Protein AF-0000000084385423 (afdb_homodimer)

Nearest PDB structures (foldseek):
  1szm-assembly2_B  TM=5.792E-01  e=2.953E-06  Bos taurus
  7kx6-assembly1_A  TM=6.527E-01  e=2.099E-05  Homo sapiens
  5m08-assembly1_A  TM=6.739E-01  e=6.240E-05  Mycobacterium tuberculosis H37Rv
  6jkm-assembly1_A  TM=4.486E-01  e=4.632E-04  Drosophila melanogaster
  1szm-assembly2_B  TM=5.793E-01  e=1.976E-06  Bos taurus

Organism: Colletotrichum higginsianum (strain IMI 349063) (NCBI:txid759273)

Foldseek 3Di:
DPPPPQPFALVSLLVLLCLLLVLQDQADAAPPPPDLLQLVLSLLSLLLSLLSVLLCLQQVSNDSVRRNCRVPDRVLRVVLSVLSNVSSVLSNVQVVQWDWDFPPPDPPDPDGDTHTDGNDRVSSNVSSVVSVVSSVVNLVSPDDPLLSLLLSLLSLLLSLLSHDDLVSLCSCLVDPPVVQLLNNLLSLLLNLQVQLVDPPRDPPDDFEDDPPQKAWDDDPVPDQKTKIWGDPDPPDIFIKMKGKDWAADDPRRVVLVVVVQSVSSSCQRRQDLSLLGFHWRHKYWDVVCCVVPVTTMMITIGFHDQWDQASVRDIFGFDRCCVVPNWDFLQRQLPDPPDDADDLVLLLLLLLSVLSSLSSCVSSQKQQQQDDRRQWTWGATPVRDTRSNRIHGGNSSQMHGQPDFGRQDGNCVDPVCQQLFAQCCNVPDDSLRSLLSSLQRSLCSLVSHHLCPPDDPVLVVVCPHNVSSLVCCLPPSLVVSCVRNNDLSSQLSNCSSVSVFDGCVPPHVSRRSSVNSSRHNSSSSPRDD/DPPPPQPFALVSQLVLLCLLLVLQDQAFAAPPPVDLLQLVLSLLSLLLSLLSVLLCLQQVSNDSVRRNCRVPDRVLRVVSSVLSNVSSVLSNVQVVQWDWDFPPPDPDDPDGDTHTDGNDSVSSNVSSVVSVVSSVVNLVSPDDPLLSLLLSLLSLLLSLLSHDDLVSLCSCLVDPPVPQLLNNLLSLLLNLQVQLVDPPRDPPDDFEDDPPQKDWDDDPVPDQKTKIWGDPDPPDIFIKMKHKDWAADDPRRVVLVVVVQSVSSSCQRRQDLSLLGFHWRHKYWDVVCCVVPVTTMMITIGFHDQWDQDSVRDIFGFDRCCVVPNWDFLQRQLPDPPDDADDLVLLLLLLLSVLSSLSSCVSSQKFQQQDDRRQWTWGATPVRDTRSNRIHGGNSSQMHGQPDFGDPDGNCVDPVCQQLFAQCCNVPDDSLRSLLSSLQRSLCSLVSHHLCPPPDPVLVVVCPHNVSSLVCCQVPSLVVSCVRNNDLSSQLSVCSSVSVFDGCVPPHVSRRSSVNSSRHNSSSSPRDD

Sequence (1058 aa):
MEAAGLVIGVLGIVIAFKGALDTALLLEDFIEDNQSEPRHWALRYHIQKCRLKAWGDHWNAADEKHCALGTKSENFMKAIELILNEIKRLNEKADKLVQKHDISQDTGVMKRRFRWYIKTNSEFRDIVEKFQDLVDDLEGFTYPSNQLQLLTKAFLPQMLAEIQNLKMLEHLSVYPPADDQTLALSAKAKLLQEQLSRPGGRAPTPIWLHKPKFELVDNDISSVGGLGLIKETEEKIRPVWVEWNVTGSGLESRLHVERMEALGKLLKGVSEPALRLPPFYGIYDDLDYELTHGIKRIGYVFGTPESVTDYDQRVHSFRNDVCENPPISLSALMASEGTAPPLLGDRFRLAFTLASAFSLFHAAGWLHKGLHSGNIQFLREVDGTVSVTQPFITGFQYSRHQNQASLSRGPLDDKRLSHYYHPDAAKGFSKRLDLYSLGVVLCEIGRWASITSKIPKERLRKMTNREAWRSYILDSRLKELGWRMGKQYQDAVRVLLECDLPDDKKLGHVFFAQEFQRKVLQPLSRCNVMEAAGLVIGVLGIVIAFKGALDTALLLEDFIEDNQSEPRHWALRYHIQKCRLKAWGDHWNAADEKHCALGTKSENFMKAIELILNEIKRLNEKADKLVQKHDISQDTGVMKRRFRWYIKTNSEFRDIVEKFQDLVDDLEGFTYPSNQLQLLTKAFLPQMLAEIQNLKMLEHLSVYPPADDQTLALSAKAKLLQEQLSRPGGRAPTPIWLHKPKFELVDNDISSVGGLGLIKETEEKIRPVWVEWNVTGSGLESRLHVERMEALGKLLKGVSEPALRLPPFYGIYDDLDYELTHGIKRIGYVFGTPESVTDYDQRVHSFRNDVCENPPISLSALMASEGTAPPLLGDRFRLAFTLASAFSLFHAAGWLHKGLHSGNIQFLREVDGTVSVTQPFITGFQYSRHQNQASLSRGPLDDKRLSHYYHPDAAKGFSKRLDLYSLGVVLCEIGRWASITSKIPKERLRKMTNREAWRSYILDSRLKELGWRMGKQYQDAVRVLLECDLPDDKKLGHVFFAQEFQRKVLQPLSRCNV

InterPro domains:
  IPR011009 Protein kinase-like domain superfamily [SSF56112] (344-451)
  IPR029498 Prion-inhibition and propagation, HeLo domain [PF14479] (5-105)
  IPR038305 HeLo domain superfamily [G3DSA:1.20.120.1020] (1-106)
  IPR038305 HeLo domain superfamily [G3DSA:1.20.120.1020] (107-193)
  IPR056002 Domain of unknown function DUF7580 [PF24476] (325-500)

Structure (mmCIF, N/CA/C/O backbone):
data_AF-0000000084385423-model_v1
#
loop_
_entity.id
_entity.type
_entity.pdbx_description
1 polymer 'Serine threonine protein kinase'
#
loop_
_atom_site.group_PDB
_atom_site.id
_atom_site.type_symbol
_atom_site.label_atom_id
_atom_site.label_alt_id
_atom_site.label_comp_id
_atom_site.label_asym_id
_atom_site.label_entity_id
_atom_site.label_seq_id
_atom_site.pdbx_PDB_ins_code
_atom_site.Cartn_x
_atom_site.Cartn_y
_atom_site.Cartn_z
_atom_site.occupancy
_atom_site.B_iso_or_equiv
_atom_site.auth_seq_id
_atom_site.auth_comp_id
_atom_site.auth_asym_id
_atom_site.auth_atom_id
_atom_site.pdbx_PDB_model_num
ATOM 1 N N . MET A 1 1 ? 41.312 16.75 -17.859 1 21.83 1 MET A N 1
ATOM 2 C CA . MET A 1 1 ? 40.812 16.812 -16.484 1 21.83 1 MET A CA 1
ATOM 3 C C . MET A 1 1 ? 40.031 15.547 -16.141 1 21.83 1 MET A C 1
ATOM 5 O O . MET A 1 1 ? 39.094 15.188 -16.844 1 21.83 1 MET A O 1
ATOM 9 N N . GLU A 1 2 ? 40.625 14.523 -15.617 1 28.27 2 GLU A N 1
ATOM 10 C CA . GLU A 1 2 ? 40.344 13.109 -15.367 1 28.27 2 GLU A CA 1
ATOM 11 C C . GLU A 1 2 ? 39 12.93 -14.664 1 28.27 2 GLU A C 1
ATOM 13 O O . GLU A 1 2 ? 38.625 13.734 -13.797 1 28.27 2 GLU A O 1
ATOM 18 N N . ALA A 1 3 ? 38 12.406 -15.32 1 32.59 3 ALA A N 1
ATOM 19 C CA . ALA A 1 3 ? 36.656 12.07 -14.867 1 32.59 3 ALA A CA 1
ATOM 20 C C . ALA A 1 3 ? 36.656 11.609 -13.414 1 32.59 3 ALA A C 1
ATOM 22 O O . ALA A 1 3 ? 37.312 10.617 -13.078 1 32.59 3 ALA A O 1
ATOM 23 N N . ALA A 1 4 ? 36.75 12.289 -12.383 1 37.59 4 ALA A N 1
ATOM 24 C CA . ALA A 1 4 ? 36.781 12.016 -10.945 1 37.59 4 ALA A CA 1
ATOM 25 C C . ALA A 1 4 ? 35.969 10.773 -10.609 1 37.59 4 ALA A C 1
ATOM 27 O O . ALA A 1 4 ? 34.875 10.57 -11.148 1 37.59 4 ALA A O 1
ATOM 28 N N . GLY A 1 5 ? 36.469 9.594 -10.203 1 42.81 5 GLY A N 1
ATOM 29 C CA . GLY A 1 5 ? 36.156 8.203 -9.961 1 42.81 5 GLY A CA 1
ATOM 30 C C . GLY A 1 5 ? 34.781 8.008 -9.281 1 42.81 5 GLY A C 1
ATOM 31 O O . GLY A 1 5 ? 34.656 8.195 -8.07 1 42.81 5 GLY A O 1
ATOM 32 N N . LEU A 1 6 ? 33.75 8.273 -9.914 1 55.09 6 LEU A N 1
ATOM 33 C CA . LEU A 1 6 ? 32.406 8.016 -9.375 1 55.09 6 LEU A CA 1
ATOM 34 C C . LEU A 1 6 ? 32.375 6.672 -8.648 1 55.09 6 LEU A C 1
ATOM 36 O O . LEU A 1 6 ? 32.719 5.641 -9.227 1 55.09 6 LEU A O 1
ATOM 40 N N . VAL A 1 7 ? 32.719 6.629 -7.398 1 63.81 7 VAL A N 1
ATOM 41 C CA . VAL A 1 7 ? 32.438 5.453 -6.582 1 63.81 7 VAL A CA 1
ATOM 42 C C . VAL A 1 7 ? 31.016 4.945 -6.867 1 63.81 7 VAL A C 1
ATOM 44 O O . VAL A 1 7 ? 30.047 5.703 -6.781 1 63.81 7 VAL A O 1
ATOM 47 N N . ILE A 1 8 ? 30.969 3.934 -7.555 1 67.81 8 ILE A N 1
ATOM 48 C CA . ILE A 1 8 ? 29.703 3.357 -8 1 67.81 8 ILE A CA 1
ATOM 49 C C . ILE A 1 8 ? 29.016 2.648 -6.832 1 67.81 8 ILE A C 1
ATOM 51 O O . ILE A 1 8 ? 29.688 2.156 -5.918 1 67.81 8 ILE A O 1
ATOM 55 N N . GLY A 1 9 ? 27.766 2.748 -6.723 1 77.69 9 GLY A N 1
ATOM 56 C CA . GLY A 1 9 ? 26.969 2.01 -5.75 1 77.69 9 GLY A CA 1
ATOM 57 C C . GLY A 1 9 ? 26.5 2.867 -4.59 1 77.69 9 GLY A C 1
ATOM 58 O O . GLY A 1 9 ? 26.359 4.086 -4.727 1 77.69 9 GLY A O 1
ATOM 59 N N . VAL A 1 10 ? 26.234 2.33 -3.557 1 85.81 10 VAL A N 1
ATOM 60 C CA . VAL A 1 10 ? 25.672 2.986 -2.385 1 85.81 10 VAL A CA 1
ATOM 61 C C . VAL A 1 10 ? 26.672 3.986 -1.813 1 85.81 10 VAL A C 1
ATOM 63 O O . VAL A 1 10 ? 26.297 5.094 -1.416 1 85.81 10 VAL A O 1
ATOM 66 N N . LEU A 1 11 ? 27.891 3.605 -1.823 1 86.12 11 LEU A N 1
ATOM 67 C CA . LEU A 1 11 ? 28.922 4.5 -1.297 1 86.12 11 LEU A CA 1
ATOM 68 C C . LEU A 1 11 ? 28.984 5.793 -2.102 1 86.12 11 LEU A C 1
ATOM 70 O O . LEU A 1 11 ? 29.156 6.875 -1.533 1 86.12 11 LEU A O 1
ATOM 74 N N . GLY A 1 12 ? 28.891 5.676 -3.4 1 86.31 12 GLY A N 1
ATOM 75 C CA . GLY A 1 12 ? 28.844 6.859 -4.246 1 86.31 12 GLY A CA 1
ATOM 76 C C . GLY A 1 12 ? 27.688 7.781 -3.92 1 86.31 12 GLY A C 1
ATOM 77 O O . GLY A 1 12 ? 27.844 9 -3.893 1 86.31 12 GLY A O 1
ATOM 78 N N . ILE A 1 13 ? 26.578 7.234 -3.617 1 88.81 13 ILE A N 1
ATOM 79 C CA . ILE A 1 13 ? 25.375 7.996 -3.275 1 88.81 13 ILE A CA 1
ATOM 80 C C . ILE A 1 13 ? 25.594 8.727 -1.949 1 88.81 13 ILE A C 1
ATOM 82 O O . ILE A 1 13 ? 25.25 9.898 -1.815 1 88.81 13 ILE A O 1
ATOM 86 N N . VAL A 1 14 ? 26.172 7.988 -1.018 1 87.62 14 VAL A N 1
ATOM 87 C CA . VAL A 1 14 ? 26.391 8.555 0.312 1 87.62 14 VAL A CA 1
ATOM 88 C C . VAL A 1 14 ? 27.328 9.758 0.219 1 87.62 14 VAL A C 1
ATOM 90 O O . VAL A 1 14 ? 27.047 10.812 0.787 1 87.62 14 VAL A O 1
ATOM 93 N N . ILE A 1 15 ? 28.359 9.648 -0.506 1 87.06 15 ILE A N 1
ATOM 94 C CA . ILE A 1 15 ? 29.344 10.719 -0.656 1 87.06 15 ILE A CA 1
ATOM 95 C C . ILE A 1 15 ? 28.719 11.898 -1.388 1 87.06 15 ILE A C 1
ATOM 97 O O . ILE A 1 15 ? 28.875 13.047 -0.967 1 87.06 15 ILE A O 1
ATOM 101 N N . ALA A 1 16 ? 28.016 11.539 -2.447 1 88.31 16 ALA A N 1
ATOM 102 C CA . ALA A 1 16 ? 27.391 12.594 -3.242 1 88.31 16 ALA A CA 1
ATOM 103 C C . ALA A 1 16 ? 26.328 13.344 -2.43 1 88.31 16 ALA A C 1
ATOM 105 O O . ALA A 1 16 ? 26.234 14.57 -2.516 1 88.31 16 ALA A O 1
ATOM 106 N N . PHE A 1 17 ? 25.562 12.617 -1.704 1 92.31 17 PHE A N 1
ATOM 107 C CA . PHE A 1 17 ? 24.516 13.219 -0.901 1 92.31 17 PHE A CA 1
ATOM 108 C C . PHE A 1 17 ? 25.094 14.109 0.186 1 92.31 17 PHE A C 1
ATOM 110 O O . PHE A 1 17 ? 24.656 15.25 0.371 1 92.31 17 PHE A O 1
ATOM 117 N N . LYS A 1 18 ? 26.031 13.578 0.916 1 86.5 18 LYS A N 1
ATOM 118 C CA . LYS A 1 18 ? 26.688 14.383 1.948 1 86.5 18 LYS A CA 1
ATOM 119 C C . LYS A 1 18 ? 27.312 15.641 1.355 1 86.5 18 LYS A C 1
ATOM 121 O O . LYS A 1 18 ? 27.234 16.719 1.95 1 86.5 18 LYS A O 1
ATOM 126 N N . GLY A 1 19 ? 27.891 15.438 0.255 1 83.62 19 GLY A N 1
ATOM 127 C CA . GLY A 1 19 ? 28.453 16.594 -0.429 1 83.62 19 GLY A CA 1
ATOM 128 C C . GLY A 1 19 ? 27.422 17.625 -0.8 1 83.62 19 GLY A C 1
ATOM 129 O O . GLY A 1 19 ? 27.625 18.828 -0.597 1 83.62 19 GLY A O 1
ATOM 130 N N . ALA A 1 20 ? 26.328 17.188 -1.349 1 86 20 ALA A N 1
ATOM 131 C CA . ALA A 1 20 ? 25.234 18.078 -1.751 1 86 20 ALA A CA 1
ATOM 132 C C . ALA A 1 20 ? 24.656 18.828 -0.547 1 86 20 ALA A C 1
ATOM 134 O O . ALA A 1 20 ? 24.375 20.016 -0.627 1 86 20 ALA A O 1
ATOM 135 N N . LEU A 1 21 ? 24.5 18.141 0.56 1 85.88 21 LEU A N 1
ATOM 136 C CA . LEU A 1 21 ? 23.906 18.75 1.748 1 85.88 21 LEU A CA 1
ATOM 137 C C . LEU A 1 21 ? 24.891 19.688 2.436 1 85.88 21 LEU A C 1
ATOM 139 O O . LEU A 1 21 ? 24.5 20.766 2.895 1 85.88 21 LEU A O 1
ATOM 143 N N . ASP A 1 22 ? 26.094 19.281 2.492 1 81.5 22 ASP A N 1
ATOM 144 C CA . ASP A 1 22 ? 27.109 20.062 3.182 1 81.5 22 ASP A CA 1
ATOM 145 C C . ASP A 1 22 ? 27.375 21.391 2.459 1 81.5 22 ASP A C 1
ATOM 147 O O . ASP A 1 22 ? 27.703 22.391 3.092 1 81.5 22 ASP A O 1
ATOM 151 N N . THR A 1 23 ? 27.203 21.391 1.231 1 76.19 23 THR A N 1
ATOM 152 C CA . THR A 1 23 ? 27.5 22.594 0.458 1 76.19 23 THR A CA 1
ATOM 153 C C . THR A 1 23 ? 26.297 23.516 0.416 1 76.19 23 THR A C 1
ATOM 155 O O . THR A 1 23 ? 26.406 24.672 0.003 1 76.19 23 THR A O 1
ATOM 158 N N . ALA A 1 24 ? 25.172 23.047 0.867 1 78.69 24 ALA A N 1
ATOM 159 C CA . ALA A 1 24 ? 23.969 23.875 0.817 1 78.69 24 ALA A CA 1
ATOM 160 C C . ALA A 1 24 ? 24.047 25.016 1.82 1 78.69 24 ALA A C 1
ATOM 162 O O . ALA A 1 24 ? 24.531 24.844 2.939 1 78.69 24 ALA A O 1
ATOM 163 N N . LEU A 1 25 ? 23.594 26.156 1.36 1 72.69 25 LEU A N 1
ATOM 164 C CA . LEU A 1 25 ? 23.609 27.359 2.182 1 72.69 25 LEU A CA 1
ATOM 165 C C . LEU A 1 25 ? 22.562 27.297 3.287 1 72.69 25 LEU A C 1
ATOM 167 O O . LEU A 1 25 ? 21.469 26.75 3.078 1 72.69 25 LEU A O 1
ATOM 171 N N . LEU A 1 26 ? 22.906 27.688 4.449 1 64.5 26 LEU A N 1
ATOM 172 C CA . LEU A 1 26 ? 21.953 27.766 5.551 1 64.5 26 LEU A CA 1
ATOM 173 C C . LEU A 1 26 ? 21.297 29.141 5.594 1 64.5 26 LEU A C 1
ATOM 175 O O . LEU A 1 26 ? 21.984 30.172 5.566 1 64.5 26 LEU A O 1
ATOM 179 N N . LEU A 1 27 ? 19.984 29.109 5.281 1 61.84 27 LEU A N 1
ATOM 180 C CA . LEU A 1 27 ? 19.25 30.359 5.316 1 61.84 27 LEU A CA 1
ATOM 181 C C . LEU A 1 27 ? 19.062 30.859 6.75 1 61.84 27 LEU A C 1
ATOM 183 O O . LEU A 1 27 ? 18.422 30.188 7.562 1 61.84 27 LEU A O 1
ATOM 187 N N . GLU A 1 28 ? 19.875 31.656 7.352 1 56 28 GLU A N 1
ATOM 188 C CA . GLU A 1 28 ? 19.484 32.188 8.664 1 56 28 GLU A CA 1
ATOM 189 C C . GLU A 1 28 ? 18.797 33.531 8.539 1 56 28 GLU A C 1
ATOM 191 O O . GLU A 1 28 ? 17.719 33.75 9.109 1 56 28 GLU A O 1
ATOM 196 N N . ASP A 1 29 ? 19.5 34.625 8.156 1 54.47 29 ASP A N 1
ATOM 197 C CA . ASP A 1 29 ? 18.922 35.969 8.07 1 54.47 29 ASP A CA 1
ATOM 198 C C . ASP A 1 29 ? 19.297 36.656 6.758 1 54.47 29 ASP A C 1
ATOM 200 O O . ASP A 1 29 ? 20.312 36.281 6.141 1 54.47 29 ASP A O 1
ATOM 204 N N . PHE A 1 30 ? 18.359 36.969 5.902 1 53.75 30 PHE A N 1
ATOM 205 C CA . PHE A 1 30 ? 18.641 37.781 4.73 1 53.75 30 PHE A CA 1
ATOM 206 C C . PHE A 1 30 ? 18.766 39.25 5.109 1 53.75 30 PHE A C 1
ATOM 208 O O . PHE A 1 30 ? 18.031 39.75 5.961 1 53.75 30 PHE A O 1
ATOM 215 N N . ILE A 1 31 ? 19.891 39.719 4.867 1 49.44 31 ILE A N 1
ATOM 216 C CA . ILE A 1 31 ? 20.109 41.156 5.102 1 49.44 31 ILE A CA 1
ATOM 217 C C . ILE A 1 31 ? 18.984 41.969 4.461 1 49.44 31 ILE A C 1
ATOM 219 O O . ILE A 1 31 ? 18.469 41.594 3.402 1 49.44 31 ILE A O 1
ATOM 223 N N . GLU A 1 32 ? 18.328 42.812 5.238 1 49.22 32 GLU A N 1
ATOM 224 C CA . GLU A 1 32 ? 17.234 43.781 5.16 1 49.22 32 GLU A CA 1
ATOM 225 C C . GLU A 1 32 ? 17.188 44.438 3.791 1 49.22 32 GLU A C 1
ATOM 227 O O . GLU A 1 32 ? 16.922 45.625 3.689 1 49.22 32 GLU A O 1
ATOM 232 N N . ASP A 1 33 ? 17.922 44 2.771 1 48.97 33 ASP A N 1
ATOM 233 C CA . ASP A 1 33 ? 17.547 44.969 1.737 1 48.97 33 ASP A CA 1
ATOM 234 C C . ASP A 1 33 ? 16.094 44.812 1.336 1 48.97 33 ASP A C 1
ATOM 236 O O . ASP A 1 33 ? 15.531 43.688 1.415 1 48.97 33 ASP A O 1
ATOM 240 N N . ASN A 1 34 ? 15.312 45.875 1.6 1 51.34 34 ASN A N 1
ATOM 241 C CA . ASN A 1 34 ? 13.938 46.156 1.197 1 51.34 34 ASN A CA 1
ATOM 242 C C . ASN A 1 34 ? 13.586 45.5 -0.125 1 51.34 34 ASN A C 1
ATOM 244 O O . ASN A 1 34 ? 12.602 45.844 -0.769 1 51.34 34 ASN A O 1
ATOM 248 N N . GLN A 1 35 ? 14.523 44.531 -0.591 1 61.56 35 GLN A N 1
ATOM 249 C CA . GLN A 1 35 ? 14.164 44.031 -1.91 1 61.56 35 GLN A CA 1
ATOM 250 C C . GLN A 1 35 ? 13.492 42.656 -1.808 1 61.56 35 GLN A C 1
ATOM 252 O O . GLN A 1 35 ? 14.047 41.719 -1.213 1 61.56 35 GLN A O 1
ATOM 257 N N . SER A 1 36 ? 12.234 42.469 -2.223 1 70.25 36 SER A N 1
ATOM 258 C CA . SER A 1 36 ? 11.32 41.344 -2.229 1 70.25 36 SER A CA 1
ATOM 259 C C . SER A 1 36 ? 11.867 40.188 -3.08 1 70.25 36 SER A C 1
ATOM 261 O O . SER A 1 36 ? 11.695 39.031 -2.738 1 70.25 36 SER A O 1
ATOM 263 N N . GLU A 1 37 ? 12.727 40.5 -4.016 1 76.94 37 GLU A N 1
ATOM 264 C CA . GLU A 1 37 ? 13.125 39.469 -4.973 1 76.94 37 GLU A CA 1
ATOM 265 C C . GLU A 1 37 ? 14.195 38.531 -4.387 1 76.94 37 GLU A C 1
ATOM 267 O O . GLU A 1 37 ? 14.078 37.312 -4.449 1 76.94 37 GLU A O 1
ATOM 272 N N . PRO A 1 38 ? 15.25 39.188 -3.717 1 75.44 38 PRO A N 1
ATOM 273 C CA . PRO A 1 38 ? 16.266 38.312 -3.127 1 75.44 38 PRO A CA 1
ATOM 274 C C . PRO A 1 38 ? 15.68 37.375 -2.047 1 75.44 38 PRO A C 1
ATOM 276 O O . PRO A 1 38 ? 16.094 36.219 -1.933 1 75.44 38 PRO A O 1
ATOM 279 N N . ARG A 1 39 ? 14.766 37.875 -1.323 1 77.06 39 ARG A N 1
ATOM 280 C CA . ARG A 1 39 ? 14.133 37.062 -0.278 1 77.06 39 ARG A CA 1
ATOM 281 C C . ARG A 1 39 ? 13.359 35.906 -0.877 1 77.06 39 ARG A C 1
ATOM 283 O O . ARG A 1 39 ? 13.359 34.781 -0.324 1 77.06 39 ARG A O 1
ATOM 290 N N . HIS A 1 40 ? 12.734 36.188 -1.933 1 81.94 40 HIS A N 1
ATOM 291 C CA . HIS A 1 40 ? 11.977 35.156 -2.621 1 81.94 40 HIS A CA 1
ATOM 292 C C . HIS A 1 40 ? 12.867 34 -3.027 1 81.94 40 HIS A C 1
ATOM 294 O O . HIS A 1 40 ? 12.547 32.844 -2.758 1 81.94 40 HIS A O 1
ATOM 300 N N . TRP A 1 41 ? 13.961 34.312 -3.547 1 82.12 41 TRP A N 1
ATOM 301 C CA . TRP A 1 41 ? 14.828 33.281 -4.062 1 82.12 41 TRP A CA 1
ATOM 302 C C . TRP A 1 41 ? 15.57 32.562 -2.928 1 82.12 41 TRP A C 1
ATOM 304 O O . TRP A 1 41 ? 15.844 31.375 -3.002 1 82.12 41 TRP A O 1
ATOM 314 N N . ALA A 1 42 ? 15.844 33.25 -1.906 1 80.19 42 ALA A N 1
ATOM 315 C CA . ALA A 1 42 ? 16.469 32.656 -0.734 1 80.19 42 ALA A CA 1
ATOM 316 C C . ALA A 1 42 ? 15.531 31.625 -0.097 1 80.19 42 ALA A C 1
ATOM 318 O O . ALA A 1 42 ? 15.977 30.547 0.324 1 80.19 42 ALA A O 1
ATOM 319 N N . LEU A 1 43 ? 14.336 32 -0.041 1 81.31 43 LEU A N 1
ATOM 320 C CA . LEU A 1 43 ? 13.352 31.109 0.537 1 81.31 43 LEU A CA 1
ATOM 321 C C . LEU A 1 43 ? 13.156 29.875 -0.342 1 81.31 43 LEU A C 1
ATOM 323 O O . LEU A 1 43 ? 13.039 28.75 0.166 1 81.31 43 LEU A O 1
ATOM 327 N N . ARG A 1 44 ? 13.117 30.109 -1.587 1 84.06 44 ARG A N 1
ATOM 328 C CA . ARG A 1 44 ? 12.992 28.984 -2.508 1 84.06 44 ARG A CA 1
ATOM 329 C C . ARG A 1 44 ? 14.195 28.062 -2.404 1 84.06 44 ARG A C 1
ATOM 331 O O . ARG A 1 44 ? 14.055 26.844 -2.5 1 84.06 44 ARG A O 1
ATOM 338 N N . TYR A 1 45 ? 15.344 28.688 -2.262 1 85.12 45 TYR A N 1
ATOM 339 C CA . TYR A 1 45 ? 16.562 27.891 -2.068 1 85.12 45 TYR A CA 1
ATOM 340 C C . TYR A 1 45 ? 16.469 27.047 -0.803 1 85.12 45 TYR A C 1
ATOM 342 O O . TYR A 1 45 ? 16.812 25.875 -0.811 1 85.12 45 TYR A O 1
ATOM 350 N N . HIS A 1 46 ? 15.977 27.641 0.202 1 81.31 46 HIS A N 1
ATOM 351 C CA . HIS A 1 46 ? 15.836 26.953 1.479 1 81.31 46 HIS A CA 1
ATOM 352 C C . HIS A 1 46 ? 14.859 25.781 1.37 1 81.31 46 HIS A C 1
ATOM 354 O O . HIS A 1 46 ? 15.078 24.719 1.957 1 81.31 46 HIS A O 1
ATOM 360 N N . ILE A 1 47 ? 13.859 25.969 0.72 1 82.38 47 ILE A N 1
ATOM 361 C CA . ILE A 1 47 ? 12.867 24.922 0.517 1 82.38 47 ILE A CA 1
ATOM 362 C C . ILE A 1 47 ? 13.508 23.719 -0.171 1 82.38 47 ILE A C 1
ATOM 364 O O . ILE A 1 47 ? 13.297 22.578 0.235 1 82.38 47 ILE A O 1
ATOM 368 N N . GLN A 1 48 ? 14.305 24 -1.22 1 86.5 48 GLN A N 1
ATOM 369 C CA . GLN A 1 48 ? 14.953 22.906 -1.936 1 86.5 48 GLN A CA 1
ATOM 370 C C . GLN A 1 48 ? 15.922 22.156 -1.028 1 86.5 48 GLN A C 1
ATOM 372 O O . GLN A 1 48 ? 16.016 20.922 -1.1 1 86.5 48 GLN A O 1
ATOM 377 N N . LYS A 1 49 ? 16.547 22.891 -0.214 1 85.31 49 LYS A N 1
ATOM 378 C CA . LYS A 1 49 ? 17.469 22.266 0.736 1 85.31 49 LYS A CA 1
ATOM 379 C C . LYS A 1 49 ? 16.719 21.344 1.691 1 85.31 49 LYS A C 1
ATOM 381 O O . LYS A 1 49 ? 17.188 20.234 1.967 1 85.31 49 LYS A O 1
ATOM 386 N N . CYS A 1 50 ? 15.609 21.766 2.168 1 80.62 50 CYS A N 1
ATOM 387 C CA . CYS A 1 50 ? 14.812 20.953 3.088 1 80.62 50 CYS A CA 1
ATOM 388 C C . CYS A 1 50 ? 14.281 19.719 2.393 1 80.62 50 CYS A C 1
ATOM 390 O O . CYS A 1 50 ? 14.25 18.625 2.982 1 80.62 50 CYS A O 1
ATOM 392 N N . ARG A 1 51 ? 13.867 19.922 1.175 1 85.56 51 ARG A N 1
ATOM 393 C CA . ARG A 1 51 ? 13.383 18.781 0.391 1 85.56 51 ARG A CA 1
ATOM 394 C C . ARG A 1 51 ? 14.492 17.766 0.178 1 85.56 51 ARG A C 1
ATOM 396 O O . ARG A 1 51 ? 14.258 16.562 0.277 1 85.56 51 ARG A O 1
ATOM 403 N N . LEU A 1 52 ? 15.664 18.266 -0.102 1 88.44 52 LEU A N 1
ATOM 404 C CA . LEU A 1 52 ? 16.812 17.391 -0.291 1 88.44 52 LEU A CA 1
ATOM 405 C C . LEU A 1 52 ? 17.125 16.609 0.985 1 88.44 52 LEU A C 1
ATOM 407 O O . LEU A 1 52 ? 17.375 15.406 0.938 1 88.44 52 LEU A O 1
ATOM 411 N N . LYS A 1 53 ? 17.078 17.266 2.074 1 85.25 53 LYS A N 1
ATOM 412 C CA . LYS A 1 53 ? 17.344 16.625 3.363 1 85.25 53 LYS A CA 1
ATOM 413 C C . LYS A 1 53 ? 16.297 15.555 3.668 1 85.25 53 LYS A C 1
ATOM 415 O O . LYS A 1 53 ? 16.625 14.461 4.117 1 85.25 53 LYS A O 1
ATOM 420 N N . ALA A 1 54 ? 15.086 15.938 3.432 1 81.75 54 ALA A N 1
ATOM 421 C CA . ALA A 1 54 ? 13.992 15 3.67 1 81.75 54 ALA A CA 1
ATOM 422 C C . ALA A 1 54 ? 14.125 13.766 2.781 1 81.75 54 ALA A C 1
ATOM 424 O O . ALA A 1 54 ? 13.852 12.648 3.221 1 81.75 54 ALA A O 1
ATOM 425 N N . TRP A 1 55 ? 14.445 13.984 1.545 1 88.31 55 TRP A N 1
ATOM 426 C CA . TRP A 1 55 ? 14.688 12.883 0.621 1 88.31 55 TRP A CA 1
ATOM 427 C C . TRP A 1 55 ? 15.773 11.953 1.154 1 88.31 55 TRP A C 1
ATOM 429 O O . TRP A 1 55 ? 15.633 10.734 1.114 1 88.31 55 TRP A O 1
ATOM 439 N N . GLY A 1 56 ? 16.891 12.531 1.643 1 88.12 56 GLY A N 1
ATOM 440 C CA . GLY A 1 56 ? 17.969 11.742 2.201 1 88.12 56 GLY A CA 1
ATOM 441 C C . GLY A 1 56 ? 17.547 10.906 3.395 1 88.12 56 GLY A C 1
ATOM 442 O O . GLY A 1 56 ? 17.969 9.75 3.525 1 88.12 56 GLY A O 1
ATOM 443 N N . ASP A 1 57 ? 16.734 11.477 4.223 1 82.81 57 ASP A N 1
ATOM 444 C CA . ASP A 1 57 ? 16.219 10.758 5.391 1 82.81 57 ASP A CA 1
ATOM 445 C C . ASP A 1 57 ? 15.344 9.586 4.977 1 82.81 57 ASP A C 1
ATOM 447 O O . ASP A 1 57 ? 15.422 8.508 5.566 1 82.81 57 ASP A O 1
ATOM 451 N N . HIS A 1 58 ? 14.562 9.867 3.973 1 84.19 58 HIS A N 1
ATOM 452 C CA . HIS A 1 58 ? 13.648 8.836 3.49 1 84.19 58 HIS A CA 1
ATOM 453 C C . HIS A 1 58 ? 14.414 7.617 2.986 1 84.19 58 HIS A C 1
ATOM 455 O O . HIS A 1 58 ? 14.023 6.48 3.25 1 84.19 58 HIS A O 1
ATOM 461 N N . TRP A 1 59 ? 15.453 7.867 2.324 1 88.44 59 TRP A N 1
ATOM 462 C CA . TRP A 1 59 ? 16.188 6.777 1.688 1 88.44 59 TRP A CA 1
ATOM 463 C C . TRP A 1 59 ? 17.406 6.391 2.516 1 88.44 59 TRP A C 1
ATOM 465 O O . TRP A 1 59 ? 18.219 5.555 2.096 1 88.44 59 TRP A O 1
ATOM 475 N N . ASN A 1 60 ? 17.562 7 3.719 1 87.88 60 ASN A N 1
ATOM 476 C CA . ASN A 1 60 ? 18.766 6.816 4.523 1 87.88 60 ASN A CA 1
ATOM 477 C C . ASN A 1 60 ? 20.031 6.984 3.684 1 87.88 60 ASN A C 1
ATOM 479 O O . ASN A 1 60 ? 20.906 6.121 3.695 1 87.88 60 ASN A O 1
ATOM 483 N N . ALA A 1 61 ? 20.078 8.047 2.922 1 90.19 61 ALA A N 1
ATOM 484 C CA . ALA A 1 61 ? 21.094 8.234 1.896 1 90.19 61 ALA A CA 1
ATOM 485 C C . ALA A 1 61 ? 22.438 8.609 2.521 1 90.19 61 ALA A C 1
ATOM 487 O O . ALA A 1 61 ? 23.469 8.57 1.854 1 90.19 61 ALA A O 1
ATOM 488 N N . ALA A 1 62 ? 22.469 8.914 3.832 1 88.88 62 ALA A N 1
ATOM 489 C CA . ALA A 1 62 ? 23.719 9.273 4.504 1 88.88 62 ALA A CA 1
ATOM 490 C C . ALA A 1 62 ? 24.391 8.047 5.113 1 88.88 62 ALA A C 1
ATOM 492 O O . ALA A 1 62 ? 25.531 8.133 5.594 1 88.88 62 ALA A O 1
ATOM 493 N N . ASP A 1 63 ? 23.688 6.953 5.109 1 87.12 63 ASP A N 1
ATOM 494 C CA . ASP A 1 63 ? 24.172 5.727 5.734 1 87.12 63 ASP A CA 1
ATOM 495 C C . ASP A 1 63 ? 24.484 4.66 4.684 1 87.12 63 ASP A C 1
ATOM 497 O O . ASP A 1 63 ? 23.562 4.129 4.047 1 87.12 63 ASP A O 1
ATOM 501 N N . GLU A 1 64 ? 25.656 4.297 4.609 1 85.69 64 GLU A N 1
ATOM 502 C CA . GLU A 1 64 ? 26.078 3.344 3.586 1 85.69 64 GLU A CA 1
ATOM 503 C C . GLU A 1 64 ? 25.469 1.964 3.84 1 85.69 64 GLU A C 1
ATOM 505 O O . GLU A 1 64 ? 25.078 1.269 2.9 1 85.69 64 GLU A O 1
ATOM 510 N N . LYS A 1 65 ? 25.328 1.555 5.012 1 84.44 65 LYS A N 1
ATOM 511 C CA . LYS A 1 65 ? 24.906 0.203 5.371 1 84.44 65 LYS A CA 1
ATOM 512 C C . LYS A 1 65 ? 23.391 0.035 5.207 1 84.44 65 LYS A C 1
ATOM 514 O O . LYS A 1 65 ? 22.922 -1.043 4.844 1 84.44 65 LYS A O 1
ATOM 519 N N . HIS A 1 66 ? 22.656 1.119 5.383 1 84.75 66 HIS A N 1
ATOM 520 C CA . HIS A 1 66 ? 21.203 0.969 5.457 1 84.75 66 HIS A CA 1
ATOM 521 C C . HIS A 1 66 ? 20.5 1.775 4.367 1 84.75 66 HIS A C 1
ATOM 523 O O . HIS A 1 66 ? 19.281 1.934 4.391 1 84.75 66 HIS A O 1
ATOM 529 N N . CYS A 1 67 ? 21.266 2.266 3.449 1 89 67 CYS A N 1
ATOM 530 C CA . CYS A 1 67 ? 20.656 3.018 2.352 1 89 67 CYS A CA 1
ATOM 531 C C . CYS A 1 67 ? 19.703 2.146 1.549 1 89 67 CYS A C 1
ATOM 533 O O . CYS A 1 67 ? 20.109 1.119 1 1 89 67 CYS A O 1
ATOM 535 N N . ALA A 1 68 ? 18.5 2.52 1.473 1 83.38 68 ALA A N 1
ATOM 536 C CA . ALA A 1 68 ? 17.453 1.723 0.844 1 83.38 68 ALA A CA 1
ATOM 537 C C . ALA A 1 68 ? 17.625 1.688 -0.672 1 83.38 68 ALA A C 1
ATOM 539 O O . ALA A 1 68 ? 17.047 0.831 -1.349 1 83.38 68 ALA A O 1
ATOM 540 N N . LEU A 1 69 ? 18.375 2.613 -1.253 1 85.56 69 LEU A N 1
ATOM 541 C CA . LEU A 1 69 ? 18.594 2.65 -2.695 1 85.56 69 LEU A CA 1
ATOM 542 C C . LEU A 1 69 ? 19.531 1.528 -3.131 1 85.56 69 LEU A C 1
ATOM 544 O O . LEU A 1 69 ? 19.688 1.265 -4.324 1 85.56 69 LEU A O 1
ATOM 548 N N . GLY A 1 70 ? 20.094 0.864 -2.172 1 78.88 70 GLY A N 1
ATOM 549 C CA . GLY A 1 70 ? 21.016 -0.225 -2.475 1 78.88 70 GLY A CA 1
ATOM 550 C C . GLY A 1 70 ? 20.344 -1.383 -3.193 1 78.88 70 GLY A C 1
ATOM 551 O O . GLY A 1 70 ? 21.016 -2.188 -3.842 1 78.88 70 GLY A O 1
ATOM 552 N N . THR A 1 71 ? 19.062 -1.482 -3.148 1 74 71 THR A N 1
ATOM 553 C CA . THR A 1 71 ? 18.328 -2.572 -3.777 1 74 71 THR A CA 1
ATOM 554 C C . THR A 1 71 ? 18.062 -2.268 -5.25 1 74 71 THR A C 1
ATOM 556 O O . THR A 1 71 ? 17.594 -3.133 -5.996 1 74 71 THR A O 1
ATOM 559 N N . LYS A 1 72 ? 18.375 -1.024 -5.652 1 79.81 72 LYS A N 1
ATOM 560 C CA . LYS A 1 72 ? 18.109 -0.617 -7.031 1 79.81 72 LYS A CA 1
ATOM 561 C C . LYS A 1 72 ? 19.281 -0.973 -7.938 1 79.81 72 LYS A C 1
ATOM 563 O O . LYS A 1 72 ? 20.344 -1.397 -7.461 1 79.81 72 LYS A O 1
ATOM 568 N N . SER A 1 73 ? 19.141 -0.857 -9.227 1 76.62 73 SER A N 1
ATOM 569 C CA . SER A 1 73 ? 20.172 -1.188 -10.203 1 76.62 73 SER A CA 1
ATOM 570 C C . SER A 1 73 ? 21.328 -0.208 -10.133 1 76.62 73 SER A C 1
ATOM 572 O O . SER A 1 73 ? 21.172 0.921 -9.672 1 76.62 73 SER A O 1
ATOM 574 N N . GLU A 1 74 ? 22.453 -0.606 -10.555 1 77.31 74 GLU A N 1
ATOM 575 C CA . GLU A 1 74 ? 23.656 0.221 -10.555 1 77.31 74 GLU A CA 1
ATOM 576 C C . GLU A 1 74 ? 23.469 1.475 -11.406 1 77.31 74 GLU A C 1
ATOM 578 O O . GLU A 1 74 ? 23.922 2.561 -11.023 1 77.31 74 GLU A O 1
ATOM 583 N N . ASN A 1 75 ? 22.844 1.361 -12.516 1 77.5 75 ASN A N 1
ATOM 584 C CA . ASN A 1 75 ? 22.625 2.514 -13.383 1 77.5 75 ASN A CA 1
ATOM 585 C C . ASN A 1 75 ? 21.672 3.514 -12.75 1 77.5 75 ASN A C 1
ATOM 587 O O . ASN A 1 75 ? 21.797 4.723 -12.961 1 77.5 75 ASN A O 1
ATOM 591 N N . PHE A 1 76 ? 20.75 2.963 -12.094 1 82.62 76 PHE A N 1
ATOM 592 C CA . PHE A 1 76 ? 19.844 3.848 -11.359 1 82.62 76 PHE A CA 1
ATOM 593 C C . PHE A 1 76 ? 20.609 4.648 -10.312 1 82.62 76 PHE A C 1
ATOM 595 O O . PHE A 1 76 ? 20.438 5.863 -10.211 1 82.62 76 PHE A O 1
ATOM 602 N N . MET A 1 77 ? 21.469 3.975 -9.578 1 84.56 77 MET A N 1
ATOM 603 C CA . MET A 1 77 ? 22.25 4.637 -8.531 1 84.56 77 MET A CA 1
ATOM 604 C C . MET A 1 77 ? 23.203 5.664 -9.133 1 84.56 77 MET A C 1
ATOM 606 O O . MET A 1 77 ? 23.406 6.734 -8.555 1 84.56 77 MET A O 1
ATOM 610 N N . LYS A 1 78 ? 23.719 5.344 -10.258 1 83.44 78 LYS A N 1
ATOM 611 C CA . LYS A 1 78 ? 24.594 6.285 -10.945 1 83.44 78 LYS A CA 1
ATOM 612 C C . LYS A 1 78 ? 23.828 7.551 -11.352 1 83.44 78 LYS A C 1
ATOM 614 O O . LYS A 1 78 ? 24.375 8.656 -11.266 1 83.44 78 LYS A O 1
ATOM 619 N N . ALA A 1 79 ? 22.609 7.367 -11.844 1 82.44 79 ALA A N 1
ATOM 620 C CA . ALA A 1 79 ? 21.797 8.523 -12.211 1 82.44 79 ALA A CA 1
ATOM 621 C C . ALA A 1 79 ? 21.547 9.422 -11 1 82.44 79 ALA A C 1
ATOM 623 O O . ALA A 1 79 ? 21.641 10.641 -11.102 1 82.44 79 ALA A O 1
ATOM 624 N N . ILE A 1 80 ? 21.219 8.781 -9.891 1 88.88 80 ILE A N 1
ATOM 625 C CA . ILE A 1 80 ? 20.969 9.531 -8.664 1 88.88 80 ILE A CA 1
ATOM 626 C C . ILE A 1 80 ? 22.25 10.25 -8.234 1 88.88 80 ILE A C 1
ATOM 628 O O . ILE A 1 80 ? 22.203 11.422 -7.836 1 88.88 80 ILE A O 1
ATOM 632 N N . GLU A 1 81 ? 23.359 9.531 -8.328 1 89.25 81 GLU A N 1
ATOM 633 C CA . GLU A 1 81 ? 24.656 10.117 -7.98 1 89.25 81 GLU A CA 1
ATOM 634 C C . GLU A 1 81 ? 24.953 11.344 -8.836 1 89.25 81 GLU A C 1
ATOM 636 O O . GLU A 1 81 ? 25.453 12.344 -8.328 1 89.25 81 GLU A O 1
ATOM 641 N N . LEU A 1 82 ? 24.641 11.273 -10.078 1 86 82 LEU A N 1
ATOM 642 C CA . LEU A 1 82 ? 24.875 12.383 -10.992 1 86 82 LEU A CA 1
ATOM 643 C C . LEU A 1 82 ? 24.031 13.594 -10.609 1 86 82 LEU A C 1
ATOM 645 O O . LEU A 1 82 ? 24.516 14.727 -10.648 1 86 82 LEU A O 1
ATOM 649 N N . ILE A 1 83 ? 22.766 13.375 -10.297 1 89.94 83 ILE A N 1
ATOM 650 C CA . ILE A 1 83 ? 21.875 14.453 -9.875 1 89.94 83 ILE A CA 1
ATOM 651 C C . ILE A 1 83 ? 22.422 15.117 -8.617 1 89.94 83 ILE A C 1
ATOM 653 O O . ILE A 1 83 ? 22.5 16.344 -8.539 1 89.94 83 ILE A O 1
ATOM 657 N N . LEU A 1 84 ? 22.859 14.281 -7.664 1 91.94 84 LEU A N 1
ATOM 658 C CA . LEU A 1 84 ? 23.375 14.789 -6.395 1 91.94 84 LEU A CA 1
ATOM 659 C C . LEU A 1 84 ? 24.656 15.586 -6.602 1 91.94 84 LEU A C 1
ATOM 661 O O . LEU A 1 84 ? 24.859 16.625 -5.965 1 91.94 84 LEU A O 1
ATOM 665 N N . ASN A 1 85 ? 25.5 15.102 -7.469 1 88.69 85 ASN A N 1
ATOM 666 C CA . ASN A 1 85 ? 26.734 15.82 -7.762 1 88.69 85 ASN A CA 1
ATOM 667 C C . ASN A 1 85 ? 26.469 17.156 -8.438 1 88.69 85 ASN A C 1
ATOM 669 O O . ASN A 1 85 ? 27.188 18.141 -8.195 1 88.69 85 ASN A O 1
ATOM 673 N N . GLU A 1 86 ? 25.484 17.156 -9.297 1 90.25 86 GLU A N 1
ATOM 674 C CA . GLU A 1 86 ? 25.094 18.422 -9.914 1 90.25 86 GLU A CA 1
ATOM 675 C C . GLU A 1 86 ? 24.562 19.391 -8.883 1 90.25 86 GLU A C 1
ATOM 677 O O . GLU A 1 86 ? 24.781 20.609 -8.977 1 90.25 86 GLU A O 1
ATOM 682 N N . ILE A 1 87 ? 23.797 18.922 -7.934 1 92.69 87 ILE A N 1
ATOM 683 C CA . ILE A 1 87 ? 23.297 19.766 -6.852 1 92.69 87 ILE A CA 1
ATOM 684 C C . ILE A 1 87 ? 24.469 20.328 -6.055 1 92.69 87 ILE A C 1
ATOM 686 O O . ILE A 1 87 ? 24.484 21.516 -5.699 1 92.69 87 ILE A O 1
ATOM 690 N N . LYS A 1 88 ? 25.453 19.469 -5.785 1 92.25 88 LYS A N 1
ATOM 691 C CA . LYS A 1 88 ? 26.656 19.922 -5.094 1 92.25 88 LYS A CA 1
ATOM 692 C C . LYS A 1 88 ? 27.328 21.062 -5.852 1 92.25 88 LYS A C 1
ATOM 694 O O . LYS A 1 88 ? 27.703 22.078 -5.258 1 92.25 88 LYS A O 1
ATOM 699 N N . ARG A 1 89 ? 27.438 20.922 -7.09 1 90.38 89 ARG A N 1
ATOM 700 C CA . ARG A 1 89 ? 28.062 21.938 -7.922 1 90.38 89 ARG A CA 1
ATOM 701 C C . ARG A 1 89 ? 27.281 23.25 -7.879 1 90.38 89 ARG A C 1
ATOM 703 O O . ARG A 1 89 ? 27.859 24.328 -7.805 1 90.38 89 ARG A O 1
ATOM 710 N N . LEU A 1 90 ? 25.984 23.172 -7.988 1 90.38 90 LEU A N 1
ATOM 711 C CA . LEU A 1 90 ? 25.141 24.359 -7.922 1 90.38 90 LEU A CA 1
ATOM 712 C C . LEU A 1 90 ? 25.297 25.062 -6.586 1 90.38 90 LEU A C 1
ATOM 714 O O . LEU A 1 90 ? 25.344 26.297 -6.535 1 90.38 90 LEU A O 1
ATOM 718 N N . ASN A 1 91 ? 25.359 24.281 -5.562 1 90.38 91 ASN A N 1
ATOM 719 C CA . ASN A 1 91 ? 25.516 24.859 -4.23 1 90.38 91 ASN A CA 1
ATOM 720 C C . ASN A 1 91 ? 26.859 25.562 -4.094 1 90.38 91 ASN A C 1
ATOM 722 O O . ASN A 1 91 ? 26.953 26.609 -3.441 1 90.38 91 ASN A O 1
ATOM 726 N N . GLU A 1 92 ? 27.891 25 -4.664 1 89.31 92 GLU A N 1
ATOM 727 C CA . GLU A 1 92 ? 29.203 25.641 -4.656 1 89.31 92 GLU A CA 1
ATOM 728 C C . GLU A 1 92 ? 29.172 26.969 -5.426 1 89.31 92 GLU A C 1
ATOM 730 O O . GLU A 1 92 ? 29.797 27.938 -5.008 1 89.31 92 GLU A O 1
ATOM 735 N N . LYS A 1 93 ? 28.484 26.984 -6.508 1 88.06 93 LYS A N 1
ATOM 736 C CA . LYS A 1 93 ? 28.312 28.219 -7.266 1 88.06 93 LYS A CA 1
ATOM 737 C C . LYS A 1 93 ? 27.516 29.25 -6.473 1 88.06 93 LYS A C 1
ATOM 739 O O . LYS A 1 93 ? 27.828 30.438 -6.504 1 88.06 93 LYS A O 1
ATOM 744 N N . ALA A 1 94 ? 26.453 28.812 -5.844 1 87.06 94 ALA A N 1
ATOM 745 C CA . ALA A 1 94 ? 25.625 29.688 -5.027 1 87.06 94 ALA A CA 1
ATOM 746 C C . ALA A 1 94 ? 26.438 30.328 -3.91 1 87.06 94 ALA A C 1
ATOM 748 O O . ALA A 1 94 ? 26.234 31.5 -3.572 1 87.06 94 ALA A O 1
ATOM 749 N N . ASP A 1 95 ? 27.297 29.531 -3.375 1 84.88 95 ASP A N 1
ATOM 750 C CA . ASP A 1 95 ? 28.141 30.016 -2.281 1 84.88 95 ASP A CA 1
ATOM 751 C C . ASP A 1 95 ? 29 31.188 -2.725 1 84.88 95 ASP A C 1
ATOM 753 O O . ASP A 1 95 ? 29.266 32.094 -1.935 1 84.88 95 ASP A O 1
ATOM 757 N N . LYS A 1 96 ? 29.344 31.219 -3.93 1 83.62 96 LYS A N 1
ATOM 758 C CA . LYS A 1 96 ? 30.172 32.281 -4.461 1 83.62 96 LYS A CA 1
ATOM 759 C C . LYS A 1 96 ? 29.344 33.562 -4.715 1 83.62 96 LYS A C 1
ATOM 761 O O . LYS A 1 96 ? 29.875 34.656 -4.797 1 83.62 96 LYS A O 1
ATOM 766 N N . LEU A 1 97 ? 28.094 33.344 -4.816 1 81.88 97 LEU A N 1
ATOM 767 C CA . LEU A 1 97 ? 27.219 34.469 -5.141 1 81.88 97 LEU A CA 1
ATOM 768 C C . LEU A 1 97 ? 26.672 35.125 -3.871 1 81.88 97 LEU A C 1
ATOM 770 O O . LEU A 1 97 ? 25.938 36.125 -3.941 1 81.88 97 LEU A O 1
ATOM 774 N N . VAL A 1 98 ? 26.953 34.531 -2.787 1 78.31 98 VAL A N 1
ATOM 775 C CA . VAL A 1 98 ? 26.422 35.062 -1.536 1 78.31 98 VAL A CA 1
ATOM 776 C C . VAL A 1 98 ? 27.547 35.625 -0.683 1 78.31 98 VAL A C 1
ATOM 778 O O . VAL A 1 98 ? 28.656 35.062 -0.682 1 78.31 98 VAL A O 1
ATOM 781 N N . GLN A 1 99 ? 27.328 36.812 -0.201 1 73 99 GLN A N 1
ATOM 782 C CA . GLN A 1 99 ? 28.25 37.375 0.797 1 73 99 GLN A CA 1
ATOM 783 C C . GLN A 1 99 ? 27.75 37.094 2.211 1 73 99 GLN A C 1
ATOM 785 O O . GLN A 1 99 ? 26.578 37.375 2.529 1 73 99 GLN A O 1
ATOM 790 N N . LYS A 1 100 ? 28.531 36.312 2.84 1 67.12 100 LYS A N 1
ATOM 791 C CA . LYS A 1 100 ? 28.156 35.906 4.184 1 67.12 100 LYS A CA 1
ATOM 792 C C . LYS A 1 100 ? 28.688 36.875 5.238 1 67.12 100 LYS A C 1
ATOM 794 O O . LYS A 1 100 ? 29.844 37.281 5.184 1 67.12 100 LYS A O 1
ATOM 799 N N . HIS A 1 101 ? 27.672 37.562 5.82 1 61.94 101 HIS A N 1
ATOM 800 C CA . HIS A 1 101 ? 28.047 38.375 6.973 1 61.94 101 HIS A CA 1
ATOM 801 C C . HIS A 1 101 ? 27.797 37.625 8.281 1 61.94 101 HIS A C 1
ATOM 803 O O . HIS A 1 101 ? 26.656 37.219 8.547 1 61.94 101 HIS A O 1
ATOM 809 N N . ASP A 1 102 ? 28.781 37.219 8.875 1 55.53 102 ASP A N 1
ATOM 810 C CA . ASP A 1 102 ? 28.703 36.5 10.148 1 55.53 102 ASP A CA 1
ATOM 811 C C . ASP A 1 102 ? 27.984 37.344 11.203 1 55.53 102 ASP A C 1
ATOM 813 O O . ASP A 1 102 ? 28.438 38.438 11.516 1 55.53 102 ASP A O 1
ATOM 817 N N . ILE A 1 103 ? 26.781 37.031 11.461 1 54.78 103 ILE A N 1
ATOM 818 C CA . ILE A 1 103 ? 26.078 37.812 12.484 1 54.78 103 ILE A CA 1
ATOM 819 C C . ILE A 1 103 ? 26.25 37.125 13.844 1 54.78 103 ILE A C 1
ATOM 821 O O . ILE A 1 103 ? 25.625 37.531 14.828 1 54.78 103 ILE A O 1
ATOM 825 N N . SER A 1 104 ? 26.969 36.094 13.875 1 51.47 104 SER A N 1
ATOM 826 C CA . SER A 1 104 ? 27.078 35.406 15.164 1 51.47 104 SER A CA 1
ATOM 827 C C . SER A 1 104 ? 27.734 36.312 16.203 1 51.47 104 SER A C 1
ATOM 829 O O . SER A 1 104 ? 28.828 36.844 15.953 1 51.47 104 SER A O 1
ATOM 831 N N . GLN A 1 105 ? 27.016 37.156 16.875 1 46.31 105 GLN A N 1
ATOM 832 C CA . GLN A 1 105 ? 27.656 37.812 17.984 1 46.31 105 GLN A CA 1
ATOM 833 C C . GLN A 1 105 ? 28.391 36.812 18.875 1 46.31 105 GLN A C 1
ATOM 835 O O . GLN A 1 105 ? 29.281 37.219 19.641 1 46.31 105 GLN A O 1
ATOM 840 N N . ASP A 1 106 ? 27.703 35.875 19.562 1 42.12 106 ASP A N 1
ATOM 841 C CA . ASP A 1 106 ? 28.266 35.062 20.625 1 42.12 106 ASP A CA 1
ATOM 842 C C . ASP A 1 106 ? 29.25 34.031 20.062 1 42.12 106 ASP A C 1
ATOM 844 O O . ASP A 1 106 ? 28.953 33.375 19.062 1 42.12 106 ASP A O 1
ATOM 848 N N . THR A 1 107 ? 30.609 34.188 20.391 1 41.75 107 THR A N 1
ATOM 849 C CA . THR A 1 107 ? 31.844 33.438 20.156 1 41.75 107 THR A CA 1
ATOM 850 C C . THR A 1 107 ? 31.594 31.922 20.25 1 41.75 107 THR A C 1
ATOM 852 O O . THR A 1 107 ? 32.406 31.125 19.797 1 41.75 107 THR A O 1
ATOM 855 N N . GLY A 1 108 ? 30.891 31.328 21.25 1 37.22 108 GLY A N 1
ATOM 856 C CA . GLY A 1 108 ? 30.953 29.922 21.625 1 37.22 108 GLY A CA 1
ATOM 857 C C . GLY A 1 108 ? 30.219 29.016 20.656 1 37.22 108 GLY A C 1
ATOM 858 O O . GLY A 1 108 ? 30.312 27.797 20.75 1 37.22 108 GLY A O 1
ATOM 859 N N . VAL A 1 109 ? 28.875 29.203 20.516 1 40.94 109 VAL A N 1
ATOM 860 C CA . VAL A 1 109 ? 28.078 28.109 19.953 1 40.94 109 VAL A CA 1
ATOM 861 C C . VAL A 1 109 ? 28.328 28 18.453 1 40.94 109 VAL A C 1
ATOM 863 O O . VAL A 1 109 ? 28.391 29.016 17.75 1 40.94 109 VAL A O 1
ATOM 866 N N . MET A 1 110 ? 28.75 26.812 17.859 1 41.03 110 MET A N 1
ATOM 867 C CA . MET A 1 110 ? 29.234 26.25 16.609 1 41.03 110 MET A CA 1
ATOM 868 C C . MET A 1 110 ? 28.406 26.734 15.43 1 41.03 110 MET A C 1
ATOM 870 O O . MET A 1 110 ? 28.797 26.562 14.281 1 41.03 110 MET A O 1
ATOM 874 N N . LYS A 1 111 ? 27.109 26.766 15.438 1 48 111 LYS A N 1
ATOM 875 C CA . LYS A 1 111 ? 26.516 26.922 14.117 1 48 111 LYS A CA 1
ATOM 876 C C . LYS A 1 111 ? 26.453 28.391 13.711 1 48 111 LYS A C 1
ATOM 878 O O . LYS A 1 111 ? 25.734 29.172 14.336 1 48 111 LYS A O 1
ATOM 883 N N . ARG A 1 112 ? 27.484 28.938 13.039 1 49.53 112 ARG A N 1
ATOM 884 C CA . ARG A 1 112 ? 27.609 30.281 12.477 1 49.53 112 ARG A CA 1
ATOM 885 C C . ARG A 1 112 ? 26.391 30.625 11.625 1 49.53 112 ARG A C 1
ATOM 887 O O . ARG A 1 112 ? 25.953 29.812 10.805 1 49.53 112 ARG A O 1
ATOM 894 N N . ARG A 1 113 ? 25.609 31.562 12.203 1 53.69 113 ARG A N 1
ATOM 895 C CA . ARG A 1 113 ? 24.484 32.094 11.453 1 53.69 113 ARG A CA 1
ATOM 896 C C . ARG A 1 113 ? 24.906 33.188 10.5 1 53.69 113 ARG A C 1
ATOM 898 O O . ARG A 1 113 ? 25.703 34.062 10.867 1 53.69 113 ARG A O 1
ATOM 905 N N . PHE A 1 114 ? 24.781 33 9.172 1 56.03 114 PHE A N 1
ATOM 906 C CA . PHE A 1 114 ? 25.203 34 8.203 1 56.03 114 PHE A CA 1
ATOM 907 C C . PHE A 1 114 ? 24 34.688 7.586 1 56.03 114 PHE A C 1
ATOM 909 O O . PHE A 1 114 ? 22.969 34.062 7.355 1 56.03 114 PHE A O 1
ATOM 916 N N . ARG A 1 115 ? 24.078 35.969 7.766 1 61.16 115 ARG A N 1
ATOM 917 C CA . ARG A 1 115 ? 23.172 36.75 6.934 1 61.16 115 ARG A CA 1
ATOM 918 C C . ARG A 1 115 ? 23.672 36.812 5.496 1 61.16 115 ARG A C 1
ATOM 920 O O . ARG A 1 115 ? 24.875 37 5.266 1 61.16 115 ARG A O 1
ATOM 927 N N . TRP A 1 116 ? 22.859 36.312 4.555 1 64.12 116 TRP A N 1
ATOM 928 C CA . TRP A 1 116 ? 23.328 36.281 3.174 1 64.12 116 TRP A CA 1
ATOM 929 C C . TRP A 1 116 ? 22.859 37.5 2.41 1 64.12 116 TRP A C 1
ATOM 931 O O . TRP A 1 116 ? 21.812 38.062 2.715 1 64.12 116 TRP A O 1
ATOM 941 N N . TYR A 1 117 ? 23.797 38.156 1.82 1 67.44 117 TYR A N 1
ATOM 942 C CA . TYR A 1 117 ? 23.469 39.094 0.744 1 67.44 117 TYR A CA 1
ATOM 943 C C . TYR A 1 117 ? 23.766 38.469 -0.618 1 67.44 117 TYR A C 1
ATOM 945 O O . TYR A 1 117 ? 24.797 37.844 -0.811 1 67.44 117 TYR A O 1
ATOM 953 N N . ILE A 1 118 ? 22.719 38.469 -1.467 1 66.88 118 ILE A N 1
ATOM 954 C CA . ILE A 1 118 ? 22.891 37.938 -2.816 1 66.88 118 ILE A CA 1
ATOM 955 C C . ILE A 1 118 ? 23.516 39 -3.713 1 66.88 118 ILE A C 1
ATOM 957 O O . ILE A 1 118 ? 22.953 40.062 -3.883 1 66.88 118 ILE A O 1
ATOM 961 N N . LYS A 1 119 ? 24.625 38.719 -4.23 1 68.06 119 LYS A N 1
ATOM 962 C CA . LYS A 1 119 ? 25.375 39.656 -5.055 1 68.06 119 LYS A CA 1
ATOM 963 C C . LYS A 1 119 ? 24.672 39.906 -6.398 1 68.06 119 LYS A C 1
ATOM 965 O O . LYS A 1 119 ? 24.516 41.031 -6.836 1 68.06 119 LYS A O 1
ATOM 970 N N . THR A 1 120 ? 24.297 38.844 -7.043 1 70.69 120 THR A N 1
ATOM 971 C CA . THR A 1 120 ? 23.641 38.875 -8.344 1 70.69 120 THR A CA 1
ATOM 972 C C . THR A 1 120 ? 22.344 38.062 -8.32 1 70.69 120 THR A C 1
ATOM 974 O O . THR A 1 120 ? 22.375 36.812 -8.383 1 70.69 120 THR A O 1
ATOM 977 N N . ASN A 1 121 ? 21.359 38.781 -8.5 1 77.38 121 ASN A N 1
ATOM 978 C CA . ASN A 1 121 ? 20.062 38.156 -8.32 1 77.38 121 ASN A CA 1
ATOM 979 C C . ASN A 1 121 ? 19.703 37.25 -9.484 1 77.38 121 ASN A C 1
ATOM 981 O O . ASN A 1 121 ? 19.109 36.188 -9.289 1 77.38 121 ASN A O 1
ATOM 985 N N . SER A 1 122 ? 20.156 37.688 -10.617 1 82.88 122 SER A N 1
ATOM 986 C CA . SER A 1 122 ? 19.766 36.906 -11.789 1 82.88 122 SER A CA 1
ATOM 987 C C . SER A 1 122 ? 20.453 35.562 -11.812 1 82.88 122 SER A C 1
ATOM 989 O O . SER A 1 122 ? 19.828 34.531 -12.094 1 82.88 122 SER A O 1
ATOM 991 N N . GLU A 1 123 ? 21.688 35.562 -11.438 1 85.62 123 GLU A N 1
ATOM 992 C CA . GLU A 1 123 ? 22.453 34.312 -11.414 1 85.62 123 GLU A CA 1
ATOM 993 C C . GLU A 1 123 ? 21.953 33.406 -10.297 1 85.62 123 GLU A C 1
ATOM 995 O O . GLU A 1 123 ? 21.891 32.188 -10.477 1 85.62 123 GLU A O 1
ATOM 1000 N N . PHE A 1 124 ? 21.672 34 -9.219 1 87.69 124 PHE A N 1
ATOM 1001 C CA . PHE A 1 124 ? 21.172 33.219 -8.094 1 87.69 124 PHE A CA 1
ATOM 1002 C C . PHE A 1 124 ? 19.828 32.594 -8.422 1 87.69 124 PHE A C 1
ATOM 1004 O O . PHE A 1 124 ? 19.562 31.453 -8.078 1 87.69 124 PHE A O 1
ATOM 1011 N N . ARG A 1 125 ? 19.047 33.406 -9.109 1 86.81 125 ARG A N 1
ATOM 1012 C CA . ARG A 1 125 ? 17.75 32.875 -9.555 1 86.81 125 ARG A CA 1
ATOM 1013 C C . ARG A 1 125 ? 17.922 31.656 -10.438 1 86.81 125 ARG A C 1
ATOM 1015 O O . ARG A 1 125 ? 17.234 30.641 -10.25 1 86.81 125 ARG A O 1
ATOM 1022 N N . ASP A 1 126 ? 18.812 31.688 -11.266 1 89.88 126 ASP A N 1
ATOM 1023 C CA . ASP A 1 126 ? 19.062 30.578 -12.18 1 89.88 126 ASP A CA 1
ATOM 1024 C C . ASP A 1 126 ? 19.5 29.328 -11.406 1 89.88 126 ASP A C 1
ATOM 1026 O O . ASP A 1 126 ? 19.094 28.219 -11.734 1 89.88 126 ASP A O 1
ATOM 1030 N N . ILE A 1 127 ? 20.266 29.562 -10.438 1 89.75 127 ILE A N 1
ATOM 1031 C CA . ILE A 1 127 ? 20.781 28.469 -9.617 1 89.75 127 ILE A CA 1
ATOM 1032 C C . ILE A 1 127 ? 19.625 27.828 -8.859 1 89.75 127 ILE A C 1
ATOM 1034 O O . ILE A 1 127 ? 19.516 26.594 -8.805 1 89.75 127 ILE A O 1
ATOM 1038 N N . VAL A 1 128 ? 18.75 28.641 -8.328 1 88.94 128 VAL A N 1
ATOM 1039 C CA . VAL A 1 128 ? 17.656 28.125 -7.523 1 88.94 128 VAL A CA 1
ATOM 1040 C C . VAL A 1 128 ? 16.688 27.344 -8.406 1 88.94 128 VAL A C 1
ATOM 1042 O O . VAL A 1 128 ? 16.188 26.281 -8.016 1 88.94 128 VAL A O 1
ATOM 1045 N N . GLU A 1 129 ? 16.422 27.828 -9.578 1 89.88 129 GLU A N 1
ATOM 1046 C CA . GLU A 1 129 ? 15.531 27.141 -10.508 1 89.88 129 GLU A CA 1
ATOM 1047 C C . GLU A 1 129 ? 16.094 25.797 -10.938 1 89.88 129 GLU A C 1
ATOM 1049 O O . GLU A 1 129 ? 15.375 24.797 -11.008 1 89.88 129 GLU A O 1
ATOM 1054 N N . LYS A 1 130 ? 17.344 25.812 -11.172 1 89.62 130 LYS A N 1
ATOM 1055 C CA . LYS A 1 130 ? 18 24.547 -11.539 1 89.62 130 LYS A CA 1
ATOM 1056 C C . LYS A 1 130 ? 18.016 23.594 -10.359 1 89.62 130 LYS A C 1
ATOM 1058 O O . LYS A 1 130 ? 17.859 22.375 -10.539 1 89.62 130 LYS A O 1
ATOM 1063 N N . PHE A 1 131 ? 18.281 24.172 -9.156 1 92.44 131 PHE A N 1
ATOM 1064 C CA . PHE A 1 131 ? 18.25 23.375 -7.934 1 92.44 131 PHE A CA 1
ATOM 1065 C C . PHE A 1 131 ? 16.891 22.719 -7.762 1 92.44 131 PHE A C 1
ATOM 1067 O O . PHE A 1 131 ? 16.797 21.531 -7.461 1 92.44 131 PHE A O 1
ATOM 1074 N N . GLN A 1 132 ? 15.906 23.406 -8.016 1 88.62 132 GLN A N 1
ATOM 1075 C CA . GLN A 1 132 ? 14.547 22.906 -7.922 1 88.62 132 GLN A CA 1
ATOM 1076 C C . GLN A 1 132 ? 14.305 21.781 -8.938 1 88.62 132 GLN A C 1
ATOM 1078 O O . GLN A 1 132 ? 13.719 20.75 -8.602 1 88.62 132 GLN A O 1
ATOM 1083 N N . ASP A 1 133 ? 14.703 22 -10.086 1 87.12 133 ASP A N 1
ATOM 1084 C CA . ASP A 1 133 ? 14.531 21 -11.133 1 87.12 133 ASP A CA 1
ATOM 1085 C C . ASP A 1 133 ? 15.203 19.672 -10.75 1 87.12 133 ASP A C 1
ATOM 1087 O O . ASP A 1 133 ? 14.641 18.594 -10.977 1 87.12 133 ASP A O 1
ATOM 1091 N N . LEU A 1 134 ? 16.344 19.797 -10.219 1 89.19 134 LEU A N 1
ATOM 1092 C CA . LEU A 1 134 ? 17.094 18.609 -9.867 1 89.19 134 LEU A CA 1
ATOM 1093 C C . LEU A 1 134 ? 16.453 17.875 -8.688 1 89.19 134 LEU A C 1
ATOM 1095 O O . LEU A 1 134 ? 16.438 16.641 -8.648 1 89.19 134 LEU A O 1
ATOM 1099 N N . VAL A 1 135 ? 15.945 18.625 -7.742 1 88.44 135 VAL A N 1
ATOM 1100 C CA . VAL A 1 135 ? 15.25 18.016 -6.613 1 88.44 135 VAL A CA 1
ATOM 1101 C C . VAL A 1 135 ? 13.969 17.344 -7.094 1 88.44 135 VAL A C 1
ATOM 1103 O O . VAL A 1 135 ? 13.625 16.25 -6.641 1 88.44 135 VAL A O 1
ATOM 1106 N N . ASP A 1 136 ? 13.305 18.016 -7.996 1 84.06 136 ASP A N 1
ATOM 1107 C CA . ASP A 1 136 ? 12.125 17.406 -8.609 1 84.06 136 ASP A CA 1
ATOM 1108 C C . ASP A 1 136 ? 12.477 16.078 -9.289 1 84.06 136 ASP A C 1
ATOM 1110 O O . ASP A 1 136 ? 11.727 15.109 -9.188 1 84.06 136 ASP A O 1
ATOM 1114 N N . ASP A 1 137 ? 13.508 16.094 -9.914 1 84.69 137 ASP A N 1
ATOM 1115 C CA . ASP A 1 137 ? 13.969 14.867 -10.578 1 84.69 137 ASP A CA 1
ATOM 1116 C C . ASP A 1 137 ? 14.305 13.781 -9.562 1 84.69 137 ASP A C 1
ATOM 1118 O O . ASP A 1 137 ? 13.938 12.617 -9.742 1 84.69 137 ASP A O 1
ATOM 1122 N N . LEU A 1 138 ? 15.023 14.18 -8.586 1 87.06 138 LEU A N 1
ATOM 1123 C CA . LEU A 1 138 ? 15.398 13.234 -7.547 1 87.06 138 LEU A CA 1
ATOM 1124 C C . LEU A 1 138 ? 14.164 12.555 -6.961 1 87.06 138 LEU A C 1
ATOM 1126 O O . LEU A 1 138 ? 14.117 11.328 -6.844 1 87.06 138 LEU A O 1
ATOM 1130 N N . GLU A 1 139 ? 13.203 13.352 -6.633 1 84.88 139 GLU A N 1
ATOM 1131 C CA . GLU A 1 139 ? 11.945 12.852 -6.078 1 84.88 139 GLU A CA 1
ATOM 1132 C C . GLU A 1 139 ? 11.164 12.055 -7.117 1 84.88 139 GLU A C 1
ATOM 1134 O O . GLU A 1 139 ? 10.633 10.984 -6.812 1 84.88 139 GLU A O 1
ATOM 1139 N N . GLY A 1 140 ? 11.133 12.555 -8.297 1 80 140 GLY A N 1
ATOM 1140 C CA . GLY A 1 140 ? 10.414 11.891 -9.367 1 80 140 GLY A CA 1
ATOM 1141 C C . GLY A 1 140 ? 10.992 10.539 -9.727 1 80 140 GLY A C 1
ATOM 1142 O O . GLY A 1 140 ? 10.258 9.609 -10.078 1 80 140 GLY A O 1
ATOM 1143 N N . PHE A 1 141 ? 12.266 10.375 -9.57 1 81.12 141 PHE A N 1
ATOM 1144 C CA . PHE A 1 141 ? 12.945 9.125 -9.891 1 81.12 141 PHE A CA 1
ATOM 1145 C C . PHE A 1 141 ? 12.719 8.094 -8.789 1 81.12 141 PHE A C 1
ATOM 1147 O O . PHE A 1 141 ? 12.672 6.891 -9.062 1 81.12 141 PHE A O 1
ATOM 1154 N N . THR A 1 142 ? 12.578 8.555 -7.625 1 84.94 142 THR A N 1
ATOM 1155 C CA . THR A 1 142 ? 12.711 7.609 -6.523 1 84.94 142 THR A CA 1
ATOM 1156 C C . THR A 1 142 ? 11.352 7.316 -5.895 1 84.94 142 THR A C 1
ATOM 1158 O O . THR A 1 142 ? 11.133 6.238 -5.336 1 84.94 142 THR A O 1
ATOM 1161 N N . TYR A 1 143 ? 10.422 8.297 -5.914 1 81.88 143 TYR A N 1
ATOM 1162 C CA . TYR A 1 143 ? 9.125 8.086 -5.285 1 81.88 143 TYR A CA 1
ATOM 1163 C C . TYR A 1 143 ? 8.094 7.609 -6.309 1 81.88 143 TYR A C 1
ATOM 1165 O O . TYR A 1 143 ? 8.07 8.094 -7.441 1 81.88 143 TYR A O 1
ATOM 1173 N N . PRO A 1 144 ? 7.195 6.648 -5.828 1 76.81 144 PRO A N 1
ATOM 1174 C CA . PRO A 1 144 ? 6.012 6.406 -6.656 1 76.81 144 PRO A CA 1
ATOM 1175 C C . PRO A 1 144 ? 5.117 7.641 -6.777 1 76.81 144 PRO A C 1
ATOM 1177 O O . PRO A 1 144 ? 5.094 8.484 -5.879 1 76.81 144 PRO A O 1
ATOM 1180 N N . SER A 1 145 ? 4.355 7.746 -7.828 1 71.94 145 SER A N 1
ATOM 1181 C CA . SER A 1 145 ? 3.543 8.93 -8.117 1 71.94 145 SER A CA 1
ATOM 1182 C C . SER A 1 145 ? 2.549 9.195 -6.992 1 71.94 145 SER A C 1
ATOM 1184 O O . SER A 1 145 ? 2.357 10.352 -6.59 1 71.94 145 SER A O 1
ATOM 1186 N N . ASN A 1 146 ? 1.99 8.164 -6.523 1 73.25 146 ASN A N 1
ATOM 1187 C CA . ASN A 1 146 ? 0.975 8.352 -5.492 1 73.25 146 ASN A CA 1
ATOM 1188 C C . ASN A 1 146 ? 1.591 8.805 -4.172 1 73.25 146 ASN A C 1
ATOM 1190 O O . ASN A 1 146 ? 0.949 9.516 -3.396 1 73.25 146 ASN A O 1
ATOM 1194 N N . GLN A 1 147 ? 2.791 8.477 -3.975 1 79 147 GLN A N 1
ATOM 1195 C CA . GLN A 1 147 ? 3.48 8.859 -2.746 1 79 147 GLN A CA 1
ATOM 1196 C C . GLN A 1 147 ? 4.078 10.258 -2.861 1 79 147 GLN A C 1
ATOM 1198 O O . GLN A 1 147 ? 4.188 10.977 -1.865 1 79 147 GLN A O 1
ATOM 1203 N N . LEU A 1 148 ? 4.422 10.602 -4.035 1 75.81 148 LEU A N 1
ATOM 1204 C CA . LEU A 1 148 ? 5.09 11.875 -4.285 1 75.81 148 LEU A CA 1
ATOM 1205 C C . LEU A 1 148 ? 4.203 13.047 -3.869 1 75.81 148 LEU A C 1
ATOM 1207 O O . LEU A 1 148 ? 4.668 13.977 -3.211 1 75.81 148 LEU A O 1
ATOM 1211 N N . GLN A 1 149 ? 2.986 12.984 -4.129 1 74.94 149 GLN A N 1
ATOM 1212 C CA . GLN A 1 149 ? 2.061 14.062 -3.803 1 74.94 149 GLN A CA 1
ATOM 1213 C C . GLN A 1 149 ? 1.901 14.219 -2.293 1 74.94 149 GLN A C 1
ATOM 1215 O O . GLN A 1 149 ? 1.795 15.336 -1.784 1 74.94 149 GLN A O 1
ATOM 1220 N N . LEU A 1 150 ? 1.943 13.125 -1.653 1 77.88 150 LEU A N 1
ATOM 1221 C CA . LEU A 1 150 ? 1.794 13.133 -0.202 1 77.88 150 LEU A CA 1
ATOM 1222 C C . LEU A 1 150 ? 3.07 13.625 0.472 1 77.88 150 LEU A C 1
ATOM 1224 O O . LEU A 1 150 ? 3.02 14.461 1.376 1 77.88 150 LEU A O 1
ATOM 1228 N N . LEU A 1 151 ? 4.164 13.234 -0.072 1 77.81 151 LEU A N 1
ATOM 1229 C CA . LEU A 1 151 ? 5.441 13.539 0.563 1 77.81 151 LEU A CA 1
ATOM 1230 C C . LEU A 1 151 ? 5.793 15.016 0.395 1 77.81 151 LEU A C 1
ATOM 1232 O O . LEU A 1 151 ? 6.43 15.609 1.268 1 77.81 151 LEU A O 1
ATOM 1236 N N . THR A 1 152 ? 5.336 15.547 -0.635 1 73.12 152 THR A N 1
ATOM 1237 C CA . THR A 1 152 ? 5.578 16.969 -0.841 1 73.12 152 THR A CA 1
ATOM 1238 C C . THR A 1 152 ? 4.918 17.797 0.259 1 73.12 152 THR A C 1
ATOM 1240 O O . THR A 1 152 ? 5.469 18.797 0.7 1 73.12 152 THR A O 1
ATOM 1243 N N . LYS A 1 153 ? 3.834 17.312 0.713 1 76.12 153 LYS A N 1
ATOM 1244 C CA . LYS A 1 153 ? 3.148 18 1.8 1 76.12 153 LYS A CA 1
ATOM 1245 C C . LYS A 1 153 ? 3.787 17.672 3.148 1 76.12 153 LYS A C 1
ATOM 1247 O O . LYS A 1 153 ? 3.787 18.516 4.055 1 76.12 153 LYS A O 1
ATOM 1252 N N . ALA A 1 154 ? 4.414 16.578 3.186 1 78.75 154 ALA A N 1
ATOM 1253 C CA . ALA A 1 154 ? 4.957 16.078 4.445 1 78.75 154 ALA A CA 1
ATOM 1254 C C . ALA A 1 154 ? 6.234 16.812 4.828 1 78.75 154 ALA A C 1
ATOM 1256 O O . ALA A 1 154 ? 6.629 16.812 5.996 1 78.75 154 ALA A O 1
ATOM 1257 N N . PHE A 1 155 ? 6.793 17.547 3.9 1 80.06 155 PHE A N 1
ATOM 1258 C CA . PHE A 1 155 ? 8.07 18.172 4.215 1 80.06 155 PHE A CA 1
ATOM 1259 C C . PHE A 1 155 ? 7.863 19.625 4.637 1 80.06 155 PHE A C 1
ATOM 1261 O O . PHE A 1 155 ? 8.75 20.234 5.238 1 80.06 155 PHE A O 1
ATOM 1268 N N . LEU A 1 156 ? 6.723 20.125 4.434 1 79.06 156 LEU A N 1
ATOM 1269 C CA . LEU A 1 156 ? 6.434 21.547 4.656 1 79.06 156 LEU A CA 1
ATOM 1270 C C . LEU A 1 156 ? 6.641 21.922 6.121 1 79.06 156 LEU A C 1
ATOM 1272 O O . LEU A 1 156 ? 7.246 22.953 6.426 1 79.06 156 LEU A O 1
ATOM 1276 N N . PRO A 1 157 ? 6.25 21.047 6.957 1 81.12 157 PRO A N 1
ATOM 1277 C CA . PRO A 1 157 ? 6.422 21.406 8.367 1 81.12 157 PRO A CA 1
ATOM 1278 C C . PRO A 1 157 ? 7.891 21.531 8.766 1 81.12 157 PRO A C 1
ATOM 1280 O O . PRO A 1 157 ? 8.242 22.406 9.562 1 81.12 157 PRO A O 1
ATOM 1283 N N . GLN A 1 158 ? 8.711 20.734 8.258 1 81.12 158 GLN A N 1
ATOM 1284 C CA . GLN A 1 158 ? 10.141 20.812 8.555 1 81.12 158 GLN A CA 1
ATOM 1285 C C . GLN A 1 158 ? 10.727 22.125 8.062 1 81.12 158 GLN A C 1
ATOM 1287 O O . GLN A 1 158 ? 11.523 22.75 8.766 1 81.12 158 GLN A O 1
ATOM 1292 N N . MET A 1 159 ? 10.344 22.484 6.969 1 79.25 159 MET A N 1
ATOM 1293 C CA . MET A 1 159 ? 10.797 23.75 6.391 1 79.25 159 MET A CA 1
ATOM 1294 C C . MET A 1 159 ? 10.344 24.938 7.242 1 79.25 159 MET A C 1
ATOM 1296 O O . MET A 1 159 ? 11.141 25.828 7.539 1 79.25 159 MET A O 1
ATOM 1300 N N . LEU A 1 160 ? 9.133 24.891 7.598 1 82.94 160 LEU A N 1
ATOM 1301 C CA . LEU A 1 160 ? 8.562 25.969 8.375 1 82.94 160 LEU A CA 1
ATOM 1302 C C . LEU A 1 160 ? 9.211 26.062 9.75 1 82.94 160 LEU A C 1
ATOM 1304 O O . LEU A 1 160 ? 9.398 27.156 10.281 1 82.94 160 LEU A O 1
ATOM 1308 N N . ALA A 1 161 ? 9.484 24.922 10.281 1 82.12 161 ALA A N 1
ATOM 1309 C CA . ALA A 1 161 ? 10.094 24.891 11.609 1 82.12 161 ALA A CA 1
ATOM 1310 C C . ALA A 1 161 ? 11.461 25.562 11.602 1 82.12 161 ALA A C 1
ATOM 1312 O O . ALA A 1 161 ? 11.891 26.125 12.617 1 82.12 161 ALA A O 1
ATOM 1313 N N . GLU A 1 162 ? 12.125 25.672 10.477 1 77.94 162 GLU A N 1
ATOM 1314 C CA . GLU A 1 162 ? 13.469 26.219 10.359 1 77.94 162 GLU A CA 1
ATOM 1315 C C . GLU A 1 162 ? 13.438 27.734 10.18 1 77.94 162 GLU A C 1
ATOM 1317 O O . GLU A 1 162 ? 14.43 28.422 10.414 1 77.94 162 GLU A O 1
ATOM 1322 N N . ILE A 1 163 ? 12.32 28.266 9.82 1 79.88 163 ILE A N 1
ATOM 1323 C CA . ILE A 1 163 ? 12.227 29.688 9.539 1 79.88 163 ILE A CA 1
ATOM 1324 C C . ILE A 1 163 ? 11.844 30.453 10.805 1 79.88 163 ILE A C 1
ATOM 1326 O O . ILE A 1 163 ? 10.758 30.25 11.344 1 79.88 163 ILE A O 1
ATOM 1330 N N . GLN A 1 164 ? 12.719 31.281 11.242 1 76.19 164 GLN A N 1
ATOM 1331 C CA . GLN A 1 164 ? 12.469 32.062 12.453 1 76.19 164 GLN A CA 1
ATOM 1332 C C . GLN A 1 164 ? 12.352 33.531 12.148 1 76.19 164 GLN A C 1
ATOM 1334 O O . GLN A 1 164 ? 11.742 34.281 12.914 1 76.19 164 GLN A O 1
ATOM 1339 N N . ASN A 1 165 ? 12.859 33.938 10.984 1 77.5 165 ASN A N 1
ATOM 1340 C CA . ASN A 1 165 ? 12.836 35.344 10.609 1 77.5 165 ASN A CA 1
ATOM 1341 C C . ASN A 1 165 ? 11.438 35.781 10.211 1 77.5 165 ASN A C 1
ATOM 1343 O O . ASN A 1 165 ? 10.844 35.25 9.281 1 77.5 165 ASN A O 1
ATOM 1347 N N . LEU A 1 166 ? 10.969 36.844 10.812 1 82.44 166 LEU A N 1
ATOM 1348 C CA . LEU A 1 166 ? 9.594 37.312 10.633 1 82.44 166 LEU A CA 1
ATOM 1349 C C . LEU A 1 166 ? 9.375 37.844 9.219 1 82.44 166 LEU A C 1
ATOM 1351 O O . LEU A 1 166 ? 8.297 37.688 8.648 1 82.44 166 LEU A O 1
ATOM 1355 N N . LYS A 1 167 ? 10.367 38.469 8.695 1 81.81 167 LYS A N 1
ATOM 1356 C CA . LYS A 1 167 ? 10.234 39 7.348 1 81.81 167 LYS A CA 1
ATOM 1357 C C . LYS A 1 167 ? 10.117 37.906 6.309 1 81.81 167 LYS A C 1
ATOM 1359 O O . LYS A 1 167 ? 9.406 38.031 5.312 1 81.81 167 LYS A O 1
ATOM 1364 N N . MET A 1 168 ? 10.836 36.906 6.566 1 83.06 168 MET A N 1
ATOM 1365 C CA . MET A 1 168 ? 10.75 35.75 5.676 1 83.06 168 MET A CA 1
ATOM 1366 C C . MET A 1 168 ? 9.375 35.125 5.754 1 83.06 168 MET A C 1
ATOM 1368 O O . MET A 1 168 ? 8.812 34.719 4.734 1 83.06 168 MET A O 1
ATOM 1372 N N . LEU A 1 169 ? 8.898 35 6.941 1 85.94 169 LEU A N 1
ATOM 1373 C CA . LEU A 1 169 ? 7.574 34.438 7.137 1 85.94 169 LEU A CA 1
ATOM 1374 C C . LEU A 1 169 ? 6.508 35.281 6.453 1 85.94 169 LEU A C 1
ATOM 1376 O O . LEU A 1 169 ? 5.574 34.75 5.855 1 85.94 169 LEU A O 1
ATOM 1380 N N . GLU A 1 170 ? 6.66 36.531 6.613 1 88.44 170 GLU A N 1
ATOM 1381 C CA . GLU A 1 170 ? 5.73 37.438 5.957 1 88.44 170 GLU A CA 1
ATOM 1382 C C . GLU A 1 170 ? 5.758 37.281 4.441 1 88.44 170 GLU A C 1
ATOM 1384 O O . GLU A 1 170 ? 4.707 37.25 3.795 1 88.44 170 GLU A O 1
ATOM 1389 N N . HIS A 1 171 ? 6.945 37.156 3.961 1 86.06 171 HIS A N 1
ATOM 1390 C CA . HIS A 1 171 ? 7.086 36.969 2.521 1 86.06 171 HIS A CA 1
ATOM 1391 C C . HIS A 1 171 ? 6.449 35.656 2.076 1 86.06 171 HIS A C 1
ATOM 1393 O O . HIS A 1 171 ? 5.785 35.594 1.038 1 86.06 171 HIS A O 1
ATOM 1399 N N . LEU A 1 172 ? 6.711 34.656 2.807 1 86.44 172 LEU A N 1
ATOM 1400 C CA . LEU A 1 172 ? 6.168 33.344 2.486 1 86.44 172 LEU A CA 1
ATOM 1401 C C . LEU A 1 172 ? 4.645 33.344 2.535 1 86.44 172 LEU A C 1
ATOM 1403 O O . LEU A 1 172 ? 3.988 32.625 1.77 1 86.44 172 LEU A O 1
ATOM 1407 N N . SER A 1 173 ? 4.094 34.062 3.418 1 89.88 173 SER A N 1
ATOM 1408 C CA . SER A 1 173 ? 2.646 34.125 3.584 1 89.88 173 SER A CA 1
ATOM 1409 C C . SER A 1 173 ? 1.986 34.812 2.4 1 89.88 173 SER A C 1
ATOM 1411 O O . SER A 1 173 ? 0.838 34.531 2.061 1 89.88 173 SER A O 1
ATOM 1413 N N . VAL A 1 174 ? 2.748 35.656 1.769 1 88.69 174 VAL A N 1
ATOM 1414 C CA . VAL A 1 174 ? 2.186 36.469 0.681 1 88.69 174 VAL A CA 1
ATOM 1415 C C . VAL A 1 174 ? 2.58 35.844 -0.662 1 88.69 174 VAL A C 1
ATOM 1417 O O . VAL A 1 174 ? 1.775 35.812 -1.596 1 88.69 174 VAL A O 1
ATOM 1420 N N . TYR A 1 175 ? 3.869 35.406 -0.683 1 85.81 175 TYR A N 1
ATOM 1421 C CA . TYR A 1 175 ? 4.402 34.875 -1.935 1 85.81 175 TYR A CA 1
ATOM 1422 C C . TYR A 1 175 ? 4.949 33.438 -1.744 1 85.81 175 TYR A C 1
ATOM 1424 O O . TYR A 1 175 ? 6.156 33.219 -1.857 1 85.81 175 TYR A O 1
ATOM 1432 N N . PRO A 1 176 ? 3.984 32.531 -1.555 1 84.62 176 PRO A N 1
ATOM 1433 C CA . PRO A 1 176 ? 4.469 31.156 -1.415 1 84.62 176 PRO A CA 1
ATOM 1434 C C . PRO A 1 176 ? 4.988 30.578 -2.729 1 84.62 176 PRO A C 1
ATOM 1436 O O . PRO A 1 176 ? 4.504 30.938 -3.803 1 84.62 176 PRO A O 1
ATOM 1439 N N . PRO A 1 177 ? 5.961 29.766 -2.625 1 74.19 177 PRO A N 1
ATOM 1440 C CA . PRO A 1 177 ? 6.418 29.109 -3.848 1 74.19 177 PRO A CA 1
ATOM 1441 C C . PRO A 1 177 ? 5.324 28.266 -4.508 1 74.19 177 PRO A C 1
ATOM 1443 O O . PRO A 1 177 ? 4.57 27.578 -3.816 1 74.19 177 PRO A O 1
ATOM 1446 N N . ALA A 1 178 ? 5.172 28.312 -5.855 1 74.12 178 ALA A N 1
ATOM 1447 C CA . ALA A 1 178 ? 4.227 27.562 -6.66 1 74.12 178 ALA A CA 1
ATOM 1448 C C . ALA A 1 178 ? 2.791 27.812 -6.203 1 74.12 178 ALA A C 1
ATOM 1450 O O . ALA A 1 178 ? 1.937 26.922 -6.301 1 74.12 178 ALA A O 1
ATOM 1451 N N . ASP A 1 179 ? 2.627 28.859 -5.492 1 80.25 179 ASP A N 1
ATOM 1452 C CA . ASP A 1 179 ? 1.312 29.281 -5.023 1 80.25 179 ASP A CA 1
ATOM 1453 C C . ASP A 1 179 ? 0.693 28.25 -4.094 1 80.25 179 ASP A C 1
ATOM 1455 O O . ASP A 1 179 ? -0.508 27.969 -4.168 1 80.25 179 ASP A O 1
ATOM 1459 N N . ASP A 1 180 ? 1.512 27.594 -3.367 1 83.62 180 ASP A N 1
ATOM 1460 C CA . ASP A 1 180 ? 1.044 26.609 -2.395 1 83.62 180 ASP A CA 1
ATOM 1461 C C . ASP A 1 180 ? 0.313 27.297 -1.236 1 83.62 180 ASP A C 1
ATOM 1463 O O . ASP A 1 180 ? 0.947 27.812 -0.32 1 83.62 180 ASP A O 1
ATOM 1467 N N . GLN A 1 181 ? -0.948 27.078 -1.178 1 86.88 181 GLN A N 1
ATOM 1468 C CA . GLN A 1 181 ? -1.771 27.75 -0.181 1 86.88 181 GLN A CA 1
ATOM 1469 C C . GLN A 1 181 ? -1.515 27.188 1.215 1 86.88 181 GLN A C 1
ATOM 1471 O O . GLN A 1 181 ? -1.602 27.922 2.207 1 86.88 181 GLN A O 1
ATOM 1476 N N . THR A 1 182 ? -1.21 25.969 1.283 1 87.5 182 THR A N 1
ATOM 1477 C CA . THR A 1 182 ? -0.94 25.359 2.578 1 87.5 182 THR A CA 1
ATOM 1478 C C . THR A 1 182 ? 0.281 26 3.234 1 87.5 182 THR A C 1
ATOM 1480 O O . THR A 1 182 ? 0.254 26.312 4.426 1 87.5 182 THR A O 1
ATOM 1483 N N . LEU A 1 183 ? 1.249 26.234 2.473 1 84.44 183 LEU A N 1
ATOM 1484 C CA . LEU A 1 183 ? 2.469 26.859 2.984 1 84.44 183 LEU A CA 1
ATOM 1485 C C . LEU A 1 183 ? 2.221 28.312 3.367 1 84.44 183 LEU A C 1
ATOM 1487 O O . LEU A 1 183 ? 2.705 28.781 4.402 1 84.44 183 LEU A O 1
ATOM 1491 N N . ALA A 1 184 ? 1.532 28.953 2.541 1 88.88 184 ALA A N 1
ATOM 1492 C CA . ALA A 1 184 ? 1.236 30.375 2.795 1 88.88 184 ALA A CA 1
ATOM 1493 C C . ALA A 1 184 ? 0.473 30.547 4.105 1 88.88 184 ALA A C 1
ATOM 1495 O O . ALA A 1 184 ? 0.84 31.375 4.941 1 88.88 184 ALA A O 1
ATOM 1496 N N . LEU A 1 185 ? -0.485 29.719 4.242 1 89.25 185 LEU A N 1
ATOM 1497 C CA . LEU A 1 185 ? -1.336 29.812 5.426 1 89.25 185 LEU A CA 1
ATOM 1498 C C . LEU A 1 185 ? -0.584 29.375 6.676 1 89.25 185 LEU A C 1
ATOM 1500 O O . LEU A 1 185 ? -0.776 29.953 7.754 1 89.25 185 LEU A O 1
ATOM 1504 N N . SER A 1 186 ? 0.206 28.422 6.535 1 88.62 186 SER A N 1
ATOM 1505 C CA . SER A 1 186 ? 0.998 27.969 7.676 1 88.62 186 SER A CA 1
ATOM 1506 C C . SER A 1 186 ? 1.988 29.047 8.125 1 88.62 186 SER A C 1
ATOM 1508 O O . SER A 1 186 ? 2.189 29.25 9.32 1 88.62 186 SER A O 1
ATOM 1510 N N . ALA A 1 187 ? 2.586 29.656 7.172 1 89.31 187 ALA A N 1
ATOM 1511 C CA . ALA A 1 187 ? 3.492 30.766 7.484 1 89.31 187 ALA A CA 1
ATOM 1512 C C . ALA A 1 187 ? 2.75 31.906 8.164 1 89.31 187 ALA A C 1
ATOM 1514 O O . ALA A 1 187 ? 3.254 32.5 9.117 1 89.31 187 ALA A O 1
ATOM 1515 N N . LYS A 1 188 ? 1.614 32.156 7.652 1 90.5 188 LYS A N 1
ATOM 1516 C CA . LYS A 1 188 ? 0.784 33.188 8.242 1 90.5 188 LYS A CA 1
ATOM 1517 C C . LYS A 1 188 ? 0.396 32.844 9.68 1 90.5 188 LYS A C 1
ATOM 1519 O O . LYS A 1 188 ? 0.4 33.719 10.555 1 90.5 188 LYS A O 1
ATOM 1524 N N . ALA A 1 189 ? 0.056 31.641 9.828 1 88.5 189 ALA A N 1
ATOM 1525 C CA . ALA A 1 189 ? -0.295 31.172 11.164 1 88.5 189 ALA A CA 1
ATOM 1526 C C . ALA A 1 189 ? 0.875 31.344 12.133 1 88.5 189 ALA A C 1
ATOM 1528 O O . ALA A 1 189 ? 0.693 31.797 13.258 1 88.5 189 ALA A O 1
ATOM 1529 N N . LYS A 1 190 ? 1.988 31.016 11.688 1 88.56 190 LYS A N 1
ATOM 1530 C CA . LYS A 1 190 ? 3.182 31.156 12.516 1 88.56 190 LYS A CA 1
ATOM 1531 C C . LYS A 1 190 ? 3.463 32.625 12.828 1 88.56 190 LYS A C 1
ATOM 1533 O O . LYS A 1 190 ? 3.824 32.969 13.961 1 88.56 190 LYS A O 1
ATOM 1538 N N . LEU A 1 191 ? 3.295 33.438 11.891 1 88.12 191 LEU A N 1
ATOM 1539 C CA . LEU A 1 191 ? 3.498 34.875 12.039 1 88.12 191 LEU A CA 1
ATOM 1540 C C . LEU A 1 191 ? 2.525 35.438 13.062 1 88.12 191 LEU A C 1
ATOM 1542 O O . LEU A 1 191 ? 2.93 36.188 13.969 1 88.12 191 LEU A O 1
ATOM 1546 N N . LEU A 1 192 ? 1.292 35.094 12.891 1 84.94 192 LEU A N 1
ATOM 1547 C CA . LEU A 1 192 ? 0.255 35.594 13.781 1 84.94 192 LEU A CA 1
ATOM 1548 C C . LEU A 1 192 ? 0.47 35.125 15.211 1 84.94 192 LEU A C 1
ATOM 1550 O O . LEU A 1 192 ? 0.25 35.875 16.172 1 84.94 192 LEU A O 1
ATOM 1554 N N . GLN A 1 193 ? 0.873 33.938 15.281 1 82.62 193 GLN A N 1
ATOM 1555 C CA . GLN A 1 193 ? 1.129 33.375 16.594 1 82.62 193 GLN A CA 1
ATOM 1556 C C . GLN A 1 193 ? 2.248 34.125 17.312 1 82.62 193 GLN A C 1
ATOM 1558 O O . GLN A 1 193 ? 2.188 34.344 18.531 1 82.62 193 GLN A O 1
ATOM 1563 N N . GLU A 1 194 ? 3.223 34.438 16.594 1 79.44 194 GLU A N 1
ATOM 1564 C CA . GLU A 1 194 ? 4.336 35.188 17.156 1 79.44 194 GLU A CA 1
ATOM 1565 C C . GLU A 1 194 ? 3.896 36.594 17.578 1 79.44 194 GLU A C 1
ATOM 1567 O O . GLU A 1 194 ? 4.375 37.125 18.594 1 79.44 194 GLU A O 1
ATOM 1572 N N . GLN A 1 195 ? 2.979 37.094 16.875 1 76.56 195 GLN A N 1
ATOM 1573 C CA . GLN A 1 195 ? 2.479 38.406 17.172 1 76.56 195 GLN A CA 1
ATOM 1574 C C . GLN A 1 195 ? 1.575 38.406 18.406 1 76.56 195 GLN A C 1
ATOM 1576 O O . GLN A 1 195 ? 1.604 39.344 19.203 1 76.56 195 GLN A O 1
ATOM 1581 N N . LEU A 1 196 ? 0.807 37.406 18.469 1 75.69 196 LEU A N 1
ATOM 1582 C CA . LEU A 1 196 ? -0.148 37.312 19.562 1 75.69 196 LEU A CA 1
ATOM 1583 C C . LEU A 1 196 ? 0.56 36.969 20.875 1 75.69 196 LEU A C 1
ATOM 1585 O O . LEU A 1 196 ? 0.035 37.25 21.953 1 75.69 196 LEU A O 1
ATOM 1589 N N . SER A 1 197 ? 1.661 36.344 20.719 1 71.81 197 SER A N 1
ATOM 1590 C CA . SER A 1 197 ? 2.402 35.969 21.906 1 71.81 197 SER A CA 1
ATOM 1591 C C . SER A 1 197 ? 3.139 37.156 22.516 1 71.81 197 SER A C 1
ATOM 1593 O O . SER A 1 197 ? 3.535 37.125 23.672 1 71.81 197 SER A O 1
ATOM 1595 N N . ARG A 1 198 ? 3.305 38.25 21.734 1 66.44 198 ARG A N 1
ATOM 1596 C CA . ARG A 1 198 ? 3.977 39.438 22.234 1 66.44 198 ARG A CA 1
ATOM 1597 C C . ARG A 1 198 ? 3.008 40.312 23.016 1 66.44 198 ARG A C 1
ATOM 1599 O O . ARG A 1 198 ? 1.856 40.5 22.609 1 66.44 198 ARG A O 1
ATOM 1606 N N . PRO A 1 199 ? 3.439 40.719 24.203 1 60.12 199 PRO A N 1
ATOM 1607 C CA . PRO A 1 199 ? 2.588 41.625 24.984 1 60.12 199 PRO A CA 1
ATOM 1608 C C . PRO A 1 199 ? 2.209 42.875 24.219 1 60.12 199 PRO A C 1
ATOM 1610 O O . PRO A 1 199 ? 3.074 43.531 23.609 1 60.12 199 PRO A O 1
ATOM 1613 N N . GLY A 1 200 ? 1.033 43.25 24.016 1 56.41 200 GLY A N 1
ATOM 1614 C CA . GLY A 1 200 ? 0.585 44.5 23.391 1 56.41 200 GLY A CA 1
ATOM 1615 C C . GLY A 1 200 ? 0.14 44.312 21.953 1 56.41 200 GLY A C 1
ATOM 1616 O O . GLY A 1 200 ? -0.24 45.281 21.281 1 56.41 200 GLY A O 1
ATOM 1617 N N . GLY A 1 201 ? 0.4 43.156 21.344 1 55.66 201 GLY A N 1
ATOM 1618 C CA . GLY A 1 201 ? 0.044 42.969 19.953 1 55.66 201 GLY A CA 1
ATOM 1619 C C . GLY A 1 201 ? -1.454 42.906 19.719 1 55.66 201 GLY A C 1
ATOM 1620 O O . GLY A 1 201 ? -2.17 42.188 20.422 1 55.66 201 GLY A O 1
ATOM 1621 N N . ARG A 1 202 ? -2.121 44.156 19.281 1 54.59 202 ARG A N 1
ATOM 1622 C CA . ARG A 1 202 ? -3.553 44.25 19 1 54.59 202 ARG A CA 1
ATOM 1623 C C . ARG A 1 202 ? -3.865 43.844 17.562 1 54.59 202 ARG A C 1
ATOM 1625 O O . ARG A 1 202 ? -3.232 44.344 16.625 1 54.59 202 ARG A O 1
ATOM 1632 N N . ALA A 1 203 ? -4.227 42.625 17.234 1 55.84 203 ALA A N 1
ATOM 1633 C CA . ALA A 1 203 ? -4.793 42.438 15.906 1 55.84 203 ALA A CA 1
ATOM 1634 C C . ALA A 1 203 ? -6.195 43.031 15.805 1 55.84 203 ALA A C 1
ATOM 1636 O O . ALA A 1 203 ? -7.09 42.625 16.562 1 55.84 203 ALA A O 1
ATOM 1637 N N . PRO A 1 204 ? -6.379 44.188 15.102 1 56.78 204 PRO A N 1
ATOM 1638 C CA . PRO A 1 204 ? -7.625 44.969 15.078 1 56.78 204 PRO A CA 1
ATOM 1639 C C . PRO A 1 204 ? -8.758 44.219 14.359 1 56.78 204 PRO A C 1
ATOM 1641 O O . PRO A 1 204 ? -9.688 44.875 13.859 1 56.78 204 PRO A O 1
ATOM 1644 N N . THR A 1 205 ? -8.789 42.906 14.188 1 64.81 205 THR A N 1
ATOM 1645 C CA . THR A 1 205 ? -9.875 42.375 13.367 1 64.81 205 THR A CA 1
ATOM 1646 C C . THR A 1 205 ? -11.117 42.125 14.219 1 64.81 205 THR A C 1
ATOM 1648 O O . THR A 1 205 ? -11.031 41.438 15.234 1 64.81 205 THR A O 1
ATOM 1651 N N . PRO A 1 206 ? -12.109 42.812 13.898 1 72.69 206 PRO A N 1
ATOM 1652 C CA . PRO A 1 206 ? -13.336 42.5 14.633 1 72.69 206 PRO A CA 1
ATOM 1653 C C . PRO A 1 206 ? -13.789 41.062 14.438 1 72.69 206 PRO A C 1
ATOM 1655 O O . PRO A 1 206 ? -13.992 40.625 13.305 1 72.69 206 PRO A O 1
ATOM 1658 N N . ILE A 1 207 ? -13.797 40.344 15.508 1 88.81 207 ILE A N 1
ATOM 1659 C CA . ILE A 1 207 ? -14.141 38.938 15.375 1 88.81 207 ILE A CA 1
ATOM 1660 C C . ILE A 1 207 ? -15.445 38.656 16.125 1 88.81 207 ILE A C 1
ATOM 1662 O O . ILE A 1 207 ? -15.977 37.531 16.047 1 88.81 207 ILE A O 1
ATOM 1666 N N . TRP A 1 208 ? -15.992 39.656 16.797 1 92.38 208 TRP A N 1
ATOM 1667 C CA . TRP A 1 208 ? -17.219 39.438 17.547 1 92.38 208 TRP A CA 1
ATOM 1668 C C . TRP A 1 208 ? -18.453 39.656 16.672 1 92.38 208 TRP A C 1
ATOM 1670 O O . TRP A 1 208 ? -18.547 40.656 15.984 1 92.38 208 TRP A O 1
ATOM 1680 N N . LEU A 1 209 ? -19.312 38.719 16.688 1 93.38 209 LEU A N 1
ATOM 1681 C CA . LEU A 1 209 ? -20.562 38.812 15.945 1 93.38 209 LEU A CA 1
ATOM 1682 C C . LEU A 1 209 ? -21.703 39.281 16.844 1 93.38 209 LEU A C 1
ATOM 1684 O O . LEU A 1 209 ? -21.75 38.938 18.031 1 93.38 209 LEU A O 1
ATOM 1688 N N . HIS A 1 210 ? -22.547 40.125 16.234 1 90.56 210 HIS A N 1
ATOM 1689 C CA . HIS A 1 210 ? -23.672 40.688 16.984 1 90.56 210 HIS A CA 1
ATOM 1690 C C . HIS A 1 210 ? -24.938 40.688 16.156 1 90.56 210 HIS A C 1
ATOM 1692 O O . HIS A 1 210 ? -24.891 40.656 14.914 1 90.56 210 HIS A O 1
ATOM 1698 N N . LYS A 1 211 ? -26.078 40.656 16.922 1 85.69 211 LYS A N 1
ATOM 1699 C CA . LYS A 1 211 ? -27.359 40.875 16.25 1 85.69 211 LYS A CA 1
ATOM 1700 C C . LYS A 1 211 ? -27.422 42.281 15.648 1 85.69 211 LYS A C 1
ATOM 1702 O O . LYS A 1 211 ? -26.875 43.25 16.219 1 85.69 211 LYS A O 1
ATOM 1707 N N . PRO A 1 212 ? -28.016 42.438 14.477 1 87 212 PRO A N 1
ATOM 1708 C CA . PRO A 1 212 ? -28.797 41.469 13.703 1 87 212 PRO A CA 1
ATOM 1709 C C . PRO A 1 212 ? -27.969 40.75 12.641 1 87 212 PRO A C 1
ATOM 1711 O O . PRO A 1 212 ? -28.5 39.969 11.859 1 87 212 PRO A O 1
ATOM 1714 N N . LYS A 1 213 ? -26.766 41.062 12.539 1 88.94 213 LYS A N 1
ATOM 1715 C CA . LYS A 1 213 ? -25.922 40.469 11.516 1 88.94 213 LYS A CA 1
ATOM 1716 C C . LYS A 1 213 ? -25.812 38.938 11.711 1 88.94 213 LYS A C 1
ATOM 1718 O O . LYS A 1 213 ? -25.594 38.219 10.75 1 88.94 213 LYS A O 1
ATOM 1723 N N . PHE A 1 214 ? -25.891 38.562 12.93 1 93.25 214 PHE A N 1
ATOM 1724 C CA . PHE A 1 214 ? -25.859 37.125 13.258 1 93.25 214 PHE A CA 1
ATOM 1725 C C . PHE A 1 214 ? -27.078 36.75 14.086 1 93.25 214 PHE A C 1
ATOM 1727 O O . PHE A 1 214 ? -27.453 37.469 15.023 1 93.25 214 PHE A O 1
ATOM 1734 N N . GLU A 1 215 ? -27.734 35.625 13.68 1 90.88 215 GLU A N 1
ATOM 1735 C CA . GLU A 1 215 ? -28.891 35.094 14.414 1 90.88 215 GLU A CA 1
ATOM 1736 C C . GLU A 1 215 ? -28.781 33.594 14.633 1 90.88 215 GLU A C 1
ATOM 1738 O O . GLU A 1 215 ? -28.422 32.844 13.727 1 90.88 215 GLU A O 1
ATOM 1743 N N . LEU A 1 216 ? -29.078 33.188 15.836 1 90.25 216 LEU A N 1
ATOM 1744 C CA . LEU A 1 216 ? -29.109 31.75 16.156 1 90.25 216 LEU A CA 1
ATOM 1745 C C . LEU A 1 216 ? -30.438 31.141 15.703 1 90.25 216 LEU A C 1
ATOM 1747 O O . LEU A 1 216 ? -31.5 31.719 15.922 1 90.25 216 LEU A O 1
ATOM 1751 N N . VAL A 1 217 ? -30.453 30.094 14.922 1 84.31 217 VAL A N 1
ATOM 1752 C CA . VAL A 1 217 ? -31.641 29.391 14.469 1 84.31 217 VAL A CA 1
ATOM 1753 C C . VAL A 1 217 ? -32 28.297 15.477 1 84.31 217 VAL A C 1
ATOM 1755 O O . VAL A 1 217 ? -33.188 28.109 15.797 1 84.31 217 VAL A O 1
ATOM 1758 N N . ASP A 1 218 ? -31.188 27.391 15.711 1 73.25 218 ASP A N 1
ATOM 1759 C CA . ASP A 1 218 ? -31.375 26.297 16.672 1 73.25 218 ASP A CA 1
ATOM 1760 C C . ASP A 1 218 ? -30.312 26.344 17.766 1 73.25 218 ASP A C 1
ATOM 1762 O O . ASP A 1 218 ? -29.109 26.391 17.469 1 73.25 218 ASP A O 1
ATOM 1766 N N . ASN A 1 219 ? -30.922 26.641 18.906 1 60.16 219 ASN A N 1
ATOM 1767 C CA . ASN A 1 219 ? -30.047 26.703 20.078 1 60.16 219 ASN A CA 1
ATOM 1768 C C . ASN A 1 219 ? -30.266 25.531 21.016 1 60.16 219 ASN A C 1
ATOM 1770 O O . ASN A 1 219 ? -30.328 25.703 22.234 1 60.16 219 ASN A O 1
ATOM 1774 N N . ASP A 1 220 ? -30.438 24.406 20.359 1 55.84 220 ASP A N 1
ATOM 1775 C CA . ASP A 1 220 ? -30.672 23.328 21.328 1 55.84 220 ASP A CA 1
ATOM 1776 C C . ASP A 1 220 ? -29.516 23.234 22.312 1 55.84 220 ASP A C 1
ATOM 1778 O O . ASP A 1 220 ? -28.375 22.984 21.922 1 55.84 220 ASP A O 1
ATOM 1782 N N . ILE A 1 221 ? -29.766 23.609 23.469 1 48.5 221 ILE A N 1
ATOM 1783 C CA . ILE A 1 221 ? -28.875 23.656 24.609 1 48.5 221 ILE A CA 1
ATOM 1784 C C . ILE A 1 221 ? -28.156 22.312 24.766 1 48.5 221 ILE A C 1
ATOM 1786 O O . ILE A 1 221 ? -27 22.266 25.203 1 48.5 221 ILE A O 1
ATOM 1790 N N . SER A 1 222 ? -28.875 21.266 24.359 1 46.75 222 SER A N 1
ATOM 1791 C CA . SER A 1 222 ? -28.328 19.953 24.609 1 46.75 222 SER A CA 1
ATOM 1792 C C . SER A 1 222 ? -27.281 19.578 23.562 1 46.75 222 SER A C 1
ATOM 1794 O O . SER A 1 222 ? -26.516 18.625 23.734 1 46.75 222 SER A O 1
ATOM 1796 N N . SER A 1 223 ? -27.312 20.547 22.562 1 52.66 223 SER A N 1
ATOM 1797 C CA . SER A 1 223 ? -26.5 20.141 21.422 1 52.66 223 SER A CA 1
ATOM 1798 C C . SER A 1 223 ? -25.094 20.719 21.516 1 52.66 223 SER A C 1
ATOM 1800 O O . SER A 1 223 ? -24.906 21.812 22.047 1 52.66 223 SER A O 1
ATOM 1802 N N . VAL A 1 224 ? -24.062 19.891 21.391 1 60.06 224 VAL A N 1
ATOM 1803 C CA . VAL A 1 224 ? -22.656 20.25 21.406 1 60.06 224 VAL A CA 1
ATOM 1804 C C . VAL A 1 224 ? -22.406 21.375 20.406 1 60.06 224 VAL A C 1
ATOM 1806 O O . VAL A 1 224 ? -21.391 22.078 20.484 1 60.06 224 VAL A O 1
ATOM 1809 N N . GLY A 1 225 ? -23.391 21.672 19.656 1 80.12 225 GLY A N 1
ATOM 1810 C CA . GLY A 1 225 ? -23.203 22.734 18.688 1 80.12 225 GLY A CA 1
ATOM 1811 C C . GLY A 1 225 ? -24.484 23.469 18.344 1 80.12 225 GLY A C 1
ATOM 1812 O O . GLY A 1 225 ? -25.562 23.125 18.859 1 80.12 225 GLY A O 1
ATOM 1813 N N . GLY A 1 226 ? -24.422 24.641 17.844 1 88.75 226 GLY A N 1
ATOM 1814 C CA . GLY A 1 226 ? -25.547 25.438 17.406 1 88.75 226 GLY A CA 1
ATOM 1815 C C . GLY A 1 226 ? -25.516 25.75 15.93 1 88.75 226 GLY A C 1
ATOM 1816 O O . GLY A 1 226 ? -24.562 25.406 15.234 1 88.75 226 GLY A O 1
ATOM 1817 N N . LEU A 1 227 ? -26.719 26.172 15.5 1 92.56 227 LEU A N 1
ATOM 1818 C CA . LEU A 1 227 ? -26.875 26.609 14.117 1 92.56 227 LEU A CA 1
ATOM 1819 C C . LEU A 1 227 ? -27.281 28.078 14.055 1 92.56 227 LEU A C 1
ATOM 1821 O O . LEU A 1 227 ? -28 28.562 14.93 1 92.56 227 LEU A O 1
ATOM 1825 N N . GLY A 1 228 ? -26.703 28.734 13.102 1 93.38 228 GLY A N 1
ATOM 1826 C CA . GLY A 1 228 ? -27 30.156 12.977 1 93.38 228 GLY A CA 1
ATOM 1827 C C . GLY A 1 228 ? -26.969 30.641 11.539 1 93.38 228 GLY A C 1
ATOM 1828 O O . GLY A 1 228 ? -26.75 29.844 10.617 1 93.38 228 GLY A O 1
ATOM 1829 N N . LEU A 1 229 ? -27.344 31.938 11.383 1 94.5 229 LEU A N 1
ATOM 1830 C CA . LEU A 1 229 ? -27.344 32.594 10.094 1 94.5 229 LEU A CA 1
ATOM 1831 C C . LEU A 1 229 ? -26.578 33.938 10.164 1 94.5 229 LEU A C 1
ATOM 1833 O O . LEU A 1 229 ? -26.766 34.688 11.109 1 94.5 229 LEU A O 1
ATOM 1837 N N . ILE A 1 230 ? -25.703 34.062 9.258 1 94.56 230 ILE A N 1
ATOM 1838 C CA . ILE A 1 230 ? -25.016 35.375 9.109 1 94.56 230 ILE A CA 1
ATOM 1839 C C . ILE A 1 230 ? -25.641 36.156 7.961 1 94.56 230 ILE A C 1
ATOM 1841 O O . ILE A 1 230 ? -25.75 35.656 6.84 1 94.56 230 ILE A O 1
ATOM 1845 N N . LYS A 1 231 ? -25.984 37.375 8.25 1 93.5 231 LYS A N 1
ATOM 1846 C CA . LYS A 1 231 ? -26.5 38.281 7.219 1 93.5 231 LYS A CA 1
ATOM 1847 C C . LYS A 1 231 ? -25.391 39.094 6.586 1 93.5 231 LYS A C 1
ATOM 1849 O O . LYS A 1 231 ? -25.062 40.188 7.074 1 93.5 231 LYS A O 1
ATOM 1854 N N . GLU A 1 232 ? -24.891 38.656 5.512 1 86.81 232 GLU A N 1
ATOM 1855 C CA . GLU A 1 232 ? -23.812 39.375 4.832 1 86.81 232 GLU A CA 1
ATOM 1856 C C . GLU A 1 232 ? -24.344 40.625 4.129 1 86.81 232 GLU A C 1
ATOM 1858 O O . GLU A 1 232 ? -23.719 41.688 4.18 1 86.81 232 GLU A O 1
ATOM 1863 N N . THR A 1 233 ? -25.391 40.438 3.334 1 86 233 THR A N 1
ATOM 1864 C CA . THR A 1 233 ? -26.188 41.5 2.74 1 86 233 THR A CA 1
ATOM 1865 C C . THR A 1 233 ? -27.688 41.219 2.947 1 86 233 THR A C 1
ATOM 1867 O O . THR A 1 233 ? -28.062 40.188 3.498 1 86 233 THR A O 1
ATOM 1870 N N . GLU A 1 234 ? -28.422 42.25 2.6 1 81.62 234 GLU A N 1
ATOM 1871 C CA . GLU A 1 234 ? -29.859 42.125 2.76 1 81.62 234 GLU A CA 1
ATOM 1872 C C . GLU A 1 234 ? -30.391 40.906 1.989 1 81.62 234 GLU A C 1
ATOM 1874 O O . GLU A 1 234 ? -31.344 40.25 2.412 1 81.62 234 GLU A O 1
ATOM 1879 N N . GLU A 1 235 ? -29.625 40.5 0.995 1 86.44 235 GLU A N 1
ATOM 1880 C CA . GLU A 1 235 ? -30.109 39.438 0.135 1 86.44 235 GLU A CA 1
ATOM 1881 C C . GLU A 1 235 ? -29.281 38.156 0.322 1 86.44 235 GLU A C 1
ATOM 1883 O O . GLU A 1 235 ? -29.719 37.062 -0.033 1 86.44 235 GLU A O 1
ATOM 1888 N N . LYS A 1 236 ? -28.203 38.312 0.958 1 90 236 LYS A N 1
ATOM 1889 C CA . LYS A 1 236 ? -27.312 37.188 1.048 1 90 236 LYS A CA 1
ATOM 1890 C C . LYS A 1 236 ? -27.172 36.688 2.488 1 90 236 LYS A C 1
ATOM 1892 O O . LYS A 1 236 ? -26.641 37.406 3.344 1 90 236 LYS A O 1
ATOM 1897 N N . ILE A 1 237 ? -27.75 35.5 2.754 1 92.38 237 ILE A N 1
ATOM 1898 C CA . ILE A 1 237 ? -27.703 34.875 4.07 1 92.38 237 ILE A CA 1
ATOM 1899 C C . ILE A 1 237 ? -26.828 33.625 4.02 1 92.38 237 ILE A C 1
ATOM 1901 O O . ILE A 1 237 ? -26.953 32.812 3.096 1 92.38 237 ILE A O 1
ATOM 1905 N N . ARG A 1 238 ? -25.969 33.469 4.977 1 94.12 238 ARG A N 1
ATOM 1906 C CA . ARG A 1 238 ? -25.062 32.344 5.039 1 94.12 238 ARG A CA 1
ATOM 1907 C C . ARG A 1 238 ? -25.359 31.453 6.254 1 94.12 238 ARG A C 1
ATOM 1909 O O . ARG A 1 238 ? -25.203 31.891 7.395 1 94.12 238 ARG A O 1
ATOM 1916 N N . PRO A 1 239 ? -25.734 30.234 5.984 1 95.06 239 PRO A N 1
ATOM 1917 C CA . PRO A 1 239 ? -25.875 29.312 7.117 1 95.06 239 PRO A CA 1
ATOM 1918 C C . PRO A 1 239 ? -24.531 28.922 7.738 1 95.06 239 PRO A C 1
ATOM 1920 O O . PRO A 1 239 ? -23.562 28.719 7.023 1 95.06 239 PRO A O 1
ATOM 1923 N N . VAL A 1 240 ? -24.516 28.875 9.094 1 95.81 240 VAL A N 1
ATOM 1924 C CA . VAL A 1 240 ? -23.281 28.578 9.812 1 95.81 240 VAL A CA 1
ATOM 1925 C C . VAL A 1 240 ? -23.594 27.656 10.992 1 95.81 240 VAL A C 1
ATOM 1927 O O . VAL A 1 240 ? -24.75 27.469 11.359 1 95.81 240 VAL A O 1
ATOM 1930 N N . TRP A 1 241 ? -22.609 26.969 11.484 1 93.94 241 TRP A N 1
ATOM 1931 C CA . TRP A 1 241 ? -22.75 26.234 12.734 1 93.94 241 TRP A CA 1
ATOM 1932 C C . TRP A 1 241 ? -21.844 26.812 13.812 1 93.94 241 TRP A C 1
ATOM 1934 O O . TRP A 1 241 ? -20.859 27.484 13.5 1 93.94 241 TRP A O 1
ATOM 1944 N N . VAL A 1 242 ? -22.234 26.625 15.086 1 93.44 242 VAL A N 1
ATOM 1945 C CA . VAL A 1 242 ? -21.547 27.234 16.219 1 93.44 242 VAL A CA 1
ATOM 1946 C C . VAL A 1 242 ? -21 26.141 17.141 1 93.44 242 VAL A C 1
ATOM 1948 O O . VAL A 1 242 ? -21.719 25.188 17.469 1 93.44 242 VAL A O 1
ATOM 1951 N N . GLU A 1 243 ? -19.781 26.219 17.422 1 91.56 243 GLU A N 1
ATOM 1952 C CA . GLU A 1 243 ? -19.172 25.375 18.469 1 91.56 243 GLU A CA 1
ATOM 1953 C C . GLU A 1 243 ? -19.125 26.109 19.797 1 91.56 243 GLU A C 1
ATOM 1955 O O . GLU A 1 243 ? -18.328 27.047 19.969 1 91.56 243 GLU A O 1
ATOM 1960 N N . TRP A 1 244 ? -19.859 25.578 20.75 1 89.06 244 TRP A N 1
ATOM 1961 C CA . TRP A 1 244 ? -20.016 26.281 22.016 1 89.06 244 TRP A CA 1
ATOM 1962 C C . TRP A 1 244 ? -18.906 25.922 22.984 1 89.06 244 TRP A C 1
ATOM 1964 O O . TRP A 1 244 ? -18.453 24.781 23.031 1 89.06 244 TRP A O 1
ATOM 1974 N N . ASN A 1 245 ? -18.547 26.938 23.703 1 85.25 245 ASN A N 1
ATOM 1975 C CA . ASN A 1 245 ? -17.625 26.812 24.828 1 85.25 245 ASN A CA 1
ATOM 1976 C C . ASN A 1 245 ? -18.203 27.422 26.094 1 85.25 245 ASN A C 1
ATOM 1978 O O . ASN A 1 245 ? -18.438 28.641 26.141 1 85.25 245 ASN A O 1
ATOM 1982 N N . VAL A 1 246 ? -18.453 26.625 27 1 82.38 246 VAL A N 1
ATOM 1983 C CA . VAL A 1 246 ? -18.984 27.125 28.266 1 82.38 246 VAL A CA 1
ATOM 1984 C C . VAL A 1 246 ? -17.844 27.438 29.219 1 82.38 246 VAL A C 1
ATOM 1986 O O . VAL A 1 246 ? -16.984 26.594 29.469 1 82.38 246 VAL A O 1
ATOM 1989 N N . THR A 1 247 ? -17.844 28.75 29.547 1 77.69 247 THR A N 1
ATOM 1990 C CA . THR A 1 247 ? -16.75 29.203 30.406 1 77.69 247 THR A CA 1
ATOM 1991 C C . THR A 1 247 ? -17.172 29.25 31.859 1 77.69 247 THR A C 1
ATOM 1993 O O . THR A 1 247 ? -18.359 29.375 32.156 1 77.69 247 THR A O 1
ATOM 1996 N N . GLY A 1 248 ? -16.531 28.703 32.844 1 70.62 248 GLY A N 1
ATOM 1997 C CA . GLY A 1 248 ? -16.828 28.812 34.281 1 70.62 248 GLY A CA 1
ATOM 1998 C C . GLY A 1 248 ? -17.062 30.234 34.719 1 70.62 248 GLY A C 1
ATOM 1999 O O . GLY A 1 248 ? -17.469 31.094 33.938 1 70.62 248 GLY A O 1
ATOM 2000 N N . SER A 1 249 ? -17.266 30.484 36 1 67.25 249 SER A N 1
ATOM 2001 C CA . SER A 1 249 ? -17.453 31.797 36.594 1 67.25 249 SER A CA 1
ATOM 2002 C C . SER A 1 249 ? -16.172 32.312 37.219 1 67.25 249 SER A C 1
ATOM 2004 O O . SER A 1 249 ? -15.227 31.547 37.438 1 67.25 249 SER A O 1
ATOM 2006 N N . GLY A 1 250 ? -16.031 33.625 37.219 1 69.75 250 GLY A N 1
ATOM 2007 C CA . GLY A 1 250 ? -14.93 34.219 37.969 1 69.75 250 GLY A CA 1
ATOM 2008 C C . GLY A 1 250 ? -13.773 34.656 37.062 1 69.75 250 GLY A C 1
ATOM 2009 O O . GLY A 1 250 ? -13.977 35 35.906 1 69.75 250 GLY A O 1
ATOM 2010 N N . LEU A 1 251 ? -12.594 34.812 37.594 1 71.31 251 LEU A N 1
ATOM 2011 C CA . LEU A 1 251 ? -11.375 35.312 36.969 1 71.31 251 LEU A CA 1
ATOM 2012 C C . LEU A 1 251 ? -10.93 34.344 35.844 1 71.31 251 LEU A C 1
ATOM 2014 O O . LEU A 1 251 ? -10.438 34.781 34.812 1 71.31 251 LEU A O 1
ATOM 2018 N N . GLU A 1 252 ? -11.188 33.188 36.062 1 74.69 252 GLU A N 1
ATOM 2019 C CA . GLU A 1 252 ? -10.789 32.188 35.094 1 74.69 252 GLU A CA 1
ATOM 2020 C C . GLU A 1 252 ? -11.609 32.312 33.812 1 74.69 252 GLU A C 1
ATOM 2022 O O . GLU A 1 252 ? -11.102 32.062 32.719 1 74.69 252 GLU A O 1
ATOM 2027 N N . SER A 1 253 ? -12.781 32.75 33.969 1 77.94 253 SER A N 1
ATOM 2028 C CA . SER A 1 253 ? -13.656 32.969 32.812 1 77.94 253 SER A CA 1
ATOM 2029 C C . SER A 1 253 ? -13.141 34.094 31.922 1 77.94 253 SER A C 1
ATOM 2031 O O . SER A 1 253 ? -13.172 33.969 30.703 1 77.94 253 SER A O 1
ATOM 2033 N N . ARG A 1 254 ? -12.648 35.125 32.531 1 81.12 254 ARG A N 1
ATOM 2034 C CA . ARG A 1 254 ? -12.141 36.281 31.766 1 81.12 254 ARG A CA 1
ATOM 2035 C C . ARG A 1 254 ? -10.906 35.875 30.969 1 81.12 254 ARG A C 1
ATOM 2037 O O . ARG A 1 254 ? -10.766 36.25 29.812 1 81.12 254 ARG A O 1
ATOM 2044 N N . LEU A 1 255 ? -10.055 35.125 31.609 1 80.31 255 LEU A N 1
ATOM 2045 C CA . LEU A 1 255 ? -8.852 34.688 30.938 1 80.31 255 LEU A CA 1
ATOM 2046 C C . LEU A 1 255 ? -9.211 33.75 29.781 1 80.31 255 LEU A C 1
ATOM 2048 O O . LEU A 1 255 ? -8.578 33.781 28.719 1 80.31 255 LEU A O 1
ATOM 2052 N N . HIS A 1 256 ? -10.18 33 30.016 1 81.44 256 HIS A N 1
ATOM 2053 C CA . HIS A 1 256 ? -10.633 32.062 28.984 1 81.44 256 HIS A CA 1
ATOM 2054 C C . HIS A 1 256 ? -11.18 32.812 27.781 1 81.44 256 HIS A C 1
ATOM 2056 O O . HIS A 1 256 ? -10.914 32.438 26.641 1 81.44 256 HIS A O 1
ATOM 2062 N N . VAL A 1 257 ? -11.875 33.75 28 1 83.94 257 VAL A N 1
ATOM 2063 C CA . VAL A 1 257 ? -12.469 34.562 26.938 1 83.94 257 VAL A CA 1
ATOM 2064 C C . VAL A 1 257 ? -11.375 35.25 26.141 1 83.94 257 VAL A C 1
ATOM 2066 O O . VAL A 1 257 ? -11.438 35.344 24.922 1 83.94 257 VAL A O 1
ATOM 2069 N N . GLU A 1 258 ? -10.406 35.75 26.812 1 83.25 258 GLU A N 1
ATOM 2070 C CA . GLU A 1 258 ? -9.289 36.438 26.141 1 83.25 258 GLU A CA 1
ATOM 2071 C C . GLU A 1 258 ? -8.539 35.469 25.219 1 83.25 258 GLU A C 1
ATOM 2073 O O . GLU A 1 258 ? -8.125 35.844 24.125 1 83.25 258 GLU A O 1
ATOM 2078 N N . ARG A 1 259 ? -8.398 34.344 25.75 1 81 259 ARG A N 1
ATOM 2079 C CA . ARG A 1 259 ? -7.703 33.344 24.953 1 81 259 ARG A CA 1
ATOM 2080 C C . ARG A 1 259 ? -8.531 32.938 23.734 1 81 259 ARG A C 1
ATOM 2082 O O . ARG A 1 259 ? -7.98 32.688 22.656 1 81 259 ARG A O 1
ATOM 2089 N N . MET A 1 260 ? -9.812 32.844 23.953 1 85.25 260 MET A N 1
ATOM 2090 C CA . MET A 1 260 ? -10.703 32.531 22.844 1 85.25 260 MET A CA 1
ATOM 2091 C C . MET A 1 260 ? -10.656 33.625 21.781 1 85.25 260 MET A C 1
ATOM 2093 O O . MET A 1 260 ? -10.703 33.344 20.578 1 85.25 260 MET A O 1
ATOM 2097 N N . GLU A 1 261 ? -10.602 34.75 22.234 1 86.88 261 GLU A N 1
ATOM 2098 C CA . GLU A 1 261 ? -10.523 35.875 21.312 1 86.88 261 GLU A CA 1
ATOM 2099 C C . GLU A 1 261 ? -9.219 35.875 20.531 1 86.88 261 GLU A C 1
ATOM 2101 O O . GLU A 1 261 ? -9.203 36.125 19.328 1 86.88 261 GLU A O 1
ATOM 2106 N N . ALA A 1 262 ? -8.156 35.594 21.219 1 83.44 262 ALA A N 1
ATOM 2107 C CA . ALA A 1 262 ? -6.855 35.531 20.562 1 83.44 262 ALA A CA 1
ATOM 2108 C C . ALA A 1 262 ? -6.836 34.469 19.484 1 83.44 262 ALA A C 1
ATOM 2110 O O . ALA A 1 262 ? -6.348 34.688 18.375 1 83.44 262 ALA A O 1
ATOM 2111 N N . LEU A 1 263 ? -7.352 33.375 19.844 1 85.81 263 LEU A N 1
ATOM 2112 C CA . LEU A 1 263 ? -7.426 32.281 18.875 1 85.81 263 LEU A CA 1
ATOM 2113 C C . LEU A 1 263 ? -8.367 32.625 17.734 1 85.81 263 LEU A C 1
ATOM 2115 O O . LEU A 1 263 ? -8.102 32.281 16.578 1 85.81 263 LEU A O 1
ATOM 2119 N N . GLY A 1 264 ? -9.445 33.188 18.078 1 88.81 264 GLY A N 1
ATOM 2120 C CA . GLY A 1 264 ? -10.359 33.625 17.031 1 88.81 264 GLY A CA 1
ATOM 2121 C C . GLY A 1 264 ? -9.703 34.531 16 1 88.81 264 GLY A C 1
ATOM 2122 O O . GLY A 1 264 ? -9.969 34.406 1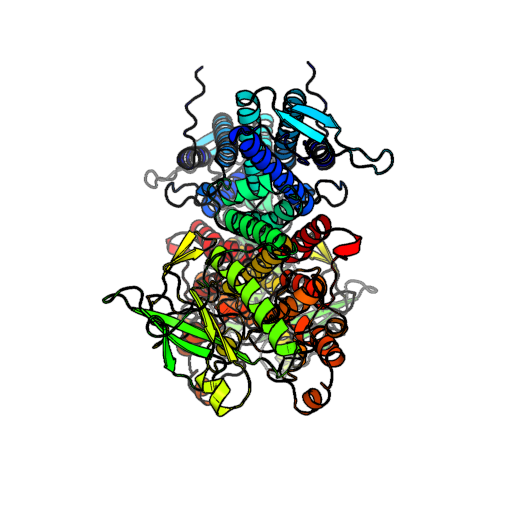4.805 1 88.81 264 GLY A O 1
ATOM 2123 N N . LYS A 1 265 ? -8.891 35.438 16.516 1 88 265 LYS A N 1
ATOM 2124 C CA . LYS A 1 265 ? -8.172 36.344 15.617 1 88 265 LYS A CA 1
ATOM 2125 C C . LYS A 1 265 ? -7.215 35.562 14.711 1 88 265 LYS A C 1
ATOM 2127 O O . LYS A 1 265 ? -7.062 35.906 13.531 1 88 265 LYS A O 1
ATOM 2132 N N . LEU A 1 266 ? -6.621 34.594 15.227 1 87.56 266 LEU A N 1
ATOM 2133 C CA . LEU A 1 266 ? -5.758 33.75 14.43 1 87.56 266 LEU A CA 1
ATOM 2134 C C . LEU A 1 266 ? -6.562 32.969 13.375 1 87.56 266 LEU A C 1
ATOM 2136 O O . LEU A 1 266 ? -6.191 32.969 12.195 1 87.56 266 LEU A O 1
ATOM 2140 N N . LEU A 1 267 ? -7.617 32.375 13.781 1 90.31 267 LEU A N 1
ATOM 2141 C CA . LEU A 1 267 ? -8.453 31.609 12.883 1 90.31 267 LEU A CA 1
ATOM 2142 C C . LEU A 1 267 ? -9.016 32.469 11.766 1 90.31 267 LEU A C 1
ATOM 2144 O O . LEU A 1 267 ? -9.148 32.031 10.625 1 90.31 267 LEU A O 1
ATOM 2148 N N . LYS A 1 268 ? -9.383 33.625 12.109 1 91.06 268 LYS A N 1
ATOM 2149 C CA . LYS A 1 268 ? -9.922 34.531 11.109 1 91.06 268 LYS A CA 1
ATOM 2150 C C . LYS A 1 268 ? -8.945 34.719 9.961 1 91.06 268 LYS A C 1
ATOM 2152 O O . LYS A 1 268 ? -9.352 34.906 8.812 1 91.06 268 LYS A O 1
ATOM 2157 N N . GLY A 1 269 ? -7.742 34.594 10.227 1 87.88 269 GLY A N 1
ATOM 2158 C CA . GLY A 1 269 ? -6.719 34.812 9.227 1 87.88 269 GLY A CA 1
ATOM 2159 C C . GLY A 1 269 ? -6.324 33.562 8.461 1 87.88 269 GLY A C 1
ATOM 2160 O O . GLY A 1 269 ? -5.84 33.656 7.332 1 87.88 269 GLY A O 1
ATOM 2161 N N . VAL A 1 270 ? -6.52 32.438 9.094 1 91.38 270 VAL A N 1
ATOM 2162 C CA . VAL A 1 270 ? -5.836 31.297 8.5 1 91.38 270 VAL A CA 1
ATOM 2163 C C . VAL A 1 270 ? -6.836 30.156 8.25 1 91.38 270 VAL A C 1
ATOM 2165 O O . VAL A 1 270 ? -6.508 29.156 7.605 1 91.38 270 VAL A O 1
ATOM 2168 N N . SER A 1 271 ? -8.008 30.25 8.711 1 91.94 271 SER A N 1
ATOM 2169 C CA . SER A 1 271 ? -8.953 29.141 8.641 1 91.94 271 SER A CA 1
ATOM 2170 C C . SER A 1 271 ? -9.43 28.906 7.207 1 91.94 271 SER A C 1
ATOM 2172 O O . SER A 1 271 ? -10.43 29.484 6.777 1 91.94 271 SER A O 1
ATOM 2174 N N . GLU A 1 272 ? -8.789 28.016 6.551 1 92.5 272 GLU A N 1
ATOM 2175 C CA . GLU A 1 272 ? -9.062 27.625 5.172 1 92.5 272 GLU A CA 1
ATOM 2176 C C . GLU A 1 272 ? -8.922 26.109 4.988 1 92.5 272 GLU A C 1
ATOM 2178 O O . GLU A 1 272 ? -8.195 25.453 5.738 1 92.5 272 GLU A O 1
ATOM 2183 N N . PRO A 1 273 ? -9.562 25.609 3.99 1 92.06 273 PRO A N 1
ATOM 2184 C CA . PRO A 1 273 ? -9.539 24.156 3.75 1 92.06 273 PRO A CA 1
ATOM 2185 C C . PRO A 1 273 ? -8.125 23.625 3.521 1 92.06 273 PRO A C 1
ATOM 2187 O O . PRO A 1 273 ? -7.844 22.469 3.822 1 92.06 273 PRO A O 1
ATOM 2190 N N . ALA A 1 274 ? -7.273 24.422 3.049 1 88 274 ALA A N 1
ATOM 2191 C CA . ALA A 1 274 ? -5.906 23.969 2.791 1 88 274 ALA A CA 1
ATOM 2192 C C . ALA A 1 274 ? -5.234 23.5 4.078 1 88 274 ALA A C 1
ATOM 2194 O O . ALA A 1 274 ? -4.363 22.625 4.047 1 88 274 ALA A O 1
ATOM 2195 N N . LEU A 1 275 ? -5.645 24.031 5.227 1 91 275 LEU A N 1
ATOM 2196 C CA . LEU A 1 275 ? -5.125 23.609 6.52 1 91 275 LEU A CA 1
ATOM 2197 C C . LEU A 1 275 ? -6.094 22.672 7.219 1 91 275 LEU A C 1
ATOM 2199 O O . LEU A 1 275 ? -5.941 22.391 8.406 1 91 275 LEU A O 1
ATOM 2203 N N . ARG A 1 276 ? -7.102 22.312 6.441 1 94.5 276 ARG A N 1
ATOM 2204 C CA . ARG A 1 276 ? -8.156 21.422 6.945 1 94.5 276 ARG A CA 1
ATOM 2205 C C . ARG A 1 276 ? -8.938 22.109 8.062 1 94.5 276 ARG A C 1
ATOM 2207 O O . ARG A 1 276 ? -9.32 21.453 9.039 1 94.5 276 ARG A O 1
ATOM 2214 N N . LEU A 1 277 ? -9.07 23.344 7.973 1 95.88 277 LEU A N 1
ATOM 2215 C CA . LEU A 1 277 ? -9.906 24.156 8.852 1 95.88 277 LEU A CA 1
ATOM 2216 C C . LEU A 1 277 ? -11.125 24.688 8.102 1 95.88 277 LEU A C 1
ATOM 2218 O O . LEU A 1 277 ? -11.031 25.078 6.938 1 95.88 277 LEU A O 1
ATOM 2222 N N . PRO A 1 278 ? -12.273 24.641 8.719 1 96.25 278 PRO A N 1
ATOM 2223 C CA . PRO A 1 278 ? -13.43 25.266 8.078 1 96.25 278 PRO A CA 1
ATOM 2224 C C . PRO A 1 278 ? -13.367 26.781 8.117 1 96.25 278 PRO A C 1
ATOM 2226 O O . PRO A 1 278 ? -12.703 27.359 8.984 1 96.25 278 PRO A O 1
ATOM 2229 N N . PRO A 1 279 ? -14.062 27.391 7.191 1 95.62 279 PRO A N 1
ATOM 2230 C CA . PRO A 1 279 ? -14.109 28.859 7.262 1 95.62 279 PRO A CA 1
ATOM 2231 C C . PRO A 1 279 ? -14.609 29.359 8.617 1 95.62 279 PRO A C 1
ATOM 2233 O O . PRO A 1 279 ? -15.594 28.844 9.148 1 95.62 279 PRO A O 1
ATOM 2236 N N . PHE A 1 280 ? -13.914 30.312 9.125 1 95.62 280 PHE A N 1
ATOM 2237 C CA . PHE A 1 280 ? -14.219 30.891 10.43 1 95.62 280 PHE A CA 1
ATOM 2238 C C . PHE A 1 280 ? -14.75 32.312 10.266 1 95.62 280 PHE A C 1
ATOM 2240 O O . PHE A 1 280 ? -14.109 33.156 9.648 1 95.62 280 PHE A O 1
ATOM 2247 N N . TYR A 1 281 ? -15.883 32.625 10.922 1 94.62 281 TYR A N 1
ATOM 2248 C CA . TYR A 1 281 ? -16.516 33.938 10.68 1 94.62 281 TYR A CA 1
ATOM 2249 C C . TYR A 1 281 ? -16.453 34.812 11.93 1 94.62 281 TYR A C 1
ATOM 2251 O O . TYR A 1 281 ? -16.672 36.031 11.852 1 94.62 281 TYR A O 1
ATOM 2259 N N . GLY A 1 282 ? -16.203 34.156 13.094 1 94.25 282 GLY A N 1
ATOM 2260 C CA . GLY A 1 282 ? -16.078 34.938 14.297 1 94.25 282 GLY A CA 1
ATOM 2261 C C . GLY A 1 282 ? -16.562 34.25 15.547 1 94.25 282 GLY A C 1
ATOM 2262 O O . GLY A 1 282 ? -16.719 33 15.547 1 94.25 282 GLY A O 1
ATOM 2263 N N . ILE A 1 283 ? -16.672 35.062 16.625 1 93.94 283 ILE A N 1
ATOM 2264 C CA . ILE A 1 283 ? -17.125 34.562 17.906 1 93.94 283 ILE A CA 1
ATOM 2265 C C . ILE A 1 283 ? -18.453 35.188 18.281 1 93.94 283 ILE A C 1
ATOM 2267 O O . ILE A 1 283 ? -18.719 36.344 17.953 1 93.94 283 ILE A O 1
ATOM 2271 N N . TYR A 1 284 ? -19.266 34.406 18.891 1 93.25 284 TYR A N 1
ATOM 2272 C CA . TYR A 1 284 ? -20.562 34.875 19.344 1 93.25 284 TYR A CA 1
ATOM 2273 C C . TYR A 1 284 ? -20.75 34.656 20.828 1 93.25 284 TYR A C 1
ATOM 2275 O O . TYR A 1 284 ? -20.516 33.562 21.344 1 93.25 284 TYR A O 1
ATOM 2283 N N . ASP A 1 285 ? -21.109 35.75 21.516 1 91.25 285 ASP A N 1
ATOM 2284 C CA . ASP A 1 285 ? -21.406 35.688 22.953 1 91.25 285 ASP A CA 1
ATOM 2285 C C . ASP A 1 285 ? -22.891 35.406 23.172 1 91.25 285 ASP A C 1
ATOM 2287 O O . ASP A 1 285 ? -23.734 36.281 22.906 1 91.25 285 ASP A O 1
ATOM 2291 N N . ASP A 1 286 ? -23.234 34.281 23.672 1 89.38 286 ASP A N 1
ATOM 2292 C CA . ASP A 1 286 ? -24.625 33.938 23.938 1 89.38 286 ASP A CA 1
ATOM 2293 C C . ASP A 1 286 ? -25.125 34.562 25.234 1 89.38 286 ASP A C 1
ATOM 2295 O O . ASP A 1 286 ? -25.219 33.875 26.25 1 89.38 286 ASP A O 1
ATOM 2299 N N . LEU A 1 287 ? -25.594 35.719 25.156 1 87.81 287 LEU A N 1
ATOM 2300 C CA . LEU A 1 287 ? -26.031 36.469 26.328 1 87.81 287 LEU A CA 1
ATOM 2301 C C . LEU A 1 287 ? -27.281 35.875 26.938 1 87.81 287 LEU A C 1
ATOM 2303 O O . LEU A 1 287 ? -27.469 35.906 28.156 1 87.81 287 LEU A O 1
ATOM 2307 N N . ASP A 1 288 ? -28.172 35.344 26.094 1 86.56 288 ASP A N 1
ATOM 2308 C CA . ASP A 1 288 ? -29.391 34.719 26.594 1 86.56 288 ASP A CA 1
ATOM 2309 C C . ASP A 1 288 ? -29.062 33.531 27.5 1 86.56 288 ASP A C 1
ATOM 2311 O O . ASP A 1 288 ? -29.719 33.312 28.516 1 86.56 288 ASP A O 1
ATOM 2315 N N . TYR A 1 289 ? -28.062 32.75 27.047 1 87.06 289 TYR A N 1
ATOM 2316 C CA . TYR A 1 289 ? -27.625 31.641 27.875 1 87.06 289 TYR A CA 1
ATOM 2317 C C . TYR A 1 289 ? -27.078 32.125 29.203 1 87.06 289 TYR A C 1
ATOM 2319 O O . TYR A 1 289 ? -27.344 31.5 30.25 1 87.06 289 TYR A O 1
ATOM 2327 N N . GLU A 1 290 ? -26.297 33.156 29.172 1 86.56 290 GLU A N 1
ATOM 2328 C CA . GLU A 1 290 ? -25.719 33.719 30.391 1 86.56 290 GLU A CA 1
ATOM 2329 C C . GLU A 1 290 ? -26.797 34.188 31.359 1 86.56 290 GLU A C 1
ATOM 2331 O O . GLU A 1 290 ? -26.688 34.031 32.562 1 86.56 290 GLU A O 1
ATOM 2336 N N . LEU A 1 291 ? -27.781 34.781 30.844 1 87.69 291 LEU A N 1
ATOM 2337 C CA . LEU A 1 291 ? -28.891 35.281 31.656 1 87.69 291 LEU A CA 1
ATOM 2338 C C . LEU A 1 291 ? -29.672 34.125 32.281 1 87.69 291 LEU A C 1
ATOM 2340 O O . LEU A 1 291 ? -30.109 34.25 33.438 1 87.69 291 LEU A O 1
ATOM 2344 N N . THR A 1 292 ? -29.828 33.094 31.578 1 87.06 292 THR A N 1
ATOM 2345 C CA . THR A 1 292 ? -30.641 31.969 32.031 1 87.06 292 THR A CA 1
ATOM 2346 C C . THR A 1 292 ? -29.844 31.078 33 1 87.06 292 THR A C 1
ATOM 2348 O O . THR A 1 292 ? -30.391 30.562 33.969 1 87.06 292 THR A O 1
ATOM 2351 N N . HIS A 1 293 ? -28.547 30.844 32.781 1 86.12 293 HIS A N 1
ATOM 2352 C CA . HIS A 1 293 ? -27.797 29.844 33.5 1 86.12 293 HIS A CA 1
ATOM 2353 C C . HIS A 1 293 ? -26.766 30.469 34.406 1 86.12 293 HIS A C 1
ATOM 2355 O O . HIS A 1 293 ? -26.188 29.797 35.281 1 86.12 293 HIS A O 1
ATOM 2361 N N . GLY A 1 294 ? -26.5 31.734 34.219 1 82.31 294 GLY A N 1
ATOM 2362 C CA . GLY A 1 294 ? -25.547 32.438 35.062 1 82.31 294 GLY A CA 1
ATOM 2363 C C . GLY A 1 294 ? -24.109 32.188 34.688 1 82.31 294 GLY A C 1
ATOM 2364 O O . GLY A 1 294 ? -23.188 32.562 35.438 1 82.31 294 GLY A O 1
ATOM 2365 N N . ILE A 1 295 ? -23.906 31.422 33.656 1 83.5 295 ILE A N 1
ATOM 2366 C CA . ILE A 1 295 ? -22.562 31.109 33.188 1 83.5 295 ILE A CA 1
ATOM 2367 C C . ILE A 1 295 ? -22.391 31.547 31.734 1 83.5 295 ILE A C 1
ATOM 2369 O O . ILE A 1 295 ? -23.328 31.484 30.938 1 83.5 295 ILE A O 1
ATOM 2373 N N . LYS A 1 296 ? -21.234 32.031 31.391 1 86.31 296 LYS A N 1
ATOM 2374 C CA . LYS A 1 296 ? -20.953 32.531 30.047 1 86.31 296 LYS A CA 1
ATOM 2375 C C . LYS A 1 296 ? -20.766 31.391 29.047 1 86.31 296 LYS A C 1
ATOM 2377 O O . LYS A 1 296 ? -20.172 30.359 29.375 1 86.31 296 LYS A O 1
ATOM 2382 N N . ARG A 1 297 ? -21.344 31.562 27.938 1 87.38 297 ARG A N 1
ATOM 2383 C CA . ARG A 1 297 ? -21.188 30.656 26.812 1 87.38 297 ARG A CA 1
ATOM 2384 C C . ARG A 1 297 ? -20.797 31.406 25.547 1 87.38 297 ARG A C 1
ATOM 2386 O O . ARG A 1 297 ? -21.516 32.312 25.109 1 87.38 297 ARG A O 1
ATOM 2393 N N . ILE A 1 298 ? -19.609 31.078 25.031 1 89.44 298 ILE A N 1
ATOM 2394 C CA . ILE A 1 298 ? -19.078 31.703 23.828 1 89.44 298 ILE A CA 1
ATOM 2395 C C . ILE A 1 298 ? -18.938 30.656 22.719 1 89.44 298 ILE A C 1
ATOM 2397 O O . ILE A 1 298 ? -18.547 29.531 22.969 1 89.44 298 ILE A O 1
ATOM 2401 N N . GLY A 1 299 ? -19.328 31.062 21.547 1 91.5 299 GLY A N 1
ATOM 2402 C CA . GLY A 1 299 ? -19.312 30.125 20.438 1 91.5 299 GLY A CA 1
ATOM 2403 C C . GLY A 1 299 ? -18.391 30.547 19.297 1 91.5 299 GLY A C 1
ATOM 2404 O O . GLY A 1 299 ? -18.328 31.734 18.984 1 91.5 299 GLY A O 1
ATOM 2405 N N . TYR A 1 300 ? -17.547 29.609 18.781 1 93.38 300 TYR A N 1
ATOM 2406 C CA . TYR A 1 300 ? -16.875 29.812 17.5 1 93.38 300 TYR A CA 1
ATOM 2407 C C . TYR A 1 300 ? -17.828 29.547 16.328 1 93.38 300 TYR A C 1
ATOM 2409 O O . TYR A 1 300 ? -18.531 28.531 16.312 1 93.38 300 TYR A O 1
ATOM 2417 N N . VAL A 1 301 ? -17.906 30.422 15.383 1 94.94 301 VAL A N 1
ATOM 2418 C CA . VAL A 1 301 ? -18.844 30.344 14.273 1 94.94 301 VAL A CA 1
ATOM 2419 C C . VAL A 1 301 ? -18.125 29.922 13 1 94.94 301 VAL A C 1
ATOM 2421 O O . VAL A 1 301 ? -17.234 30.641 12.523 1 94.94 301 VAL A O 1
ATOM 2424 N N . PHE A 1 302 ? -18.562 28.766 12.445 1 95.5 302 PHE A N 1
ATOM 2425 C CA . PHE A 1 302 ? -17.922 28.203 11.258 1 95.5 302 PHE A CA 1
ATOM 2426 C C . PHE A 1 302 ? -18.922 28.078 10.109 1 95.5 302 PHE A C 1
ATOM 2428 O O . PHE A 1 302 ? -20.125 27.953 10.344 1 95.5 302 PHE A O 1
ATOM 2435 N N . GLY A 1 303 ? -18.438 28.141 8.875 1 94.94 303 GLY A N 1
ATOM 2436 C CA . GLY A 1 303 ? -19.234 27.922 7.684 1 94.94 303 GLY A CA 1
ATOM 2437 C C . GLY A 1 303 ? -18.688 26.828 6.793 1 94.94 303 GLY A C 1
ATOM 2438 O O . GLY A 1 303 ? -17.891 26 7.238 1 94.94 303 GLY A O 1
ATOM 2439 N N . THR A 1 304 ? -19.234 26.781 5.605 1 95.06 304 THR A N 1
ATOM 2440 C CA . THR A 1 304 ? -18.828 25.781 4.625 1 95.06 304 THR A CA 1
ATOM 2441 C C . THR A 1 304 ? -17.984 26.406 3.523 1 95.06 304 THR A C 1
ATOM 2443 O O . THR A 1 304 ? -18.297 27.5 3.049 1 95.06 304 THR A O 1
ATOM 2446 N N . PRO A 1 305 ? -16.844 25.766 3.238 1 95.12 305 PRO A N 1
ATOM 2447 C CA . PRO A 1 305 ? -16.125 26.25 2.061 1 95.12 305 PRO A CA 1
ATOM 2448 C C . PRO A 1 305 ? -16.828 25.906 0.751 1 95.12 305 PRO A C 1
ATOM 2450 O O . PRO A 1 305 ? -17.734 25.062 0.733 1 95.12 305 PRO A O 1
ATOM 2453 N N . GLU A 1 306 ? -16.375 26.578 -0.315 1 90.88 306 GLU A N 1
ATOM 2454 C CA . GLU A 1 306 ? -16.953 26.281 -1.621 1 90.88 306 GLU A CA 1
ATOM 2455 C C . GLU A 1 306 ? -16.453 24.938 -2.152 1 90.88 306 GLU A C 1
ATOM 2457 O O . GLU A 1 306 ? -17.266 24.078 -2.535 1 90.88 306 GLU A O 1
ATOM 2462 N N . SER A 1 307 ? -15.195 24.812 -2.221 1 92.75 307 SER A N 1
ATOM 2463 C CA . SER A 1 307 ? -14.617 23.578 -2.74 1 92.75 307 SER A CA 1
ATOM 2464 C C . SER A 1 307 ? -13.211 23.359 -2.191 1 92.75 307 SER A C 1
ATOM 2466 O O . SER A 1 307 ? -12.594 24.281 -1.664 1 92.75 307 SER A O 1
ATOM 2468 N N . VAL A 1 308 ? -12.797 22.125 -2.215 1 91.69 308 VAL A N 1
ATOM 2469 C CA . VAL A 1 308 ? -11.453 21.719 -1.848 1 91.69 308 VAL A CA 1
ATOM 2470 C C . VAL A 1 308 ? -10.898 20.766 -2.904 1 91.69 308 VAL A C 1
ATOM 2472 O O . VAL A 1 308 ? -11.633 19.953 -3.463 1 91.69 308 VAL A O 1
ATOM 2475 N N . THR A 1 309 ? -9.656 20.953 -3.182 1 86 309 THR A N 1
ATOM 2476 C CA . THR A 1 309 ? -8.977 20.016 -4.059 1 86 309 THR A CA 1
ATOM 2477 C C . THR A 1 309 ? -8.141 19.031 -3.246 1 86 309 THR A C 1
ATOM 2479 O O . THR A 1 309 ? -7.352 19.438 -2.387 1 86 309 THR A O 1
ATOM 2482 N N . ASP A 1 310 ? -8.328 17.734 -3.508 1 85.69 310 ASP A N 1
ATOM 2483 C CA . ASP A 1 310 ? -7.617 16.734 -2.721 1 85.69 310 ASP A CA 1
ATOM 2484 C C . ASP A 1 310 ? -6.254 16.438 -3.33 1 85.69 310 ASP A C 1
ATOM 2486 O O . ASP A 1 310 ? -5.812 17.109 -4.258 1 85.69 310 ASP A O 1
ATOM 2490 N N . TYR A 1 311 ? -5.492 15.469 -2.791 1 76.06 311 TYR A N 1
ATOM 2491 C CA . TYR A 1 311 ? -4.121 15.141 -3.178 1 76.06 311 TYR A CA 1
ATOM 2492 C C . TYR A 1 311 ? -4.074 14.586 -4.594 1 76.06 311 TYR A C 1
ATOM 2494 O O . TYR A 1 311 ? -3.043 14.664 -5.266 1 76.06 311 TYR A O 1
ATOM 2502 N N . ASP A 1 312 ? -5.199 13.992 -5.027 1 74.62 312 ASP A N 1
ATOM 2503 C CA . ASP A 1 312 ? -5.285 13.414 -6.363 1 74.62 312 ASP A CA 1
ATOM 2504 C C . ASP A 1 312 ? -5.832 14.422 -7.367 1 74.62 312 ASP A C 1
ATOM 2506 O O . ASP A 1 312 ? -6.23 14.055 -8.477 1 74.62 312 ASP A O 1
ATOM 2510 N N . GLN A 1 313 ? -6 15.664 -6.93 1 77.56 313 GLN A N 1
ATOM 2511 C CA . GLN A 1 313 ? -6.438 16.797 -7.75 1 77.56 313 GLN A CA 1
ATOM 2512 C C . GLN A 1 313 ? -7.922 16.688 -8.078 1 77.56 313 GLN A C 1
ATOM 2514 O O . GLN A 1 313 ? -8.383 17.25 -9.078 1 77.56 313 GLN A O 1
ATOM 2519 N N . ARG A 1 314 ? -8.641 15.992 -7.379 1 86.56 314 ARG A N 1
ATOM 2520 C CA . ARG A 1 314 ? -10.094 15.969 -7.484 1 86.56 314 ARG A CA 1
ATOM 2521 C C . ARG A 1 314 ? -10.719 17.109 -6.68 1 86.56 314 ARG A C 1
ATOM 2523 O O . ARG A 1 314 ? -10.289 17.391 -5.559 1 86.56 314 ARG A O 1
ATOM 2530 N N . VAL A 1 315 ? -11.711 17.609 -7.242 1 91.38 315 VAL A N 1
ATOM 2531 C CA . VAL A 1 315 ? -12.367 18.734 -6.602 1 91.38 315 VAL A CA 1
ATOM 2532 C C . VAL A 1 315 ? -13.586 18.25 -5.82 1 91.38 315 VAL A C 1
ATOM 2534 O O . VAL A 1 315 ? -14.43 17.531 -6.359 1 91.38 315 VAL A O 1
ATOM 2537 N N . HIS A 1 316 ? -13.664 18.609 -4.633 1 94.38 316 HIS A N 1
ATOM 2538 C CA . HIS A 1 316 ? -14.805 18.359 -3.766 1 94.38 316 HIS A CA 1
ATOM 2539 C C . HIS A 1 316 ? -15.578 19.656 -3.484 1 94.38 316 HIS A C 1
ATOM 2541 O O . HIS A 1 316 ? -15.031 20.594 -2.914 1 94.38 316 HIS A O 1
ATOM 2547 N N . SER A 1 317 ? -16.797 19.641 -3.875 1 95.94 317 SER A N 1
ATOM 2548 C CA . SER A 1 317 ? -17.641 20.797 -3.629 1 95.94 317 SER A CA 1
ATOM 2549 C C . SER A 1 317 ? -18.672 20.516 -2.531 1 95.94 317 SER A C 1
ATOM 2551 O O . SER A 1 317 ? -19.203 19.406 -2.451 1 95.94 317 SER A O 1
ATOM 2553 N N . PHE A 1 318 ? -18.953 21.547 -1.741 1 96.12 318 PHE A N 1
ATOM 2554 C CA . PHE A 1 318 ? -19.781 21.312 -0.556 1 96.12 318 PHE A CA 1
ATOM 2555 C C . PHE A 1 318 ? -21.094 22.078 -0.657 1 96.12 318 PHE A C 1
ATOM 2557 O O . PHE A 1 318 ? -21.156 23.141 -1.279 1 96.12 318 PHE A O 1
ATOM 2564 N N . ARG A 1 319 ? -22.078 21.5 0.001 1 94.56 319 ARG A N 1
ATOM 2565 C CA . ARG A 1 319 ? -23.359 22.172 0.114 1 94.56 319 ARG A CA 1
ATOM 2566 C C . ARG A 1 319 ? -23.297 23.328 1.105 1 94.56 319 ARG A C 1
ATOM 2568 O O . ARG A 1 319 ? -22.594 23.25 2.113 1 94.56 319 ARG A O 1
ATOM 2575 N N . ASN A 1 320 ? -24.062 24.344 0.763 1 91.56 320 ASN A N 1
ATOM 2576 C CA . ASN A 1 320 ? -24.141 25.5 1.661 1 91.56 320 ASN A CA 1
ATOM 2577 C C . ASN A 1 320 ? -25.469 25.516 2.42 1 91.56 320 ASN A C 1
ATOM 2579 O O . ASN A 1 320 ? -26.172 26.531 2.406 1 91.56 320 ASN A O 1
ATOM 2583 N N . ASP A 1 321 ? -25.812 24.406 3.039 1 92.06 321 ASP A N 1
ATOM 2584 C CA . ASP A 1 321 ? -27.062 24.297 3.781 1 92.06 321 ASP A CA 1
ATOM 2585 C C . ASP A 1 321 ? -26.844 23.609 5.133 1 92.06 321 ASP A C 1
ATOM 2587 O O . ASP A 1 321 ? -27.562 22.688 5.492 1 92.06 321 ASP A O 1
ATOM 2591 N N . VAL A 1 322 ? -25.922 24.156 5.883 1 91.88 322 VAL A N 1
ATOM 2592 C CA . VAL A 1 322 ? -25.484 23.5 7.113 1 91.88 322 VAL A CA 1
ATOM 2593 C C . VAL A 1 322 ? -26.641 23.453 8.109 1 91.88 322 VAL A C 1
ATOM 2595 O O . VAL A 1 322 ? -26.688 22.562 8.961 1 91.88 322 VAL A O 1
ATOM 2598 N N . CYS A 1 323 ? -27.609 24.344 8.055 1 89.56 323 CYS A N 1
ATOM 2599 C CA . CYS A 1 323 ? -28.734 24.344 8.977 1 89.56 323 CYS A CA 1
ATOM 2600 C C . CYS A 1 323 ? -29.641 23.141 8.719 1 89.56 323 CYS A C 1
ATOM 2602 O O . CYS A 1 323 ? -30.219 22.578 9.656 1 89.56 323 CYS A O 1
ATOM 2604 N N . GLU A 1 324 ? -29.719 22.703 7.484 1 90.25 324 GLU A N 1
ATOM 2605 C CA . GLU A 1 324 ? -30.5 21.516 7.117 1 90.25 324 GLU A CA 1
ATOM 2606 C C . GLU A 1 324 ? -29.656 20.25 7.207 1 90.25 324 GLU A C 1
ATOM 2608 O O . GLU A 1 324 ? -30.156 19.188 7.582 1 90.25 324 GLU A O 1
ATOM 2613 N N . ASN A 1 325 ? -28.469 20.453 6.84 1 92.06 325 ASN A N 1
ATOM 2614 C CA . ASN A 1 325 ? -27.516 19.344 6.828 1 92.06 325 ASN A CA 1
ATOM 2615 C C . ASN A 1 325 ? -26.234 19.688 7.578 1 92.06 325 ASN A C 1
ATOM 2617 O O . ASN A 1 325 ? -25.188 19.938 6.957 1 92.06 325 ASN A O 1
ATOM 2621 N N . PRO A 1 326 ? -26.297 19.641 8.883 1 92.56 326 PRO A N 1
ATOM 2622 C CA . PRO A 1 326 ? -25.125 20.016 9.68 1 92.56 326 PRO A CA 1
ATOM 2623 C C . PRO A 1 326 ? -23.938 19.062 9.461 1 92.56 326 PRO A C 1
ATOM 2625 O O . PRO A 1 326 ? -24.109 17.953 8.969 1 92.56 326 PRO A O 1
ATOM 2628 N N . PRO A 1 327 ? -22.781 19.531 9.797 1 94.75 327 PRO A N 1
ATOM 2629 C CA . PRO A 1 327 ? -21.625 18.641 9.68 1 94.75 327 PRO A CA 1
ATOM 2630 C C . PRO A 1 327 ? -21.75 17.391 10.547 1 94.75 327 PRO A C 1
ATOM 2632 O O . PRO A 1 327 ? -22.453 17.406 11.555 1 94.75 327 PRO A O 1
ATOM 2635 N N . ILE A 1 328 ? -21.125 16.359 10.125 1 95.06 328 ILE A N 1
ATOM 2636 C CA . ILE A 1 328 ? -21.125 15.102 10.875 1 95.06 328 ILE A CA 1
ATOM 2637 C C . ILE A 1 328 ? -19.719 14.828 11.414 1 95.06 328 ILE A C 1
ATOM 2639 O O . ILE A 1 328 ? -18.734 14.945 10.688 1 95.06 328 ILE A O 1
ATOM 2643 N N . SER A 1 329 ? -19.609 14.539 12.688 1 96.19 329 SER A N 1
ATOM 2644 C CA . SER A 1 329 ? -18.312 14.297 13.289 1 96.19 329 SER A CA 1
ATOM 2645 C C . SER A 1 329 ? -17.797 12.898 12.961 1 96.19 329 SER A C 1
ATOM 2647 O O . SER A 1 329 ? -18.578 12.023 12.57 1 96.19 329 SER A O 1
ATOM 2649 N N . LEU A 1 330 ? -16.531 12.711 13.07 1 97.75 330 LEU A N 1
ATOM 2650 C CA . LEU A 1 330 ? -15.93 11.391 12.883 1 97.75 330 LEU A CA 1
ATOM 2651 C C . LEU A 1 330 ? -16.531 10.383 13.859 1 97.75 330 LEU A C 1
ATOM 2653 O O . LEU A 1 330 ? -16.812 9.25 13.484 1 97.75 330 LEU A O 1
ATOM 2657 N N . SER A 1 331 ? -16.719 10.766 15.133 1 96.44 331 SER A N 1
ATOM 2658 C CA . SER A 1 331 ? -17.312 9.883 16.125 1 96.44 331 SER A CA 1
ATOM 2659 C C . SER A 1 331 ? -18.703 9.422 15.703 1 96.44 331 SER A C 1
ATOM 2661 O O . SER A 1 331 ? -19.047 8.25 15.852 1 96.44 331 SER A O 1
ATOM 2663 N N . ALA A 1 332 ? -19.469 10.352 15.141 1 94.56 332 ALA A N 1
ATOM 2664 C CA . ALA A 1 332 ? -20.812 10.016 14.695 1 94.56 332 ALA A CA 1
ATOM 2665 C C . ALA A 1 332 ? -20.781 9.078 13.492 1 94.56 332 ALA A C 1
ATOM 2667 O O . ALA A 1 332 ? -21.609 8.172 13.383 1 94.56 332 ALA A O 1
ATOM 2668 N N . LEU A 1 333 ? -19.906 9.336 12.547 1 95.25 333 LEU A N 1
ATOM 2669 C CA . LEU A 1 333 ? -19.766 8.469 11.383 1 95.25 333 LEU A CA 1
ATOM 2670 C C . LEU A 1 333 ? -19.422 7.043 11.797 1 95.25 333 LEU A C 1
ATOM 2672 O O . LEU A 1 333 ? -19.969 6.086 11.242 1 95.25 333 LEU A O 1
ATOM 2676 N N . MET A 1 334 ? -18.531 6.875 12.75 1 96 334 MET A N 1
ATOM 2677 C CA . MET A 1 334 ? -18.094 5.559 13.203 1 96 334 MET A CA 1
ATOM 2678 C C . MET A 1 334 ? -19.188 4.855 13.992 1 96 334 MET A C 1
ATOM 2680 O O . MET A 1 334 ? -19.203 3.627 14.086 1 96 334 MET A O 1
ATOM 2684 N N . ALA A 1 335 ? -20.078 5.625 14.594 1 93 335 ALA A N 1
ATOM 2685 C CA . ALA A 1 335 ? -21.141 5.07 15.438 1 93 335 ALA A CA 1
ATOM 2686 C C . ALA A 1 335 ? -22.328 4.648 14.594 1 93 335 ALA A C 1
ATOM 2688 O O . ALA A 1 335 ? -23.219 3.939 15.078 1 93 335 ALA A O 1
ATOM 2689 N N . SER A 1 336 ? -22.344 5.094 13.391 1 86.5 336 SER A N 1
ATOM 2690 C CA . SER A 1 336 ? -23.484 4.793 12.547 1 86.5 336 SER A CA 1
ATOM 2691 C C . SER A 1 336 ? -23.609 3.293 12.289 1 86.5 336 SER A C 1
ATOM 2693 O O . SER A 1 336 ? -22.734 2.697 11.648 1 86.5 336 SER A O 1
ATOM 2695 N N . GLU A 1 337 ? -24.594 2.645 12.867 1 74.56 337 GLU A N 1
ATOM 2696 C CA . GLU A 1 337 ? -24.797 1.203 12.773 1 74.56 337 GLU A CA 1
ATOM 2697 C C . GLU A 1 337 ? -25.297 0.812 11.383 1 74.56 337 GLU A C 1
ATOM 2699 O O . GLU A 1 337 ? -26.062 1.551 10.758 1 74.56 337 GLU A O 1
ATOM 2704 N N . GLY A 1 338 ? -24.828 -0.255 10.922 1 76.12 338 GLY A N 1
ATOM 2705 C CA . GLY A 1 338 ? -25.328 -0.829 9.688 1 76.12 338 GLY A CA 1
ATOM 2706 C C . GLY A 1 338 ? -24.578 -0.33 8.461 1 76.12 338 GLY A C 1
ATOM 2707 O O . GLY A 1 338 ? -24.781 -0.845 7.355 1 76.12 338 GLY A O 1
ATOM 2708 N N . THR A 1 339 ? -23.797 0.699 8.664 1 83.38 339 THR A N 1
ATOM 2709 C CA . THR A 1 339 ? -23.047 1.202 7.516 1 83.38 339 THR A CA 1
ATOM 2710 C C . THR A 1 339 ? -21.641 0.598 7.477 1 83.38 339 THR A C 1
ATOM 2712 O O . THR A 1 339 ? -21 0.454 8.516 1 83.38 339 THR A O 1
ATOM 2715 N N . ALA A 1 340 ? -21.312 0.189 6.348 1 90.62 340 ALA A N 1
ATOM 2716 C CA . ALA A 1 340 ? -19.984 -0.367 6.156 1 90.62 340 ALA A CA 1
ATOM 2717 C C . ALA A 1 340 ? -18.906 0.703 6.344 1 90.62 340 ALA A C 1
ATOM 2719 O O . ALA A 1 340 ? -19.141 1.878 6.047 1 90.62 340 ALA A O 1
ATOM 2720 N N . PRO A 1 341 ? -17.812 0.31 6.934 1 94.88 341 PRO A N 1
ATOM 2721 C CA . PRO A 1 341 ? -16.688 1.258 6.977 1 94.88 341 PRO A CA 1
ATOM 2722 C C . PRO A 1 341 ? -16.312 1.791 5.594 1 94.88 341 PRO A C 1
ATOM 2724 O O . PRO A 1 341 ? -16.656 1.175 4.578 1 94.88 341 PRO A O 1
ATOM 2727 N N . PRO A 1 342 ? -15.68 2.953 5.559 1 96.06 342 PRO A N 1
ATOM 2728 C CA . PRO A 1 342 ? -15.164 3.439 4.277 1 96.06 342 PRO A CA 1
ATOM 2729 C C . PRO A 1 342 ? -14.094 2.525 3.686 1 96.06 342 PRO A C 1
ATOM 2731 O O . PRO A 1 342 ? -13.555 1.669 4.391 1 96.06 342 PRO A O 1
ATOM 2734 N N . LEU A 1 343 ? -13.82 2.668 2.406 1 96.75 343 LEU A N 1
ATOM 2735 C CA . LEU A 1 343 ? -12.742 1.921 1.759 1 96.75 343 LEU A CA 1
ATOM 2736 C C . LEU A 1 343 ? -11.445 2.051 2.541 1 96.75 343 LEU A C 1
ATOM 2738 O O . LEU A 1 343 ? -11.141 3.115 3.086 1 96.75 343 LEU A O 1
ATOM 2742 N N . LEU A 1 344 ? -10.703 0.994 2.576 1 98 344 LEU A N 1
ATOM 2743 C CA . LEU A 1 344 ? -9.453 0.967 3.326 1 98 344 LEU A CA 1
ATOM 2744 C C . LEU A 1 344 ? -8.523 2.086 2.873 1 98 344 LEU A C 1
ATOM 2746 O O . LEU A 1 344 ? -7.898 2.754 3.701 1 98 344 LEU A O 1
ATOM 2750 N N . GLY A 1 345 ? -8.406 2.256 1.563 1 96.5 345 GLY A N 1
ATOM 2751 C CA . GLY A 1 345 ? -7.57 3.32 1.027 1 96.5 345 GLY A CA 1
ATOM 2752 C C . GLY A 1 345 ? -7.973 4.699 1.516 1 96.5 345 GLY A C 1
ATOM 2753 O O . GLY A 1 345 ? -7.117 5.547 1.776 1 96.5 345 GLY A O 1
ATOM 2754 N N . ASP A 1 346 ? -9.297 4.938 1.658 1 96.62 346 ASP A N 1
ATOM 2755 C CA . ASP A 1 346 ? -9.797 6.223 2.137 1 96.62 346 ASP A CA 1
ATOM 2756 C C . ASP A 1 346 ? -9.43 6.441 3.604 1 96.62 346 ASP A C 1
ATOM 2758 O O . ASP A 1 346 ? -9.172 7.574 4.023 1 96.62 346 ASP A O 1
ATOM 2762 N N . ARG A 1 347 ? -9.445 5.391 4.359 1 97.94 347 ARG A N 1
ATOM 2763 C CA . ARG A 1 347 ? -9.062 5.508 5.762 1 97.94 347 ARG A CA 1
ATOM 2764 C C . ARG A 1 347 ? -7.586 5.859 5.906 1 97.94 347 ARG A C 1
ATOM 2766 O O . ARG A 1 347 ? -7.211 6.637 6.785 1 97.94 347 ARG A O 1
ATOM 2773 N N . PHE A 1 348 ? -6.719 5.262 5 1 97.25 348 PHE A N 1
ATOM 2774 C CA . PHE A 1 348 ? -5.309 5.641 4.984 1 97.25 348 PHE A CA 1
ATOM 2775 C C . PHE A 1 348 ? -5.152 7.117 4.645 1 97.25 348 PHE A C 1
ATOM 2777 O O . PHE A 1 348 ? -4.348 7.82 5.266 1 97.25 348 PHE A O 1
ATOM 2784 N N . ARG A 1 349 ? -5.934 7.578 3.707 1 95.69 349 ARG A N 1
ATOM 2785 C CA . ARG A 1 349 ? -5.871 8.977 3.287 1 95.69 349 ARG A CA 1
ATOM 2786 C C . ARG A 1 349 ? -6.32 9.906 4.406 1 95.69 349 ARG A C 1
ATOM 2788 O O . ARG A 1 349 ? -5.711 10.953 4.637 1 95.69 349 ARG A O 1
ATOM 2795 N N . LEU A 1 350 ? -7.359 9.539 5.047 1 97.75 350 LEU A N 1
ATOM 2796 C CA . LEU A 1 350 ? -7.855 10.305 6.184 1 97.75 350 LEU A CA 1
ATOM 2797 C C . LEU A 1 350 ? -6.785 10.438 7.262 1 97.75 350 LEU A C 1
ATOM 2799 O O . LEU A 1 350 ? -6.539 11.531 7.766 1 97.75 350 LEU A O 1
ATOM 2803 N N . ALA A 1 351 ? -6.148 9.336 7.582 1 98.25 351 ALA A N 1
ATOM 2804 C CA . ALA A 1 351 ? -5.105 9.32 8.602 1 98.25 351 ALA A CA 1
ATOM 2805 C C . ALA A 1 351 ? -3.941 10.227 8.219 1 98.25 351 ALA A C 1
ATOM 2807 O O . ALA A 1 351 ? -3.457 11.008 9.039 1 98.25 351 ALA A O 1
ATOM 2808 N N . PHE A 1 352 ? -3.521 10.117 6.973 1 96.94 352 PHE A N 1
ATOM 2809 C CA . PHE A 1 352 ? -2.414 10.938 6.5 1 96.94 352 PHE A CA 1
ATOM 2810 C C . PHE A 1 352 ? -2.766 12.422 6.566 1 96.94 352 PHE A C 1
ATOM 2812 O O . PHE A 1 352 ? -1.948 13.234 6.992 1 96.94 352 PHE A O 1
ATOM 2819 N N . THR A 1 353 ? -3.984 12.727 6.117 1 95.75 353 THR A N 1
ATOM 2820 C CA . THR A 1 353 ? -4.441 14.117 6.09 1 95.75 353 THR A CA 1
ATOM 2821 C C . THR A 1 353 ? -4.434 14.711 7.496 1 95.75 353 THR A C 1
ATOM 2823 O O . THR A 1 353 ? -3.963 15.836 7.691 1 95.75 353 THR A O 1
ATOM 2826 N N . LEU A 1 354 ? -4.902 14 8.438 1 97.62 354 LEU A N 1
ATOM 2827 C CA . LEU A 1 354 ? -4.934 14.484 9.812 1 97.62 354 LEU A CA 1
ATOM 2828 C C . LEU A 1 354 ? -3.52 14.641 10.367 1 97.62 354 LEU A C 1
ATOM 2830 O O . LEU A 1 354 ? -3.197 15.656 10.984 1 97.62 354 LEU A O 1
ATOM 2834 N N . ALA A 1 355 ? -2.688 13.648 10.141 1 97.31 355 ALA A N 1
ATOM 2835 C CA . ALA A 1 355 ? -1.309 13.711 10.617 1 97.31 355 ALA A CA 1
ATOM 2836 C C . ALA A 1 355 ? -0.571 14.898 10.008 1 97.31 355 ALA A C 1
ATOM 2838 O O . ALA A 1 355 ? 0.171 15.602 10.695 1 97.31 355 ALA A O 1
ATOM 2839 N N . SER A 1 356 ? -0.78 15.094 8.742 1 94.31 356 SER A N 1
ATOM 2840 C CA . SER A 1 356 ? -0.148 16.203 8.047 1 94.31 356 SER A CA 1
ATOM 2841 C C . SER A 1 356 ? -0.617 17.547 8.602 1 94.31 356 SER A C 1
ATOM 2843 O O . SER A 1 356 ? 0.188 18.469 8.797 1 94.31 356 SER A O 1
ATOM 2845 N N . ALA A 1 357 ? -1.862 17.672 8.867 1 93.81 357 ALA A N 1
ATOM 2846 C CA . ALA A 1 357 ? -2.412 18.891 9.438 1 93.81 357 ALA A CA 1
ATOM 2847 C C . ALA A 1 357 ? -1.794 19.203 10.797 1 93.81 357 ALA A C 1
ATOM 2849 O O . ALA A 1 357 ? -1.395 20.328 11.07 1 93.81 357 ALA A O 1
ATOM 2850 N N . PHE A 1 358 ? -1.684 18.203 11.602 1 95.12 358 PHE A N 1
ATOM 2851 C CA . PHE A 1 358 ? -1.132 18.406 12.938 1 95.12 358 PHE A CA 1
ATOM 2852 C C . PHE A 1 358 ? 0.341 18.781 12.867 1 95.12 358 PHE A C 1
ATOM 2854 O O . PHE A 1 358 ? 0.829 19.562 13.688 1 95.12 358 PHE A O 1
ATOM 2861 N N . SER A 1 359 ? 1.021 18.219 11.898 1 93.56 359 SER A N 1
ATOM 2862 C CA . SER A 1 359 ? 2.416 18.594 11.703 1 93.56 359 SER A CA 1
ATOM 2863 C C . SER A 1 359 ? 2.541 20.078 11.359 1 93.56 359 SER A C 1
ATOM 2865 O O . SER A 1 359 ? 3.447 20.75 11.852 1 93.56 359 SER A O 1
ATOM 2867 N N . LEU A 1 360 ? 1.659 20.562 10.617 1 89.75 360 LEU A N 1
ATOM 2868 C CA . LEU A 1 360 ? 1.664 21.969 10.219 1 89.75 360 LEU A CA 1
ATOM 2869 C C . LEU A 1 360 ? 1.287 22.859 11.391 1 89.75 360 LEU A C 1
ATOM 2871 O O . LEU A 1 360 ? 1.884 23.922 11.586 1 89.75 360 LEU A O 1
ATOM 2875 N N . PHE A 1 361 ? 0.264 22.406 12.188 1 89.38 361 PHE A N 1
ATOM 2876 C CA . PHE A 1 361 ? -0.098 23.141 13.391 1 89.38 361 PHE A CA 1
ATOM 2877 C C . PHE A 1 361 ? 1.109 23.328 14.305 1 89.38 361 PHE A C 1
ATOM 2879 O O . PHE A 1 361 ? 1.416 24.438 14.727 1 89.38 361 PHE A O 1
ATOM 2886 N N . HIS A 1 362 ? 1.799 22.297 14.523 1 89.25 362 HIS A N 1
ATOM 2887 C CA . HIS A 1 362 ? 2.922 22.297 15.461 1 89.25 362 HIS A CA 1
ATOM 2888 C C . HIS A 1 362 ? 4.078 23.141 14.922 1 89.25 362 HIS A C 1
ATOM 2890 O O . HIS A 1 362 ? 4.766 23.828 15.688 1 89.25 362 HIS A O 1
ATOM 2896 N N . ALA A 1 363 ? 4.25 23.031 13.617 1 85.94 363 ALA A N 1
ATOM 2897 C CA . ALA A 1 363 ? 5.305 23.828 13 1 85.94 363 ALA A CA 1
ATOM 2898 C C . ALA A 1 363 ? 5.004 25.312 13.109 1 85.94 363 ALA A C 1
ATOM 2900 O O . ALA A 1 363 ? 5.918 26.141 13.18 1 85.94 363 ALA A O 1
ATOM 2901 N N . ALA A 1 364 ? 3.727 25.609 13.148 1 81.44 364 ALA A N 1
ATOM 2902 C CA . ALA A 1 364 ? 3.293 27 13.312 1 81.44 364 ALA A CA 1
ATOM 2903 C C . ALA A 1 364 ? 3.279 27.406 14.781 1 81.44 364 ALA A C 1
ATOM 2905 O O . ALA A 1 364 ? 2.908 28.531 15.117 1 81.44 364 ALA A O 1
ATOM 2906 N N . GLY A 1 365 ? 3.6 26.438 15.648 1 80.5 365 GLY A N 1
ATOM 2907 C CA . GLY A 1 365 ? 3.691 26.719 17.078 1 80.5 365 GLY A CA 1
ATOM 2908 C C . GLY A 1 365 ? 2.357 26.609 17.797 1 80.5 365 GLY A C 1
ATOM 2909 O O . GLY A 1 365 ? 2.178 27.172 18.875 1 80.5 365 GLY A O 1
ATOM 2910 N N . TRP A 1 366 ? 1.464 25.922 17.156 1 83.81 366 TRP A N 1
ATOM 2911 C CA . TRP A 1 366 ? 0.102 25.781 17.656 1 83.81 366 TRP A CA 1
ATOM 2912 C C . TRP A 1 366 ? -0.135 24.375 18.203 1 83.81 366 TRP A C 1
ATOM 2914 O O . TRP A 1 366 ? 0.041 23.391 17.484 1 83.81 366 TRP A O 1
ATOM 2924 N N . LEU A 1 367 ? -0.498 24.266 19.547 1 89 367 LEU A N 1
ATOM 2925 C CA . LEU A 1 367 ? -0.984 23 20.094 1 89 367 LEU A CA 1
ATOM 2926 C C . LEU A 1 367 ? -2.508 22.953 20.062 1 89 367 LEU A C 1
ATOM 2928 O O . LEU A 1 367 ? -3.174 23.922 20.422 1 89 367 LEU A O 1
ATOM 2932 N N . HIS A 1 368 ? -3.09 21.875 19.641 1 91.62 368 HIS A N 1
ATOM 2933 C CA . HIS A 1 368 ? -4.543 21.734 19.594 1 91.62 368 HIS A CA 1
ATOM 2934 C C . HIS A 1 368 ? -5.125 21.531 20.984 1 91.62 368 HIS A C 1
ATOM 2936 O O . HIS A 1 368 ? -6.035 22.266 21.391 1 91.62 368 HIS A O 1
ATOM 2942 N N . LYS A 1 369 ? -4.684 20.516 21.781 1 90.75 369 LYS A N 1
ATOM 2943 C CA . LYS A 1 369 ? -4.93 20.219 23.188 1 90.75 369 LYS A CA 1
ATOM 2944 C C . LYS A 1 369 ? -6.324 19.641 23.406 1 90.75 369 LYS A C 1
ATOM 2946 O O . LYS A 1 369 ? -6.656 19.188 24.5 1 90.75 369 LYS A O 1
ATOM 2951 N N . GLY A 1 370 ? -7.164 19.578 22.406 1 91.44 370 GLY A N 1
ATOM 2952 C CA . GLY A 1 370 ? -8.516 19.078 22.578 1 91.44 370 GLY A CA 1
ATOM 2953 C C . GLY A 1 370 ? -8.945 18.125 21.484 1 91.44 370 GLY A C 1
ATOM 2954 O O . GLY A 1 370 ? -10.141 17.969 21.203 1 91.44 370 GLY A O 1
ATOM 2955 N N . LEU A 1 371 ? -8.039 17.469 20.859 1 95.25 371 LEU A N 1
ATOM 2956 C CA . LEU A 1 371 ? -8.383 16.609 19.734 1 95.25 371 LEU A CA 1
ATOM 2957 C C . LEU A 1 371 ? -9.078 15.336 20.203 1 95.25 371 LEU A C 1
ATOM 2959 O O . LEU A 1 371 ? -8.625 14.688 21.156 1 95.25 371 LEU A O 1
ATOM 2963 N N . HIS A 1 372 ? -10.109 15.023 19.734 1 96.56 372 HIS A N 1
ATOM 2964 C CA . HIS A 1 372 ? -10.852 13.773 19.797 1 96.56 372 HIS A CA 1
ATOM 2965 C C . HIS A 1 372 ? -11.742 13.602 18.562 1 96.56 372 HIS A C 1
ATOM 2967 O O . HIS A 1 372 ? -11.883 14.523 17.766 1 96.56 372 HIS A O 1
ATOM 2973 N N . SER A 1 373 ? -12.32 12.469 18.328 1 97.31 373 SER A N 1
ATOM 2974 C CA . SER A 1 373 ? -13.031 12.148 17.094 1 97.31 373 SER A CA 1
ATOM 2975 C C . SER A 1 373 ? -14.266 13.023 16.938 1 97.31 373 SER A C 1
ATOM 2977 O O . SER A 1 373 ? -14.789 13.164 15.82 1 97.31 373 SER A O 1
ATOM 2979 N N . GLY A 1 374 ? -14.75 13.625 18 1 95.06 374 GLY A N 1
ATOM 2980 C CA . GLY A 1 374 ? -15.867 14.555 17.922 1 95.06 374 GLY A CA 1
ATOM 2981 C C . GLY A 1 374 ? -15.492 15.898 17.328 1 95.06 374 GLY A C 1
ATOM 2982 O O . GLY A 1 374 ? -16.359 16.672 16.922 1 95.06 374 GLY A O 1
ATOM 2983 N N . ASN A 1 375 ? -14.195 16.188 17.312 1 95.81 375 ASN A N 1
ATOM 2984 C CA . ASN A 1 375 ? -13.711 17.484 16.828 1 95.81 375 ASN A CA 1
ATOM 2985 C C . ASN A 1 375 ? -13.188 17.375 15.391 1 95.81 375 ASN A C 1
ATOM 2987 O O . ASN A 1 375 ? -12.453 18.25 14.93 1 95.81 375 ASN A O 1
ATOM 2991 N N . ILE A 1 376 ? -13.461 16.312 14.727 1 97.81 376 ILE A N 1
ATOM 2992 C CA . ILE A 1 376 ? -13.234 16.141 13.297 1 97.81 376 ILE A CA 1
ATOM 2993 C C . ILE A 1 376 ? -14.57 16.094 12.562 1 97.81 376 ILE A C 1
ATOM 2995 O O . ILE A 1 376 ? -15.375 15.188 12.781 1 97.81 376 ILE A O 1
ATOM 2999 N N . GLN A 1 377 ? -14.758 17.062 11.703 1 97.06 377 GLN A N 1
ATOM 3000 C CA . GLN A 1 377 ? -16.062 17.25 11.07 1 97.06 377 GLN A CA 1
ATOM 3001 C C . GLN A 1 377 ? -15.992 16.984 9.57 1 97.06 377 GLN A C 1
ATOM 3003 O O . GLN A 1 377 ? -14.953 17.203 8.945 1 97.06 377 GLN A O 1
ATOM 3008 N N . PHE A 1 378 ? -17.094 16.531 9.047 1 97 378 PHE A N 1
ATOM 3009 C CA . PHE A 1 378 ? -17.25 16.297 7.613 1 97 378 PHE A CA 1
ATOM 3010 C C . PHE A 1 378 ? -18.484 17.016 7.082 1 97 378 PHE A C 1
ATOM 3012 O O . PHE A 1 378 ? -19.531 17.031 7.738 1 97 378 PHE A O 1
ATOM 3019 N N . LEU A 1 379 ? -18.297 17.625 5.98 1 96.5 379 LEU A N 1
ATOM 3020 C CA . LEU A 1 379 ? -19.375 18.359 5.348 1 96.5 379 LEU A CA 1
ATOM 3021 C C . LEU A 1 379 ? -19.969 17.578 4.184 1 96.5 379 LEU A C 1
ATOM 3023 O O . LEU A 1 379 ? -19.281 16.797 3.537 1 96.5 379 LEU A O 1
ATOM 3027 N N . ARG A 1 380 ? -21.188 17.812 3.982 1 95.94 380 ARG A N 1
ATOM 3028 C CA . ARG A 1 380 ? -21.859 17.156 2.861 1 95.94 380 ARG A CA 1
ATOM 3029 C C . ARG A 1 380 ? -21.469 17.797 1.536 1 95.94 380 ARG A C 1
ATOM 3031 O O . ARG A 1 380 ? -21.422 19.016 1.423 1 95.94 380 ARG A O 1
ATOM 3038 N N . GLU A 1 381 ? -21.156 16.969 0.621 1 95.94 381 GLU A N 1
ATOM 3039 C CA . GLU A 1 381 ? -20.828 17.453 -0.716 1 95.94 381 GLU A CA 1
ATOM 3040 C C . GLU A 1 381 ? -22.078 17.734 -1.528 1 95.94 381 GLU A C 1
ATOM 3042 O O . GLU A 1 381 ? -23.188 17.375 -1.111 1 95.94 381 GLU A O 1
ATOM 3047 N N . VAL A 1 382 ? -21.969 18.297 -2.689 1 95.12 382 VAL A N 1
ATOM 3048 C CA . VAL A 1 382 ? -23.094 18.734 -3.518 1 95.12 382 VAL A CA 1
ATOM 3049 C C . VAL A 1 382 ? -23.938 17.531 -3.934 1 95.12 382 VAL A C 1
ATOM 3051 O O . VAL A 1 382 ? -25.156 17.625 -4.051 1 95.12 382 VAL A O 1
ATOM 3054 N N . ASP A 1 383 ? -23.328 16.406 -4.09 1 93.31 383 ASP A N 1
ATOM 3055 C CA . ASP A 1 383 ? -24.062 15.211 -4.52 1 93.31 383 ASP A CA 1
ATOM 3056 C C . ASP A 1 383 ? -24.734 14.531 -3.34 1 93.31 383 ASP A C 1
ATOM 3058 O O . ASP A 1 383 ? -25.375 13.484 -3.502 1 93.31 383 ASP A O 1
ATOM 3062 N N . GLY A 1 384 ? -24.547 15.047 -2.174 1 92.81 384 GLY A N 1
ATOM 3063 C CA . GLY A 1 384 ? -25.234 14.547 -1 1 92.81 384 GLY A CA 1
ATOM 3064 C C . GLY A 1 384 ? -24.406 13.578 -0.184 1 92.81 384 GLY A C 1
ATOM 3065 O O . GLY A 1 384 ? -24.797 13.195 0.92 1 92.81 384 GLY A O 1
ATOM 3066 N N . THR A 1 385 ? -23.266 13.273 -0.646 1 93.19 385 THR A N 1
ATOM 3067 C CA . THR A 1 385 ? -22.422 12.289 0.032 1 93.19 385 THR A CA 1
ATOM 3068 C C . THR A 1 385 ? -21.406 12.984 0.939 1 93.19 385 THR A C 1
ATOM 3070 O O . THR A 1 385 ? -21.25 14.203 0.884 1 93.19 385 THR A O 1
ATOM 3073 N N . VAL A 1 386 ? -20.859 12.195 1.85 1 94.25 386 VAL A N 1
ATOM 3074 C CA . VAL A 1 386 ? -19.781 12.656 2.725 1 94.25 386 VAL A CA 1
ATOM 3075 C C . VAL A 1 386 ? -18.484 11.945 2.367 1 94.25 386 VAL A C 1
ATOM 3077 O O . VAL A 1 386 ? -18.453 10.711 2.309 1 94.25 386 VAL A O 1
ATOM 3080 N N . SER A 1 387 ? -17.484 12.656 2.062 1 95.25 387 SER A N 1
ATOM 3081 C CA . SER A 1 387 ? -16.172 12.078 1.781 1 95.25 387 SER A CA 1
ATOM 3082 C C . SER A 1 387 ? -15.297 12.062 3.029 1 95.25 387 SER A C 1
ATOM 3084 O O . SER A 1 387 ? -14.898 13.117 3.529 1 95.25 387 SER A O 1
ATOM 3086 N N . VAL A 1 388 ? -14.922 10.922 3.449 1 96.06 388 VAL A N 1
ATOM 3087 C CA . VAL A 1 388 ? -14.148 10.789 4.68 1 96.06 388 VAL A CA 1
ATOM 3088 C C . VAL A 1 388 ? -12.727 11.289 4.453 1 96.06 388 VAL A C 1
ATOM 3090 O O . VAL A 1 388 ? -11.984 11.523 5.414 1 96.06 388 VAL A O 1
ATOM 3093 N N . THR A 1 389 ? -12.305 11.5 3.238 1 96 389 THR A N 1
ATOM 3094 C CA . THR A 1 389 ? -10.953 11.945 2.928 1 96 389 THR A CA 1
ATOM 3095 C C . THR A 1 389 ? -10.836 13.461 3.064 1 96 389 THR A C 1
ATOM 3097 O O . THR A 1 389 ? -9.75 14.016 2.904 1 96 389 THR A O 1
ATOM 3100 N N . GLN A 1 390 ? -11.953 14.133 3.348 1 96.25 390 GLN A N 1
ATOM 3101 C CA . GLN A 1 390 ? -11.945 15.586 3.48 1 96.25 390 GLN A CA 1
ATOM 3102 C C . GLN A 1 390 ? -12.344 16.016 4.887 1 96.25 390 GLN A C 1
ATOM 3104 O O . GLN A 1 390 ? -13.383 16.656 5.074 1 96.25 390 GLN A O 1
ATOM 3109 N N . PRO A 1 391 ? -11.516 15.773 5.84 1 97.81 391 PRO A N 1
ATOM 3110 C CA . PRO A 1 391 ? -11.844 16.156 7.215 1 97.81 391 PRO A CA 1
ATOM 3111 C C . PRO A 1 391 ? -11.602 17.641 7.488 1 97.81 391 PRO A C 1
ATOM 3113 O O . PRO A 1 391 ? -10.703 18.25 6.887 1 97.81 391 PRO A O 1
ATOM 3116 N N . PHE A 1 392 ? -12.367 18.219 8.391 1 97.69 392 PHE A N 1
ATOM 3117 C CA . PHE A 1 392 ? -12.148 19.531 8.953 1 97.69 392 PHE A CA 1
ATOM 3118 C C . PHE A 1 392 ? -11.953 19.469 10.461 1 97.69 392 PHE A C 1
ATOM 3120 O O . PHE A 1 392 ? -12.781 18.891 11.172 1 97.69 392 PHE A O 1
ATOM 3127 N N . ILE A 1 393 ? -10.875 20 10.914 1 97.25 393 ILE A N 1
ATOM 3128 C CA . ILE A 1 393 ? -10.516 19.922 12.328 1 97.25 393 ILE A CA 1
ATOM 3129 C C . ILE A 1 393 ? -11.094 21.109 13.07 1 97.25 393 ILE A C 1
ATOM 3131 O O . ILE A 1 393 ? -10.953 22.25 12.625 1 97.25 393 ILE A O 1
ATOM 3135 N N . THR A 1 394 ? -11.789 20.859 14.148 1 95.19 394 THR A N 1
ATOM 3136 C CA . THR A 1 394 ? -12.328 21.891 15.039 1 95.19 394 THR A CA 1
ATOM 3137 C C . THR A 1 394 ? -11.953 21.594 16.484 1 95.19 394 THR A C 1
ATOM 3139 O O . THR A 1 394 ? -10.977 20.891 16.75 1 95.19 394 THR A O 1
ATOM 3142 N N . GLY A 1 395 ? -12.578 22.25 17.406 1 91.56 395 GLY A N 1
ATOM 3143 C CA . GLY A 1 395 ? -12.328 22 18.812 1 91.56 395 GLY A CA 1
ATOM 3144 C C . GLY A 1 395 ? -11.078 22.688 19.344 1 91.56 395 GLY A C 1
ATOM 3145 O O . GLY A 1 395 ? -10.344 22.109 20.141 1 91.56 395 GLY A O 1
ATOM 3146 N N . PHE A 1 396 ? -10.82 23.859 18.906 1 86.88 396 PHE A N 1
ATOM 3147 C CA . PHE A 1 396 ? -9.602 24.562 19.25 1 86.88 396 PHE A CA 1
ATOM 3148 C C . PHE A 1 396 ? -9.773 25.359 20.531 1 86.88 396 PHE A C 1
ATOM 3150 O O . PHE A 1 396 ? -8.93 26.188 20.875 1 86.88 396 PHE A O 1
ATOM 3157 N N . GLN A 1 397 ? -10.773 25.141 21.281 1 75.81 397 GLN A N 1
ATOM 3158 C CA . GLN A 1 397 ? -11.125 25.953 22.438 1 75.81 397 GLN A CA 1
ATOM 3159 C C . GLN A 1 397 ? -10 25.969 23.469 1 75.81 397 GLN A C 1
ATOM 3161 O O . GLN A 1 397 ? -9.891 26.922 24.25 1 75.81 397 GLN A O 1
ATOM 3166 N N . TYR A 1 398 ? -9.172 24.969 23.406 1 74.81 398 TYR A N 1
ATOM 3167 C CA . TYR A 1 398 ? -8.109 24.891 24.391 1 74.81 398 TYR A CA 1
ATOM 3168 C C . TYR A 1 398 ? -6.742 25.109 23.75 1 74.81 398 TYR A C 1
ATOM 3170 O O . TYR A 1 398 ? -5.711 25 24.422 1 74.81 398 TYR A O 1
ATOM 3178 N N . SER A 1 399 ? -6.793 25.453 22.516 1 73.31 399 SER A N 1
ATOM 3179 C CA . SER A 1 399 ? -5.555 25.641 21.75 1 73.31 399 SER A CA 1
ATOM 3180 C C . SER A 1 399 ? -4.758 26.812 22.297 1 73.31 399 SER A C 1
ATOM 3182 O O . SER A 1 399 ? -5.332 27.812 22.734 1 73.31 399 SER A O 1
ATOM 3184 N N . ARG A 1 400 ? -3.459 26.641 22.344 1 71 400 ARG A N 1
ATOM 3185 C CA . ARG A 1 400 ? -2.576 27.688 22.859 1 71 400 ARG A CA 1
ATOM 3186 C C . ARG A 1 400 ? -1.207 27.625 22.203 1 71 400 ARG A C 1
ATOM 3188 O O . ARG A 1 400 ? -0.86 26.609 21.578 1 71 400 ARG A O 1
ATOM 3195 N N . HIS A 1 401 ? -0.641 28.812 22.359 1 70.94 401 HIS A N 1
ATOM 3196 C CA . HIS A 1 401 ? 0.767 28.797 21.969 1 70.94 401 HIS A CA 1
ATOM 3197 C C . HIS A 1 401 ? 1.56 27.828 22.859 1 70.94 401 HIS A C 1
ATOM 3199 O O . HIS A 1 401 ? 1.322 27.75 24.062 1 70.94 401 HIS A O 1
ATOM 3205 N N . GLN A 1 402 ? 2.484 27.188 22.281 1 69.5 402 GLN A N 1
ATOM 3206 C CA . GLN A 1 402 ? 3.223 26.109 22.938 1 69.5 402 GLN A CA 1
ATOM 3207 C C . GLN A 1 402 ? 3.898 26.609 24.219 1 69.5 402 GLN A C 1
ATOM 3209 O O . GLN A 1 402 ? 4.172 25.812 25.125 1 69.5 402 GLN A O 1
ATOM 3214 N N . ASN A 1 403 ? 4.051 27.828 24.312 1 65.62 403 ASN A N 1
ATOM 3215 C CA . ASN A 1 403 ? 4.77 28.359 25.469 1 65.62 403 ASN A CA 1
ATOM 3216 C C . ASN A 1 403 ? 3.811 28.891 26.531 1 65.62 403 ASN A C 1
ATOM 3218 O O . ASN A 1 403 ? 4.242 29.391 27.578 1 65.62 403 ASN A O 1
ATOM 3222 N N . GLN A 1 404 ? 2.527 28.766 26.312 1 68.19 404 GLN A N 1
ATOM 3223 C CA . GLN A 1 404 ? 1.553 29.297 27.266 1 68.19 404 GLN A CA 1
ATOM 3224 C C . GLN A 1 404 ? 1.056 28.219 28.203 1 68.19 404 GLN A C 1
ATOM 3226 O O . GLN A 1 404 ? 0.848 27.078 27.797 1 68.19 404 GLN A O 1
ATOM 3231 N N . ALA A 1 405 ? 0.944 28.578 29.438 1 65.31 405 ALA A N 1
ATOM 3232 C CA . ALA A 1 405 ? 0.511 27.656 30.469 1 65.31 405 ALA A CA 1
ATOM 3233 C C . ALA A 1 405 ? -0.943 27.234 30.266 1 65.31 405 ALA A C 1
ATOM 3235 O O . ALA A 1 405 ? -1.751 28.016 29.766 1 65.31 405 ALA A O 1
ATOM 3236 N N . SER A 1 406 ? -1.248 26.016 30.625 1 63.41 406 SER A N 1
ATOM 3237 C CA . SER A 1 406 ? -2.615 25.516 30.516 1 63.41 406 SER A CA 1
ATOM 3238 C C . SER A 1 406 ? -3.494 26.062 31.641 1 63.41 406 SER A C 1
ATOM 3240 O O . SER A 1 406 ? -2.996 26.422 32.719 1 63.41 406 SER A O 1
ATOM 3242 N N . LEU A 1 407 ? -4.746 26.328 31.25 1 60.72 407 LEU A N 1
ATOM 3243 C CA . LEU A 1 407 ? -5.719 26.734 32.25 1 60.72 407 LEU A CA 1
ATOM 3244 C C . LEU A 1 407 ? -6.262 25.516 33 1 60.72 407 LEU A C 1
ATOM 3246 O O . LEU A 1 407 ? -6.125 24.375 32.531 1 60.72 407 LEU A O 1
ATOM 3250 N N . SER A 1 408 ? -6.742 25.719 34.25 1 53.5 408 SER A N 1
ATOM 3251 C CA . SER A 1 408 ? -7.262 24.672 35.125 1 53.5 408 SER A CA 1
ATOM 3252 C C . SER A 1 408 ? -8.375 23.891 34.406 1 53.5 408 SER A C 1
ATOM 3254 O O . SER A 1 408 ? -8.469 22.672 34.562 1 53.5 408 SER A O 1
ATOM 3256 N N . ARG A 1 409 ? -9.289 24.625 33.812 1 59 409 ARG A N 1
ATOM 3257 C CA . ARG A 1 409 ? -10.414 23.953 33.156 1 59 409 ARG A CA 1
ATOM 3258 C C . ARG A 1 409 ? -10.07 23.578 31.719 1 59 409 ARG A C 1
ATOM 3260 O O . ARG A 1 409 ? -9.523 24.391 30.969 1 59 409 ARG A O 1
ATOM 3267 N N . GLY A 1 410 ? -9.969 22.234 31.469 1 63.22 410 GLY A N 1
ATOM 3268 C CA . GLY A 1 410 ? -9.594 21.781 30.141 1 63.22 410 GLY A CA 1
ATOM 3269 C C . GLY A 1 410 ? -10.305 20.5 29.719 1 63.22 410 GLY A C 1
ATOM 3270 O O . GLY A 1 410 ? -11.227 20.047 30.406 1 63.22 410 GLY A O 1
ATOM 3271 N N . PRO A 1 411 ? -10.18 20.109 28.5 1 62.72 411 PRO A N 1
ATOM 3272 C CA . PRO A 1 411 ? -10.789 18.891 27.984 1 62.72 411 PRO A CA 1
ATOM 3273 C C . PRO A 1 411 ? -10.602 17.703 28.922 1 62.72 411 PRO A C 1
ATOM 3275 O O . PRO A 1 411 ? -11.352 16.719 28.859 1 62.72 411 PRO A O 1
ATOM 3278 N N . LEU A 1 412 ? -9.805 17.922 29.891 1 71.31 412 LEU A N 1
ATOM 3279 C CA . LEU A 1 412 ? -9.43 16.828 30.766 1 71.31 412 LEU A CA 1
ATOM 3280 C C . LEU A 1 412 ? -10.5 16.594 31.828 1 71.31 412 LEU A C 1
ATOM 3282 O O . LEU A 1 412 ? -10.508 15.547 32.5 1 71.31 412 LEU A O 1
ATOM 3286 N N . ASP A 1 413 ? -11.406 17.469 31.859 1 76.5 413 ASP A N 1
ATOM 3287 C CA . ASP A 1 413 ? -12.414 17.359 32.906 1 76.5 413 ASP A CA 1
ATOM 3288 C C . ASP A 1 413 ? -13.555 16.453 32.5 1 76.5 413 ASP A C 1
ATOM 3290 O O . ASP A 1 413 ? -14.328 15.969 33.344 1 76.5 413 ASP A O 1
ATOM 3294 N N . ASP A 1 414 ? -13.695 16.25 31.25 1 80.88 414 ASP A N 1
ATOM 3295 C CA . ASP A 1 414 ? -14.742 15.367 30.75 1 80.88 414 ASP A CA 1
ATOM 3296 C C . ASP A 1 414 ? -14.289 13.914 30.797 1 80.88 414 ASP A C 1
ATOM 3298 O O . ASP A 1 414 ? -13.5 13.469 29.953 1 80.88 414 ASP A O 1
ATOM 3302 N N . LYS A 1 415 ? -14.844 13.148 31.672 1 82.25 415 LYS A N 1
ATOM 3303 C CA . LYS A 1 415 ? -14.445 11.758 31.891 1 82.25 415 LYS A CA 1
ATOM 3304 C C . LYS A 1 415 ? -14.734 10.906 30.641 1 82.25 415 LYS A C 1
ATOM 3306 O O . LYS A 1 415 ? -14.047 9.914 30.391 1 82.25 415 LYS A O 1
ATOM 3311 N N . ARG A 1 416 ? -15.695 11.312 29.938 1 89.5 416 ARG A N 1
ATOM 3312 C CA . ARG A 1 416 ? -16.078 10.57 28.734 1 89.5 416 ARG A CA 1
ATOM 3313 C C . ARG A 1 416 ? -14.984 10.656 27.672 1 89.5 416 ARG A C 1
ATOM 3315 O O . ARG A 1 416 ? -14.961 9.852 26.734 1 89.5 416 ARG A O 1
ATOM 3322 N N . LEU A 1 417 ? -14.047 11.609 27.766 1 91.75 417 LEU A N 1
ATOM 3323 C CA . LEU A 1 417 ? -12.992 11.844 26.781 1 91.75 417 LEU A CA 1
ATOM 3324 C C . LEU A 1 417 ? -11.625 11.477 27.359 1 91.75 417 LEU A C 1
ATOM 3326 O O . LEU A 1 417 ? -10.594 11.766 26.734 1 91.75 417 LEU A O 1
ATOM 3330 N N . SER A 1 418 ? -11.578 10.781 28.438 1 91.69 418 SER A N 1
ATOM 3331 C CA . SER A 1 418 ? -10.352 10.531 29.172 1 91.69 418 SER A CA 1
ATOM 3332 C C . SER A 1 418 ? -9.344 9.75 28.328 1 91.69 418 SER A C 1
ATOM 3334 O O . SER A 1 418 ? -8.141 9.992 28.406 1 91.69 418 SER A O 1
ATOM 3336 N N . HIS A 1 419 ? -9.82 8.859 27.516 1 95.19 419 HIS A N 1
ATOM 3337 C CA . HIS A 1 419 ? -8.922 7.977 26.766 1 95.19 419 HIS A CA 1
ATOM 3338 C C . HIS A 1 419 ? -8.211 8.734 25.656 1 95.19 419 HIS A C 1
ATOM 3340 O O . HIS A 1 419 ? -7.23 8.234 25.094 1 95.19 419 HIS A O 1
ATOM 3346 N N . TYR A 1 420 ? -8.625 9.961 25.359 1 96.81 420 TYR A N 1
ATOM 3347 C CA . TYR A 1 420 ? -8.016 10.703 24.25 1 96.81 420 TYR A CA 1
ATOM 3348 C C . TYR A 1 420 ? -6.754 11.414 24.719 1 96.81 420 TYR A C 1
ATOM 3350 O O . TYR A 1 420 ? -5.965 11.883 23.891 1 96.81 420 TYR A O 1
ATOM 3358 N N . TYR A 1 421 ? -6.582 11.508 26.031 1 95.06 421 TYR A N 1
ATOM 3359 C CA . TYR A 1 421 ? -5.504 12.359 26.516 1 95.06 421 TYR A CA 1
ATOM 3360 C C . TYR A 1 421 ? -4.52 11.562 27.375 1 95.06 421 TYR A C 1
ATOM 3362 O O . TYR A 1 421 ? -4.93 10.742 28.203 1 95.06 421 TYR A O 1
ATOM 3370 N N . HIS A 1 422 ? -3.279 11.852 27.109 1 95.25 422 HIS A N 1
ATOM 3371 C CA . HIS A 1 422 ? -2.215 11.18 27.844 1 95.25 422 HIS A CA 1
ATOM 3372 C C . HIS A 1 422 ? -2.285 11.492 29.344 1 95.25 422 HIS A C 1
ATOM 3374 O O . HIS A 1 422 ? -2.641 12.609 29.719 1 95.25 422 HIS A O 1
ATOM 3380 N N . PRO A 1 423 ? -1.881 10.586 30.203 1 93.75 423 PRO A N 1
ATOM 3381 C CA . PRO A 1 423 ? -1.911 10.812 31.656 1 93.75 423 PRO A CA 1
ATOM 3382 C C . PRO A 1 423 ? -1.088 12.023 32.094 1 93.75 423 PRO A C 1
ATOM 3384 O O . PRO A 1 423 ? -1.454 12.727 33.031 1 93.75 423 PRO A O 1
ATOM 3387 N N . ASP A 1 424 ? -0.077 12.367 31.344 1 92.06 424 ASP A N 1
ATOM 3388 C CA . ASP A 1 424 ? 0.819 13.453 31.734 1 92.06 424 ASP A CA 1
ATOM 3389 C C . ASP A 1 424 ? 0.301 14.797 31.219 1 92.06 424 ASP A C 1
ATOM 3391 O O . ASP A 1 424 ? 0.886 15.844 31.516 1 92.06 424 ASP A O 1
ATOM 3395 N N . ALA A 1 425 ? -0.8 14.773 30.531 1 89 425 ALA A N 1
ATOM 3396 C CA . ALA A 1 425 ? -1.32 16.016 29.969 1 89 425 ALA A CA 1
ATOM 3397 C C . ALA A 1 425 ? -1.755 16.984 31.062 1 89 425 ALA A C 1
ATOM 3399 O O . ALA A 1 425 ? -1.74 18.203 30.875 1 89 425 ALA A O 1
ATOM 3400 N N . ALA A 1 426 ? -2.088 16.422 32.156 1 82.69 426 ALA A N 1
ATOM 3401 C CA . ALA A 1 426 ? -2.523 17.25 33.281 1 82.69 426 ALA A CA 1
ATOM 3402 C C . ALA A 1 426 ? -1.405 18.172 33.75 1 82.69 426 ALA A C 1
ATOM 3404 O O . ALA A 1 426 ? -1.669 19.25 34.281 1 82.69 426 ALA A O 1
ATOM 3405 N N . LYS A 1 427 ? -0.187 17.734 33.5 1 83.31 427 LYS A N 1
ATOM 3406 C CA . LYS A 1 427 ? 0.969 18.531 33.906 1 83.31 427 LYS A CA 1
ATOM 3407 C C . LYS A 1 427 ? 1.297 19.594 32.844 1 83.31 427 LYS A C 1
ATOM 3409 O O . LYS A 1 427 ? 2.148 20.453 33.062 1 83.31 427 LYS A O 1
ATOM 3414 N N . GLY A 1 428 ? 0.623 19.609 31.797 1 83.56 428 GLY A N 1
ATOM 3415 C CA . GLY A 1 428 ? 0.879 20.5 30.672 1 83.56 428 GLY A CA 1
ATOM 3416 C C . GLY A 1 428 ? 1.074 19.766 29.359 1 83.56 428 GLY A C 1
ATOM 3417 O O . GLY A 1 428 ? 1.738 18.734 29.312 1 83.56 428 GLY A O 1
ATOM 3418 N N . PHE A 1 429 ? 0.631 20.375 28.359 1 87.31 429 PHE A N 1
ATOM 3419 C CA . PHE A 1 429 ? 0.7 19.734 27.047 1 87.31 429 PHE A CA 1
ATOM 3420 C C . PHE A 1 429 ? 2.043 20.016 26.375 1 87.31 429 PHE A C 1
ATOM 3422 O O . PHE A 1 429 ? 2.643 21.062 26.594 1 87.31 429 PHE A O 1
ATOM 3429 N N . SER A 1 430 ? 2.566 19.062 25.703 1 90.06 430 SER A N 1
ATOM 3430 C CA . SER A 1 430 ? 3.652 19.156 24.734 1 90.06 430 SER A CA 1
ATOM 3431 C C . SER A 1 430 ? 3.205 18.672 23.359 1 90.06 430 SER A C 1
ATOM 3433 O O . SER A 1 430 ? 2.086 18.188 23.203 1 90.06 430 SER A O 1
ATOM 3435 N N . LYS A 1 431 ? 4.039 18.891 22.359 1 92.88 431 LYS A N 1
ATOM 3436 C CA . LYS A 1 431 ? 3.713 18.391 21.031 1 92.88 431 LYS A CA 1
ATOM 3437 C C . LYS A 1 431 ? 3.459 16.875 21.062 1 92.88 431 LYS A C 1
ATOM 3439 O O . LYS A 1 431 ? 2.525 16.391 20.438 1 92.88 431 LYS A O 1
ATOM 3444 N N . ARG A 1 432 ? 4.273 16.156 21.844 1 95 432 ARG A N 1
ATOM 3445 C CA . ARG A 1 432 ? 4.141 14.695 21.938 1 95 432 ARG A CA 1
ATOM 3446 C C . ARG A 1 432 ? 2.805 14.312 22.562 1 95 432 ARG A C 1
ATOM 3448 O O . ARG A 1 432 ? 2.143 13.383 22.094 1 95 432 ARG A O 1
ATOM 3455 N N . LEU A 1 433 ? 2.461 15.016 23.609 1 93.31 433 LEU A N 1
ATOM 3456 C CA . LEU A 1 433 ? 1.227 14.695 24.312 1 93.31 433 LEU A CA 1
ATOM 3457 C C . LEU A 1 433 ? 0.006 15.07 23.484 1 93.31 433 LEU A C 1
ATOM 3459 O O . LEU A 1 433 ? -1.026 14.406 23.547 1 93.31 433 LEU A O 1
ATOM 3463 N N . ASP A 1 434 ? 0.151 16.172 22.719 1 94.31 434 ASP A N 1
ATOM 3464 C CA . ASP A 1 434 ? -0.883 16.547 21.75 1 94.31 434 ASP A CA 1
ATOM 3465 C C . ASP A 1 434 ? -1.07 15.477 20.688 1 94.31 434 ASP A C 1
ATOM 3467 O O . ASP A 1 434 ? -2.201 15.141 20.328 1 94.31 434 ASP A O 1
ATOM 3471 N N . LEU A 1 435 ? 0.019 14.891 20.297 1 97.56 435 LEU A N 1
ATOM 3472 C CA . LEU A 1 435 ? 0.005 13.883 19.234 1 97.56 435 LEU A CA 1
ATOM 3473 C C . LEU A 1 435 ? -0.49 12.547 19.766 1 97.56 435 LEU A C 1
ATOM 3475 O O . LEU A 1 435 ? -0.923 11.688 19 1 97.56 435 LEU A O 1
ATOM 3479 N N . TYR A 1 436 ? -0.401 12.367 21.094 1 98 436 TYR A N 1
ATOM 3480 C CA . TYR A 1 436 ? -1.044 11.203 21.672 1 98 436 TYR A CA 1
ATOM 3481 C C . TYR A 1 436 ? -2.521 11.148 21.312 1 98 436 TYR A C 1
ATOM 3483 O O . TYR A 1 436 ? -3.037 10.094 20.922 1 98 436 TYR A O 1
ATOM 3491 N N . SER A 1 437 ? -3.221 12.25 21.391 1 97.56 437 SER A N 1
ATOM 3492 C CA . SER A 1 437 ? -4.629 12.328 21.031 1 97.56 437 SER A CA 1
ATOM 3493 C C . SER A 1 437 ? -4.848 11.922 19.578 1 97.56 437 SER A C 1
ATOM 3495 O O . SER A 1 437 ? -5.812 11.219 19.266 1 97.56 437 SER A O 1
ATOM 3497 N N . LEU A 1 438 ? -3.93 12.391 18.734 1 98.62 438 LEU A N 1
ATOM 3498 C CA . LEU A 1 438 ? -3.996 12 17.328 1 98.62 438 LEU A CA 1
ATOM 3499 C C . LEU A 1 438 ? -3.857 10.484 17.188 1 98.62 438 LEU A C 1
ATOM 3501 O O . LEU A 1 438 ? -4.555 9.867 16.375 1 98.62 438 LEU A O 1
ATOM 3505 N N . GLY A 1 439 ? -2.918 9.898 17.953 1 98.81 439 GLY A N 1
ATOM 3506 C CA . GLY A 1 439 ? -2.752 8.453 17.922 1 98.81 439 GLY A CA 1
ATOM 3507 C C . GLY A 1 439 ? -4.027 7.703 18.25 1 98.81 439 GLY A C 1
ATOM 3508 O O . GLY A 1 439 ? -4.352 6.707 17.609 1 98.81 439 GLY A O 1
ATOM 3509 N N . VAL A 1 440 ? -4.727 8.172 19.266 1 98.75 440 VAL A N 1
ATOM 3510 C CA . VAL A 1 440 ? -5.984 7.547 19.656 1 98.75 440 VAL A CA 1
ATOM 3511 C C . VAL A 1 440 ? -6.992 7.652 18.516 1 98.75 440 VAL A C 1
ATOM 3513 O O . VAL A 1 440 ? -7.664 6.672 18.188 1 98.75 440 VAL A O 1
ATOM 3516 N N . VAL A 1 441 ? -7.09 8.797 17.891 1 98.75 441 VAL A N 1
ATOM 3517 C CA . VAL A 1 441 ? -8.023 9.016 16.797 1 98.75 441 VAL A CA 1
ATOM 3518 C C . VAL A 1 441 ? -7.66 8.102 15.625 1 98.75 441 VAL A C 1
ATOM 3520 O O . VAL A 1 441 ? -8.539 7.504 15.008 1 98.75 441 VAL A O 1
ATOM 3523 N N . LEU A 1 442 ? -6.352 8.016 15.328 1 98.88 442 LEU A N 1
ATOM 3524 C CA . LEU A 1 442 ? -5.926 7.148 14.234 1 98.88 442 LEU A CA 1
ATOM 3525 C C . LEU A 1 442 ? -6.25 5.688 14.547 1 98.88 442 LEU A C 1
ATOM 3527 O O . LEU A 1 442 ? -6.566 4.914 13.641 1 98.88 442 LEU A O 1
ATOM 3531 N N . CYS A 1 443 ? -6.109 5.309 15.797 1 98.69 443 CYS A N 1
ATOM 3532 C CA . CYS A 1 443 ? -6.508 3.965 16.203 1 98.69 443 CYS A CA 1
ATOM 3533 C C . CYS A 1 443 ? -7.984 3.725 15.906 1 98.69 443 CYS A C 1
ATOM 3535 O O . CYS A 1 443 ? -8.352 2.676 15.375 1 98.69 443 CYS A O 1
ATOM 3537 N N . GLU A 1 444 ? -8.797 4.672 16.203 1 98.56 444 GLU A N 1
ATOM 3538 C CA . GLU A 1 444 ? -10.234 4.578 15.961 1 98.56 444 GLU A CA 1
ATOM 3539 C C . GLU A 1 444 ? -10.531 4.512 14.469 1 98.56 444 GLU A C 1
ATOM 3541 O O . GLU A 1 444 ? -11.406 3.752 14.039 1 98.56 444 GLU A O 1
ATOM 3546 N N . ILE A 1 445 ? -9.82 5.277 13.695 1 98.56 445 ILE A N 1
ATOM 3547 C CA . ILE A 1 445 ? -9.984 5.277 12.242 1 98.56 445 ILE A CA 1
ATOM 3548 C C . ILE A 1 445 ? -9.648 3.898 11.68 1 98.56 445 ILE A C 1
ATOM 3550 O O . ILE A 1 445 ? -10.375 3.369 10.836 1 98.56 445 ILE A O 1
ATOM 3554 N N . GLY A 1 446 ? -8.547 3.289 12.164 1 98.12 446 GLY A N 1
ATOM 3555 C CA . GLY A 1 446 ? -8.164 1.962 11.711 1 98.12 446 GLY A CA 1
ATOM 3556 C C . GLY A 1 446 ? -9.195 0.901 12.023 1 98.12 446 GLY A C 1
ATOM 3557 O O . GLY A 1 446 ? -9.469 0.027 11.195 1 98.12 446 GLY A O 1
ATOM 3558 N N . ARG A 1 447 ? -9.758 1.001 13.141 1 96.38 447 ARG A N 1
ATOM 3559 C CA . ARG A 1 447 ? -10.789 0.064 13.578 1 96.38 447 ARG A CA 1
ATOM 3560 C C . ARG A 1 447 ? -12.148 0.422 12.984 1 96.38 447 ARG A C 1
ATOM 3562 O O . ARG A 1 447 ? -13.031 -0.432 12.875 1 96.38 447 ARG A O 1
ATOM 3569 N N . TRP A 1 448 ? -12.312 1.702 12.633 1 97.19 448 TRP A N 1
ATOM 3570 C CA . TRP A 1 448 ? -13.57 2.369 12.297 1 97.19 448 TRP A CA 1
ATOM 3571 C C . TRP A 1 448 ? -14.617 2.137 13.383 1 97.19 448 TRP A C 1
ATOM 3573 O O . TRP A 1 448 ? -15.742 1.717 13.086 1 97.19 448 TRP A O 1
ATOM 3583 N N . ALA A 1 449 ? -14.164 2.391 14.609 1 96.31 449 ALA A N 1
ATOM 3584 C CA . ALA A 1 449 ? -14.945 2.283 15.836 1 96.31 449 ALA A CA 1
ATOM 3585 C C . ALA A 1 449 ? -14.273 3.033 16.984 1 96.31 449 ALA A C 1
ATOM 3587 O O . ALA A 1 449 ? -13.047 3.146 17.016 1 96.31 449 ALA A O 1
ATOM 3588 N N . SER A 1 450 ? -15.078 3.559 17.844 1 95.88 450 SER A N 1
ATOM 3589 C CA . SER A 1 450 ? -14.523 4.207 19.031 1 95.88 450 SER A CA 1
ATOM 3590 C C . SER A 1 450 ? -13.719 3.225 19.875 1 95.88 450 SER A C 1
ATOM 3592 O O . SER A 1 450 ? -13.914 2.012 19.781 1 95.88 450 SER A O 1
ATOM 3594 N N . ILE A 1 451 ? -12.766 3.717 20.656 1 96.62 451 ILE A N 1
ATOM 3595 C CA . ILE A 1 451 ? -11.945 2.902 21.547 1 96.62 451 ILE A CA 1
ATOM 3596 C C . ILE A 1 451 ? -12.844 2.113 22.5 1 96.62 451 ILE A C 1
ATOM 3598 O O . ILE A 1 451 ? -12.531 0.974 22.844 1 96.62 451 ILE A O 1
ATOM 3602 N N . THR A 1 452 ? -13.984 2.65 22.875 1 93.44 452 THR A N 1
ATOM 3603 C CA . THR A 1 452 ? -14.859 2.072 23.891 1 93.44 452 THR A CA 1
ATOM 3604 C C . THR A 1 452 ? -15.805 1.048 23.266 1 93.44 452 THR A C 1
ATOM 3606 O O . THR A 1 452 ? -16.516 0.345 23.984 1 93.44 452 THR A O 1
ATOM 3609 N N . SER A 1 453 ? -15.789 1.039 21.938 1 91.44 453 SER A N 1
ATOM 3610 C CA . SER A 1 453 ? -16.719 0.136 21.266 1 91.44 453 SER A CA 1
ATOM 3611 C C . SER A 1 453 ? -16.438 -1.318 21.625 1 91.44 453 SER A C 1
ATOM 3613 O O . SER A 1 453 ? -15.281 -1.754 21.625 1 91.44 453 SER A O 1
ATOM 3615 N N . LYS A 1 454 ? -17.484 -2.078 22.047 1 88.56 454 LYS A N 1
ATOM 3616 C CA . LYS A 1 454 ? -17.469 -3.518 22.297 1 88.56 454 LYS A CA 1
ATOM 3617 C C . LYS A 1 454 ? -16.516 -3.867 23.438 1 88.56 454 LYS A C 1
ATOM 3619 O O . LYS A 1 454 ? -15.859 -4.906 23.406 1 88.56 454 LYS A O 1
ATOM 3624 N N . ILE A 1 455 ? -16.203 -2.973 24.312 1 90.75 455 ILE A N 1
ATOM 3625 C CA . ILE A 1 455 ? -15.477 -3.285 25.531 1 90.75 455 ILE A CA 1
ATOM 3626 C C . ILE A 1 455 ? -16.422 -3.941 26.547 1 90.75 455 ILE A C 1
ATOM 3628 O O . ILE A 1 455 ? -17.5 -3.41 26.828 1 90.75 455 ILE A O 1
ATOM 3632 N N . PRO A 1 456 ? -16.078 -5.141 26.938 1 89.19 456 PRO A N 1
ATOM 3633 C CA . PRO A 1 456 ? -16.938 -5.762 27.953 1 89.19 456 PRO A CA 1
ATOM 3634 C C . PRO A 1 456 ? -17.125 -4.875 29.172 1 89.19 456 PRO A C 1
ATOM 3636 O O . PRO A 1 456 ? -16.203 -4.184 29.594 1 89.19 456 PRO A O 1
ATOM 3639 N N . LYS A 1 457 ? -18.266 -4.941 29.781 1 89.62 457 LYS A N 1
ATOM 3640 C CA . LYS A 1 457 ? -18.656 -4.094 30.891 1 89.62 457 LYS A CA 1
ATOM 3641 C C . LYS A 1 457 ? -17.688 -4.25 32.062 1 89.62 457 LYS A C 1
ATOM 3643 O O . LYS A 1 457 ? -17.344 -3.273 32.719 1 89.62 457 LYS A O 1
ATOM 3648 N N . GLU A 1 458 ? -17.297 -5.449 32.281 1 90.19 458 GLU A N 1
ATOM 3649 C CA . GLU A 1 458 ? -16.375 -5.73 33.375 1 90.19 458 GLU A CA 1
ATOM 3650 C C . GLU A 1 458 ? -15.047 -4.996 33.188 1 90.19 458 GLU A C 1
ATOM 3652 O O . GLU A 1 458 ? -14.469 -4.492 34.156 1 90.19 458 GLU A O 1
ATOM 3657 N N . ARG A 1 459 ? -14.633 -4.898 31.984 1 89.88 459 ARG A N 1
ATOM 3658 C CA . ARG A 1 459 ? -13.383 -4.211 31.688 1 89.88 459 ARG A CA 1
ATOM 3659 C C . ARG A 1 459 ? -13.562 -2.699 31.75 1 89.88 459 ARG A C 1
ATOM 3661 O O . ARG A 1 459 ? -12.656 -1.978 32.156 1 89.88 459 ARG A O 1
ATOM 3668 N N . LEU A 1 460 ? -14.672 -2.227 31.297 1 89.56 460 LEU A N 1
ATOM 3669 C CA . LEU A 1 460 ? -14.977 -0.799 31.312 1 89.56 460 LEU A CA 1
ATOM 3670 C C . LEU A 1 460 ? -14.938 -0.244 32.719 1 89.56 460 LEU A C 1
ATOM 3672 O O . LEU A 1 460 ? -14.5 0.89 32.938 1 89.56 460 LEU A O 1
ATOM 3676 N N . ARG A 1 461 ? -15.312 -1.037 33.688 1 89.25 461 ARG A N 1
ATOM 3677 C CA . ARG A 1 461 ? -15.328 -0.621 35.094 1 89.25 461 ARG A CA 1
ATOM 3678 C C . ARG A 1 461 ? -13.906 -0.405 35.594 1 89.25 461 ARG A C 1
ATOM 3680 O O . ARG A 1 461 ? -13.695 0.386 36.531 1 89.25 461 ARG A O 1
ATOM 3687 N N . LYS A 1 462 ? -13.047 -1.062 34.969 1 89.81 462 LYS A N 1
ATOM 3688 C CA . LYS A 1 462 ? -11.656 -0.989 35.406 1 89.81 462 LYS A CA 1
ATOM 3689 C C . LYS A 1 462 ? -10.953 0.212 34.781 1 89.81 462 LYS A C 1
ATOM 3691 O O . LYS A 1 462 ? -9.82 0.533 35.156 1 89.81 462 LYS A O 1
ATOM 3696 N N . MET A 1 463 ? -11.633 0.862 33.875 1 90.44 463 MET A N 1
ATOM 3697 C CA . MET A 1 463 ? -11.047 2.021 33.188 1 90.44 463 MET A CA 1
ATOM 3698 C C . MET A 1 463 ? -11.297 3.295 34 1 90.44 463 MET A C 1
ATOM 3700 O O . MET A 1 463 ? -12.078 4.152 33.562 1 90.44 463 MET A O 1
ATOM 3704 N N . THR A 1 464 ? -10.531 3.541 35.094 1 87.62 464 THR A N 1
ATOM 3705 C CA . THR A 1 464 ? -10.844 4.574 36.094 1 87.62 464 THR A CA 1
ATOM 3706 C C . THR A 1 464 ? -9.969 5.809 35.875 1 87.62 464 THR A C 1
ATOM 3708 O O . THR A 1 464 ? -10.242 6.871 36.438 1 87.62 464 THR A O 1
ATOM 3711 N N . ASN A 1 465 ? -8.898 5.672 35.156 1 91.44 465 ASN A N 1
ATOM 3712 C CA . ASN A 1 465 ? -8 6.801 34.938 1 91.44 465 ASN A CA 1
ATOM 3713 C C . ASN A 1 465 ? -7.344 6.707 33.562 1 91.44 465 ASN A C 1
ATOM 3715 O O . ASN A 1 465 ? -7.52 5.719 32.844 1 91.44 465 ASN A O 1
ATOM 3719 N N . ARG A 1 466 ? -6.617 7.707 33.25 1 94.12 466 ARG A N 1
ATOM 3720 C CA . ARG A 1 466 ? -6.023 7.812 31.906 1 94.12 466 ARG A CA 1
ATOM 3721 C C . ARG A 1 466 ? -4.93 6.77 31.719 1 94.12 466 ARG A C 1
ATOM 3723 O O . ARG A 1 466 ? -4.73 6.277 30.609 1 94.12 466 ARG A O 1
ATOM 3730 N N . GLU A 1 467 ? -4.258 6.375 32.781 1 95.12 467 GLU A N 1
ATOM 3731 C CA . GLU A 1 467 ? -3.225 5.344 32.688 1 95.12 467 GLU A CA 1
ATOM 3732 C C . GLU A 1 467 ? -3.822 3.994 32.312 1 95.12 467 GLU A C 1
ATOM 3734 O O . GLU A 1 467 ? -3.24 3.256 31.5 1 95.12 467 GLU A O 1
ATOM 3739 N N . ALA A 1 468 ? -4.891 3.721 32.906 1 95.31 468 ALA A N 1
ATOM 3740 C CA . ALA A 1 468 ? -5.59 2.479 32.562 1 95.31 468 ALA A CA 1
ATOM 3741 C C . ALA A 1 468 ? -6.023 2.457 31.109 1 95.31 468 ALA A C 1
ATOM 3743 O O . ALA A 1 468 ? -5.879 1.439 30.422 1 95.31 468 ALA A O 1
ATOM 3744 N N . TRP A 1 469 ? -6.512 3.533 30.656 1 95.94 469 TRP A N 1
ATOM 3745 C CA . TRP A 1 469 ? -6.934 3.645 29.266 1 95.94 469 TRP A CA 1
ATOM 3746 C C . TRP A 1 469 ? -5.746 3.465 28.312 1 95.94 469 TRP A C 1
ATOM 3748 O O . TRP A 1 469 ? -5.832 2.727 27.328 1 95.94 469 TRP A O 1
ATOM 3758 N N . ARG A 1 470 ? -4.676 4.176 28.578 1 96.88 470 ARG A N 1
ATOM 3759 C CA . ARG A 1 470 ? -3.488 4.086 27.75 1 96.88 470 ARG A CA 1
ATOM 3760 C C . ARG A 1 470 ? -2.979 2.652 27.656 1 96.88 470 ARG A C 1
ATOM 3762 O O . ARG A 1 470 ? -2.641 2.168 26.578 1 96.88 470 ARG A O 1
ATOM 3769 N N . SER A 1 471 ? -2.932 1.942 28.766 1 96.38 471 SER A N 1
ATOM 3770 C CA . SER A 1 471 ? -2.492 0.551 28.797 1 96.38 471 SER A CA 1
ATOM 3771 C C . SER A 1 471 ? -3.406 -0.335 27.969 1 96.38 471 SER A C 1
ATOM 3773 O O . SER A 1 471 ? -2.934 -1.199 27.219 1 96.38 471 SER A O 1
ATOM 3775 N N . TYR A 1 472 ? -4.668 -0.111 28.109 1 96.19 472 TYR A N 1
ATOM 3776 C CA . TYR A 1 472 ? -5.641 -0.885 27.344 1 96.19 472 TYR A CA 1
ATOM 3777 C C . TYR A 1 472 ? -5.457 -0.666 25.844 1 96.19 472 TYR A C 1
ATOM 3779 O O . TYR A 1 472 ? -5.469 -1.622 25.062 1 96.19 472 TYR A O 1
ATOM 3787 N N . ILE A 1 473 ? -5.285 0.542 25.453 1 97.75 473 ILE A N 1
ATOM 3788 C CA . ILE A 1 473 ? -5.137 0.879 24.047 1 97.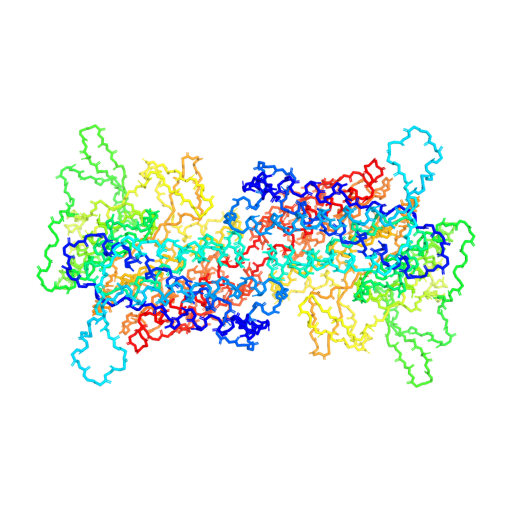75 473 ILE A CA 1
ATOM 3789 C C . ILE A 1 473 ? -3.863 0.244 23.5 1 97.75 473 ILE A C 1
ATOM 3791 O O . ILE A 1 473 ? -3.883 -0.375 22.422 1 97.75 473 ILE A O 1
ATOM 3795 N N . LEU A 1 474 ? -2.738 0.339 24.219 1 97.88 474 LEU A N 1
ATOM 3796 C CA . LEU A 1 474 ? -1.447 -0.178 23.781 1 97.88 474 LEU A CA 1
ATOM 3797 C C . LEU A 1 474 ? -1.458 -1.702 23.734 1 97.88 474 LEU A C 1
ATOM 3799 O O . LEU A 1 474 ? -0.887 -2.305 22.828 1 97.88 474 LEU A O 1
ATOM 3803 N N . ASP A 1 475 ? -2.213 -2.352 24.594 1 95.5 475 ASP A N 1
ATOM 3804 C CA . ASP A 1 475 ? -2.127 -3.801 24.75 1 95.5 475 ASP A CA 1
ATOM 3805 C C . ASP A 1 475 ? -3.182 -4.508 23.906 1 95.5 475 ASP A C 1
ATOM 3807 O O . ASP A 1 475 ? -3.078 -5.707 23.641 1 95.5 475 ASP A O 1
ATOM 3811 N N . SER A 1 476 ? -4.176 -3.799 23.5 1 94.44 476 SER A N 1
ATOM 3812 C CA . SER A 1 476 ? -5.273 -4.473 22.812 1 94.44 476 SER A CA 1
ATOM 3813 C C . SER A 1 476 ? -5.602 -3.787 21.484 1 94.44 476 SER A C 1
ATOM 3815 O O . SER A 1 476 ? -5.316 -4.324 20.406 1 94.44 476 SER A O 1
ATOM 3817 N N . ARG A 1 477 ? -6.043 -2.545 21.547 1 96.44 477 ARG A N 1
ATOM 3818 C CA . ARG A 1 477 ? -6.574 -1.877 20.359 1 96.44 477 ARG A CA 1
ATOM 3819 C C . ARG A 1 477 ? -5.484 -1.654 19.312 1 96.44 477 ARG A C 1
ATOM 3821 O O . ARG A 1 477 ? -5.715 -1.825 18.125 1 96.44 477 ARG A O 1
ATOM 3828 N N . LEU A 1 478 ? -4.27 -1.264 19.797 1 97.88 478 LEU A N 1
ATOM 3829 C CA . LEU A 1 478 ? -3.15 -1.04 18.875 1 97.88 478 LEU A CA 1
ATOM 3830 C C . LEU A 1 478 ? -2.801 -2.316 18.125 1 97.88 478 LEU A C 1
ATOM 3832 O O . LEU A 1 478 ? -2.482 -2.271 16.938 1 97.88 478 LEU A O 1
ATOM 3836 N N . LYS A 1 479 ? -2.875 -3.484 18.766 1 96.06 479 LYS A N 1
ATOM 3837 C CA . LYS A 1 479 ? -2.518 -4.762 18.156 1 96.06 479 LYS A CA 1
ATOM 3838 C C . LYS A 1 479 ? -3.471 -5.113 17.016 1 96.06 479 LYS A C 1
ATOM 3840 O O . LYS A 1 479 ? -3.064 -5.73 16.031 1 96.06 479 LYS A O 1
ATOM 3845 N N . GLU A 1 480 ? -4.664 -4.66 17.109 1 96.44 480 GLU A N 1
ATOM 3846 C CA . GLU A 1 480 ? -5.668 -4.938 16.094 1 96.44 480 GLU A CA 1
ATOM 3847 C C . GLU A 1 480 ? -5.32 -4.25 14.773 1 96.44 480 GLU A C 1
ATOM 3849 O O . GLU A 1 480 ? -5.754 -4.688 13.703 1 96.44 480 GLU A O 1
ATOM 3854 N N . LEU A 1 481 ? -4.59 -3.186 14.875 1 98.19 481 LEU A N 1
ATOM 3855 C CA . LEU A 1 481 ? -4.301 -2.4 13.68 1 98.19 481 LEU A CA 1
ATOM 3856 C C . LEU A 1 481 ? -3.408 -3.18 12.719 1 98.19 481 LEU A C 1
ATOM 3858 O O . LEU A 1 481 ? -3.408 -2.92 11.516 1 98.19 481 LEU A O 1
ATOM 3862 N N . GLY A 1 482 ? -2.674 -4.156 13.281 1 97.31 482 GLY A N 1
ATOM 3863 C CA . GLY A 1 482 ? -1.813 -4.953 12.422 1 97.31 482 GLY A CA 1
ATOM 3864 C C . GLY A 1 482 ? -2.574 -5.691 11.336 1 97.31 482 GLY A C 1
ATOM 3865 O O . GLY A 1 482 ? -2.17 -5.68 10.164 1 97.31 482 GLY A O 1
ATOM 3866 N N . TRP A 1 483 ? -3.662 -6.328 11.695 1 96.56 483 TRP A N 1
ATOM 3867 C CA . TRP A 1 483 ? -4.398 -7.121 10.719 1 96.56 483 TRP A CA 1
ATOM 3868 C C . TRP A 1 483 ? -5.496 -6.297 10.062 1 96.56 483 TRP A C 1
ATOM 3870 O O . TRP A 1 483 ? -6.035 -6.684 9.023 1 96.56 483 TRP A O 1
ATOM 3880 N N . ARG A 1 484 ? -5.762 -5.09 10.609 1 97.19 484 ARG A N 1
ATOM 3881 C CA . ARG A 1 484 ? -6.801 -4.254 10.023 1 97.19 484 ARG A CA 1
ATOM 3882 C C . ARG A 1 484 ? -6.211 -3.279 9.008 1 97.19 484 ARG A C 1
ATOM 3884 O O . ARG A 1 484 ? -6.832 -2.996 7.98 1 97.19 484 ARG A O 1
ATOM 3891 N N . MET A 1 485 ? -4.996 -2.74 9.414 1 98.12 485 MET A N 1
ATOM 3892 C CA . MET A 1 485 ? -4.469 -1.627 8.633 1 98.12 485 MET A CA 1
ATOM 3893 C C . MET A 1 485 ? -3.064 -1.938 8.125 1 98.12 485 MET A C 1
ATOM 3895 O O . MET A 1 485 ? -2.574 -1.282 7.207 1 98.12 485 MET A O 1
ATOM 3899 N N . GLY A 1 486 ? -2.404 -2.934 8.68 1 97.81 486 GLY A N 1
ATOM 3900 C CA . GLY A 1 486 ? -1.049 -3.27 8.266 1 97.81 486 GLY A CA 1
ATOM 3901 C C . GLY A 1 486 ? 0.009 -2.762 9.227 1 97.81 486 GLY A C 1
ATOM 3902 O O . GLY A 1 486 ? -0.271 -1.911 10.078 1 97.81 486 GLY A O 1
ATOM 3903 N N . LYS A 1 487 ? 1.177 -3.186 9.07 1 97.19 487 LYS A N 1
ATOM 3904 C CA . LYS A 1 487 ? 2.273 -2.934 10 1 97.19 487 LYS A CA 1
ATOM 3905 C C . LYS A 1 487 ? 2.717 -1.475 9.945 1 97.19 487 LYS A C 1
ATOM 3907 O O . LYS A 1 487 ? 3.025 -0.876 10.977 1 97.19 487 LYS A O 1
ATOM 3912 N N . GLN A 1 488 ? 2.789 -0.901 8.789 1 96.44 488 GLN A N 1
ATOM 3913 C CA . GLN A 1 488 ? 3.227 0.485 8.656 1 96.44 488 GLN A CA 1
ATOM 3914 C C . GLN A 1 488 ? 2.297 1.43 9.414 1 96.44 488 GLN A C 1
ATOM 3916 O O . GLN A 1 488 ? 2.76 2.318 10.133 1 96.44 488 GLN A O 1
ATOM 3921 N N . TYR A 1 489 ? 0.994 1.23 9.211 1 98.31 489 TYR A N 1
ATOM 3922 C CA . TYR A 1 489 ? 0.005 2.035 9.922 1 98.31 489 TYR A CA 1
ATOM 3923 C C . TYR A 1 489 ? 0.096 1.81 11.43 1 98.31 489 TYR A C 1
ATOM 3925 O O . TYR A 1 489 ? 0.101 2.766 12.203 1 98.31 489 TYR A O 1
ATOM 3933 N N . GLN A 1 490 ? 0.192 0.55 11.789 1 98.62 490 GLN A N 1
ATOM 3934 C CA . GLN A 1 490 ? 0.286 0.182 13.203 1 98.62 490 GLN A CA 1
ATOM 3935 C C . GLN A 1 490 ? 1.5 0.831 13.859 1 98.62 490 GLN A C 1
ATOM 3937 O O . GLN A 1 490 ? 1.403 1.361 14.969 1 98.62 490 GLN A O 1
ATOM 3942 N N . ASP A 1 491 ? 2.613 0.786 13.188 1 98.25 491 ASP A N 1
ATOM 3943 C CA . ASP A 1 491 ? 3.852 1.341 13.727 1 98.25 491 ASP A CA 1
ATOM 3944 C C . ASP A 1 491 ? 3.746 2.855 13.898 1 98.25 491 ASP A C 1
ATOM 3946 O O . ASP A 1 491 ? 4.23 3.412 14.883 1 98.25 491 ASP A O 1
ATOM 3950 N N . ALA A 1 492 ? 3.186 3.506 12.906 1 98.25 492 ALA A N 1
ATOM 3951 C CA . ALA A 1 492 ? 3 4.953 13 1 98.25 492 ALA A CA 1
ATOM 3952 C C . ALA A 1 492 ? 2.145 5.32 14.203 1 98.25 492 ALA A C 1
ATOM 3954 O O . ALA A 1 492 ? 2.479 6.242 14.953 1 98.25 492 ALA A O 1
ATOM 3955 N N . VAL A 1 493 ? 1.054 4.574 14.414 1 98.81 493 VAL A N 1
ATOM 3956 C CA . VAL A 1 493 ? 0.157 4.84 15.539 1 98.81 493 VAL A CA 1
ATOM 3957 C C . VAL A 1 493 ? 0.868 4.531 16.859 1 98.81 493 VAL A C 1
ATOM 3959 O O . VAL A 1 493 ? 0.706 5.254 17.844 1 98.81 493 VAL A O 1
ATOM 3962 N N . ARG A 1 494 ? 1.673 3.504 16.859 1 98.69 494 ARG A N 1
ATOM 3963 C CA . ARG A 1 494 ? 2.441 3.141 18.047 1 98.69 494 ARG A CA 1
ATOM 3964 C C . ARG A 1 494 ? 3.371 4.273 18.453 1 98.69 494 ARG A C 1
ATOM 3966 O O . ARG A 1 494 ? 3.486 4.586 19.641 1 98.69 494 ARG A O 1
ATOM 3973 N N . VAL A 1 495 ? 4.023 4.879 17.484 1 98.56 495 VAL A N 1
ATOM 3974 C CA . VAL A 1 495 ? 4.93 5.992 17.734 1 98.56 495 VAL A CA 1
ATOM 3975 C C . VAL A 1 495 ? 4.188 7.098 18.484 1 98.56 495 VAL A C 1
ATOM 3977 O O . VAL A 1 495 ? 4.715 7.672 19.438 1 98.56 495 VAL A O 1
ATOM 3980 N N . LEU A 1 496 ? 2.975 7.387 18.109 1 98.69 496 LEU A N 1
ATOM 3981 C CA . LEU A 1 496 ? 2.168 8.445 18.703 1 98.69 496 LEU A CA 1
ATOM 3982 C C . LEU A 1 496 ? 1.694 8.055 20.094 1 98.69 496 LEU A C 1
ATOM 3984 O O . LEU A 1 496 ? 1.821 8.836 21.047 1 98.69 496 LEU A O 1
ATOM 3988 N N . LEU A 1 497 ? 1.225 6.836 20.25 1 98.5 497 LEU A N 1
ATOM 3989 C CA . LEU A 1 497 ? 0.634 6.387 21.516 1 98.5 497 LEU A CA 1
ATOM 3990 C C . LEU A 1 497 ? 1.707 6.191 22.578 1 98.5 497 LEU A C 1
ATOM 3992 O O . LEU A 1 497 ? 1.448 6.383 23.766 1 98.5 497 LEU A O 1
ATOM 3996 N N . GLU A 1 498 ? 2.877 5.852 22.141 1 97.94 498 GLU A N 1
ATOM 3997 C CA . GLU A 1 498 ? 3.98 5.652 23.078 1 97.94 498 GLU A CA 1
ATOM 3998 C C . GLU A 1 498 ? 4.777 6.941 23.266 1 97.94 498 GLU A C 1
ATOM 4000 O O . GLU A 1 498 ? 5.746 6.969 24.031 1 97.94 498 GLU A O 1
ATOM 4005 N N . CYS A 1 499 ? 4.387 7.977 22.531 1 96.94 499 CYS A N 1
ATOM 4006 C CA . CYS A 1 499 ? 5.098 9.25 22.578 1 96.94 499 CYS A CA 1
ATOM 4007 C C . CYS A 1 499 ? 6.578 9.055 22.25 1 96.94 499 CYS A C 1
ATOM 4009 O O . CYS A 1 499 ? 7.441 9.594 22.953 1 96.94 499 CYS A O 1
ATOM 4011 N N . ASP A 1 5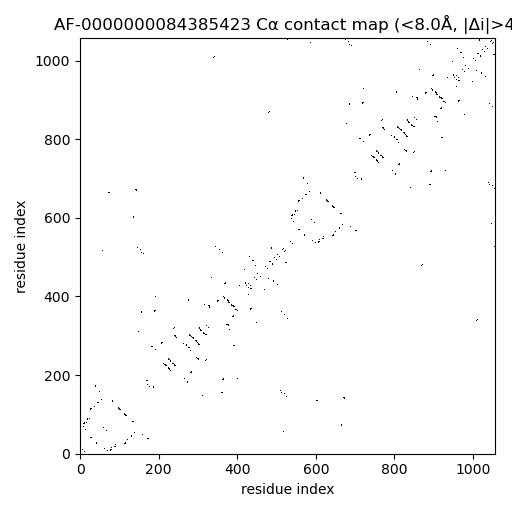00 ? 6.812 8.172 21.219 1 96.5 500 ASP A N 1
ATOM 4012 C CA . ASP A 1 500 ? 8.18 7.852 20.812 1 96.5 500 ASP A CA 1
ATOM 4013 C C . ASP A 1 500 ? 8.711 8.883 19.812 1 96.5 500 ASP A C 1
ATOM 4015 O O . ASP A 1 500 ? 9.078 8.531 18.688 1 96.5 500 ASP A O 1
ATOM 4019 N N . LEU A 1 501 ? 8.688 10.133 20.125 1 95.94 501 LEU A N 1
ATOM 4020 C CA . LEU A 1 501 ? 9.242 11.273 19.406 1 95.94 501 LEU A CA 1
ATOM 4021 C C . LEU A 1 501 ? 10.141 12.109 20.312 1 95.94 501 LEU A C 1
ATOM 4023 O O . LEU A 1 501 ? 10.016 12.055 21.531 1 95.94 501 LEU A O 1
ATOM 4027 N N . PRO A 1 502 ? 11.055 12.805 19.75 1 92.94 502 PRO A N 1
ATOM 4028 C CA . PRO A 1 502 ? 11.969 13.586 20.578 1 92.94 502 PRO A CA 1
ATOM 4029 C C . PRO A 1 502 ? 11.266 14.734 21.297 1 92.94 502 PRO A C 1
ATOM 4031 O O . PRO A 1 502 ? 10.18 15.148 20.906 1 92.94 502 PRO A O 1
ATOM 4034 N N . ASP A 1 503 ? 11.898 15.172 22.359 1 87.56 503 ASP A N 1
ATOM 4035 C CA . ASP A 1 503 ? 11.398 16.344 23.078 1 87.56 503 ASP A CA 1
ATOM 4036 C C . ASP A 1 503 ? 11.625 17.625 22.266 1 87.56 503 ASP A C 1
ATOM 4038 O O . ASP A 1 503 ? 12.766 17.953 21.938 1 87.56 503 ASP A O 1
ATOM 4042 N N . ASP A 1 504 ? 10.586 18.281 22 1 81 504 ASP A N 1
ATOM 4043 C CA . ASP A 1 504 ? 10.68 19.453 21.125 1 81 504 ASP A CA 1
ATOM 4044 C C . ASP A 1 504 ? 11.383 20.609 21.828 1 81 504 ASP A C 1
ATOM 4046 O O . ASP A 1 504 ? 11.992 21.453 21.172 1 81 504 ASP A O 1
ATOM 4050 N N . LYS A 1 505 ? 11.328 20.672 23.141 1 78.44 505 LYS A N 1
ATOM 4051 C CA . LYS A 1 505 ? 11.977 21.75 23.875 1 78.44 505 LYS A CA 1
ATOM 4052 C C . LYS A 1 505 ? 13.469 21.484 24.031 1 78.44 505 LYS A C 1
ATOM 4054 O O . LYS A 1 505 ? 14.289 22.391 23.875 1 78.44 505 LYS A O 1
ATOM 4059 N N . LYS A 1 506 ? 13.828 20.266 24.234 1 73.06 506 LYS A N 1
ATOM 4060 C CA . LYS A 1 506 ? 15.219 19.922 24.516 1 73.06 506 LYS A CA 1
ATOM 4061 C C . LYS A 1 506 ? 16.016 19.75 23.234 1 73.06 506 LYS A C 1
ATOM 4063 O O . LYS A 1 506 ? 17.141 20.234 23.125 1 73.06 506 LYS A O 1
ATOM 4068 N N . LEU A 1 507 ? 15.391 19.141 22.234 1 76.06 507 LEU A N 1
ATOM 4069 C CA . LEU A 1 507 ? 16.156 18.75 21.062 1 76.06 507 LEU A CA 1
ATOM 4070 C C . LEU A 1 507 ? 15.789 19.625 19.859 1 76.06 507 LEU A C 1
ATOM 4072 O O . LEU A 1 507 ? 16.453 19.578 18.828 1 76.06 507 LEU A O 1
ATOM 4076 N N . GLY A 1 508 ? 14.805 20.438 20.031 1 83.12 508 GLY A N 1
ATOM 4077 C CA . GLY A 1 508 ? 14.516 21.422 19 1 83.12 508 GLY A CA 1
ATOM 4078 C C . GLY A 1 508 ? 13.305 21.062 18.156 1 83.12 508 GLY A C 1
ATOM 4079 O O . GLY A 1 508 ? 13.016 19.891 17.938 1 83.12 508 GLY A O 1
ATOM 4080 N N . HIS A 1 509 ? 12.719 22.078 17.609 1 84.06 509 HIS A N 1
ATOM 4081 C CA . HIS A 1 509 ? 11.484 21.953 16.844 1 84.06 509 HIS A CA 1
ATOM 4082 C C . HIS A 1 509 ? 11.758 21.328 15.469 1 84.06 509 HIS A C 1
ATOM 4084 O O . HIS A 1 509 ? 10.914 20.625 14.914 1 84.06 509 HIS A O 1
ATOM 4090 N N . VAL A 1 510 ? 12.945 21.641 14.945 1 83.25 510 VAL A N 1
ATOM 4091 C CA . VAL A 1 510 ? 13.289 21.141 13.617 1 83.25 510 VAL A CA 1
ATOM 4092 C C . VAL A 1 510 ? 13.5 19.625 13.68 1 83.25 510 VAL A C 1
ATOM 4094 O O . VAL A 1 510 ? 12.961 18.891 12.852 1 83.25 510 VAL A O 1
ATOM 4097 N N . PHE A 1 511 ? 14.219 19.219 14.672 1 87.19 511 PHE A N 1
ATOM 4098 C CA . PHE A 1 511 ? 14.469 17.781 14.828 1 87.19 511 PHE A CA 1
ATOM 4099 C C . PHE A 1 511 ? 13.172 17.047 15.109 1 87.19 511 PHE A C 1
ATOM 4101 O O . PHE A 1 511 ? 12.969 15.93 14.625 1 87.19 511 PHE A O 1
ATOM 4108 N N . PHE A 1 512 ? 12.312 17.641 15.883 1 92.19 512 PHE A N 1
ATOM 4109 C CA . PHE A 1 512 ? 11.008 17.047 16.172 1 92.19 512 PHE A CA 1
ATOM 4110 C C . PHE A 1 512 ? 10.211 16.844 14.883 1 92.19 512 PHE A C 1
ATOM 4112 O O . PHE A 1 512 ? 9.664 15.758 14.656 1 92.19 512 PHE A O 1
ATOM 4119 N N . ALA A 1 513 ? 10.156 17.875 14.07 1 89.56 513 ALA A N 1
ATOM 4120 C CA . ALA A 1 513 ? 9.406 17.797 12.82 1 89.56 513 ALA A CA 1
ATOM 4121 C C . ALA A 1 513 ? 9.992 16.734 11.898 1 89.56 513 ALA A C 1
ATOM 4123 O O . ALA A 1 513 ? 9.25 16.031 11.211 1 89.56 513 ALA A O 1
ATOM 4124 N N . GLN A 1 514 ? 11.289 16.609 11.906 1 86.38 514 GLN A N 1
ATOM 4125 C CA . GLN A 1 514 ? 11.977 15.625 11.078 1 86.38 514 GLN A CA 1
ATOM 4126 C C . GLN A 1 514 ? 11.609 14.203 11.5 1 86.38 514 GLN A C 1
ATOM 4128 O O . GLN A 1 514 ? 11.336 13.352 10.656 1 86.38 514 GLN A O 1
ATOM 4133 N N . GLU A 1 515 ? 11.633 14.016 12.781 1 91.88 515 GLU A N 1
ATOM 4134 C CA . GLU A 1 515 ? 11.328 12.68 13.297 1 91.88 515 GLU A CA 1
ATOM 4135 C C . GLU A 1 515 ? 9.859 12.336 13.094 1 91.88 515 GLU A C 1
ATOM 4137 O O . GLU A 1 515 ? 9.516 11.18 12.844 1 91.88 515 GLU A O 1
ATOM 4142 N N . PHE A 1 516 ? 9.008 13.336 13.266 1 94.75 516 PHE A N 1
ATOM 4143 C CA . PHE A 1 516 ? 7.594 13.117 13.008 1 94.75 516 PHE A CA 1
ATOM 4144 C C . PHE A 1 516 ? 7.363 12.727 11.547 1 94.75 516 PHE A C 1
ATOM 4146 O O . PHE A 1 516 ? 6.57 11.828 11.258 1 94.75 516 PHE A O 1
ATOM 4153 N N . GLN A 1 517 ? 8.047 13.398 10.641 1 91.31 517 GLN A N 1
ATOM 4154 C CA . GLN A 1 517 ? 7.961 13.086 9.219 1 91.31 517 GLN A CA 1
ATOM 4155 C C . GLN A 1 517 ? 8.445 11.664 8.938 1 91.31 517 GLN A C 1
ATOM 4157 O O . GLN A 1 517 ? 7.789 10.914 8.211 1 91.31 517 GLN A O 1
ATOM 4162 N N . ARG A 1 518 ? 9.492 11.273 9.508 1 89.69 518 ARG A N 1
ATOM 4163 C CA . ARG A 1 518 ? 10.133 9.984 9.25 1 89.69 518 ARG A CA 1
ATOM 4164 C C . ARG A 1 518 ? 9.32 8.836 9.836 1 89.69 518 ARG A C 1
ATOM 4166 O O . ARG A 1 518 ? 9.109 7.82 9.172 1 89.69 518 ARG A O 1
ATOM 4173 N N . LYS A 1 519 ? 8.82 9.008 11.039 1 94.62 519 LYS A N 1
ATOM 4174 C CA . LYS A 1 519 ? 8.266 7.887 11.789 1 94.62 519 LYS A CA 1
ATOM 4175 C C . LYS A 1 519 ? 6.754 7.793 11.586 1 94.62 519 LYS A C 1
ATOM 4177 O O . LYS A 1 519 ? 6.156 6.738 11.812 1 94.62 519 LYS A O 1
ATOM 4182 N N . VAL A 1 520 ? 6.137 8.891 11.133 1 96.56 520 VAL A N 1
ATOM 4183 C CA . VAL A 1 520 ? 4.676 8.867 11.086 1 96.56 520 VAL A CA 1
ATOM 4184 C C . VAL A 1 520 ? 4.203 9.164 9.664 1 96.56 520 VAL A C 1
ATOM 4186 O O . VAL A 1 520 ? 3.555 8.328 9.031 1 96.56 520 VAL A O 1
ATOM 4189 N N . LEU A 1 521 ? 4.609 10.266 9.055 1 94.31 521 LEU A N 1
ATOM 4190 C CA . LEU A 1 521 ? 4.066 10.688 7.773 1 94.31 521 LEU A CA 1
ATOM 4191 C C . LEU A 1 521 ? 4.562 9.789 6.645 1 94.31 521 LEU A C 1
ATOM 4193 O O . LEU A 1 521 ? 3.797 9.422 5.754 1 94.31 521 LEU A O 1
ATOM 4197 N N . GLN A 1 522 ? 5.848 9.43 6.691 1 90.38 522 GLN A N 1
ATOM 4198 C CA . GLN A 1 522 ? 6.398 8.586 5.629 1 90.38 522 GLN A CA 1
ATOM 4199 C C . GLN A 1 522 ? 5.719 7.223 5.602 1 90.38 522 GLN A C 1
ATOM 4201 O O . GLN A 1 522 ? 5.227 6.789 4.559 1 90.38 522 GLN A O 1
ATOM 4206 N N . PRO A 1 523 ? 5.648 6.539 6.727 1 93.38 523 PRO A N 1
ATOM 4207 C CA . PRO A 1 523 ? 4.953 5.25 6.711 1 93.38 523 PRO A CA 1
ATOM 4208 C C . PRO A 1 523 ? 3.504 5.371 6.246 1 93.38 523 PRO A C 1
ATOM 4210 O O . PRO A 1 523 ? 3.025 4.527 5.48 1 93.38 523 PRO A O 1
ATOM 4213 N N . LEU A 1 524 ? 2.775 6.379 6.688 1 95.19 524 LEU A N 1
ATOM 4214 C CA . LEU A 1 524 ? 1.385 6.559 6.285 1 95.19 524 LEU A CA 1
ATOM 4215 C C . LEU A 1 524 ? 1.28 6.82 4.785 1 95.19 524 LEU A C 1
ATOM 4217 O O . LEU A 1 524 ? 0.331 6.375 4.137 1 95.19 524 LEU A O 1
ATOM 4221 N N . SER A 1 525 ? 2.287 7.5 4.219 1 91.69 525 SER A N 1
ATOM 4222 C CA . SER A 1 525 ? 2.266 7.848 2.803 1 91.69 525 SER A CA 1
ATOM 4223 C C . SER A 1 525 ? 2.533 6.629 1.93 1 91.69 525 SER A C 1
ATOM 4225 O O . SER A 1 525 ? 2.219 6.629 0.738 1 91.69 525 SER A O 1
ATOM 4227 N N . ARG A 1 526 ? 3.104 5.586 2.51 1 89.5 526 ARG A N 1
ATOM 4228 C CA . ARG A 1 526 ? 3.463 4.391 1.757 1 89.5 526 ARG A CA 1
ATOM 4229 C C . ARG A 1 526 ? 2.271 3.445 1.63 1 89.5 526 ARG A C 1
ATOM 4231 O O . ARG A 1 526 ? 2.287 2.523 0.811 1 89.5 526 ARG A O 1
ATOM 4238 N N . CYS A 1 527 ? 1.309 3.623 2.475 1 92.12 527 CYS A N 1
ATOM 4239 C CA . CYS A 1 527 ? 0.152 2.736 2.447 1 92.12 527 CYS A CA 1
ATOM 4240 C C . CYS A 1 527 ? -0.632 2.9 1.151 1 92.12 527 CYS A C 1
ATOM 4242 O O . CYS A 1 527 ? -1.06 4.004 0.815 1 92.12 527 CYS A O 1
ATOM 4244 N N . ASN A 1 528 ? -0.784 1.839 0.367 1 88.19 528 ASN A N 1
ATOM 4245 C CA . ASN A 1 528 ? -1.481 1.794 -0.914 1 88.19 528 ASN A CA 1
ATOM 4246 C C . ASN A 1 528 ? -2.209 0.467 -1.109 1 88.19 528 ASN A C 1
ATOM 4248 O O . ASN A 1 528 ? -1.598 -0.6 -1.018 1 88.19 528 ASN A O 1
ATOM 4252 N N . VAL A 1 529 ? -3.537 0.495 -1.299 1 93.19 529 VAL A N 1
ATOM 4253 C CA . VAL A 1 529 ? -4.293 -0.747 -1.418 1 93.19 529 VAL A CA 1
ATOM 4254 C C . VAL A 1 529 ? -5.418 -0.572 -2.434 1 93.19 529 VAL A C 1
ATOM 4256 O O . VAL A 1 529 ? -5.863 0.55 -2.691 1 93.19 529 VAL A O 1
ATOM 4259 N N . MET B 1 1 ? 25.922 15.273 -36.906 1 21.89 1 MET B N 1
ATOM 4260 C CA . MET B 1 1 ? 24.688 14.5 -37 1 21.89 1 MET B CA 1
ATOM 4261 C C . MET B 1 1 ? 23.656 14.992 -35.969 1 21.89 1 MET B C 1
ATOM 4263 O O . MET B 1 1 ? 23.953 15.078 -34.781 1 21.89 1 MET B O 1
ATOM 4267 N N . GLU B 1 2 ? 22.766 15.875 -36.312 1 28.36 2 GLU B N 1
ATOM 4268 C CA . GLU B 1 2 ? 21.781 16.703 -35.625 1 28.36 2 GLU B CA 1
ATOM 4269 C C . GLU B 1 2 ? 20.953 15.898 -34.625 1 28.36 2 GLU B C 1
ATOM 4271 O O . GLU B 1 2 ? 20.594 14.75 -34.906 1 28.36 2 GLU B O 1
ATOM 4276 N N . ALA B 1 3 ? 21.125 16.047 -33.375 1 32.84 3 ALA B N 1
ATOM 4277 C CA . ALA B 1 3 ? 20.453 15.445 -32.219 1 32.84 3 ALA B CA 1
ATOM 4278 C C . ALA B 1 3 ? 18.969 15.195 -32.531 1 32.84 3 ALA B C 1
ATOM 4280 O O . ALA B 1 3 ? 18.219 16.141 -32.781 1 32.84 3 ALA B O 1
ATOM 4281 N N . ALA B 1 4 ? 18.438 14.336 -33.281 1 36.94 4 ALA B N 1
ATOM 4282 C CA . ALA B 1 4 ? 17.078 13.961 -33.688 1 36.94 4 ALA B CA 1
ATOM 4283 C C . ALA B 1 4 ? 16.062 14.297 -32.594 1 36.94 4 ALA B C 1
ATOM 4285 O O . ALA B 1 4 ? 16.344 14.125 -31.391 1 36.94 4 ALA B O 1
ATOM 4286 N N . GLY B 1 5 ? 15.039 15.203 -32.688 1 42.94 5 GLY B N 1
ATOM 4287 C CA . GLY B 1 5 ? 14.039 15.953 -31.953 1 42.94 5 GLY B CA 1
ATOM 4288 C C . GLY B 1 5 ? 13.328 15.125 -30.906 1 42.94 5 GLY B C 1
ATOM 4289 O O . GLY B 1 5 ? 12.352 14.438 -31.203 1 42.94 5 GLY B O 1
ATOM 4290 N N . LEU B 1 6 ? 13.969 14.656 -29.953 1 55.09 6 LEU B N 1
ATOM 4291 C CA . LEU B 1 6 ? 13.305 13.945 -28.859 1 55.09 6 LEU B CA 1
ATOM 4292 C C . LEU B 1 6 ? 12 14.633 -28.484 1 55.09 6 LEU B C 1
ATOM 4294 O O . LEU B 1 6 ? 11.984 15.836 -28.188 1 55.09 6 LEU B O 1
ATOM 4298 N N . VAL B 1 7 ? 10.922 14.305 -29.094 1 63.88 7 VAL B N 1
ATOM 4299 C CA . VAL B 1 7 ? 9.609 14.703 -28.594 1 63.88 7 VAL B CA 1
ATOM 4300 C C . VAL B 1 7 ? 9.547 14.492 -27.094 1 63.88 7 VAL B C 1
ATOM 4302 O O . VAL B 1 7 ? 9.805 13.391 -26.594 1 63.88 7 VAL B O 1
ATOM 4305 N N . ILE B 1 8 ? 9.641 15.523 -26.422 1 67.75 8 ILE B N 1
ATOM 4306 C CA . ILE B 1 8 ? 9.688 15.492 -24.969 1 67.75 8 ILE B CA 1
ATOM 4307 C C . ILE B 1 8 ? 8.297 15.203 -24.406 1 67.75 8 ILE B C 1
ATOM 4309 O O . ILE B 1 8 ? 7.289 15.555 -25.031 1 67.75 8 ILE B O 1
ATOM 4313 N N . GLY B 1 9 ? 8.203 14.422 -23.422 1 77.56 9 GLY B N 1
ATOM 4314 C CA . GLY B 1 9 ? 6.957 14.164 -22.703 1 77.56 9 GLY B CA 1
ATOM 4315 C C . GLY B 1 9 ? 6.379 12.789 -22.984 1 77.56 9 GLY B C 1
ATOM 4316 O O . GLY B 1 9 ? 7.105 11.867 -23.359 1 77.56 9 GLY B O 1
ATOM 4317 N N . VAL B 1 10 ? 5.211 12.625 -22.828 1 85.81 10 VAL B N 1
ATOM 4318 C CA . VAL B 1 10 ? 4.512 11.352 -22.953 1 85.81 10 VAL B CA 1
ATOM 4319 C C . VAL B 1 10 ? 4.562 10.867 -24.391 1 85.81 10 VAL B C 1
ATOM 4321 O O . VAL B 1 10 ? 4.77 9.68 -24.656 1 85.81 10 VAL B O 1
ATOM 4324 N N . LEU B 1 11 ? 4.43 11.781 -25.281 1 86.12 11 LEU B N 1
ATOM 4325 C CA . LEU B 1 11 ? 4.469 11.406 -26.703 1 86.12 11 LEU B CA 1
ATOM 4326 C C . LEU B 1 11 ? 5.816 10.797 -27.062 1 86.12 11 LEU B C 1
ATOM 4328 O O . LEU B 1 11 ? 5.883 9.836 -27.828 1 86.12 11 LEU B O 1
ATOM 4332 N N . GLY B 1 12 ? 6.871 11.391 -26.547 1 86.44 12 GLY B N 1
ATOM 4333 C CA . GLY B 1 12 ? 8.195 10.828 -26.781 1 86.44 12 GLY B CA 1
ATOM 4334 C C . GLY B 1 12 ? 8.344 9.414 -26.266 1 86.44 12 GLY B C 1
ATOM 4335 O O . GLY B 1 12 ? 8.938 8.562 -26.922 1 86.44 12 GLY B O 1
ATOM 4336 N N . ILE B 1 13 ? 7.762 9.141 -25.172 1 88.88 13 ILE B N 1
ATOM 4337 C CA . ILE B 1 13 ? 7.809 7.82 -24.562 1 88.88 13 ILE B CA 1
ATOM 4338 C C . ILE B 1 13 ? 7.043 6.824 -25.422 1 88.88 13 ILE B C 1
ATOM 4340 O O . ILE B 1 13 ? 7.512 5.707 -25.672 1 88.88 13 ILE B O 1
ATOM 4344 N N . VAL B 1 14 ? 5.887 7.277 -25.891 1 87.56 14 VAL B N 1
ATOM 4345 C CA . VAL B 1 14 ? 5.035 6.402 -26.688 1 87.56 14 VAL B CA 1
ATOM 4346 C C . VAL B 1 14 ? 5.758 6.008 -27.969 1 87.56 14 VAL B C 1
ATOM 4348 O O . VAL B 1 14 ? 5.793 4.832 -28.328 1 87.56 14 VAL B O 1
ATOM 4351 N N . ILE B 1 15 ? 6.363 6.918 -28.609 1 86.94 15 ILE B N 1
ATOM 4352 C CA . ILE B 1 15 ? 7.066 6.68 -29.859 1 86.94 15 ILE B CA 1
ATOM 4353 C C . ILE B 1 15 ? 8.273 5.777 -29.609 1 86.94 15 ILE B C 1
ATOM 4355 O O . ILE B 1 15 ? 8.492 4.809 -30.344 1 86.94 15 ILE B O 1
ATOM 4359 N N . ALA B 1 16 ? 8.977 6.125 -28.562 1 88.5 16 ALA B N 1
ATOM 4360 C CA . ALA B 1 16 ? 10.172 5.348 -28.234 1 88.5 16 ALA B CA 1
ATOM 4361 C C . ALA B 1 16 ? 9.812 3.912 -27.875 1 88.5 16 ALA B C 1
ATOM 4363 O O . ALA B 1 16 ? 10.5 2.971 -28.281 1 88.5 16 ALA B O 1
ATOM 4364 N N . PHE B 1 17 ? 8.789 3.775 -27.109 1 92.25 17 PHE B N 1
ATOM 4365 C CA . PHE B 1 17 ? 8.367 2.449 -26.672 1 92.25 17 PHE B CA 1
ATOM 4366 C C . PHE B 1 17 ? 7.898 1.618 -27.859 1 92.25 17 PHE B C 1
ATOM 4368 O O . PHE B 1 17 ? 8.297 0.46 -28.016 1 92.25 17 PHE B O 1
ATOM 4375 N N . LYS B 1 18 ? 7.035 2.18 -28.641 1 86.75 18 LYS B N 1
ATOM 4376 C CA . LYS B 1 18 ? 6.574 1.476 -29.844 1 86.75 18 LYS B CA 1
ATOM 4377 C C . LYS B 1 18 ? 7.742 1.09 -30.734 1 86.75 18 LYS B C 1
ATOM 4379 O O . LYS B 1 18 ? 7.773 -0.013 -31.281 1 86.75 18 LYS B O 1
ATOM 4384 N N . GLY B 1 19 ? 8.609 2.002 -30.859 1 84 19 GLY B N 1
ATOM 4385 C CA . GLY B 1 19 ? 9.805 1.703 -31.625 1 84 19 GLY B CA 1
ATOM 4386 C C . GLY B 1 19 ? 10.609 0.55 -31.062 1 84 19 GLY B C 1
ATOM 4387 O O . GLY B 1 19 ? 11.047 -0.335 -31.797 1 84 19 GLY B O 1
ATOM 4388 N N . ALA B 1 20 ? 10.812 0.559 -29.781 1 85.94 20 ALA B N 1
ATOM 4389 C CA . ALA B 1 20 ? 11.578 -0.491 -29.109 1 85.94 20 ALA B CA 1
ATOM 4390 C C . ALA B 1 20 ? 10.891 -1.847 -29.266 1 85.94 20 ALA B C 1
ATOM 4392 O O . ALA B 1 20 ? 11.555 -2.861 -29.484 1 85.94 20 ALA B O 1
ATOM 4393 N N . LEU B 1 21 ? 9.594 -1.88 -29.156 1 85.94 21 LEU B N 1
ATOM 4394 C CA . LEU B 1 21 ? 8.852 -3.133 -29.219 1 85.94 21 LEU B CA 1
ATOM 4395 C C . LEU B 1 21 ? 8.773 -3.641 -30.656 1 85.94 21 LEU B C 1
ATOM 4397 O O . LEU B 1 21 ? 8.914 -4.84 -30.906 1 85.94 21 LEU B O 1
ATOM 4401 N N . ASP B 1 22 ? 8.555 -2.74 -31.547 1 81.44 22 ASP B N 1
ATOM 4402 C CA . ASP B 1 22 ? 8.391 -3.111 -32.938 1 81.44 22 ASP B CA 1
ATOM 4403 C C . ASP B 1 22 ? 9.688 -3.672 -33.531 1 81.44 22 ASP B C 1
ATOM 4405 O O . ASP B 1 22 ? 9.664 -4.527 -34.406 1 81.44 22 ASP B O 1
ATOM 4409 N N . THR B 1 23 ? 10.742 -3.24 -33.031 1 76.62 23 THR B N 1
ATOM 4410 C CA . THR B 1 23 ? 12.023 -3.666 -33.594 1 76.62 23 THR B CA 1
ATOM 4411 C C . THR B 1 23 ? 12.492 -4.961 -32.938 1 76.62 23 THR B C 1
ATOM 4413 O O . THR B 1 23 ? 13.438 -5.598 -33.406 1 76.62 23 THR B O 1
ATOM 4416 N N . ALA B 1 24 ? 11.836 -5.375 -31.891 1 79.19 24 ALA B N 1
ATOM 4417 C CA . ALA B 1 24 ? 12.258 -6.582 -31.172 1 79.19 24 ALA B CA 1
ATOM 4418 C C . ALA B 1 24 ? 11.977 -7.828 -32 1 79.19 24 ALA B C 1
ATOM 4420 O O . ALA B 1 24 ? 10.938 -7.918 -32.688 1 79.19 24 ALA B O 1
ATOM 4421 N N . LEU B 1 25 ? 12.922 -8.734 -31.953 1 72.62 25 LEU B N 1
ATOM 4422 C CA . LEU B 1 25 ? 12.82 -9.977 -32.719 1 72.62 25 LEU B CA 1
ATOM 4423 C C . LEU B 1 25 ? 11.789 -10.914 -32.094 1 72.62 25 LEU B C 1
ATOM 4425 O O . LEU B 1 25 ? 11.656 -10.969 -30.875 1 72.62 25 LEU B O 1
ATOM 4429 N N . LEU B 1 26 ? 11 -11.531 -32.875 1 64.38 26 LEU B N 1
ATOM 4430 C CA . LEU B 1 26 ? 10.062 -12.539 -32.406 1 64.38 26 LEU B CA 1
ATOM 4431 C C . LEU B 1 26 ? 10.695 -13.93 -32.438 1 64.38 26 LEU B C 1
ATOM 4433 O O . LEU B 1 26 ? 11.266 -14.344 -33.438 1 64.38 26 LEU B O 1
ATOM 4437 N N . LEU B 1 27 ? 10.891 -14.422 -31.203 1 62.12 27 LEU B N 1
ATOM 4438 C CA . LEU B 1 27 ? 11.453 -15.758 -31.094 1 62.12 27 LEU B CA 1
ATOM 4439 C C . LEU B 1 27 ? 10.445 -16.812 -31.547 1 62.12 27 LEU B C 1
ATOM 4441 O O . LEU B 1 27 ? 9.391 -16.969 -30.922 1 62.12 27 LEU B O 1
ATOM 4445 N N . GLU B 1 28 ? 10.359 -17.25 -32.75 1 56.19 28 GLU B N 1
ATOM 4446 C CA . GLU B 1 28 ? 9.469 -18.375 -33.031 1 56.19 28 GLU B CA 1
ATOM 4447 C C . GLU B 1 28 ? 10.227 -19.703 -32.969 1 56.19 28 GLU B C 1
ATOM 4449 O O . GLU B 1 28 ? 9.781 -20.641 -32.281 1 56.19 28 GLU B O 1
ATOM 4454 N N . ASP B 1 29 ? 11.148 -20.016 -33.906 1 54.66 29 ASP B N 1
ATOM 4455 C CA . ASP B 1 29 ? 11.883 -21.266 -33.938 1 54.66 29 ASP B CA 1
ATOM 4456 C C . ASP B 1 29 ? 13.375 -21.031 -34.156 1 54.66 29 ASP B C 1
ATOM 4458 O O . ASP B 1 29 ? 13.758 -20 -34.719 1 54.66 29 ASP B O 1
ATOM 4462 N N . PHE B 1 30 ? 14.242 -21.391 -33.219 1 53.75 30 PHE B N 1
ATOM 4463 C CA . PHE B 1 30 ? 15.68 -21.359 -33.469 1 53.75 30 PHE B CA 1
ATOM 4464 C C . PHE B 1 30 ? 16.125 -22.578 -34.281 1 53.75 30 PHE B C 1
ATOM 4466 O O . PHE B 1 30 ? 15.625 -23.688 -34.062 1 53.75 30 PHE B O 1
ATOM 4473 N N . ILE B 1 31 ? 16.594 -22.281 -35.406 1 49.38 31 ILE B N 1
ATOM 4474 C CA . ILE B 1 31 ? 17.125 -23.359 -36.25 1 49.38 31 ILE B CA 1
ATOM 4475 C C . ILE B 1 31 ? 18.062 -24.25 -35.406 1 49.38 31 ILE B C 1
ATOM 4477 O O . ILE B 1 31 ? 18.797 -23.75 -34.562 1 49.38 31 ILE B O 1
ATOM 4481 N N . GLU B 1 32 ? 17.766 -25.531 -35.344 1 49.31 32 GLU B N 1
ATOM 4482 C CA . GLU B 1 32 ? 18.281 -26.766 -34.781 1 49.31 32 GLU B CA 1
ATOM 4483 C C . GLU B 1 32 ? 19.812 -26.75 -34.719 1 49.31 32 GLU B C 1
ATOM 4485 O O . GLU B 1 32 ? 20.469 -27.609 -35.312 1 49.31 32 GLU B O 1
ATOM 4490 N N . ASP B 1 33 ? 20.5 -25.609 -34.875 1 49.03 33 ASP B N 1
ATOM 4491 C CA . ASP B 1 33 ? 21.859 -26.078 -34.688 1 49.03 33 ASP B CA 1
ATOM 4492 C C . ASP B 1 33 ? 22.109 -26.547 -33.25 1 49.03 33 ASP B C 1
ATOM 4494 O O . ASP B 1 33 ? 21.469 -26.062 -32.312 1 49.03 33 ASP B O 1
ATOM 4498 N N . ASN B 1 34 ? 22.406 -27.859 -33.156 1 51.12 34 ASN B N 1
ATOM 4499 C CA . ASN B 1 34 ? 22.844 -28.609 -31.969 1 51.12 34 ASN B CA 1
ATOM 4500 C C . ASN B 1 34 ? 23.641 -27.734 -31.016 1 51.12 34 ASN B C 1
ATOM 4502 O O . ASN B 1 34 ? 24.359 -28.25 -30.141 1 51.12 34 ASN B O 1
ATOM 4506 N N . GLN B 1 35 ? 23.594 -26.328 -31.266 1 61.44 35 GLN B N 1
ATOM 4507 C CA . GLN B 1 35 ? 24.453 -25.578 -30.359 1 61.44 35 GLN B CA 1
ATOM 4508 C C . GLN B 1 35 ? 23.641 -24.922 -29.25 1 61.44 35 GLN B C 1
ATOM 4510 O O . GLN B 1 35 ? 22.688 -24.203 -29.516 1 61.44 35 GLN B O 1
ATOM 4515 N N . SER B 1 36 ? 23.859 -25.25 -27.969 1 70.12 36 SER B N 1
ATOM 4516 C CA . SER B 1 36 ? 23.25 -24.859 -26.703 1 70.12 36 SER B CA 1
ATOM 4517 C C . SER B 1 36 ? 23.422 -23.359 -26.453 1 70.12 36 SER B C 1
ATOM 4519 O O . SER B 1 36 ? 22.531 -22.703 -25.922 1 70.12 36 SER B O 1
ATOM 4521 N N . GLU B 1 37 ? 24.406 -22.75 -27.062 1 76.88 37 GLU B N 1
ATOM 4522 C CA . GLU B 1 37 ? 24.734 -21.375 -26.703 1 76.88 37 GLU B CA 1
ATOM 4523 C C . GLU B 1 37 ? 23.797 -20.391 -27.406 1 76.88 37 GLU B C 1
ATOM 4525 O O . GLU B 1 37 ? 23.219 -19.5 -26.781 1 76.88 37 GLU B O 1
ATOM 4530 N N . PRO B 1 38 ? 23.594 -20.625 -28.781 1 75.44 38 PRO B N 1
ATOM 4531 C CA . PRO B 1 38 ? 22.672 -19.703 -29.453 1 75.44 38 PRO B CA 1
ATOM 4532 C C . PRO B 1 38 ? 21.266 -19.766 -28.875 1 75.44 38 PRO B C 1
ATOM 4534 O O . PRO B 1 38 ? 20.594 -18.734 -28.781 1 75.44 38 PRO B O 1
ATOM 4537 N N . ARG B 1 39 ? 20.844 -20.875 -28.5 1 77.06 39 ARG B N 1
ATOM 4538 C CA . ARG B 1 39 ? 19.516 -21.031 -27.906 1 77.06 39 ARG B CA 1
ATOM 4539 C C . ARG B 1 39 ? 19.406 -20.297 -26.578 1 77.06 39 ARG B C 1
ATOM 4541 O O . ARG B 1 39 ? 18.375 -19.688 -26.281 1 77.06 39 ARG B O 1
ATOM 4548 N N . HIS B 1 40 ? 20.453 -20.391 -25.891 1 82.12 40 HIS B N 1
ATOM 4549 C CA . HIS B 1 40 ? 20.484 -19.719 -24.594 1 82.12 40 HIS B CA 1
ATOM 4550 C C . HIS B 1 40 ? 20.281 -18.203 -24.766 1 82.12 40 HIS B C 1
ATOM 4552 O O . HIS B 1 40 ? 19.453 -17.609 -24.078 1 82.12 40 HIS B O 1
ATOM 4558 N N . TRP B 1 41 ? 20.922 -17.688 -25.688 1 82.12 41 TRP B N 1
ATOM 4559 C CA . TRP B 1 41 ? 20.859 -16.234 -25.844 1 82.12 41 TRP B CA 1
ATOM 4560 C C . TRP B 1 41 ? 19.562 -15.812 -26.516 1 82.12 41 TRP B C 1
ATOM 4562 O O . TRP B 1 41 ? 19.031 -14.734 -26.234 1 82.12 41 TRP B O 1
ATOM 4572 N N . ALA B 1 42 ? 19.047 -16.641 -27.344 1 80.31 42 ALA B N 1
ATOM 4573 C CA . ALA B 1 42 ? 17.75 -16.359 -27.953 1 80.31 42 ALA B CA 1
ATOM 4574 C C . ALA B 1 42 ? 16.641 -16.328 -26.891 1 80.31 42 ALA B C 1
ATOM 4576 O O . ALA B 1 42 ? 15.758 -15.469 -26.938 1 80.31 42 ALA B O 1
ATOM 4577 N N . LEU B 1 43 ? 16.75 -17.234 -26.047 1 81.5 43 LEU B N 1
ATOM 4578 C CA . LEU B 1 43 ? 15.758 -17.297 -24.984 1 81.5 43 LEU B CA 1
ATOM 4579 C C . LEU B 1 43 ? 15.883 -16.094 -24.047 1 81.5 43 LEU B C 1
ATOM 4581 O O . LEU B 1 43 ? 14.875 -15.523 -23.625 1 81.5 43 LEU B O 1
ATOM 4585 N N . ARG B 1 44 ? 17.078 -15.75 -23.766 1 84.12 44 ARG B N 1
ATOM 4586 C CA . ARG B 1 44 ? 17.297 -14.586 -22.922 1 84.12 44 ARG B CA 1
ATOM 4587 C C . ARG B 1 44 ? 16.781 -13.312 -23.594 1 84.12 44 ARG B C 1
ATOM 4589 O O . ARG B 1 44 ? 16.234 -12.43 -22.938 1 84.12 44 ARG B O 1
ATOM 4596 N N . TYR B 1 45 ? 17.016 -13.273 -24.891 1 85.19 45 TYR B N 1
ATOM 4597 C CA . TYR B 1 45 ? 16.484 -12.156 -25.672 1 85.19 45 TYR B CA 1
ATOM 4598 C C . TYR B 1 45 ? 14.969 -12.094 -25.594 1 85.19 45 TYR B C 1
ATOM 4600 O O . TYR B 1 45 ? 14.391 -11.023 -25.391 1 85.19 45 TYR B O 1
ATOM 4608 N N . HIS B 1 46 ? 14.391 -13.195 -25.703 1 81.44 46 HIS B N 1
ATOM 4609 C CA . HIS B 1 46 ? 12.93 -13.281 -25.656 1 81.44 46 HIS B CA 1
ATOM 4610 C C . HIS B 1 46 ? 12.398 -12.859 -24.281 1 81.44 46 HIS B C 1
ATOM 4612 O O . HIS B 1 46 ? 11.367 -12.188 -24.203 1 81.44 46 HIS B O 1
ATOM 4618 N N . ILE B 1 47 ? 13.008 -13.227 -23.328 1 82.62 47 ILE B N 1
ATOM 4619 C CA . ILE B 1 47 ? 12.617 -12.859 -21.969 1 82.62 47 ILE B CA 1
ATOM 4620 C C . ILE B 1 47 ? 12.625 -11.336 -21.828 1 82.62 47 ILE B C 1
ATOM 4622 O O . ILE B 1 47 ? 11.688 -10.75 -21.266 1 82.62 47 ILE B O 1
ATOM 4626 N N . GLN B 1 48 ? 13.695 -10.695 -22.312 1 86.69 48 GLN B N 1
ATOM 4627 C CA . GLN B 1 48 ? 13.789 -9.242 -22.219 1 86.69 48 GLN B CA 1
ATOM 4628 C C . GLN B 1 48 ? 12.664 -8.57 -23 1 86.69 48 GLN B C 1
ATOM 4630 O O . GLN B 1 48 ? 12.109 -7.562 -22.547 1 86.69 48 GLN B O 1
ATOM 4635 N N . LYS B 1 49 ? 12.352 -9.156 -24.078 1 85.38 49 LYS B N 1
ATOM 4636 C CA . LYS B 1 49 ? 11.25 -8.625 -24.875 1 85.38 49 LYS B CA 1
ATOM 4637 C C . LYS B 1 49 ? 9.93 -8.695 -24.109 1 85.38 49 LYS B C 1
ATOM 4639 O O . LYS B 1 49 ? 9.148 -7.746 -24.125 1 85.38 49 LYS B O 1
ATOM 4644 N N . CYS B 1 50 ? 9.695 -9.789 -23.469 1 80.75 50 CYS B N 1
ATOM 4645 C CA . CYS B 1 50 ? 8.469 -9.969 -22.703 1 80.75 50 CYS B CA 1
ATOM 4646 C C . CYS B 1 50 ? 8.422 -9 -21.516 1 80.75 50 CYS B C 1
ATOM 4648 O O . CYS B 1 50 ? 7.363 -8.445 -21.219 1 80.75 50 CYS B O 1
ATOM 4650 N N . ARG B 1 51 ? 9.562 -8.859 -20.906 1 85.81 51 ARG B N 1
ATOM 4651 C CA . ARG B 1 51 ? 9.641 -7.914 -19.797 1 85.81 51 ARG B CA 1
ATOM 4652 C C . ARG B 1 51 ? 9.352 -6.492 -20.266 1 85.81 51 ARG B C 1
ATOM 4654 O O . ARG B 1 51 ? 8.648 -5.742 -19.578 1 85.81 51 ARG B O 1
ATOM 4661 N N . LEU B 1 52 ? 9.891 -6.16 -21.391 1 88.62 52 LEU B N 1
ATOM 4662 C CA . LEU B 1 52 ? 9.648 -4.836 -21.969 1 88.62 52 LEU B CA 1
ATOM 4663 C C . LEU B 1 52 ? 8.172 -4.633 -22.266 1 88.62 52 LEU B C 1
ATOM 4665 O O . LEU B 1 52 ? 7.609 -3.576 -21.969 1 88.62 52 LEU B O 1
ATOM 4669 N N . LYS B 1 53 ? 7.559 -5.602 -22.812 1 85.31 53 LYS B N 1
ATOM 4670 C CA . LYS B 1 53 ? 6.137 -5.531 -23.141 1 85.31 53 LYS B CA 1
ATOM 4671 C C . LYS B 1 53 ? 5.293 -5.383 -21.875 1 85.31 53 LYS B C 1
ATOM 4673 O O . LYS B 1 53 ? 4.363 -4.574 -21.828 1 85.31 53 LYS B O 1
ATOM 4678 N N . ALA B 1 54 ? 5.645 -6.184 -20.922 1 82.06 54 ALA B N 1
ATOM 4679 C CA . ALA B 1 54 ? 4.926 -6.129 -19.656 1 82.06 54 ALA B CA 1
ATOM 4680 C C . ALA B 1 54 ? 5.07 -4.758 -19 1 82.06 54 ALA B C 1
ATOM 4682 O O . ALA B 1 54 ? 4.117 -4.234 -18.422 1 82.06 54 ALA B O 1
ATOM 4683 N N . TRP B 1 55 ? 6.258 -4.238 -19.016 1 88.44 55 TRP B N 1
ATOM 4684 C CA . TRP B 1 55 ? 6.508 -2.896 -18.5 1 88.44 55 TRP B CA 1
ATOM 4685 C C . TRP B 1 55 ? 5.621 -1.872 -19.203 1 88.44 55 TRP B C 1
ATOM 4687 O O . TRP B 1 55 ? 5.031 -1.007 -18.562 1 88.44 55 TRP B O 1
ATOM 4697 N N . GLY B 1 56 ? 5.527 -1.949 -20.531 1 88.25 56 GLY B N 1
ATOM 4698 C CA . GLY B 1 56 ? 4.688 -1.042 -21.297 1 88.25 56 GLY B CA 1
ATOM 4699 C C . GLY B 1 56 ? 3.221 -1.126 -20.922 1 88.25 56 GLY B C 1
ATOM 4700 O O . GLY B 1 56 ? 2.539 -0.103 -20.828 1 88.25 56 GLY B O 1
ATOM 4701 N N . ASP B 1 57 ? 2.77 -2.326 -20.688 1 82.88 57 ASP B N 1
ATOM 4702 C CA . ASP B 1 57 ? 1.383 -2.533 -20.281 1 82.88 57 ASP B CA 1
ATOM 4703 C C . ASP B 1 57 ? 1.11 -1.919 -18.922 1 82.88 57 ASP B C 1
ATOM 4705 O O . ASP B 1 57 ? 0.059 -1.314 -18.703 1 82.88 57 ASP B O 1
ATOM 4709 N N . HIS B 1 58 ? 2.094 -2.098 -18.078 1 84.5 58 HIS B N 1
ATOM 4710 C CA . HIS B 1 58 ? 1.955 -1.578 -16.719 1 84.5 58 HIS B CA 1
ATOM 4711 C C . HIS B 1 58 ? 1.8 -0.061 -16.734 1 84.5 58 HIS B C 1
ATOM 4713 O O . HIS B 1 58 ? 0.98 0.486 -15.984 1 84.5 58 HIS B O 1
ATOM 4719 N N . TRP B 1 59 ? 2.531 0.551 -17.531 1 88.56 59 TRP B N 1
ATOM 4720 C CA . TRP B 1 59 ? 2.557 2.01 -17.531 1 88.56 59 TRP B CA 1
ATOM 4721 C C . TRP B 1 59 ? 1.695 2.572 -18.656 1 88.56 59 TRP B C 1
ATOM 4723 O O . TRP B 1 59 ? 1.664 3.785 -18.875 1 88.56 59 TRP B O 1
ATOM 4733 N N . ASN B 1 60 ? 0.969 1.686 -19.375 1 88.06 60 ASN B N 1
ATOM 4734 C CA . ASN B 1 60 ? 0.23 2.098 -20.578 1 88.06 60 ASN B CA 1
ATOM 4735 C C . ASN B 1 60 ? 1.086 2.963 -21.484 1 88.06 60 ASN B C 1
ATOM 4737 O O . ASN B 1 60 ? 0.672 4.055 -21.891 1 88.06 60 ASN B O 1
ATOM 4741 N N . ALA B 1 61 ? 2.281 2.51 -21.766 1 90.25 61 ALA B N 1
ATOM 4742 C CA . ALA B 1 61 ? 3.303 3.311 -22.438 1 90.25 61 ALA B CA 1
ATOM 4743 C C . ALA B 1 61 ? 3 3.453 -23.922 1 90.25 61 ALA B C 1
ATOM 4745 O O . ALA B 1 61 ? 3.596 4.289 -24.609 1 90.25 61 ALA B O 1
ATOM 4746 N N . ALA B 1 62 ? 2.029 2.689 -24.453 1 89.06 62 ALA B N 1
ATOM 4747 C CA . ALA B 1 62 ? 1.683 2.766 -25.875 1 89.06 62 ALA B CA 1
ATOM 4748 C C . ALA B 1 62 ? 0.566 3.779 -26.109 1 89.06 62 ALA B C 1
ATOM 4750 O O . ALA B 1 62 ? 0.243 4.098 -27.25 1 89.06 62 ALA B O 1
ATOM 4751 N N . ASP B 1 63 ? -0.019 4.242 -25.031 1 87.19 63 ASP B N 1
ATOM 4752 C CA . ASP B 1 63 ? -1.158 5.148 -25.109 1 87.19 63 ASP B CA 1
ATOM 4753 C C . ASP B 1 63 ? -0.781 6.547 -24.625 1 87.19 63 ASP B C 1
ATOM 4755 O O . ASP B 1 63 ? -0.539 6.754 -23.438 1 87.19 63 ASP B O 1
ATOM 4759 N N . GLU B 1 64 ? -0.852 7.449 -25.469 1 85.69 64 GLU B N 1
ATOM 4760 C CA . GLU B 1 64 ? -0.438 8.805 -25.141 1 85.69 64 GLU B CA 1
ATOM 4761 C C . GLU B 1 64 ? -1.378 9.438 -24.109 1 85.69 64 GLU B C 1
ATOM 4763 O O . GLU B 1 64 ? -0.935 10.156 -23.219 1 85.69 64 GLU B O 1
ATOM 4768 N N . LYS B 1 65 ? -2.594 9.172 -24.141 1 84.38 65 LYS B N 1
ATOM 4769 C CA . LYS B 1 65 ? -3.602 9.828 -23.312 1 84.38 65 LYS B CA 1
ATOM 4770 C C . LYS B 1 65 ? -3.607 9.258 -21.891 1 84.38 65 LYS B C 1
ATOM 4772 O O . LYS B 1 65 ? -3.854 9.984 -20.938 1 84.38 65 LYS B O 1
ATOM 4777 N N . HIS B 1 66 ? -3.236 7.984 -21.766 1 84.69 66 HIS B N 1
ATOM 4778 C CA . HIS B 1 66 ? -3.436 7.332 -20.484 1 84.69 66 HIS B CA 1
ATOM 4779 C C . HIS B 1 66 ? -2.113 6.828 -19.906 1 84.69 66 HIS B C 1
ATOM 4781 O O . HIS B 1 66 ? -2.102 6.074 -18.938 1 84.69 66 HIS B O 1
ATOM 4787 N N . CYS B 1 67 ? -1.049 7.227 -20.5 1 89.12 67 CYS B N 1
ATOM 4788 C CA . CYS B 1 67 ? 0.256 6.82 -19.984 1 89.12 67 CYS B CA 1
ATOM 4789 C C . CYS B 1 67 ? 0.471 7.332 -18.562 1 89.12 67 CYS B C 1
ATOM 4791 O O . CYS B 1 67 ? 0.442 8.539 -18.328 1 89.12 67 CYS B O 1
ATOM 4793 N N . ALA B 1 68 ? 0.69 6.473 -17.656 1 83.44 68 ALA B N 1
ATOM 4794 C CA . ALA B 1 68 ? 0.787 6.809 -16.25 1 83.44 68 ALA B CA 1
ATOM 4795 C C . ALA B 1 68 ? 2.084 7.555 -15.945 1 83.44 68 ALA B C 1
ATOM 4797 O O . ALA B 1 68 ? 2.213 8.195 -14.898 1 83.44 68 ALA B O 1
ATOM 4798 N N . LEU B 1 69 ? 3.078 7.492 -16.828 1 85.56 69 LEU B N 1
ATOM 4799 C CA . LEU B 1 69 ? 4.348 8.18 -16.625 1 85.56 69 LEU B CA 1
ATOM 4800 C C . LEU B 1 69 ? 4.191 9.68 -16.844 1 85.56 69 LEU B C 1
ATOM 4802 O O . LEU B 1 69 ? 5.094 10.461 -16.516 1 85.56 69 LEU B O 1
ATOM 4806 N N . GLY B 1 70 ? 3.051 10.055 -17.328 1 79.06 70 GLY B N 1
ATOM 4807 C CA . GLY B 1 70 ? 2.797 11.469 -17.562 1 79.06 70 GLY B CA 1
ATOM 4808 C C . GLY B 1 70 ? 2.805 12.305 -16.297 1 79.06 70 GLY B C 1
ATOM 4809 O O . GLY B 1 70 ? 2.979 13.523 -16.359 1 79.06 70 GLY B O 1
ATOM 4810 N N . THR B 1 71 ? 2.66 11.703 -15.172 1 73.81 71 THR B N 1
ATOM 4811 C CA . THR B 1 71 ? 2.625 12.414 -13.898 1 73.81 71 THR B CA 1
ATOM 4812 C C . THR B 1 71 ? 4.035 12.664 -13.375 1 73.81 71 THR B C 1
ATOM 4814 O O . THR B 1 71 ? 4.223 13.391 -12.398 1 73.81 71 THR B O 1
ATOM 4817 N N . LYS B 1 72 ? 5.027 12.055 -14.055 1 80 72 LYS B N 1
ATOM 4818 C CA . LYS B 1 72 ? 6.41 12.195 -13.609 1 80 72 LYS B CA 1
ATOM 4819 C C . LYS B 1 72 ? 7.059 13.438 -14.211 1 80 72 LYS B C 1
ATOM 4821 O O . LYS B 1 72 ? 6.473 14.094 -15.078 1 80 72 LYS B O 1
ATOM 4826 N N . SER B 1 73 ? 8.219 13.828 -13.773 1 76.69 73 SER B N 1
ATOM 4827 C CA . SER B 1 73 ? 8.938 15.008 -14.234 1 76.69 73 SER B CA 1
ATOM 4828 C C . SER B 1 73 ? 9.414 14.836 -15.672 1 76.69 73 SER B C 1
ATOM 4830 O O . SER B 1 73 ? 9.578 13.711 -16.141 1 76.69 73 SER B O 1
ATOM 4832 N N . GLU B 1 74 ? 9.617 15.883 -16.344 1 77.31 74 GLU B N 1
A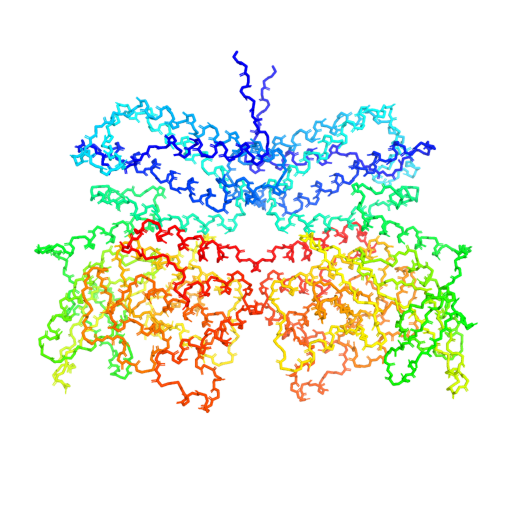TOM 4833 C CA . GLU B 1 74 ? 10.086 15.867 -17.734 1 77.31 74 GLU B CA 1
ATOM 4834 C C . GLU B 1 74 ? 11.438 15.18 -17.859 1 77.31 74 GLU B C 1
ATOM 4836 O O . GLU B 1 74 ? 11.68 14.422 -18.797 1 77.31 74 GLU B O 1
ATOM 4841 N N . ASN B 1 75 ? 12.328 15.422 -16.953 1 77.38 75 ASN B N 1
ATOM 4842 C CA . ASN B 1 75 ? 13.648 14.805 -17 1 77.38 75 ASN B CA 1
ATOM 4843 C C . ASN B 1 75 ? 13.57 13.297 -16.781 1 77.38 75 ASN B C 1
ATOM 4845 O O . ASN B 1 75 ? 14.367 12.539 -17.328 1 77.38 75 ASN B O 1
ATOM 4849 N N . PHE B 1 76 ? 12.68 12.969 -15.938 1 82.69 76 PHE B N 1
ATOM 4850 C CA . PHE B 1 76 ? 12.461 11.539 -15.742 1 82.69 76 PHE B CA 1
ATOM 4851 C C . PHE B 1 76 ? 11.992 10.883 -17.031 1 82.69 76 PHE B C 1
ATOM 4853 O O . PHE B 1 76 ? 12.516 9.836 -17.438 1 82.69 76 PHE B O 1
ATOM 4860 N N . MET B 1 77 ? 11.047 11.516 -17.703 1 84.56 77 MET B N 1
ATOM 4861 C CA . MET B 1 77 ? 10.516 10.969 -18.938 1 84.56 77 MET B CA 1
ATOM 4862 C C . MET B 1 77 ? 11.586 10.93 -20.031 1 84.56 77 MET B C 1
ATOM 4864 O O . MET B 1 77 ? 11.641 9.984 -20.812 1 84.56 77 MET B O 1
ATOM 4868 N N . LYS B 1 78 ? 12.414 11.906 -20.016 1 83.25 78 LYS B N 1
ATOM 4869 C CA . LYS B 1 78 ? 13.516 11.938 -20.969 1 83.25 78 LYS B CA 1
ATOM 4870 C C . LYS B 1 78 ? 14.469 10.766 -20.734 1 83.25 78 LYS B C 1
ATOM 4872 O O . LYS B 1 78 ? 14.969 10.172 -21.688 1 83.25 78 LYS B O 1
ATOM 4877 N N . ALA B 1 79 ? 14.766 10.492 -19.469 1 82.38 79 ALA B N 1
ATOM 4878 C CA . ALA B 1 79 ? 15.633 9.359 -19.141 1 82.38 79 ALA B CA 1
ATOM 4879 C C . ALA B 1 79 ? 15.031 8.047 -19.656 1 82.38 79 ALA B C 1
ATOM 4881 O O . ALA B 1 79 ? 15.742 7.215 -20.219 1 82.38 79 ALA B O 1
ATOM 4882 N N . ILE B 1 80 ? 13.734 7.898 -19.422 1 88.81 80 ILE B N 1
ATOM 4883 C CA . ILE B 1 80 ? 13.047 6.699 -19.875 1 88.81 80 ILE B CA 1
ATOM 4884 C C . ILE B 1 80 ? 13.094 6.621 -21.391 1 88.81 80 ILE B C 1
ATOM 4886 O O . ILE B 1 80 ? 13.344 5.551 -21.953 1 88.81 80 ILE B O 1
ATOM 4890 N N . GLU B 1 81 ? 12.859 7.77 -22.016 1 89.25 81 GLU B N 1
ATOM 4891 C CA . GLU B 1 81 ? 12.906 7.836 -23.484 1 89.25 81 GLU B CA 1
ATOM 4892 C C . GLU B 1 81 ? 14.273 7.422 -24.016 1 89.25 81 GLU B C 1
ATOM 4894 O O . GLU B 1 81 ? 14.367 6.703 -25.016 1 89.25 81 GLU B O 1
ATOM 4899 N N . LEU B 1 82 ? 15.289 7.84 -23.359 1 85.88 82 LEU B N 1
ATOM 4900 C CA . LEU B 1 82 ? 16.641 7.504 -23.781 1 85.88 82 LEU B CA 1
ATOM 4901 C C . LEU B 1 82 ? 16.891 6.004 -23.672 1 85.88 82 LEU B C 1
ATOM 4903 O O . LEU B 1 82 ? 17.516 5.406 -24.547 1 85.88 82 LEU B O 1
ATOM 4907 N N . ILE B 1 83 ? 16.469 5.395 -22.578 1 89.88 83 ILE B N 1
ATOM 4908 C CA . ILE B 1 83 ? 16.609 3.955 -22.375 1 89.88 83 ILE B CA 1
ATOM 4909 C C . ILE B 1 83 ? 15.883 3.207 -23.5 1 89.88 83 ILE B C 1
ATOM 4911 O O . ILE B 1 83 ? 16.438 2.289 -24.094 1 89.88 83 ILE B O 1
ATOM 4915 N N . LEU B 1 84 ? 14.664 3.652 -23.781 1 91.88 84 LEU B N 1
ATOM 4916 C CA . LEU B 1 84 ? 13.844 2.99 -24.797 1 91.88 84 LEU B CA 1
ATOM 4917 C C . LEU B 1 84 ? 14.477 3.131 -26.172 1 91.88 84 LEU B C 1
ATOM 4919 O O . LEU B 1 84 ? 14.461 2.188 -26.969 1 91.88 84 LEU B O 1
ATOM 4923 N N . ASN B 1 85 ? 15.008 4.285 -26.453 1 88.44 85 ASN B N 1
ATOM 4924 C CA . ASN B 1 85 ? 15.664 4.492 -27.734 1 88.44 85 ASN B CA 1
ATOM 4925 C C . ASN B 1 85 ? 16.906 3.623 -27.875 1 88.44 85 ASN B C 1
ATOM 4927 O O . ASN B 1 85 ? 17.234 3.154 -28.969 1 88.44 85 ASN B O 1
ATOM 4931 N N . GLU B 1 86 ? 17.625 3.498 -26.781 1 90.19 86 GLU B N 1
ATOM 4932 C CA . GLU B 1 86 ? 18.781 2.609 -26.812 1 90.19 86 GLU B CA 1
ATOM 4933 C C . GLU B 1 86 ? 18.359 1.161 -27.047 1 90.19 86 GLU B C 1
ATOM 4935 O O . GLU B 1 86 ? 19.062 0.409 -27.719 1 90.19 86 GLU B O 1
ATOM 4940 N N . ILE B 1 87 ? 17.266 0.747 -26.453 1 92.69 87 ILE B N 1
ATOM 4941 C CA . ILE B 1 87 ? 16.75 -0.595 -26.688 1 92.69 87 ILE B CA 1
ATOM 4942 C C . ILE B 1 87 ? 16.391 -0.764 -28.156 1 92.69 87 ILE B C 1
ATOM 4944 O O . ILE B 1 87 ? 16.688 -1.8 -28.766 1 92.69 87 ILE B O 1
ATOM 4948 N N . LYS B 1 88 ? 15.766 0.271 -28.719 1 92.12 88 LYS B N 1
ATOM 4949 C CA . LYS B 1 88 ? 15.438 0.245 -30.141 1 92.12 88 LYS B CA 1
ATOM 4950 C C . LYS B 1 88 ? 16.688 0.049 -30.984 1 92.12 88 LYS B C 1
ATOM 4952 O O . LYS B 1 88 ? 16.703 -0.775 -31.906 1 92.12 88 LYS B O 1
ATOM 4957 N N . ARG B 1 89 ? 17.703 0.721 -30.672 1 90.38 89 ARG B N 1
ATOM 4958 C CA . ARG B 1 89 ? 18.953 0.623 -31.406 1 90.38 89 ARG B CA 1
ATOM 4959 C C . ARG B 1 89 ? 19.547 -0.777 -31.297 1 90.38 89 ARG B C 1
ATOM 4961 O O . ARG B 1 89 ? 20.062 -1.325 -32.281 1 90.38 89 ARG B O 1
ATOM 4968 N N . LEU B 1 90 ? 19.547 -1.329 -30.109 1 90.25 90 LEU B N 1
ATOM 4969 C CA . LEU B 1 90 ? 20.062 -2.68 -29.906 1 90.25 90 LEU B CA 1
ATOM 4970 C C . LEU B 1 90 ? 19.266 -3.693 -30.719 1 90.25 90 LEU B C 1
ATOM 4972 O O . LEU B 1 90 ? 19.859 -4.621 -31.297 1 90.25 90 LEU B O 1
ATOM 4976 N N . ASN B 1 91 ? 18 -3.514 -30.734 1 90.44 91 ASN B N 1
ATOM 4977 C CA . ASN B 1 91 ? 17.141 -4.422 -31.5 1 90.44 91 ASN B CA 1
ATOM 4978 C C . ASN B 1 91 ? 17.438 -4.332 -33 1 90.44 91 ASN B C 1
ATOM 4980 O O . ASN B 1 91 ? 17.406 -5.344 -33.688 1 90.44 91 ASN B O 1
ATOM 4984 N N . GLU B 1 92 ? 17.688 -3.148 -33.469 1 89.19 92 GLU B N 1
ATOM 4985 C CA . GLU B 1 92 ? 18.047 -2.971 -34.875 1 89.19 92 GLU B CA 1
ATOM 4986 C C . GLU B 1 92 ? 19.375 -3.654 -35.188 1 89.19 92 GLU B C 1
ATOM 4988 O O . GLU B 1 92 ? 19.531 -4.258 -36.25 1 89.19 92 GLU B O 1
ATOM 4993 N N . LYS B 1 93 ? 20.297 -3.566 -34.281 1 87.88 93 LYS B N 1
ATOM 4994 C CA . LYS B 1 93 ? 21.562 -4.262 -34.469 1 87.88 93 LYS B CA 1
ATOM 4995 C C . LYS B 1 93 ? 21.375 -5.777 -34.438 1 87.88 93 LYS B C 1
ATOM 4997 O O . LYS B 1 93 ? 22.016 -6.504 -35.188 1 87.88 93 LYS B O 1
ATOM 5002 N N . ALA B 1 94 ? 20.562 -6.246 -33.5 1 87 94 ALA B N 1
ATOM 5003 C CA . ALA B 1 94 ? 20.281 -7.676 -33.406 1 87 94 ALA B CA 1
ATOM 5004 C C . ALA B 1 94 ? 19.672 -8.211 -34.688 1 87 94 ALA B C 1
ATOM 5006 O O . ALA B 1 94 ? 19.969 -9.336 -35.094 1 87 94 ALA B O 1
ATOM 5007 N N . ASP B 1 95 ? 18.828 -7.402 -35.219 1 84.75 95 ASP B N 1
ATOM 5008 C CA . ASP B 1 95 ? 18.172 -7.801 -36.469 1 84.75 95 ASP B CA 1
ATOM 5009 C C . ASP B 1 95 ? 19.188 -8.07 -37.594 1 84.75 95 ASP B C 1
ATOM 5011 O O . ASP B 1 95 ? 18.969 -8.945 -38.438 1 84.75 95 ASP B O 1
ATOM 5015 N N . LYS B 1 96 ? 20.25 -7.406 -37.531 1 83.44 96 LYS B N 1
ATOM 5016 C CA . LYS B 1 96 ? 21.281 -7.574 -38.562 1 83.44 96 LYS B CA 1
ATOM 5017 C C . LYS B 1 96 ? 22.109 -8.836 -38.281 1 83.44 96 LYS B C 1
ATOM 5019 O O . LYS B 1 96 ? 22.766 -9.352 -39.188 1 83.44 96 LYS B O 1
ATOM 5024 N N . LEU B 1 97 ? 22.047 -9.281 -37.125 1 81.81 97 LEU B N 1
ATOM 5025 C CA . LEU B 1 97 ? 22.859 -10.43 -36.75 1 81.81 97 LEU B CA 1
ATOM 5026 C C . LEU B 1 97 ? 22.062 -11.727 -36.906 1 81.81 97 LEU B C 1
ATOM 5028 O O . LEU B 1 97 ? 22.594 -12.812 -36.656 1 81.81 97 LEU B O 1
ATOM 5032 N N . VAL B 1 98 ? 20.844 -11.586 -37.219 1 78.12 98 VAL B N 1
ATOM 5033 C CA . VAL B 1 98 ? 20.016 -12.789 -37.344 1 78.12 98 VAL B CA 1
ATOM 5034 C C . VAL B 1 98 ? 19.609 -12.992 -38.781 1 78.12 98 VAL B C 1
ATOM 5036 O O . VAL B 1 98 ? 19.375 -12.016 -39.531 1 78.12 98 VAL B O 1
ATOM 5039 N N . GLN B 1 99 ? 19.797 -14.219 -39.25 1 72.81 99 GLN B N 1
ATOM 5040 C CA . GLN B 1 99 ? 19.25 -14.594 -40.531 1 72.81 99 GLN B CA 1
ATOM 5041 C C . GLN B 1 99 ? 17.875 -15.242 -40.406 1 72.81 99 GLN B C 1
ATOM 5043 O O . GLN B 1 99 ? 17.688 -16.156 -39.594 1 72.81 99 GLN B O 1
ATOM 5048 N N . LYS B 1 100 ? 16.969 -14.531 -40.938 1 67.06 100 LYS B N 1
ATOM 5049 C CA . LYS B 1 100 ? 15.578 -14.977 -40.812 1 67.06 100 LYS B CA 1
ATOM 5050 C C . LYS B 1 100 ? 15.203 -15.898 -41.969 1 67.06 100 LYS B C 1
ATOM 5052 O O . LYS B 1 100 ? 15.5 -15.602 -43.125 1 67.06 100 LYS B O 1
ATOM 5057 N N . HIS B 1 101 ? 15.016 -17.172 -41.562 1 61.84 101 HIS B N 1
ATOM 5058 C CA . HIS B 1 101 ? 14.477 -18.078 -42.562 1 61.84 101 HIS B CA 1
ATOM 5059 C C . HIS B 1 101 ? 12.969 -18.234 -42.406 1 61.84 101 HIS B C 1
ATOM 5061 O O . HIS B 1 101 ? 12.492 -18.641 -41.344 1 61.84 101 HIS B O 1
ATOM 5067 N N . ASP B 1 102 ? 12.258 -17.688 -43.281 1 55.62 102 ASP B N 1
ATOM 5068 C CA . ASP B 1 102 ? 10.797 -17.781 -43.25 1 55.62 102 ASP B CA 1
ATOM 5069 C C . ASP B 1 102 ? 10.336 -19.234 -43.312 1 55.62 102 ASP B C 1
ATOM 5071 O O . ASP B 1 102 ? 10.664 -19.9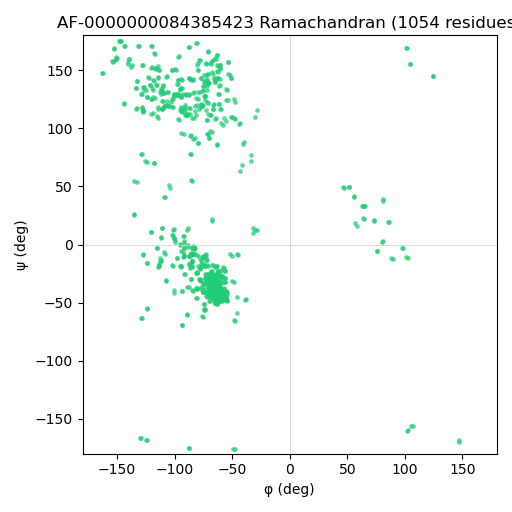53 -44.25 1 55.62 102 ASP B O 1
ATOM 5075 N N . ILE B 1 103 ? 9.914 -19.75 -42.25 1 54.59 103 ILE B N 1
ATOM 5076 C CA . ILE B 1 103 ? 9.438 -21.125 -42.25 1 54.59 103 ILE B CA 1
ATOM 5077 C C . ILE B 1 103 ? 7.926 -21.141 -42.5 1 54.59 103 ILE B C 1
ATOM 5079 O O . ILE B 1 103 ? 7.289 -22.188 -42.375 1 54.59 103 ILE B O 1
ATOM 5083 N N . SER B 1 104 ? 7.379 -20.016 -42.688 1 51.56 104 SER B N 1
ATOM 5084 C CA . SER B 1 104 ? 5.934 -20.031 -42.875 1 51.56 104 SER B CA 1
ATOM 5085 C C . SER B 1 104 ? 5.543 -20.812 -44.125 1 51.56 104 SER B C 1
ATOM 5087 O O . SER B 1 104 ? 6.082 -20.578 -45.219 1 51.56 104 SER B O 1
ATOM 5089 N N . GLN B 1 105 ? 5.375 -22.125 -44.062 1 46.47 105 GLN B N 1
ATOM 5090 C CA . GLN B 1 105 ? 4.797 -22.797 -45.219 1 46.47 105 GLN B CA 1
ATOM 5091 C C . GLN B 1 105 ? 3.547 -22.062 -45.719 1 46.47 105 GLN B C 1
ATOM 5093 O O . GLN B 1 105 ? 3.141 -22.234 -46.875 1 46.47 105 GLN B O 1
ATOM 5098 N N . ASP B 1 106 ? 2.428 -22 -44.938 1 42.31 106 ASP B N 1
ATOM 5099 C CA . ASP B 1 106 ? 1.118 -21.578 -45.438 1 42.31 106 ASP B CA 1
ATOM 5100 C C . ASP B 1 106 ? 1.099 -20.062 -45.688 1 42.31 106 ASP B C 1
ATOM 5102 O O . ASP B 1 106 ? 1.595 -19.281 -44.875 1 42.31 106 ASP B O 1
ATOM 5106 N N . THR B 1 107 ? 0.93 -19.656 -47.031 1 41.84 107 THR B N 1
ATOM 5107 C CA . THR B 1 107 ? 0.784 -18.375 -47.719 1 41.84 107 THR B CA 1
ATOM 5108 C C . THR B 1 107 ? -0.075 -17.422 -46.906 1 41.84 107 THR B C 1
ATOM 5110 O O . THR B 1 107 ? -0.075 -16.219 -47.156 1 41.84 107 THR B O 1
ATOM 5113 N N . GLY B 1 108 ? -1.282 -17.75 -46.344 1 36.88 108 GLY B N 1
ATOM 5114 C CA . GLY B 1 108 ? -2.312 -16.812 -45.938 1 36.88 108 GLY B CA 1
ATOM 5115 C C . GLY B 1 108 ? -1.983 -16.109 -44.625 1 36.88 108 GLY B C 1
ATOM 5116 O O . GLY B 1 108 ? -2.705 -15.203 -44.219 1 36.88 108 GLY B O 1
ATOM 5117 N N . VAL B 1 109 ? -1.85 -16.891 -43.531 1 41.31 109 VAL B N 1
ATOM 5118 C CA . VAL B 1 109 ? -1.997 -16.266 -42.219 1 41.31 109 VAL B CA 1
ATOM 5119 C C . VAL B 1 109 ? -0.781 -15.391 -41.938 1 41.31 109 VAL B C 1
ATOM 5121 O O . VAL B 1 109 ? 0.35 -15.758 -42.25 1 41.31 109 VAL B O 1
ATOM 5124 N N . MET B 1 110 ? -0.922 -14.062 -41.438 1 40.84 110 MET B N 1
ATOM 5125 C CA . MET B 1 110 ? -0.188 -12.828 -41.156 1 40.84 110 MET B CA 1
ATOM 5126 C C . MET B 1 110 ? 1.112 -13.125 -40.438 1 40.84 110 MET B C 1
ATOM 5128 O O . MET B 1 110 ? 2.043 -12.32 -40.438 1 40.84 110 MET B O 1
ATOM 5132 N N . LYS B 1 111 ? 1.163 -13.75 -39.281 1 47.66 111 LYS B N 1
ATOM 5133 C CA . LYS B 1 111 ? 2.379 -13.562 -38.5 1 47.66 111 LYS B CA 1
ATOM 5134 C C . LYS B 1 111 ? 3.484 -14.508 -38.969 1 47.66 111 LYS B C 1
ATOM 5136 O O . LYS B 1 111 ? 3.352 -15.727 -38.844 1 47.66 111 LYS B O 1
ATOM 5141 N N . ARG B 1 112 ? 4.344 -14.086 -39.906 1 49.03 112 ARG B N 1
ATOM 5142 C CA . ARG B 1 112 ? 5.535 -14.773 -40.375 1 49.03 112 ARG B CA 1
ATOM 5143 C C . ARG B 1 112 ? 6.402 -15.266 -39.25 1 49.03 112 ARG B C 1
ATOM 5145 O O . ARG B 1 112 ? 6.652 -14.531 -38.281 1 49.03 112 ARG B O 1
ATOM 5152 N N . ARG B 1 113 ? 6.383 -16.609 -39.125 1 53.47 113 ARG B N 1
ATOM 5153 C CA . ARG B 1 113 ? 7.258 -17.25 -38.156 1 53.47 113 ARG B CA 1
ATOM 5154 C C . ARG B 1 113 ? 8.664 -17.422 -38.688 1 53.47 113 ARG B C 1
ATOM 5156 O O . ARG B 1 113 ? 8.844 -17.797 -39.875 1 53.47 113 ARG B O 1
ATOM 5163 N N . PHE B 1 114 ? 9.656 -16.719 -38.156 1 56.12 114 PHE B N 1
ATOM 5164 C CA . PHE B 1 114 ? 11.031 -16.812 -38.656 1 56.12 114 PHE B CA 1
ATOM 5165 C C . PHE B 1 114 ? 11.883 -17.656 -37.719 1 56.12 114 PHE B C 1
ATOM 5167 O O . PHE B 1 114 ? 11.711 -17.609 -36.5 1 56.12 114 PHE B O 1
ATOM 5174 N N . ARG B 1 115 ? 12.391 -18.656 -38.375 1 61.09 115 ARG B N 1
ATOM 5175 C CA . ARG B 1 115 ? 13.477 -19.328 -37.656 1 61.09 115 ARG B CA 1
ATOM 5176 C C . ARG B 1 115 ? 14.758 -18.5 -37.719 1 61.09 115 ARG B C 1
ATOM 5178 O O . ARG B 1 115 ? 15.078 -17.938 -38.781 1 61.09 115 ARG B O 1
ATOM 5185 N N . TRP B 1 116 ? 15.266 -18.094 -36.562 1 64.31 116 TRP B N 1
ATOM 5186 C CA . TRP B 1 116 ? 16.453 -17.25 -36.562 1 64.31 116 TRP B CA 1
ATOM 5187 C C . TRP B 1 116 ? 17.719 -18.078 -36.406 1 64.31 116 TRP B C 1
ATOM 5189 O O . TRP B 1 116 ? 17.703 -19.141 -35.781 1 64.31 116 TRP B O 1
ATOM 5199 N N . TYR B 1 117 ? 18.609 -17.875 -37.312 1 67.25 117 TYR B N 1
ATOM 5200 C CA . TYR B 1 117 ? 20 -18.281 -37.094 1 67.25 117 TYR B CA 1
ATOM 5201 C C . TYR B 1 117 ? 20.859 -17.078 -36.719 1 67.25 117 TYR B C 1
ATOM 5203 O O . TYR B 1 117 ? 20.75 -16 -37.281 1 67.25 117 TYR B O 1
ATOM 5211 N N . ILE B 1 118 ? 21.531 -17.234 -35.562 1 66.81 118 ILE B N 1
ATOM 5212 C CA . ILE B 1 118 ? 22.438 -16.188 -35.125 1 66.81 118 ILE B CA 1
ATOM 5213 C C . ILE B 1 118 ? 23.766 -16.312 -35.844 1 66.81 118 ILE B C 1
ATOM 5215 O O . ILE B 1 118 ? 24.438 -17.344 -35.75 1 66.81 118 ILE B O 1
ATOM 5219 N N . LYS B 1 119 ? 24.125 -15.328 -36.531 1 68.06 119 LYS B N 1
ATOM 5220 C CA . LYS B 1 119 ? 25.344 -15.312 -37.344 1 68.06 119 LYS B CA 1
ATOM 5221 C C . LYS B 1 119 ? 26.578 -15.273 -36.469 1 68.06 119 LYS B C 1
ATOM 5223 O O . LYS B 1 119 ? 27.531 -16.031 -36.688 1 68.06 119 LYS B O 1
ATOM 5228 N N . THR B 1 120 ? 26.609 -14.375 -35.5 1 70.31 120 THR B N 1
ATOM 5229 C CA . THR B 1 120 ? 27.719 -14.188 -34.594 1 70.31 120 THR B CA 1
ATOM 5230 C C . THR B 1 120 ? 27.234 -14.234 -33.156 1 70.31 120 THR B C 1
ATOM 5232 O O . THR B 1 120 ? 26.688 -13.258 -32.625 1 70.31 120 THR B O 1
ATOM 5235 N N . ASN B 1 121 ? 27.719 -15.219 -32.562 1 77.31 121 ASN B N 1
ATOM 5236 C CA . ASN B 1 121 ? 27.188 -15.492 -31.219 1 77.31 121 ASN B CA 1
ATOM 5237 C C . ASN B 1 121 ? 27.719 -14.492 -30.188 1 77.31 121 ASN B C 1
ATOM 5239 O O . ASN B 1 121 ? 27 -14.062 -29.297 1 77.31 121 ASN B O 1
ATOM 5243 N N . SER B 1 122 ? 28.938 -14.117 -30.438 1 82.88 122 SER B N 1
ATOM 5244 C CA . SER B 1 122 ? 29.547 -13.234 -29.453 1 82.88 122 SER B CA 1
ATOM 5245 C C . SER B 1 122 ? 28.906 -11.852 -29.469 1 82.88 122 SER B C 1
ATOM 5247 O O . SER B 1 122 ? 28.609 -11.281 -28.406 1 82.88 122 SER B O 1
ATOM 5249 N N . GLU B 1 123 ? 28.625 -11.391 -30.656 1 85.62 123 GLU B N 1
ATOM 5250 C CA . GLU B 1 123 ? 28 -10.07 -30.781 1 85.62 123 GLU B CA 1
ATOM 5251 C C . GLU B 1 123 ? 26.562 -10.094 -30.281 1 85.62 123 GLU B C 1
ATOM 5253 O O . GLU B 1 123 ? 26.094 -9.141 -29.656 1 85.62 123 GLU B O 1
ATOM 5258 N N . PHE B 1 124 ? 25.938 -11.164 -30.594 1 87.75 124 PHE B N 1
ATOM 5259 C CA . PHE B 1 124 ? 24.547 -11.297 -30.172 1 87.75 124 PHE B CA 1
ATOM 5260 C C . PHE B 1 124 ? 24.469 -11.375 -28.641 1 87.75 124 PHE B C 1
ATOM 5262 O O . PHE B 1 124 ? 23.578 -10.773 -28.031 1 87.75 124 PHE B O 1
ATOM 5269 N N . ARG B 1 125 ? 25.422 -12.078 -28.109 1 86.81 125 ARG B N 1
ATOM 5270 C CA . ARG B 1 125 ? 25.5 -12.156 -26.656 1 86.81 125 ARG B CA 1
ATOM 5271 C C . ARG B 1 125 ? 25.641 -10.766 -26.031 1 86.81 125 ARG B C 1
ATOM 5273 O O . ARG B 1 125 ? 24.953 -10.43 -25.078 1 86.81 125 ARG B O 1
ATOM 5280 N N . ASP B 1 126 ? 26.422 -9.992 -26.578 1 89.75 126 ASP B N 1
ATOM 5281 C CA . ASP B 1 126 ? 26.656 -8.648 -26.078 1 89.75 126 ASP B CA 1
ATOM 5282 C C . ASP B 1 126 ? 25.391 -7.805 -26.141 1 89.75 126 ASP B C 1
ATOM 5284 O O . ASP B 1 126 ? 25.078 -7.035 -25.234 1 89.75 126 ASP B O 1
ATOM 5288 N N . ILE B 1 127 ? 24.688 -8.008 -27.188 1 89.75 127 ILE B N 1
ATOM 5289 C CA . ILE B 1 127 ? 23.453 -7.262 -27.391 1 89.75 127 ILE B CA 1
ATOM 5290 C C . ILE B 1 127 ? 22.422 -7.676 -26.344 1 89.75 127 ILE B C 1
ATOM 5292 O O . ILE B 1 127 ? 21.75 -6.824 -25.75 1 89.75 127 ILE B O 1
ATOM 5296 N N . VAL B 1 128 ? 22.344 -8.953 -26.078 1 88.94 128 VAL B N 1
ATOM 5297 C CA . VAL B 1 128 ? 21.344 -9.469 -25.141 1 88.94 128 VAL B CA 1
ATOM 5298 C C . VAL B 1 128 ? 21.672 -9 -23.734 1 88.94 128 VAL B C 1
ATOM 5300 O O . VAL B 1 128 ? 20.781 -8.625 -22.969 1 88.94 128 VAL B O 1
ATOM 5303 N N . GLU B 1 129 ? 22.922 -9.008 -23.375 1 89.88 129 GLU B N 1
ATOM 5304 C CA . GLU B 1 129 ? 23.344 -8.555 -22.062 1 89.88 129 GLU B CA 1
ATOM 5305 C C . GLU B 1 129 ? 23.062 -7.07 -21.859 1 89.88 129 GLU B C 1
ATOM 5307 O O . GLU B 1 129 ? 22.578 -6.664 -20.797 1 89.88 129 GLU B O 1
ATOM 5312 N N . LYS B 1 130 ? 23.312 -6.344 -22.891 1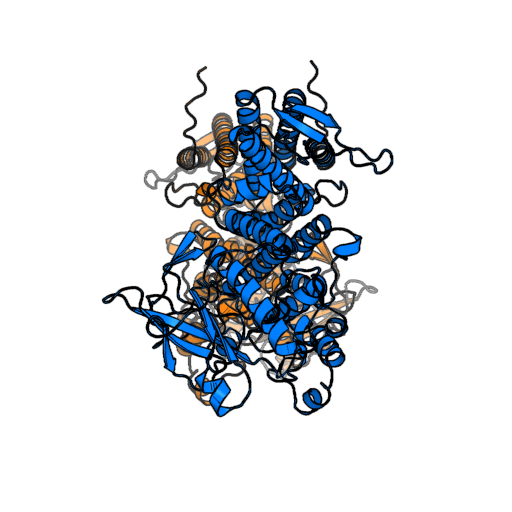 89.69 130 LYS B N 1
ATOM 5313 C CA . LYS B 1 130 ? 23.016 -4.914 -22.812 1 89.69 130 LYS B CA 1
ATOM 5314 C C . LYS B 1 130 ? 21.516 -4.668 -22.766 1 89.69 130 LYS B C 1
ATOM 5316 O O . LYS B 1 130 ? 21.047 -3.76 -22.062 1 89.69 130 LYS B O 1
ATOM 5321 N N . PHE B 1 131 ? 20.781 -5.469 -23.578 1 92.25 131 PHE B N 1
ATOM 5322 C CA . PHE B 1 131 ? 19.312 -5.402 -23.547 1 92.25 131 PHE B CA 1
ATOM 5323 C C . PHE B 1 131 ? 18.781 -5.668 -22.141 1 92.25 131 PHE B C 1
ATOM 5325 O O . PHE B 1 131 ? 17.922 -4.938 -21.656 1 92.25 131 PHE B O 1
ATOM 5332 N N . GLN B 1 132 ? 19.328 -6.586 -21.516 1 88.81 132 GLN B N 1
ATOM 5333 C CA . GLN B 1 132 ? 18.938 -6.938 -20.156 1 88.81 132 GLN B CA 1
ATOM 5334 C C . GLN B 1 132 ? 19.234 -5.797 -19.188 1 88.81 132 GLN B C 1
ATOM 5336 O O . GLN B 1 132 ? 18.406 -5.449 -18.359 1 88.81 132 GLN B O 1
ATOM 5341 N N . ASP B 1 133 ? 20.344 -5.262 -19.312 1 87.19 133 ASP B N 1
ATOM 5342 C CA . ASP B 1 133 ? 20.734 -4.156 -18.438 1 87.19 133 ASP B CA 1
ATOM 5343 C C . ASP B 1 133 ? 19.766 -2.984 -18.562 1 87.19 133 ASP B C 1
ATOM 5345 O O . ASP B 1 133 ? 19.391 -2.365 -17.562 1 87.19 133 ASP B O 1
ATOM 5349 N N . LEU B 1 134 ? 19.406 -2.719 -19.75 1 89.12 134 LEU B N 1
ATOM 5350 C CA . LEU B 1 134 ? 18.531 -1.585 -20 1 89.12 134 LEU B CA 1
ATOM 5351 C C . LEU B 1 134 ? 17.125 -1.861 -19.469 1 89.12 134 LEU B C 1
ATOM 5353 O O . LEU B 1 134 ? 16.469 -0.961 -18.953 1 89.12 134 LEU B O 1
ATOM 5357 N N . VAL B 1 135 ? 16.672 -3.086 -19.625 1 88.5 135 VAL B N 1
ATOM 5358 C CA . VAL B 1 135 ? 15.359 -3.449 -19.094 1 88.5 135 VAL B CA 1
ATOM 5359 C C . VAL B 1 135 ? 15.383 -3.393 -17.562 1 88.5 135 VAL B C 1
ATOM 5361 O O . VAL B 1 135 ? 14.422 -2.936 -16.938 1 88.5 135 VAL B O 1
ATOM 5364 N N . ASP B 1 136 ? 16.469 -3.855 -17.016 1 84.44 136 ASP B N 1
ATOM 5365 C CA . ASP B 1 136 ? 16.656 -3.738 -15.57 1 84.44 136 ASP B CA 1
ATOM 5366 C C . ASP B 1 136 ? 16.578 -2.279 -15.125 1 84.44 136 ASP B C 1
ATOM 5368 O O . ASP B 1 136 ? 15.977 -1.968 -14.102 1 84.44 136 ASP B O 1
ATOM 5372 N N . ASP B 1 137 ? 17.172 -1.49 -15.836 1 84.56 137 ASP B N 1
ATOM 5373 C CA . ASP B 1 137 ? 17.141 -0.064 -15.531 1 84.56 137 ASP B CA 1
ATOM 5374 C C . ASP B 1 137 ? 15.727 0.501 -15.656 1 84.56 137 ASP B C 1
ATOM 5376 O O . ASP B 1 137 ? 15.281 1.264 -14.797 1 84.56 137 ASP B O 1
ATOM 5380 N N . LEU B 1 138 ? 15.117 0.153 -16.719 1 87.06 138 LEU B N 1
ATOM 5381 C CA . LEU B 1 138 ? 13.758 0.623 -16.938 1 87.06 138 LEU B CA 1
ATOM 5382 C C . LEU B 1 138 ? 12.859 0.257 -15.766 1 87.06 138 LEU B C 1
ATOM 5384 O O . LEU B 1 138 ? 12.133 1.108 -15.242 1 87.06 138 LEU B O 1
ATOM 5388 N N . GLU B 1 139 ? 12.938 -0.974 -15.367 1 85 139 GLU B N 1
ATOM 5389 C CA . GLU B 1 139 ? 12.156 -1.462 -14.234 1 85 139 GLU B CA 1
ATOM 5390 C C . GLU B 1 139 ? 12.609 -0.823 -12.93 1 85 139 GLU B C 1
ATOM 5392 O O . GLU B 1 139 ? 11.789 -0.417 -12.102 1 85 139 GLU B O 1
ATOM 5397 N N . GLY B 1 140 ? 13.883 -0.725 -12.766 1 80.12 140 GLY B N 1
ATOM 5398 C CA . GLY B 1 140 ? 14.445 -0.141 -11.562 1 80.12 140 GLY B CA 1
ATOM 5399 C C . GLY B 1 140 ? 14.086 1.324 -11.383 1 80.12 140 GLY B C 1
ATOM 5400 O O . GLY B 1 140 ? 13.891 1.791 -10.258 1 80.12 140 GLY B O 1
ATOM 5401 N N . PHE B 1 141 ? 13.922 2.023 -12.469 1 81.06 141 PHE B N 1
ATOM 5402 C CA . PHE B 1 141 ? 13.594 3.445 -12.438 1 81.06 141 PHE B CA 1
ATOM 5403 C C . PHE B 1 141 ? 12.117 3.652 -12.117 1 81.06 141 PHE B C 1
ATOM 5405 O O . PHE B 1 141 ? 11.75 4.648 -11.492 1 81.06 141 PHE B O 1
ATOM 5412 N N . THR B 1 142 ? 11.344 2.746 -12.516 1 84.94 142 THR B N 1
ATOM 5413 C CA . THR B 1 142 ? 9.922 3.07 -12.547 1 84.94 142 THR B CA 1
ATOM 5414 C C . THR B 1 142 ? 9.18 2.338 -11.43 1 84.94 142 THR B C 1
ATOM 5416 O O . THR B 1 142 ? 8.148 2.814 -10.945 1 84.94 142 THR B O 1
ATOM 5419 N N . TYR B 1 143 ? 9.648 1.13 -11.047 1 82.12 143 TYR B N 1
ATOM 5420 C CA . TYR B 1 143 ? 8.953 0.367 -10.016 1 82.12 143 TYR B CA 1
ATOM 5421 C C . TYR B 1 143 ? 9.547 0.64 -8.641 1 82.12 143 TYR B C 1
ATOM 5423 O O . TYR B 1 143 ? 10.766 0.747 -8.492 1 82.12 143 TYR B O 1
ATOM 5431 N N . PRO B 1 144 ? 8.609 0.716 -7.602 1 76.69 144 PRO B N 1
ATOM 5432 C CA . PRO B 1 144 ? 9.148 0.646 -6.242 1 76.69 144 PRO B CA 1
ATOM 5433 C C . PRO B 1 144 ? 9.844 -0.685 -5.949 1 76.69 144 PRO B C 1
ATOM 5435 O O . PRO B 1 144 ? 9.492 -1.709 -6.539 1 76.69 144 PRO B O 1
ATOM 5438 N N . SER B 1 145 ? 10.773 -0.708 -5.043 1 71.88 145 SER B N 1
ATOM 5439 C CA . SER B 1 145 ? 11.586 -1.887 -4.758 1 71.88 145 SER B CA 1
ATOM 5440 C C . SER B 1 145 ? 10.711 -3.068 -4.336 1 71.88 145 SER B C 1
ATOM 5442 O O . SER B 1 145 ? 10.938 -4.199 -4.773 1 71.88 145 SER B O 1
ATOM 5444 N N . ASN B 1 146 ? 9.773 -2.771 -3.553 1 73.5 146 ASN B N 1
ATOM 5445 C CA . ASN B 1 146 ? 8.938 -3.857 -3.049 1 73.5 146 ASN B CA 1
ATOM 5446 C C . ASN B 1 146 ? 8.055 -4.445 -4.148 1 73.5 146 ASN B C 1
ATOM 5448 O O . ASN B 1 146 ? 7.727 -5.633 -4.117 1 73.5 146 ASN B O 1
ATOM 5452 N N . GLN B 1 147 ? 7.762 -3.672 -5.102 1 79.19 147 GLN B N 1
ATOM 5453 C CA . GLN B 1 147 ? 6.922 -4.129 -6.203 1 79.19 147 GLN B CA 1
ATOM 5454 C C . GLN B 1 147 ? 7.754 -4.832 -7.273 1 79.19 147 GLN B C 1
ATOM 5456 O O . GLN B 1 147 ? 7.266 -5.738 -7.949 1 79.19 147 GLN B O 1
ATOM 5461 N N . LEU B 1 148 ? 8.953 -4.418 -7.379 1 75.75 148 LEU B N 1
ATOM 5462 C CA . LEU B 1 148 ? 9.844 -4.934 -8.414 1 75.75 148 LEU B CA 1
ATOM 5463 C C . LEU B 1 148 ? 10.039 -6.438 -8.258 1 75.75 148 LEU B C 1
ATOM 5465 O O . LEU B 1 148 ? 9.969 -7.184 -9.242 1 75.75 148 LEU B O 1
ATOM 5469 N N . GLN B 1 149 ? 10.195 -6.895 -7.109 1 75.12 149 GLN B N 1
ATOM 5470 C CA . GLN B 1 149 ? 10.43 -8.312 -6.859 1 75.12 149 GLN B CA 1
ATOM 5471 C C . GLN B 1 149 ? 9.203 -9.148 -7.219 1 75.12 149 GLN B C 1
ATOM 5473 O O . GLN B 1 149 ? 9.328 -10.25 -7.746 1 75.12 149 GLN B O 1
ATOM 5478 N N . LEU B 1 150 ? 8.102 -8.578 -6.98 1 78.69 150 LEU B N 1
ATOM 5479 C CA . LEU B 1 150 ? 6.848 -9.273 -7.27 1 78.69 150 LEU B CA 1
ATOM 5480 C C . LEU B 1 150 ? 6.566 -9.281 -8.766 1 78.69 150 LEU B C 1
ATOM 5482 O O . LEU B 1 150 ? 6.215 -10.32 -9.336 1 78.69 150 LEU B O 1
ATOM 5486 N N . LEU B 1 151 ? 6.871 -8.203 -9.383 1 78.06 151 LEU B N 1
ATOM 5487 C CA . LEU B 1 151 ? 6.527 -8.055 -10.797 1 78.06 151 LEU B CA 1
ATOM 5488 C C . LEU B 1 151 ? 7.434 -8.914 -11.664 1 78.06 151 LEU B C 1
ATOM 5490 O O . LEU B 1 151 ? 7.008 -9.414 -12.711 1 78.06 151 LEU B O 1
ATOM 5494 N N . THR B 1 152 ? 8.578 -9.117 -11.203 1 73.31 152 THR B N 1
ATOM 5495 C CA . THR B 1 152 ? 9.492 -9.977 -11.945 1 73.31 152 THR B CA 1
ATOM 5496 C C . THR B 1 152 ? 8.945 -11.398 -12.039 1 73.31 152 THR B C 1
ATOM 5498 O O . THR B 1 152 ? 9.109 -12.07 -13.055 1 73.31 152 THR B O 1
ATOM 5501 N N . LYS B 1 153 ? 8.266 -11.766 -11.031 1 76.19 153 LYS B N 1
ATOM 5502 C CA . LYS B 1 153 ? 7.664 -13.094 -11.039 1 76.19 153 LYS B CA 1
ATOM 5503 C C . LYS B 1 153 ? 6.363 -13.102 -11.836 1 76.19 153 LYS B C 1
ATOM 5505 O O . LYS B 1 153 ? 6.008 -14.117 -12.438 1 76.19 153 LYS B O 1
ATOM 5510 N N . ALA B 1 154 ? 5.797 -11.984 -11.93 1 78.44 154 ALA B N 1
ATOM 5511 C CA . ALA B 1 154 ? 4.477 -11.867 -12.547 1 78.44 154 ALA B CA 1
ATOM 5512 C C . ALA B 1 154 ? 4.57 -11.938 -14.07 1 78.44 154 ALA B C 1
ATOM 5514 O O . ALA B 1 154 ? 3.58 -12.227 -14.742 1 78.44 154 ALA B O 1
ATOM 5515 N N . PHE B 1 155 ? 5.754 -11.812 -14.594 1 79.69 155 PHE B N 1
ATOM 5516 C CA . PHE B 1 155 ? 5.855 -11.773 -16.047 1 79.69 155 PHE B CA 1
ATOM 5517 C C . PHE B 1 155 ? 6.215 -13.148 -16.594 1 79.69 155 PHE B C 1
ATOM 5519 O O . PHE B 1 155 ? 6.043 -13.414 -17.797 1 79.69 155 PHE B O 1
ATOM 5526 N N . LEU B 1 156 ? 6.594 -14.023 -15.773 1 79.25 156 LEU B N 1
ATOM 5527 C CA . LEU B 1 156 ? 7.105 -15.328 -16.188 1 79.25 156 LEU B CA 1
ATOM 5528 C C . LEU B 1 156 ? 6.039 -16.109 -16.938 1 79.25 156 LEU B C 1
ATOM 5530 O O . LEU B 1 156 ? 6.32 -16.703 -17.984 1 79.25 156 LEU B O 1
ATOM 5534 N N . PRO B 1 157 ? 4.867 -16 -16.469 1 81.31 157 PRO B N 1
ATOM 5535 C CA . PRO B 1 157 ? 3.846 -16.781 -17.188 1 81.31 157 PRO B CA 1
ATOM 5536 C C . PRO B 1 157 ? 3.623 -16.312 -18.609 1 81.31 157 PRO B C 1
ATOM 5538 O O . PRO B 1 157 ? 3.395 -17.125 -19.516 1 81.31 157 PRO B O 1
ATOM 5541 N N . GLN B 1 158 ? 3.674 -15.062 -18.828 1 81.25 158 GLN B N 1
ATOM 5542 C CA . GLN B 1 158 ? 3.514 -14.523 -20.188 1 81.25 158 GLN B CA 1
ATOM 5543 C C . GLN B 1 158 ? 4.625 -15.008 -21.109 1 81.25 158 GLN B C 1
ATOM 5545 O O . GLN B 1 158 ? 4.367 -15.375 -22.25 1 81.25 158 GLN B O 1
ATOM 5550 N N . MET B 1 159 ? 5.746 -15.023 -20.609 1 79.31 159 MET B N 1
ATOM 5551 C CA . MET B 1 159 ? 6.898 -15.5 -21.359 1 79.31 159 MET B CA 1
ATOM 5552 C C . MET B 1 159 ? 6.746 -16.969 -21.719 1 79.31 159 MET B C 1
ATOM 5554 O O . MET B 1 159 ? 6.969 -17.375 -22.859 1 79.31 159 MET B O 1
ATOM 5558 N N . LEU B 1 160 ? 6.371 -17.703 -20.75 1 83.19 160 LEU B N 1
ATOM 5559 C CA . LEU B 1 160 ? 6.23 -19.141 -20.938 1 83.19 160 LEU B CA 1
ATOM 5560 C C . LEU B 1 160 ? 5.117 -19.469 -21.938 1 83.19 160 LEU B C 1
ATOM 5562 O O . LEU B 1 160 ? 5.227 -20.406 -22.719 1 83.19 160 LEU B O 1
ATOM 5566 N N . ALA B 1 161 ? 4.098 -18.688 -21.844 1 82.06 161 ALA B N 1
ATOM 5567 C CA . ALA B 1 161 ? 2.959 -18.906 -22.734 1 82.06 161 ALA B CA 1
ATOM 5568 C C . ALA B 1 161 ? 3.365 -18.719 -24.203 1 82.06 161 ALA B C 1
ATOM 5570 O O . ALA B 1 161 ? 2.793 -19.344 -25.094 1 82.06 161 ALA B O 1
ATOM 5571 N N . GLU B 1 162 ? 4.41 -17.984 -24.484 1 77.88 162 GLU B N 1
ATOM 5572 C CA . GLU B 1 162 ? 4.844 -17.672 -25.844 1 77.88 162 GLU B CA 1
ATOM 5573 C C . GLU B 1 162 ? 5.766 -18.75 -26.391 1 77.88 162 GLU B C 1
ATOM 5575 O O . GLU B 1 162 ? 5.949 -18.859 -27.609 1 77.88 162 GLU B O 1
ATOM 5580 N N . ILE B 1 163 ? 6.301 -19.562 -25.562 1 79.81 163 ILE B N 1
ATOM 5581 C CA . ILE B 1 163 ? 7.266 -20.562 -26 1 79.81 163 ILE B CA 1
ATOM 5582 C C . ILE B 1 163 ? 6.539 -21.859 -26.344 1 79.81 163 ILE B C 1
ATOM 5584 O O . ILE B 1 163 ? 5.941 -22.5 -25.469 1 79.81 163 ILE B O 1
ATOM 5588 N N . GLN B 1 164 ? 6.613 -22.234 -27.562 1 76.25 164 GLN B N 1
ATOM 5589 C CA . GLN B 1 164 ? 5.945 -23.438 -28.016 1 76.25 164 GLN B CA 1
ATOM 5590 C C . GLN B 1 164 ? 6.957 -24.5 -28.453 1 76.25 164 GLN B C 1
ATOM 5592 O O . GLN B 1 164 ? 6.648 -25.688 -28.469 1 76.25 164 GLN B O 1
ATOM 5597 N N . ASN B 1 165 ? 8.172 -24.047 -28.734 1 77.62 165 ASN B N 1
ATOM 5598 C CA . ASN B 1 165 ? 9.203 -24.969 -29.188 1 77.62 165 ASN B CA 1
ATOM 5599 C C . ASN B 1 165 ? 9.727 -25.844 -28.062 1 77.62 165 ASN B C 1
ATOM 5601 O O . ASN B 1 165 ? 10.227 -25.344 -27.062 1 77.62 165 ASN B O 1
ATOM 5605 N N . LEU B 1 166 ? 9.727 -27.141 -28.281 1 82.56 166 LEU B N 1
ATOM 5606 C CA . LEU B 1 166 ? 10.062 -28.109 -27.234 1 82.56 166 LEU B CA 1
ATOM 5607 C C . LEU B 1 166 ? 11.539 -28.031 -26.875 1 82.56 166 LEU B C 1
ATOM 5609 O O . LEU B 1 166 ? 11.906 -28.203 -25.703 1 82.56 166 LEU B O 1
ATOM 5613 N N . LYS B 1 167 ? 12.344 -27.766 -27.828 1 81.94 167 LYS B N 1
ATOM 5614 C CA . LYS B 1 167 ? 13.773 -27.688 -27.562 1 81.94 167 LYS B CA 1
ATOM 5615 C C . LYS B 1 167 ? 14.102 -26.484 -26.688 1 81.94 167 LYS B C 1
ATOM 5617 O O . LYS B 1 167 ? 15 -26.531 -25.859 1 81.94 167 LYS B O 1
ATOM 5622 N N . MET B 1 168 ? 13.414 -25.484 -26.984 1 83.06 168 MET B N 1
ATOM 5623 C CA . MET B 1 168 ? 13.594 -24.281 -26.172 1 83.06 168 MET B CA 1
ATOM 5624 C C . MET B 1 168 ? 13.141 -24.516 -24.734 1 83.06 168 MET B C 1
ATOM 5626 O O . MET B 1 168 ? 13.797 -24.078 -23.797 1 83.06 168 MET B O 1
ATOM 5630 N N . LEU B 1 169 ? 12.047 -25.172 -24.609 1 86 169 LEU B N 1
ATOM 5631 C CA . LEU B 1 169 ? 11.539 -25.484 -23.281 1 86 169 LEU B CA 1
ATOM 5632 C C . LEU B 1 169 ? 12.516 -26.375 -22.531 1 86 169 LEU B C 1
ATOM 5634 O O . LEU B 1 169 ? 12.727 -26.188 -21.328 1 86 169 LEU B O 1
ATOM 5638 N N . GLU B 1 170 ? 13.023 -27.312 -23.234 1 88.38 170 GLU B N 1
ATOM 5639 C CA . GLU B 1 170 ? 14.008 -28.203 -22.625 1 88.38 170 GLU B CA 1
ATOM 5640 C C . GLU B 1 170 ? 15.227 -27.422 -22.141 1 88.38 170 GLU B C 1
ATOM 5642 O O . GLU B 1 170 ? 15.727 -27.656 -21.031 1 88.38 170 GLU B O 1
ATOM 5647 N N . HIS B 1 171 ? 15.633 -26.531 -22.969 1 86.06 171 HIS B N 1
ATOM 5648 C CA . HIS B 1 171 ? 16.781 -25.719 -22.609 1 86.06 171 HIS B CA 1
ATOM 5649 C C . HIS B 1 171 ? 16.484 -24.859 -21.375 1 86.06 171 HIS B C 1
ATOM 5651 O O . HIS B 1 171 ? 17.328 -24.719 -20.484 1 86.06 171 HIS B O 1
ATOM 5657 N N . LEU B 1 172 ? 15.352 -24.281 -21.391 1 86.56 172 LEU B N 1
ATOM 5658 C CA . LEU B 1 172 ? 14.945 -23.422 -20.281 1 86.56 172 LEU B CA 1
ATOM 5659 C C . LEU B 1 172 ? 14.852 -24.234 -18.984 1 86.56 172 LEU B C 1
ATOM 5661 O O . LEU B 1 172 ? 15.125 -23.703 -17.906 1 86.56 172 LEU B O 1
ATOM 5665 N N . SER B 1 173 ? 14.438 -25.406 -19.078 1 89.94 173 SER B N 1
ATOM 5666 C CA . SER B 1 173 ? 14.273 -26.25 -17.891 1 89.94 173 SER B CA 1
ATOM 5667 C C . SER B 1 173 ? 15.617 -26.625 -17.281 1 89.94 173 SER B C 1
ATOM 5669 O O . SER B 1 173 ? 15.719 -26.828 -16.078 1 89.94 173 SER B O 1
ATOM 5671 N N . VAL B 1 174 ? 16.625 -26.609 -18.109 1 88.62 174 VAL B N 1
ATOM 5672 C CA . VAL B 1 174 ? 17.938 -27.031 -17.641 1 88.62 174 VAL B CA 1
ATOM 5673 C C . VAL B 1 174 ? 18.797 -25.812 -17.344 1 88.62 174 VAL B C 1
ATOM 5675 O O . VAL B 1 174 ? 19.547 -25.797 -16.375 1 88.62 174 VAL B O 1
ATOM 5678 N N . TYR B 1 175 ? 18.641 -24.797 -18.25 1 85.81 175 TYR B N 1
ATOM 5679 C CA . TYR B 1 175 ? 19.469 -23.609 -18.125 1 85.81 175 TYR B CA 1
ATOM 5680 C C . TYR B 1 175 ? 18.609 -22.344 -18.062 1 85.81 175 TYR B C 1
ATOM 5682 O O . TYR B 1 175 ? 18.641 -21.516 -18.969 1 85.81 175 TYR B O 1
ATOM 5690 N N . PRO B 1 176 ? 17.938 -22.219 -16.891 1 84.69 176 PRO B N 1
ATOM 5691 C CA . PRO B 1 176 ? 17.141 -21 -16.766 1 84.69 176 PRO B CA 1
ATOM 5692 C C . PRO B 1 176 ? 18 -19.75 -16.609 1 84.69 176 PRO B C 1
ATOM 5694 O O . PRO B 1 176 ? 19.094 -19.812 -16.031 1 84.69 176 PRO B O 1
ATOM 5697 N N . PRO B 1 177 ? 17.531 -18.688 -17.125 1 74.38 177 PRO B N 1
ATOM 5698 C CA . PRO B 1 177 ? 18.281 -17.438 -16.891 1 74.38 177 PRO B CA 1
ATOM 5699 C C . PRO B 1 177 ? 18.375 -17.078 -15.414 1 74.38 177 PRO B C 1
ATOM 5701 O O . PRO B 1 177 ? 17.406 -17.234 -14.672 1 74.38 177 PRO B O 1
ATOM 5704 N N . ALA B 1 178 ? 19.562 -16.641 -14.922 1 74.5 178 ALA B N 1
ATOM 5705 C CA . ALA B 1 178 ? 19.828 -16.203 -13.555 1 74.5 178 ALA B CA 1
ATOM 5706 C C . ALA B 1 178 ? 19.516 -17.312 -12.555 1 74.5 178 ALA B C 1
ATOM 5708 O O . ALA B 1 178 ? 19.109 -17.031 -11.414 1 74.5 178 ALA B O 1
ATOM 5709 N N . ASP B 1 179 ? 19.406 -18.484 -13.055 1 80.44 179 ASP B N 1
ATOM 5710 C CA . ASP B 1 179 ? 19.172 -19.672 -12.234 1 80.44 179 ASP B CA 1
ATOM 5711 C C . ASP B 1 179 ? 17.812 -19.578 -11.531 1 80.44 179 ASP B C 1
ATOM 5713 O O . ASP B 1 179 ? 17.688 -19.953 -10.367 1 80.44 179 ASP B O 1
ATOM 5717 N N . ASP B 1 180 ? 16.906 -18.984 -12.18 1 84 180 ASP B N 1
ATOM 5718 C CA . ASP B 1 180 ? 15.547 -18.891 -11.641 1 84 180 ASP B CA 1
ATOM 5719 C C . ASP B 1 180 ? 14.867 -20.266 -11.625 1 84 180 ASP B C 1
ATOM 5721 O O . ASP B 1 180 ? 14.383 -20.734 -12.656 1 84 180 ASP B O 1
ATOM 5725 N N . GLN B 1 181 ? 14.656 -20.766 -10.469 1 86.88 181 GLN B N 1
ATOM 5726 C CA . GLN B 1 181 ? 14.109 -22.109 -10.328 1 86.88 181 GLN B CA 1
ATOM 5727 C C . GLN B 1 181 ? 12.633 -22.141 -10.711 1 86.88 181 GLN B C 1
ATOM 5729 O O . GLN B 1 181 ? 12.141 -23.141 -11.227 1 86.88 181 GLN B O 1
ATOM 5734 N N . THR B 1 182 ? 11.969 -21.109 -10.492 1 87.56 182 THR B N 1
ATOM 5735 C CA . THR B 1 182 ? 10.555 -21.047 -10.836 1 87.56 182 THR B CA 1
ATOM 5736 C C . THR B 1 182 ? 10.359 -21.188 -12.336 1 87.56 182 THR B C 1
ATOM 5738 O O . THR B 1 182 ? 9.5 -21.938 -12.789 1 87.56 182 THR B O 1
ATOM 5741 N N . LEU B 1 183 ? 11.172 -20.547 -13.055 1 84.62 183 LEU B N 1
ATOM 5742 C CA . LEU B 1 183 ? 11.094 -20.609 -14.508 1 84.62 183 LEU B CA 1
ATOM 5743 C C . LEU B 1 183 ? 11.492 -22 -15.016 1 84.62 183 LEU B C 1
ATOM 5745 O O . LEU B 1 183 ? 10.852 -22.531 -15.93 1 84.62 183 LEU B O 1
ATOM 5749 N N . ALA B 1 184 ? 12.508 -22.484 -14.453 1 88.94 184 ALA B N 1
ATOM 5750 C CA . ALA B 1 184 ? 12.992 -23.812 -14.859 1 88.94 184 ALA B CA 1
ATOM 5751 C C . ALA B 1 184 ? 11.914 -24.875 -14.648 1 88.94 184 ALA B C 1
ATOM 5753 O O . ALA B 1 184 ? 11.625 -25.656 -15.555 1 88.94 184 ALA B O 1
ATOM 5754 N N . LEU B 1 185 ? 11.352 -24.781 -13.531 1 89.38 185 LEU B N 1
ATOM 5755 C CA . LEU B 1 185 ? 10.344 -25.797 -13.18 1 89.38 185 LEU B CA 1
ATOM 5756 C C . LEU B 1 185 ? 9.078 -25.594 -14 1 89.38 185 LEU B C 1
ATOM 5758 O O . LEU B 1 185 ? 8.43 -26.578 -14.383 1 89.38 185 LEU B O 1
ATOM 5762 N N . SER B 1 186 ? 8.734 -24.438 -14.242 1 88.75 186 SER B N 1
ATOM 5763 C CA . SER B 1 186 ? 7.559 -24.172 -15.062 1 88.75 186 SER B CA 1
ATOM 5764 C C . SER B 1 186 ? 7.754 -24.672 -16.484 1 88.75 186 SER B C 1
ATOM 5766 O O . SER B 1 186 ? 6.832 -25.219 -17.094 1 88.75 186 SER B O 1
ATOM 5768 N N . ALA B 1 187 ? 8.906 -24.422 -17 1 89.44 187 ALA B N 1
ATOM 5769 C CA . ALA B 1 187 ? 9.227 -24.938 -18.328 1 89.44 187 ALA B CA 1
ATOM 5770 C C . ALA B 1 187 ? 9.195 -26.453 -18.359 1 89.44 187 ALA B C 1
ATOM 5772 O O . ALA B 1 187 ? 8.688 -27.062 -19.312 1 89.44 187 ALA B O 1
ATOM 5773 N N . LYS B 1 188 ? 9.719 -27 -17.328 1 90.62 188 LYS B N 1
ATOM 5774 C CA . LYS B 1 188 ? 9.703 -28.453 -17.219 1 90.62 188 LYS B CA 1
ATOM 5775 C C . LYS B 1 188 ? 8.273 -28.984 -17.156 1 90.62 188 LYS B C 1
ATOM 5777 O O . LYS B 1 188 ? 7.949 -30 -17.766 1 90.62 188 LYS B O 1
ATOM 5782 N N . ALA B 1 189 ? 7.523 -28.312 -16.391 1 88.5 189 ALA B N 1
ATOM 5783 C CA . ALA B 1 189 ? 6.117 -28.703 -16.281 1 88.5 189 ALA B CA 1
ATOM 5784 C C . ALA B 1 189 ? 5.422 -28.641 -17.641 1 88.5 189 ALA B C 1
ATOM 5786 O O . ALA B 1 189 ? 4.672 -29.562 -17.984 1 88.5 189 ALA B O 1
ATOM 5787 N N . LYS B 1 190 ? 5.664 -27.641 -18.328 1 88.62 190 LYS B N 1
ATOM 5788 C CA . LYS B 1 190 ? 5.066 -27.484 -19.656 1 88.62 190 LYS B CA 1
ATOM 5789 C C . LYS B 1 190 ? 5.547 -28.594 -20.594 1 88.62 190 LYS B C 1
ATOM 5791 O O . LYS B 1 190 ? 4.758 -29.141 -21.375 1 88.62 190 LYS B O 1
ATOM 5796 N N . LEU B 1 191 ? 6.773 -28.891 -20.531 1 88.06 191 LEU B N 1
ATOM 5797 C CA . LEU B 1 191 ? 7.371 -29.938 -21.344 1 88.06 191 LEU B CA 1
ATOM 5798 C C . LEU B 1 191 ? 6.746 -31.297 -21.031 1 88.06 191 LEU B C 1
ATOM 5800 O O . LEU B 1 191 ? 6.348 -32.031 -21.953 1 88.06 191 LEU B O 1
ATOM 5804 N N . LEU B 1 192 ? 6.668 -31.562 -19.781 1 84.94 192 LEU B N 1
ATOM 5805 C CA . LEU B 1 192 ? 6.121 -32.844 -19.344 1 84.94 192 LEU B CA 1
ATOM 5806 C C . LEU B 1 192 ? 4.652 -32.969 -19.734 1 84.94 192 LEU B C 1
ATOM 5808 O O . LEU B 1 192 ? 4.195 -34.062 -20.125 1 84.94 192 LEU B O 1
ATOM 5812 N N . GLN B 1 193 ? 4.012 -31.922 -19.625 1 82.69 193 GLN B N 1
ATOM 5813 C CA . GLN B 1 193 ? 2.598 -31.906 -19.984 1 82.69 193 GLN B CA 1
ATOM 5814 C C . GLN B 1 193 ? 2.406 -32.219 -21.453 1 82.69 193 GLN B C 1
ATOM 5816 O O . GLN B 1 193 ? 1.472 -32.938 -21.844 1 82.69 193 GLN B O 1
ATOM 5821 N N . GLU B 1 194 ? 3.223 -31.641 -22.234 1 79.25 194 GLU B N 1
ATOM 5822 C CA . GLU B 1 194 ? 3.156 -31.891 -23.672 1 79.25 194 GLU B CA 1
ATOM 5823 C C . GLU B 1 194 ? 3.479 -33.344 -24 1 79.25 194 GLU B C 1
ATOM 5825 O O . GLU B 1 194 ? 2.898 -33.938 -24.922 1 79.25 194 GLU B O 1
ATOM 5830 N N . GLN B 1 195 ? 4.309 -33.875 -23.203 1 76.5 195 GLN B N 1
ATOM 5831 C CA . GLN B 1 195 ? 4.707 -35.281 -23.422 1 76.5 195 GLN B CA 1
ATOM 5832 C C . GLN B 1 195 ? 3.604 -36.25 -22.984 1 76.5 195 GLN B C 1
ATOM 5834 O O . GLN B 1 195 ? 3.377 -37.25 -23.641 1 76.5 195 GLN B O 1
ATOM 5839 N N . LEU B 1 196 ? 3.025 -35.906 -21.922 1 75.56 196 LEU B N 1
ATOM 5840 C CA . LEU B 1 196 ? 1.994 -36.781 -21.375 1 75.56 196 LEU B CA 1
ATOM 5841 C C . LEU B 1 196 ? 0.722 -36.719 -22.219 1 75.56 196 LEU B C 1
ATOM 5843 O O . LEU B 1 196 ? -0.098 -37.625 -22.172 1 75.56 196 LEU B O 1
ATOM 5847 N N . SER B 1 197 ? 0.579 -35.625 -22.859 1 71.69 197 SER B N 1
ATOM 5848 C CA . SER B 1 197 ? -0.617 -35.469 -23.688 1 71.69 197 SER B CA 1
ATOM 5849 C C . SER B 1 197 ? -0.499 -36.25 -24.984 1 71.69 197 SER B C 1
ATOM 5851 O O . SER B 1 197 ? -1.503 -36.5 -25.656 1 71.69 197 SER B O 1
ATOM 5853 N N . ARG B 1 198 ? 0.728 -36.656 -25.359 1 66.5 198 ARG B N 1
ATOM 5854 C CA . ARG B 1 198 ? 0.922 -37.406 -26.578 1 66.5 198 ARG B CA 1
ATOM 5855 C C . ARG B 1 198 ? 0.67 -38.906 -26.344 1 66.5 198 ARG B C 1
ATOM 5857 O O . ARG B 1 198 ? 1.056 -39.438 -25.297 1 66.5 198 ARG B O 1
ATOM 5864 N N . PRO B 1 199 ? -0.149 -39.469 -27.219 1 60.25 199 PRO B N 1
ATOM 5865 C CA . PRO B 1 199 ? -0.389 -40.906 -27.094 1 60.25 199 PRO B CA 1
ATOM 5866 C C . PRO B 1 199 ? 0.902 -41.719 -27.078 1 60.25 199 PRO B C 1
ATOM 5868 O O . PRO B 1 199 ? 1.777 -41.5 -27.922 1 60.25 199 PRO B O 1
ATOM 5871 N N . GLY B 1 200 ? 1.233 -42.531 -26.172 1 56.5 200 GLY B N 1
ATOM 5872 C CA . GLY B 1 200 ? 2.379 -43.406 -26.125 1 56.5 200 GLY B CA 1
ATOM 5873 C C . GLY B 1 200 ? 3.51 -42.906 -25.266 1 56.5 200 GLY B C 1
ATOM 5874 O O . GLY B 1 200 ? 4.562 -43.531 -25.156 1 56.5 200 GLY B O 1
ATOM 5875 N N . GLY B 1 201 ? 3.449 -41.656 -24.828 1 55.94 201 GLY B N 1
ATOM 5876 C CA . GLY B 1 201 ? 4.531 -41.094 -24.031 1 55.94 201 GLY B CA 1
ATOM 5877 C C . GLY B 1 201 ? 4.66 -41.719 -22.656 1 55.94 201 GLY B C 1
ATOM 5878 O O . GLY B 1 201 ? 3.672 -41.844 -21.938 1 55.94 201 GLY B O 1
ATOM 5879 N N . ARG B 1 202 ? 5.668 -42.812 -22.5 1 54.72 202 ARG B N 1
ATOM 5880 C CA . ARG B 1 202 ? 5.91 -43.5 -21.234 1 54.72 202 ARG B CA 1
ATOM 5881 C C . ARG B 1 202 ? 6.93 -42.75 -20.375 1 54.72 202 ARG B C 1
ATOM 5883 O O . ARG B 1 202 ? 8 -42.375 -20.859 1 54.72 202 ARG B O 1
ATOM 5890 N N . ALA B 1 203 ? 6.566 -41.875 -19.469 1 56 203 ALA B N 1
ATOM 5891 C CA . ALA B 1 203 ? 7.586 -41.438 -18.516 1 56 203 ALA B CA 1
ATOM 5892 C C . ALA B 1 203 ? 7.914 -42.562 -17.516 1 56 203 ALA B C 1
ATOM 5894 O O . ALA B 1 203 ? 7.031 -43.031 -16.812 1 56 203 ALA B O 1
ATOM 5895 N N . PRO B 1 204 ? 9.109 -43.219 -17.641 1 56.88 204 PRO B N 1
ATOM 5896 C CA . PRO B 1 204 ? 9.477 -44.406 -16.875 1 56.88 204 PRO B CA 1
ATOM 5897 C C . PRO B 1 204 ? 9.672 -44.156 -15.391 1 56.88 204 PRO B C 1
ATOM 5899 O O . PRO B 1 204 ? 10.383 -44.875 -14.719 1 56.88 204 PRO B O 1
ATOM 5902 N N . THR B 1 205 ? 9.148 -43.094 -14.766 1 64.75 205 THR B N 1
ATOM 5903 C CA . THR B 1 205 ? 9.555 -42.906 -13.375 1 64.75 205 THR B CA 1
ATOM 5904 C C . THR B 1 205 ? 8.633 -43.688 -12.438 1 64.75 205 THR B C 1
ATOM 5906 O O . THR B 1 205 ? 7.41 -43.562 -12.516 1 64.75 205 THR B O 1
ATOM 5909 N N . PRO B 1 206 ? 9.211 -44.594 -11.773 1 73.75 206 PRO B N 1
ATOM 5910 C CA . PRO B 1 206 ? 8.375 -45.281 -10.797 1 73.75 206 PRO B CA 1
ATOM 5911 C C . PRO B 1 206 ? 7.789 -44.344 -9.75 1 73.75 206 PRO B C 1
ATOM 5913 O O . PRO B 1 206 ? 8.531 -43.625 -9.07 1 73.75 206 PRO B O 1
ATOM 5916 N N . ILE B 1 207 ? 6.496 -44.25 -9.75 1 88.88 207 ILE B N 1
ATOM 5917 C CA . ILE B 1 207 ? 5.883 -43.312 -8.828 1 88.88 207 ILE B CA 1
ATOM 5918 C C . ILE B 1 207 ? 5.043 -44.062 -7.797 1 88.88 207 ILE B C 1
ATOM 5920 O O . ILE B 1 207 ? 4.523 -43.469 -6.848 1 88.88 207 ILE B O 1
ATOM 5924 N N . TRP B 1 208 ? 4.949 -45.375 -7.93 1 92.38 208 TRP B N 1
ATOM 5925 C CA . TRP B 1 208 ? 4.141 -46.156 -6.992 1 92.38 208 TRP B CA 1
ATOM 5926 C C . TRP B 1 208 ? 4.965 -46.562 -5.777 1 92.38 208 TRP B C 1
ATOM 5928 O O . TRP B 1 208 ? 6.074 -47.094 -5.926 1 92.38 208 TRP B O 1
ATOM 5938 N N . LEU B 1 209 ? 4.457 -46.312 -4.656 1 93.31 209 LEU B N 1
ATOM 5939 C CA . LEU B 1 209 ? 5.086 -46.719 -3.396 1 93.31 209 LEU B CA 1
ATOM 5940 C C . LEU B 1 209 ? 4.5 -48.031 -2.875 1 93.31 209 LEU B C 1
ATOM 5942 O O . LEU B 1 209 ? 3.301 -48.25 -3.016 1 93.31 209 LEU B O 1
ATOM 5946 N N . HIS B 1 210 ? 5.43 -48.812 -2.336 1 90.38 210 HIS B N 1
ATOM 5947 C CA . HIS B 1 210 ? 5.027 -50.125 -1.82 1 90.38 210 HIS B CA 1
ATOM 5948 C C . HIS B 1 210 ? 5.691 -50.438 -0.481 1 90.38 210 HIS B C 1
ATOM 5950 O O . HIS B 1 210 ? 6.734 -49.844 -0.16 1 90.38 210 HIS B O 1
ATOM 5956 N N . LYS B 1 211 ? 4.961 -51.281 0.293 1 85.44 211 LYS B N 1
ATOM 5957 C CA . LYS B 1 211 ? 5.613 -51.844 1.484 1 85.44 211 LYS B CA 1
ATOM 5958 C C . LYS B 1 211 ? 6.832 -52.656 1.113 1 85.44 211 LYS B C 1
ATOM 5960 O O . LYS B 1 211 ? 6.832 -53.344 0.088 1 85.44 211 LYS B O 1
ATOM 5965 N N . PRO B 1 212 ? 7.898 -52.594 1.91 1 86.69 212 PRO B N 1
ATOM 5966 C CA . PRO B 1 212 ? 8.047 -51.938 3.213 1 86.69 212 PRO B CA 1
ATOM 5967 C C . PRO B 1 212 ? 8.633 -50.531 3.102 1 86.69 212 PRO B C 1
ATOM 5969 O O . PRO B 1 212 ? 8.883 -49.875 4.121 1 86.69 212 PRO B O 1
ATOM 5972 N N . LYS B 1 213 ? 8.906 -50.094 1.954 1 88.69 213 LYS B N 1
ATOM 5973 C CA . LYS B 1 213 ? 9.516 -48.781 1.771 1 88.69 213 LYS B CA 1
ATOM 5974 C C . LYS B 1 213 ? 8.586 -47.688 2.258 1 88.69 213 LYS B C 1
ATOM 5976 O O . LYS B 1 213 ? 9.047 -46.625 2.674 1 88.69 213 LYS B O 1
ATOM 5981 N N . PHE B 1 214 ? 7.336 -47.969 2.145 1 93 214 PHE B N 1
ATOM 5982 C CA . PHE B 1 214 ? 6.336 -47 2.625 1 93 214 PHE B CA 1
ATOM 5983 C C . PHE B 1 214 ? 5.375 -47.688 3.6 1 93 214 PHE B C 1
ATOM 5985 O O . PHE B 1 214 ? 4.922 -48.812 3.355 1 93 214 PHE B O 1
ATOM 5992 N N . GLU B 1 215 ? 5.129 -47 4.762 1 90.62 215 GLU B N 1
ATOM 5993 C CA . GLU B 1 215 ? 4.199 -47.5 5.766 1 90.62 215 GLU B CA 1
ATOM 5994 C C . GLU B 1 215 ? 3.248 -46.406 6.242 1 90.62 215 GLU B C 1
ATOM 5996 O O . GLU B 1 215 ? 3.668 -45.281 6.488 1 90.62 215 GLU B O 1
ATOM 6001 N N . LEU B 1 216 ? 1.993 -46.75 6.324 1 90.06 216 LEU B N 1
ATOM 6002 C CA . LEU B 1 216 ? 0.998 -45.844 6.867 1 90.06 216 LEU B CA 1
ATOM 6003 C C . LEU B 1 216 ? 1.021 -45.844 8.391 1 90.06 216 LEU B C 1
ATOM 6005 O O . LEU B 1 216 ? 1.087 -46.906 9.008 1 90.06 216 LEU B O 1
ATOM 6009 N N . VAL B 1 217 ? 1.158 -44.75 9.07 1 83.94 217 VAL B N 1
ATOM 6010 C CA . VAL B 1 217 ? 1.144 -44.625 10.523 1 83.94 217 VAL B CA 1
ATOM 6011 C C . VAL B 1 217 ? -0.288 -44.406 11.008 1 83.94 217 VAL B C 1
ATOM 6013 O O . VAL B 1 217 ? -0.708 -45 12 1 83.94 217 VAL B O 1
ATOM 6016 N N . ASP B 1 218 ? -0.926 -43.406 10.602 1 73 218 ASP B N 1
ATOM 6017 C CA . ASP B 1 218 ? -2.307 -43.062 10.953 1 73 218 ASP B CA 1
ATOM 6018 C C . ASP B 1 218 ? -3.189 -43 9.711 1 73 218 ASP B C 1
ATOM 6020 O O . ASP B 1 218 ? -2.859 -42.312 8.742 1 73 218 ASP B O 1
ATOM 6024 N N . ASN B 1 219 ? -4.066 -44 9.766 1 60.5 219 ASN B N 1
ATOM 6025 C CA . ASN B 1 219 ? -5 -44.094 8.648 1 60.5 219 ASN B CA 1
ATOM 6026 C C . ASN B 1 219 ? -6.418 -43.719 9.078 1 60.5 219 ASN B C 1
ATOM 6028 O O . ASN B 1 219 ? -7.375 -44.406 8.742 1 60.5 219 ASN B O 1
ATOM 6032 N N . ASP B 1 220 ? -6.43 -42.688 9.891 1 55.59 220 ASP B N 1
ATOM 6033 C CA . ASP B 1 220 ? -7.812 -42.375 10.273 1 55.59 220 ASP B CA 1
ATOM 6034 C C . ASP B 1 220 ? -8.68 -42.156 9.039 1 55.59 220 ASP B C 1
ATOM 6036 O O . ASP B 1 220 ? -8.445 -41.219 8.281 1 55.59 220 ASP B O 1
ATOM 6040 N N . ILE B 1 221 ? -9.477 -43.062 8.766 1 48.75 221 ILE B N 1
ATOM 6041 C CA . ILE B 1 221 ? -10.406 -43.094 7.641 1 48.75 221 ILE B CA 1
ATOM 6042 C C . ILE B 1 221 ? -11.188 -41.781 7.547 1 48.75 221 ILE B C 1
ATOM 6044 O O . ILE B 1 221 ? -11.539 -41.344 6.449 1 48.75 221 ILE B O 1
ATOM 6048 N N . SER B 1 222 ? -11.406 -41.219 8.727 1 46.59 222 SER B N 1
ATOM 6049 C CA . SER B 1 222 ? -12.266 -40.031 8.742 1 46.59 222 SER B CA 1
ATOM 6050 C C . SER B 1 222 ? -11.5 -38.781 8.297 1 46.59 222 SER B C 1
ATOM 6052 O O . SER B 1 222 ? -12.102 -37.75 7.984 1 46.59 222 SER B O 1
ATOM 6054 N N . SER B 1 223 ? -10.148 -39.094 8.234 1 52.88 223 SER B N 1
ATOM 6055 C CA . SER B 1 223 ? -9.352 -37.906 8.023 1 52.88 223 SER B CA 1
ATOM 6056 C C . SER B 1 223 ? -9.086 -37.656 6.539 1 52.88 223 SER B C 1
ATOM 6058 O O . SER B 1 223 ? -9.016 -38.625 5.758 1 52.88 223 SER B O 1
ATOM 6060 N N . VAL B 1 224 ? -9.336 -36.469 6.047 1 60.59 224 VAL B N 1
ATOM 6061 C CA . VAL B 1 224 ? -9.109 -36.031 4.676 1 60.59 224 VAL B CA 1
ATOM 6062 C C . VAL B 1 224 ? -7.68 -36.375 4.25 1 60.59 224 VAL B C 1
ATOM 6064 O O . VAL B 1 224 ? -7.383 -36.438 3.057 1 60.59 224 VAL B O 1
ATOM 6067 N N . GLY B 1 225 ? -6.91 -36.781 5.184 1 80.56 225 GLY B N 1
ATOM 6068 C CA . GLY B 1 225 ? -5.539 -37.125 4.836 1 80.56 225 GLY B CA 1
ATOM 6069 C C . GLY B 1 225 ? -4.93 -38.188 5.734 1 80.56 225 GLY B C 1
ATOM 6070 O O . GLY B 1 225 ? -5.59 -38.688 6.652 1 80.56 225 GLY B O 1
ATOM 6071 N N . GLY B 1 226 ? -3.902 -38.812 5.328 1 88.75 226 GLY B N 1
ATOM 6072 C CA . GLY B 1 226 ? -3.164 -39.781 6.105 1 88.75 226 GLY B CA 1
ATOM 6073 C C . GLY B 1 226 ? -1.727 -39.375 6.371 1 88.75 226 GLY B C 1
ATOM 6074 O O . GLY B 1 226 ? -1.27 -38.344 5.887 1 88.75 226 GLY B O 1
ATOM 6075 N N . LEU B 1 227 ? -1.188 -40.125 7.34 1 92.44 227 LEU B N 1
ATOM 6076 C CA . LEU B 1 227 ? 0.22 -39.938 7.68 1 92.44 227 LEU B CA 1
ATOM 6077 C C . LEU B 1 227 ? 1.001 -41.25 7.43 1 92.44 227 LEU B C 1
ATOM 6079 O O . LEU B 1 227 ? 0.463 -42.344 7.59 1 92.44 227 LEU B O 1
ATOM 6083 N N . GLY B 1 228 ? 2.178 -41.031 6.934 1 93.31 228 GLY B N 1
ATOM 6084 C CA . GLY B 1 228 ? 2.996 -42.188 6.633 1 93.31 228 GLY B CA 1
ATOM 6085 C C . GLY B 1 228 ? 4.48 -41.938 6.805 1 93.31 228 GLY B C 1
ATOM 6086 O O . GLY B 1 228 ? 4.887 -40.875 7.219 1 93.31 228 GLY B O 1
ATOM 6087 N N . LEU B 1 229 ? 5.242 -43.062 6.625 1 94.38 229 LEU B N 1
ATOM 6088 C CA . LEU B 1 229 ? 6.699 -43.031 6.715 1 94.38 229 LEU B CA 1
ATOM 6089 C C . LEU B 1 229 ? 7.332 -43.656 5.484 1 94.38 229 LEU B C 1
ATOM 6091 O O . LEU B 1 229 ? 6.906 -44.719 5.043 1 94.38 229 LEU B O 1
ATOM 6095 N N . ILE B 1 230 ? 8.234 -42.938 4.934 1 94.44 230 ILE B N 1
ATOM 6096 C CA . ILE B 1 230 ? 9.031 -43.5 3.85 1 94.44 230 ILE B CA 1
ATOM 6097 C C . ILE B 1 230 ? 10.398 -43.938 4.379 1 94.44 230 ILE B C 1
ATOM 6099 O O . ILE B 1 230 ? 11.102 -43.125 5.004 1 94.44 230 ILE B O 1
ATOM 6103 N N . LYS B 1 231 ? 10.766 -45.125 4.082 1 93.38 231 LYS B N 1
ATOM 6104 C CA . LYS B 1 231 ? 12.086 -45.625 4.449 1 93.38 231 LYS B CA 1
ATOM 6105 C C . LYS B 1 231 ? 13.086 -45.438 3.32 1 93.38 231 LYS B C 1
ATOM 6107 O O . LYS B 1 231 ? 13.219 -46.281 2.436 1 93.38 231 LYS B O 1
ATOM 6112 N N . GLU B 1 232 ? 13.812 -44.406 3.369 1 86.56 232 GLU B N 1
ATOM 6113 C CA . GLU B 1 232 ? 14.805 -44.125 2.336 1 86.56 232 GLU B CA 1
ATOM 6114 C C . GLU B 1 232 ? 16.031 -45.031 2.475 1 86.56 232 GLU B C 1
ATOM 6116 O O . GLU B 1 232 ? 16.547 -45.531 1.478 1 86.56 232 GLU B O 1
ATOM 6121 N N . THR B 1 233 ? 16.562 -45.062 3.691 1 85.94 233 THR B N 1
ATOM 6122 C CA . THR B 1 233 ? 17.594 -46.031 4.098 1 85.94 233 THR B CA 1
ATOM 6123 C C . THR B 1 233 ? 17.219 -46.688 5.426 1 85.94 233 THR B C 1
ATOM 6125 O O . THR B 1 233 ? 16.203 -46.344 6.031 1 85.94 233 THR B O 1
ATOM 6128 N N . GLU B 1 234 ? 18 -47.688 5.734 1 81.5 234 GLU B N 1
ATOM 6129 C CA . GLU B 1 234 ? 17.734 -48.375 6.992 1 81.5 234 GLU B CA 1
ATOM 6130 C C . GLU B 1 234 ? 17.766 -47.406 8.172 1 81.5 234 GLU B C 1
ATOM 6132 O O . GLU B 1 234 ? 17.031 -47.562 9.141 1 81.5 234 GLU B O 1
ATOM 6137 N N . GLU B 1 235 ? 18.438 -46.312 7.969 1 86.12 235 GLU B N 1
ATOM 6138 C CA . GLU B 1 235 ? 18.609 -45.375 9.086 1 86.12 235 GLU B CA 1
ATOM 6139 C C . GLU B 1 235 ? 17.844 -44.062 8.844 1 86.12 235 GLU B C 1
ATOM 6141 O O . GLU B 1 235 ? 17.562 -43.344 9.789 1 86.12 235 GLU B O 1
ATOM 6146 N N . LYS B 1 236 ? 17.422 -43.938 7.664 1 89.88 236 LYS B N 1
ATOM 6147 C CA . LYS B 1 236 ? 16.797 -42.656 7.355 1 89.88 236 LYS B CA 1
ATOM 6148 C C . LYS B 1 236 ? 15.312 -42.812 7.035 1 89.88 236 LYS B C 1
ATOM 6150 O O . LYS B 1 236 ? 14.961 -43.438 6.031 1 89.88 236 LYS B O 1
ATOM 6155 N N . ILE B 1 237 ? 14.469 -42.312 7.961 1 92.31 237 ILE B N 1
ATOM 6156 C CA . ILE B 1 237 ? 13.016 -42.375 7.809 1 92.31 237 ILE B CA 1
ATOM 6157 C C . ILE B 1 237 ? 12.461 -40.969 7.602 1 92.31 237 ILE B C 1
ATOM 6159 O O . ILE B 1 237 ? 12.828 -40.062 8.32 1 92.31 237 ILE B O 1
ATOM 6163 N N . ARG B 1 238 ? 11.602 -40.844 6.637 1 94 238 ARG B N 1
ATOM 6164 C CA . ARG B 1 238 ? 11.008 -39.531 6.32 1 94 238 ARG B CA 1
ATOM 6165 C C . ARG B 1 238 ? 9.508 -39.531 6.594 1 94 238 ARG B C 1
ATOM 6167 O O . ARG B 1 238 ? 8.758 -40.281 5.949 1 94 238 ARG B O 1
ATOM 6174 N N . PRO B 1 239 ? 9.102 -38.688 7.504 1 95 239 PRO B N 1
ATOM 6175 C CA . PRO B 1 239 ? 7.652 -38.562 7.691 1 95 239 PRO B CA 1
ATOM 6176 C C . PRO B 1 239 ? 6.973 -37.844 6.523 1 95 239 PRO B C 1
ATOM 6178 O O . PRO B 1 239 ? 7.527 -36.906 5.965 1 95 239 PRO B O 1
ATOM 6181 N N . VAL B 1 240 ? 5.793 -38.375 6.133 1 95.75 240 VAL B N 1
ATOM 6182 C CA . VAL B 1 240 ? 5.059 -37.812 4.996 1 95.75 240 VAL B CA 1
ATOM 6183 C C . VAL B 1 240 ? 3.566 -37.781 5.312 1 95.75 240 VAL B C 1
ATOM 6185 O O . VAL B 1 240 ? 3.117 -38.375 6.293 1 95.75 240 VAL B O 1
ATOM 6188 N N . TRP B 1 241 ? 2.838 -36.969 4.609 1 93.88 241 TRP B N 1
ATOM 6189 C CA . TRP B 1 241 ? 1.382 -37 4.688 1 93.88 241 TRP B CA 1
ATOM 6190 C C . TRP B 1 241 ? 0.778 -37.406 3.35 1 93.88 241 TRP B C 1
ATOM 6192 O O . TRP B 1 241 ? 1.422 -37.281 2.307 1 93.88 241 TRP B O 1
ATOM 6202 N N . VAL B 1 242 ? -0.427 -38.031 3.408 1 93.44 242 VAL B N 1
ATOM 6203 C CA . VAL B 1 242 ? -1.074 -38.625 2.24 1 93.44 242 VAL B CA 1
ATOM 6204 C C . VAL B 1 242 ? -2.395 -37.906 1.965 1 93.44 242 VAL B C 1
ATOM 6206 O O . VAL B 1 242 ? -3.189 -37.688 2.881 1 93.44 242 VAL B O 1
ATOM 6209 N N . GLU B 1 243 ? -2.561 -37.438 0.795 1 91.62 243 GLU B N 1
ATOM 6210 C CA . GLU B 1 243 ? -3.852 -36.938 0.331 1 91.62 243 GLU B CA 1
ATOM 6211 C C . GLU B 1 243 ? -4.629 -38.031 -0.411 1 91.62 243 GLU B C 1
ATOM 6213 O O . GLU B 1 243 ? -4.266 -38.406 -1.526 1 91.62 243 GLU B O 1
ATOM 6218 N N . TRP B 1 244 ? -5.738 -38.406 0.177 1 89.06 244 TRP B N 1
ATOM 6219 C CA . TRP B 1 244 ? -6.477 -39.562 -0.343 1 89.06 244 TRP B CA 1
ATOM 6220 C C . TRP B 1 244 ? -7.453 -39.125 -1.436 1 89.06 244 TRP B C 1
ATOM 6222 O O . TRP B 1 244 ? -8.055 -38.062 -1.35 1 89.06 244 TRP B O 1
ATOM 6232 N N . ASN B 1 245 ? -7.535 -40 -2.375 1 85.31 245 ASN B N 1
ATOM 6233 C CA . ASN B 1 245 ? -8.539 -39.906 -3.43 1 85.31 245 ASN B CA 1
ATOM 6234 C C . ASN B 1 245 ? -9.336 -41.219 -3.555 1 85.31 245 ASN B C 1
ATOM 6236 O O . ASN B 1 245 ? -8.773 -42.25 -3.873 1 85.31 245 ASN B O 1
ATOM 6240 N N . VAL B 1 246 ? -10.547 -41.125 -3.262 1 82.44 246 VAL B N 1
ATOM 6241 C CA . VAL B 1 246 ? -11.398 -42.312 -3.381 1 82.44 246 VAL B CA 1
ATOM 6242 C C . VAL B 1 246 ? -12.016 -42.344 -4.777 1 82.44 246 VAL B C 1
ATOM 6244 O O . VAL B 1 246 ? -12.625 -41.375 -5.23 1 82.44 246 VAL B O 1
ATOM 6247 N N . THR B 1 247 ? -11.625 -43.5 -5.41 1 77.88 247 THR B N 1
ATOM 6248 C CA . THR B 1 247 ? -12.086 -43.625 -6.789 1 77.88 247 THR B CA 1
ATOM 6249 C C . THR B 1 247 ? -13.344 -44.469 -6.855 1 77.88 247 THR B C 1
ATOM 6251 O O . THR B 1 247 ? -13.594 -45.281 -5.965 1 77.88 247 THR B O 1
ATOM 6254 N N . GLY B 1 248 ? -14.445 -44.156 -7.469 1 70.88 248 GLY B N 1
ATOM 6255 C CA . GLY B 1 248 ? -15.633 -44.969 -7.66 1 70.88 248 GLY B CA 1
ATOM 6256 C C . GLY B 1 248 ? -15.328 -46.344 -8.188 1 70.88 248 GLY B C 1
ATOM 6257 O O . GLY B 1 248 ? -14.234 -46.875 -7.977 1 70.88 248 GLY B O 1
ATOM 6258 N N . SER B 1 249 ? -16.312 -47.156 -8.484 1 67.44 249 SER B N 1
ATOM 6259 C CA . SER B 1 249 ? -16.172 -48.5 -9.047 1 67.44 249 SER B CA 1
ATOM 6260 C C . SER B 1 249 ? -16.406 -48.5 -10.555 1 67.44 249 SER B C 1
ATOM 6262 O O . SER B 1 249 ? -16.938 -47.531 -11.102 1 67.44 249 SER B O 1
ATOM 6264 N N . GLY B 1 250 ? -15.75 -49.438 -11.227 1 69.88 250 GLY B N 1
ATOM 6265 C CA . GLY B 1 250 ? -16.047 -49.625 -12.641 1 69.88 250 GLY B CA 1
ATOM 6266 C C . GLY B 1 250 ? -15.016 -49 -13.555 1 69.88 250 GLY B C 1
ATOM 6267 O O . GLY B 1 250 ? -13.836 -48.875 -13.195 1 69.88 250 GLY B O 1
ATOM 6268 N N . LEU B 1 251 ? -15.32 -48.75 -14.805 1 71.44 251 LEU B N 1
ATOM 6269 C CA . LEU B 1 251 ? -14.469 -48.219 -15.875 1 71.44 251 LEU B CA 1
ATOM 6270 C C . LEU B 1 251 ? -13.977 -46.812 -15.539 1 71.44 251 LEU B C 1
ATOM 6272 O O . LEU B 1 251 ? -12.836 -46.469 -15.844 1 71.44 251 LEU B O 1
ATOM 6276 N N . GLU B 1 252 ? -14.773 -46.156 -14.867 1 74.81 252 GLU B N 1
ATOM 6277 C CA . GLU B 1 252 ? -14.414 -44.781 -14.508 1 74.81 252 GLU B CA 1
ATOM 6278 C C . GLU B 1 252 ? -13.273 -44.75 -13.492 1 74.81 252 GLU B C 1
ATOM 6280 O O . GLU B 1 252 ? -12.438 -43.844 -13.5 1 74.81 252 GLU B O 1
ATOM 6285 N N . SER B 1 253 ? -13.227 -45.781 -12.727 1 77.94 253 SER B N 1
ATOM 6286 C CA . SER B 1 253 ? -12.164 -45.906 -11.727 1 77.94 253 SER B CA 1
ATOM 6287 C C . SER B 1 253 ? -10.812 -46.094 -12.391 1 77.94 253 SER B C 1
ATOM 6289 O O . SER B 1 253 ? -9.812 -45.531 -11.969 1 77.94 253 SER B O 1
ATOM 6291 N N . ARG B 1 254 ? -10.789 -46.906 -13.43 1 81.12 254 ARG B N 1
ATOM 6292 C CA . ARG B 1 254 ? -9.531 -47.156 -14.117 1 81.12 254 ARG B CA 1
ATOM 6293 C C . ARG B 1 254 ? -8.992 -45.906 -14.781 1 81.12 254 ARG B C 1
ATOM 6295 O O . ARG B 1 254 ? -7.789 -45.625 -14.727 1 81.12 254 ARG B O 1
ATOM 6302 N N . LEU B 1 255 ? -9.883 -45.188 -15.391 1 80.31 255 LEU B N 1
ATOM 6303 C CA . LEU B 1 255 ? -9.484 -43.969 -16.031 1 80.31 255 LEU B CA 1
ATOM 6304 C C . LEU B 1 255 ? -8.977 -42.938 -15.008 1 80.31 255 LEU B C 1
ATOM 6306 O O . LEU B 1 255 ? -8.016 -42.219 -15.266 1 80.31 255 LEU B O 1
ATOM 6310 N N . HIS B 1 256 ? -9.617 -42.969 -13.922 1 81.38 256 HIS B N 1
ATOM 6311 C CA . HIS B 1 256 ? -9.211 -42.094 -12.852 1 81.38 256 HIS B CA 1
ATOM 6312 C C . HIS B 1 256 ? -7.812 -42.406 -12.344 1 81.38 256 HIS B C 1
ATOM 6314 O O . HIS B 1 256 ? -7.008 -41.531 -12.094 1 81.38 256 HIS B O 1
ATOM 6320 N N . VAL B 1 257 ? -7.555 -43.562 -12.211 1 83.94 257 VAL B N 1
ATOM 6321 C CA . VAL B 1 257 ? -6.258 -44 -11.719 1 83.94 257 VAL B CA 1
ATOM 6322 C C . VAL B 1 257 ? -5.172 -43.656 -12.742 1 83.94 257 VAL B C 1
ATOM 6324 O O . VAL B 1 257 ? -4.074 -43.25 -12.367 1 83.94 257 VAL B O 1
ATOM 6327 N N . GLU B 1 258 ? -5.449 -43.844 -13.969 1 83.19 258 GLU B N 1
ATOM 6328 C CA . GLU B 1 258 ? -4.496 -43.5 -15.023 1 83.19 258 GLU B CA 1
ATOM 6329 C C . GLU B 1 258 ? -4.16 -42 -15 1 83.19 258 GLU B C 1
ATOM 6331 O O . GLU B 1 258 ? -3.006 -41.625 -15.203 1 83.19 258 GLU B O 1
ATOM 6336 N N . ARG B 1 259 ? -5.16 -41.312 -14.812 1 80.88 259 ARG B N 1
ATOM 6337 C CA . ARG B 1 259 ? -4.965 -39.844 -14.758 1 80.88 259 ARG B CA 1
ATOM 6338 C C . ARG B 1 259 ? -4.152 -39.469 -13.531 1 80.88 259 ARG B C 1
ATOM 6340 O O . ARG B 1 259 ? -3.324 -38.562 -13.594 1 80.88 259 ARG B O 1
ATOM 6347 N N . MET B 1 260 ? -4.438 -40.125 -12.438 1 85.12 260 MET B N 1
ATOM 6348 C CA . MET B 1 260 ? -3.674 -39.875 -11.219 1 85.12 260 MET B CA 1
ATOM 6349 C C . MET B 1 260 ? -2.205 -40.219 -11.406 1 85.12 260 MET B C 1
ATOM 6351 O O . MET B 1 260 ? -1.32 -39.531 -10.906 1 85.12 260 MET B O 1
ATOM 6355 N N . GLU B 1 261 ? -2.027 -41.25 -12.062 1 86.81 261 GLU B N 1
ATOM 6356 C CA . GLU B 1 261 ? -0.659 -41.656 -12.344 1 86.81 261 GLU B CA 1
ATOM 6357 C C . GLU B 1 261 ? 0.059 -40.656 -13.242 1 86.81 261 GLU B C 1
ATOM 6359 O O . GLU B 1 261 ? 1.231 -40.344 -13.016 1 86.81 261 GLU B O 1
ATOM 6364 N N . ALA B 1 262 ? -0.623 -40.219 -14.242 1 83.44 262 ALA B N 1
ATOM 6365 C CA . ALA B 1 262 ? -0.035 -39.25 -15.148 1 83.44 262 ALA B CA 1
ATOM 6366 C C . ALA B 1 262 ? 0.339 -37.969 -14.406 1 83.44 262 ALA B C 1
ATOM 6368 O O . ALA B 1 262 ? 1.427 -37.406 -14.602 1 83.44 262 ALA B O 1
ATOM 6369 N N . LEU B 1 263 ? -0.524 -37.562 -13.609 1 85.88 263 LEU B N 1
ATOM 6370 C CA . LEU B 1 263 ? -0.255 -36.375 -12.805 1 85.88 263 LEU B CA 1
ATOM 6371 C C . LEU B 1 263 ? 0.877 -36.625 -11.82 1 85.88 263 LEU B C 1
ATOM 6373 O O . LEU B 1 263 ? 1.691 -35.75 -11.555 1 85.88 263 LEU B O 1
ATOM 6377 N N . GLY B 1 264 ? 0.82 -37.75 -11.211 1 88.81 264 GLY B N 1
ATOM 6378 C CA . GLY B 1 264 ? 1.906 -38.094 -10.312 1 88.81 264 GLY B CA 1
ATOM 6379 C C . GLY B 1 264 ? 3.273 -38.031 -10.961 1 88.81 264 GLY B C 1
ATOM 6380 O O . GLY B 1 264 ? 4.234 -37.562 -10.352 1 88.81 264 GLY B O 1
ATOM 6381 N N . LYS B 1 265 ? 3.322 -38.5 -12.188 1 87.94 265 LYS B N 1
ATOM 6382 C CA . LYS B 1 265 ? 4.578 -38.438 -12.93 1 87.94 265 LYS B CA 1
ATOM 6383 C C . LYS B 1 265 ? 5 -36.969 -13.164 1 87.94 265 LYS B C 1
ATOM 6385 O O . LYS B 1 265 ? 6.191 -36.656 -13.102 1 87.94 265 LYS B O 1
ATOM 6390 N N . LEU B 1 266 ? 4.094 -36.188 -13.414 1 87.5 266 LEU B N 1
ATOM 6391 C CA . LEU B 1 266 ? 4.375 -34.75 -13.57 1 87.5 266 LEU B CA 1
ATOM 6392 C C . LEU B 1 266 ? 4.875 -34.156 -12.258 1 87.5 266 LEU B C 1
ATOM 6394 O O . LEU B 1 266 ? 5.898 -33.469 -12.242 1 87.5 266 LEU B O 1
ATOM 6398 N N . LEU B 1 267 ? 4.18 -34.406 -11.227 1 90.31 267 LEU B N 1
ATOM 6399 C CA . LEU B 1 267 ? 4.523 -33.875 -9.914 1 90.31 267 LEU B CA 1
ATOM 6400 C C . LEU B 1 267 ? 5.906 -34.344 -9.477 1 90.31 267 LEU B C 1
ATOM 6402 O O . LEU B 1 267 ? 6.652 -33.594 -8.852 1 90.31 267 LEU B O 1
ATOM 6406 N N . LYS B 1 268 ? 6.172 -35.5 -9.742 1 91.06 268 LYS B N 1
ATOM 6407 C CA . LYS B 1 268 ? 7.477 -36.062 -9.375 1 91.06 268 LYS B CA 1
ATOM 6408 C C . LYS B 1 268 ? 8.609 -35.219 -9.977 1 91.06 268 LYS B C 1
ATOM 6410 O O . LYS B 1 268 ? 9.672 -35.094 -9.367 1 91.06 268 LYS B O 1
ATOM 6415 N N . GLY B 1 269 ? 8.352 -34.625 -11.031 1 87.88 269 GLY B N 1
ATOM 6416 C CA . GLY B 1 269 ? 9.375 -33.875 -11.727 1 87.88 269 GLY B CA 1
ATOM 6417 C C . GLY B 1 269 ? 9.414 -32.406 -11.32 1 87.88 269 GLY B C 1
ATOM 6418 O O . GLY B 1 269 ? 10.453 -31.766 -11.438 1 87.88 269 GLY B O 1
ATOM 6419 N N . VAL B 1 270 ? 8.289 -31.922 -10.852 1 91.31 270 VAL B N 1
ATOM 6420 C CA . VAL B 1 270 ? 8.25 -30.469 -10.789 1 91.31 270 VAL B CA 1
ATOM 6421 C C . VAL B 1 270 ? 7.848 -30.016 -9.383 1 91.31 270 VAL B C 1
ATOM 6423 O O . VAL B 1 270 ? 7.902 -28.828 -9.07 1 91.31 270 VAL B O 1
ATOM 6426 N N . SER B 1 271 ? 7.453 -30.875 -8.539 1 91.94 271 SER B N 1
ATOM 6427 C CA . SER B 1 271 ? 6.91 -30.484 -7.238 1 91.94 271 SER B CA 1
ATOM 6428 C C . SER B 1 271 ? 8.008 -29.953 -6.324 1 91.94 271 SER B C 1
ATOM 6430 O O . SER B 1 271 ? 8.625 -30.703 -5.574 1 91.94 271 SER B O 1
ATOM 6432 N N . GLU B 1 272 ? 8.148 -28.672 -6.312 1 92.5 272 GLU B N 1
ATOM 6433 C CA . GLU B 1 272 ? 9.133 -27.922 -5.516 1 92.5 272 GLU B CA 1
ATOM 6434 C C . GLU B 1 272 ? 8.531 -26.641 -4.953 1 92.5 272 GLU B C 1
ATOM 6436 O O . GLU B 1 272 ? 7.578 -26.094 -5.516 1 92.5 272 GLU B O 1
ATOM 6441 N N . PRO B 1 273 ? 9.102 -26.188 -3.9 1 92.19 273 PRO B N 1
ATOM 6442 C CA . PRO B 1 273 ? 8.578 -24.984 -3.25 1 92.19 273 PRO B CA 1
ATOM 6443 C C . PRO B 1 273 ? 8.562 -23.766 -4.18 1 92.19 273 PRO B C 1
ATOM 6445 O O . PRO B 1 273 ? 7.727 -22.875 -4.02 1 92.19 273 PRO B O 1
ATOM 6448 N N . ALA B 1 274 ? 9.406 -23.734 -5.113 1 88.06 274 ALA B N 1
ATOM 6449 C CA . ALA B 1 274 ? 9.461 -22.609 -6.027 1 88.06 274 ALA B CA 1
ATOM 6450 C C . ALA B 1 274 ? 8.141 -22.453 -6.785 1 88.06 274 ALA B C 1
ATOM 6452 O O . ALA B 1 274 ? 7.766 -21.344 -7.168 1 88.06 274 ALA B O 1
ATOM 6453 N N . LEU B 1 275 ? 7.402 -23.531 -6.969 1 91.06 275 LEU B N 1
ATOM 6454 C CA . LEU B 1 275 ? 6.098 -23.5 -7.617 1 91.06 275 LEU B CA 1
ATOM 6455 C C . LEU B 1 275 ? 4.977 -23.578 -6.586 1 91.06 275 LEU B C 1
ATOM 6457 O O . LEU B 1 275 ? 3.812 -23.781 -6.941 1 91.06 275 LEU B O 1
ATOM 6461 N N . ARG B 1 276 ? 5.422 -23.484 -5.348 1 94.5 276 ARG B N 1
ATOM 6462 C CA . ARG B 1 276 ? 4.5 -23.562 -4.219 1 94.5 276 ARG B CA 1
ATOM 6463 C C . ARG B 1 276 ? 3.85 -24.938 -4.145 1 94.5 276 ARG B C 1
ATOM 6465 O O . ARG B 1 276 ? 2.668 -25.062 -3.816 1 94.5 276 ARG B O 1
ATOM 6472 N N . LEU B 1 277 ? 4.551 -25.906 -4.523 1 95.88 277 LEU B N 1
ATOM 6473 C CA . LEU B 1 277 ? 4.172 -27.312 -4.391 1 95.88 277 LEU B CA 1
ATOM 6474 C C . LEU B 1 277 ? 5.035 -28 -3.348 1 95.88 277 LEU B C 1
ATOM 6476 O O . LEU B 1 277 ? 6.242 -27.75 -3.26 1 95.88 277 LEU B O 1
ATOM 6480 N N . PRO B 1 278 ? 4.438 -28.797 -2.516 1 96.25 278 PRO B N 1
ATOM 6481 C CA . PRO B 1 278 ? 5.258 -29.594 -1.599 1 96.25 278 PRO B CA 1
ATOM 6482 C C . PRO B 1 278 ? 6 -30.734 -2.301 1 96.25 278 PRO B C 1
ATOM 6484 O O . PRO B 1 278 ? 5.574 -31.188 -3.363 1 96.25 278 PRO B O 1
ATOM 6487 N N . PRO B 1 279 ? 7.082 -31.141 -1.696 1 95.56 279 PRO B N 1
ATOM 6488 C CA . PRO B 1 279 ? 7.758 -32.312 -2.289 1 95.56 279 PRO B CA 1
ATOM 6489 C C . PRO B 1 279 ? 6.836 -33.5 -2.455 1 95.56 279 PRO B C 1
ATOM 6491 O O . PRO B 1 279 ? 6.078 -33.844 -1.541 1 95.56 279 PRO B O 1
ATOM 6494 N N . PHE B 1 280 ? 6.898 -34.062 -3.596 1 95.56 280 PHE B N 1
ATOM 6495 C CA . PHE B 1 280 ? 6.062 -35.219 -3.947 1 95.56 280 PHE B CA 1
ATOM 6496 C C . PHE B 1 280 ? 6.895 -36.5 -4.039 1 95.56 280 PHE B C 1
ATOM 6498 O O . PHE B 1 280 ? 7.887 -36.531 -4.77 1 95.56 280 PHE B O 1
ATOM 6505 N N . TYR B 1 281 ? 6.461 -37.594 -3.387 1 94.56 281 TYR B N 1
ATOM 6506 C CA . TYR B 1 281 ? 7.297 -38.781 -3.318 1 94.56 281 TYR B CA 1
ATOM 6507 C C . TYR B 1 281 ? 6.668 -39.938 -4.094 1 94.56 281 TYR B C 1
ATOM 6509 O O . TYR B 1 281 ? 7.34 -40.906 -4.398 1 94.56 281 TYR B O 1
ATOM 6517 N N . GLY B 1 282 ? 5.34 -39.781 -4.375 1 94.12 282 GLY B N 1
ATOM 6518 C CA . GLY B 1 282 ? 4.715 -40.844 -5.156 1 94.12 282 GLY B CA 1
ATOM 6519 C C . GLY B 1 282 ? 3.262 -41.062 -4.793 1 94.12 282 GLY B C 1
ATOM 6520 O O . GLY B 1 282 ? 2.637 -40.219 -4.141 1 94.12 282 GLY B O 1
ATOM 6521 N N . ILE B 1 283 ? 2.748 -42.188 -5.367 1 93.88 283 ILE B N 1
ATOM 6522 C CA . ILE B 1 283 ? 1.359 -42.562 -5.133 1 93.88 283 ILE B CA 1
ATOM 6523 C C . ILE B 1 283 ? 1.306 -43.875 -4.355 1 93.88 283 ILE B C 1
ATOM 6525 O O . ILE B 1 283 ? 2.17 -44.75 -4.527 1 93.88 283 ILE B O 1
ATOM 6529 N N . TYR B 1 284 ? 0.356 -43.969 -3.508 1 93.19 284 TYR B N 1
ATOM 6530 C CA . TYR B 1 284 ? 0.172 -45.156 -2.711 1 93.19 284 TYR B CA 1
ATOM 6531 C C . TYR B 1 284 ? -1.231 -45.719 -2.893 1 93.19 284 TYR B C 1
ATOM 6533 O O . TYR B 1 284 ? -2.221 -45 -2.775 1 93.19 284 TYR B O 1
ATOM 6541 N N . ASP B 1 285 ? -1.293 -47 -3.236 1 91.25 285 ASP B N 1
ATOM 6542 C CA . ASP B 1 285 ? -2.564 -47.719 -3.354 1 91.25 285 ASP B CA 1
ATOM 6543 C C . ASP B 1 285 ? -2.955 -48.375 -2.027 1 91.25 285 ASP B C 1
ATOM 6545 O O . ASP B 1 285 ? -2.316 -49.312 -1.585 1 91.25 285 ASP B O 1
ATOM 6549 N N . ASP B 1 286 ? -3.975 -47.906 -1.405 1 89.38 286 ASP B N 1
ATOM 6550 C CA . ASP B 1 286 ? -4.434 -48.438 -0.133 1 89.38 286 ASP B CA 1
ATOM 6551 C C . ASP B 1 286 ? -5.262 -49.719 -0.346 1 89.38 286 ASP B C 1
ATOM 6553 O O . ASP B 1 286 ? -6.488 -49.688 -0.264 1 89.38 286 ASP B O 1
ATOM 6557 N N . LEU B 1 287 ? -4.621 -50.781 -0.392 1 87.88 287 LEU B N 1
ATOM 6558 C CA . LEU B 1 287 ? -5.254 -52.062 -0.673 1 87.88 287 LEU B CA 1
ATOM 6559 C C . LEU B 1 287 ? -6.145 -52.5 0.489 1 87.88 287 LEU B C 1
ATOM 6561 O O . LEU B 1 287 ? -7.176 -53.156 0.281 1 87.88 287 LEU B O 1
ATOM 6565 N N . ASP B 1 288 ? -5.719 -52.219 1.711 1 86.5 288 ASP B N 1
ATOM 6566 C CA . ASP B 1 288 ? -6.52 -52.562 2.883 1 86.5 288 ASP B CA 1
ATOM 6567 C C . ASP B 1 288 ? -7.887 -51.875 2.832 1 86.5 288 ASP B C 1
ATOM 6569 O O . ASP B 1 288 ? -8.898 -52.5 3.193 1 86.5 288 ASP B O 1
ATOM 6573 N N . TYR B 1 289 ? -7.855 -50.625 2.438 1 87.06 289 TYR B N 1
ATOM 6574 C CA . TYR B 1 289 ? -9.109 -49.875 2.293 1 87.06 289 TYR B CA 1
ATOM 6575 C C . TYR B 1 289 ? -10 -50.531 1.239 1 87.06 289 TYR B C 1
ATOM 6577 O O . TYR B 1 289 ? -11.219 -50.656 1.424 1 87.06 289 TYR B O 1
ATOM 6585 N N . GLU B 1 290 ? -9.398 -50.906 0.138 1 86.56 290 GLU B N 1
ATOM 6586 C CA . GLU B 1 290 ? -10.148 -51.531 -0.942 1 86.56 290 GLU B CA 1
ATOM 6587 C C . GLU B 1 290 ? -10.773 -52.844 -0.488 1 86.56 290 GLU B C 1
ATOM 6589 O O . GLU B 1 290 ? -11.898 -53.156 -0.859 1 86.56 290 GLU B O 1
ATOM 6594 N N . LEU B 1 291 ? -10.078 -53.562 0.271 1 87.69 291 LEU B N 1
ATOM 6595 C CA . LEU B 1 291 ? -10.562 -54.844 0.775 1 87.69 291 LEU B CA 1
ATOM 6596 C C . LEU B 1 291 ? -11.727 -54.656 1.744 1 87.69 291 LEU B C 1
ATOM 6598 O O . LEU B 1 291 ? -12.672 -55.438 1.76 1 87.69 291 LEU B O 1
ATOM 6602 N N . THR B 1 292 ? -11.641 -53.656 2.521 1 87.12 292 THR B N 1
ATOM 6603 C CA . THR B 1 292 ? -12.633 -53.406 3.562 1 87.12 292 THR B CA 1
ATOM 6604 C C . THR B 1 292 ? -13.875 -52.719 2.979 1 87.12 292 THR B C 1
ATOM 6606 O O . THR B 1 292 ? -15 -53.031 3.393 1 87.12 292 THR B O 1
ATOM 6609 N N . HIS B 1 293 ? -13.758 -51.812 2.016 1 86.19 293 HIS B N 1
ATOM 6610 C CA . HIS B 1 293 ? -14.875 -51 1.58 1 86.19 293 HIS B CA 1
ATOM 6611 C C . HIS B 1 293 ? -15.297 -51.344 0.155 1 86.19 293 HIS B C 1
ATOM 6613 O O . HIS B 1 293 ? -16.344 -50.906 -0.309 1 86.19 293 HIS B O 1
ATOM 6619 N N . GLY B 1 294 ? -14.469 -52.062 -0.542 1 82.38 294 GLY B N 1
ATOM 6620 C CA . GLY B 1 294 ? -14.797 -52.469 -1.896 1 82.38 294 GLY B CA 1
ATOM 6621 C C . GLY B 1 294 ? -14.555 -51.406 -2.93 1 82.38 294 GLY B C 1
ATOM 6622 O O . GLY B 1 294 ? -14.961 -51.531 -4.086 1 82.38 294 GLY B O 1
ATOM 6623 N N . ILE B 1 295 ? -14.023 -50.281 -2.473 1 83.5 295 ILE B N 1
ATOM 6624 C CA . ILE B 1 295 ? -13.742 -49.188 -3.379 1 83.5 295 ILE B CA 1
ATOM 6625 C C . ILE B 1 295 ? -12.266 -48.812 -3.295 1 83.5 295 ILE B C 1
ATOM 6627 O O . ILE B 1 295 ? -11.656 -48.875 -2.223 1 83.5 295 ILE B O 1
ATOM 6631 N N . LYS B 1 296 ? -11.68 -48.438 -4.391 1 86.31 296 LYS B N 1
ATOM 6632 C CA . LYS B 1 296 ? -10.258 -48.094 -4.465 1 86.31 296 LYS B CA 1
ATOM 6633 C C . LYS B 1 296 ? -9.969 -46.75 -3.85 1 86.31 296 LYS B C 1
ATOM 6635 O O . LYS B 1 296 ? -10.75 -45.781 -4.027 1 86.31 296 LYS B O 1
ATOM 6640 N N . ARG B 1 297 ? -8.945 -46.688 -3.107 1 87.31 297 ARG B N 1
ATOM 6641 C CA . ARG B 1 297 ? -8.438 -45.438 -2.543 1 87.31 297 ARG B CA 1
ATOM 6642 C C . ARG B 1 297 ? -6.949 -45.281 -2.832 1 87.31 297 ARG B C 1
ATOM 6644 O O . ARG B 1 297 ? -6.141 -46.125 -2.453 1 87.31 297 ARG B O 1
ATOM 6651 N N . ILE B 1 298 ? -6.629 -44.219 -3.566 1 89.38 298 ILE B N 1
ATOM 6652 C CA . ILE B 1 298 ? -5.25 -43.906 -3.941 1 89.38 298 ILE B CA 1
ATOM 6653 C C . ILE B 1 298 ? -4.816 -42.594 -3.309 1 89.38 298 ILE B C 1
ATOM 6655 O O . ILE B 1 298 ? -5.594 -41.656 -3.252 1 89.38 298 ILE B O 1
ATOM 6659 N N . GLY B 1 299 ? -3.623 -42.594 -2.801 1 91.5 299 GLY B N 1
ATOM 6660 C CA . GLY B 1 299 ? -3.148 -41.406 -2.111 1 91.5 299 GLY B CA 1
ATOM 6661 C C . GLY B 1 299 ? -1.918 -40.812 -2.756 1 91.5 299 GLY B C 1
ATOM 6662 O O . GLY B 1 299 ? -1.037 -41.531 -3.23 1 91.5 299 GLY B O 1
ATOM 6663 N N . TYR B 1 300 ? -1.908 -39.438 -2.928 1 93.31 300 TYR B N 1
ATOM 6664 C CA . TYR B 1 300 ? -0.679 -38.719 -3.225 1 93.31 300 TYR B CA 1
ATOM 6665 C C . TYR B 1 300 ? 0.153 -38.5 -1.963 1 93.31 300 TYR B C 1
ATOM 6667 O O . TYR B 1 300 ? -0.37 -38.094 -0.928 1 93.31 300 TYR B O 1
ATOM 6675 N N . VAL B 1 301 ? 1.417 -38.812 -2.004 1 94.94 301 VAL B N 1
ATOM 6676 C CA . VAL B 1 301 ? 2.289 -38.75 -0.834 1 94.94 301 VAL B CA 1
ATOM 6677 C C . VAL B 1 301 ? 3.209 -37.562 -0.919 1 94.94 301 VAL B C 1
ATOM 6679 O O . VAL B 1 301 ? 4.016 -37.438 -1.847 1 94.94 301 VAL B O 1
ATOM 6682 N N . PHE B 1 302 ? 3.074 -36.656 0.103 1 95.44 302 PHE B N 1
ATOM 6683 C CA . PHE B 1 302 ? 3.84 -35.406 0.121 1 95.44 302 PHE B CA 1
ATOM 6684 C C . PHE B 1 302 ? 4.719 -35.344 1.364 1 95.44 302 PHE B C 1
ATOM 6686 O O . PHE B 1 302 ? 4.41 -35.969 2.387 1 95.44 302 PHE B O 1
ATOM 6693 N N . GLY B 1 303 ? 5.832 -34.625 1.273 1 94.88 303 GLY B N 1
ATOM 6694 C CA . GLY B 1 303 ? 6.711 -34.375 2.4 1 94.88 303 GLY B CA 1
ATOM 6695 C C . GLY B 1 303 ? 6.953 -32.875 2.635 1 94.88 303 GLY B C 1
ATOM 6696 O O . GLY B 1 303 ? 6.188 -32.031 2.16 1 94.88 303 GLY B O 1
ATOM 6697 N N . THR B 1 304 ? 7.922 -32.625 3.467 1 95 304 THR B N 1
ATOM 6698 C CA . THR B 1 304 ? 8.273 -31.266 3.814 1 95 304 THR B CA 1
ATOM 6699 C C . THR B 1 304 ? 9.578 -30.844 3.135 1 95 304 THR B C 1
ATOM 6701 O O . THR B 1 304 ? 10.531 -31.641 3.074 1 95 304 THR B O 1
ATOM 6704 N N . PRO B 1 305 ? 9.547 -29.672 2.518 1 95 305 PRO B N 1
ATOM 6705 C CA . PRO B 1 305 ? 10.836 -29.172 2.025 1 95 305 PRO B CA 1
ATOM 6706 C C . PRO B 1 305 ? 11.766 -28.734 3.15 1 95 305 PRO B C 1
ATOM 6708 O O . PRO B 1 305 ? 11.32 -28.547 4.289 1 95 305 PRO B O 1
ATOM 6711 N N . GLU B 1 306 ? 13.031 -28.547 2.775 1 90.5 306 GLU B N 1
ATOM 6712 C CA . GLU B 1 306 ? 13.984 -28.062 3.773 1 90.5 306 GLU B CA 1
ATOM 6713 C C . GLU B 1 306 ? 13.781 -26.578 4.066 1 90.5 306 GLU B C 1
ATOM 6715 O O . GLU B 1 306 ? 13.648 -26.188 5.223 1 90.5 306 GLU B O 1
ATOM 6720 N N . SER B 1 307 ? 13.844 -25.828 3.033 1 92.62 307 SER B N 1
ATOM 6721 C CA . SER B 1 307 ? 13.688 -24.391 3.205 1 92.62 307 SER B CA 1
ATOM 6722 C C . SER B 1 307 ? 13.156 -23.734 1.935 1 92.62 307 SER B C 1
ATOM 6724 O O . SER B 1 307 ? 13.188 -24.328 0.859 1 92.62 307 SER B O 1
ATOM 6726 N N . VAL B 1 308 ? 12.562 -22.594 2.107 1 91.56 308 VAL B N 1
ATOM 6727 C CA . VAL B 1 308 ? 12.094 -21.75 1.014 1 91.56 308 VAL B CA 1
ATOM 6728 C C . VAL B 1 308 ? 12.539 -20.312 1.239 1 91.56 308 VAL B C 1
ATOM 6730 O O . VAL B 1 308 ? 12.578 -19.828 2.377 1 91.56 308 VAL B O 1
ATOM 6733 N N . THR B 1 309 ? 12.922 -19.703 0.17 1 86.06 309 THR B N 1
ATOM 6734 C CA . THR B 1 309 ? 13.227 -18.281 0.226 1 86.06 309 THR B CA 1
ATOM 6735 C C . THR B 1 309 ? 12.062 -17.453 -0.313 1 86.06 309 THR B C 1
ATOM 6737 O O . THR B 1 309 ? 11.562 -17.734 -1.405 1 86.06 309 THR B O 1
ATOM 6740 N N . ASP B 1 310 ? 11.633 -16.484 0.469 1 85.75 310 ASP B N 1
ATOM 6741 C CA . ASP B 1 310 ? 10.477 -15.703 0.047 1 85.75 310 ASP B CA 1
ATOM 6742 C C . ASP B 1 310 ? 10.898 -14.523 -0.825 1 85.75 310 ASP B C 1
ATOM 6744 O O . ASP B 1 310 ? 12.062 -14.422 -1.221 1 85.75 310 ASP B O 1
ATOM 6748 N N . TYR B 1 311 ? 9.969 -13.633 -1.229 1 76.19 311 TYR B N 1
ATOM 6749 C CA . TYR B 1 311 ? 10.203 -12.531 -2.162 1 76.19 311 TYR B CA 1
ATOM 6750 C C . TYR B 1 311 ? 11.141 -11.492 -1.561 1 76.19 311 TYR B C 1
ATOM 6752 O O . TYR B 1 311 ? 11.805 -10.75 -2.289 1 76.19 311 TYR B O 1
ATOM 6760 N N . ASP B 1 312 ? 11.164 -11.438 -0.215 1 74.56 312 ASP B N 1
ATOM 6761 C CA . ASP B 1 312 ? 12.016 -10.484 0.484 1 74.56 312 ASP B CA 1
ATOM 6762 C C . ASP B 1 312 ? 13.367 -11.094 0.82 1 74.56 312 ASP B C 1
ATOM 6764 O O . ASP B 1 312 ? 14.117 -10.555 1.637 1 74.56 312 ASP B O 1
ATOM 6768 N N . GLN B 1 313 ? 13.617 -12.297 0.319 1 77.56 313 GLN B N 1
ATOM 6769 C CA . GLN B 1 313 ? 14.883 -13.023 0.461 1 77.56 313 GLN B CA 1
ATOM 6770 C C . GLN B 1 313 ? 15.047 -13.562 1.878 1 77.56 313 GLN B C 1
ATOM 6772 O O . GLN B 1 313 ? 16.172 -13.797 2.328 1 77.56 313 GLN B O 1
ATOM 6777 N N . ARG B 1 314 ? 14.055 -13.695 2.586 1 86.62 314 ARG B N 1
ATOM 6778 C CA . ARG B 1 314 ? 14.07 -14.375 3.879 1 86.62 314 ARG B CA 1
ATOM 6779 C C . ARG B 1 314 ? 13.93 -15.883 3.707 1 86.62 314 ARG B C 1
ATOM 6781 O O . ARG B 1 314 ? 13.117 -16.344 2.906 1 86.62 314 ARG B O 1
ATOM 6788 N N . VAL B 1 315 ? 14.633 -16.516 4.512 1 91.38 315 VAL B N 1
ATOM 6789 C CA . VAL B 1 315 ? 14.625 -17.969 4.418 1 91.38 315 VAL B CA 1
ATOM 6790 C C . VAL B 1 315 ? 13.656 -18.562 5.445 1 91.38 315 VAL B C 1
ATOM 6792 O O . VAL B 1 315 ? 13.719 -18.219 6.629 1 91.38 315 VAL B O 1
ATOM 6795 N N . HIS B 1 316 ? 12.812 -19.375 5.008 1 94.31 316 HIS B N 1
ATOM 6796 C CA . HIS B 1 316 ? 11.898 -20.125 5.852 1 94.31 316 HIS B CA 1
ATOM 6797 C C . HIS B 1 316 ? 12.273 -21.609 5.898 1 94.31 316 HIS B C 1
ATOM 6799 O O . HIS B 1 316 ? 12.289 -22.281 4.863 1 94.31 316 HIS B O 1
ATOM 6805 N N . SER B 1 317 ? 12.562 -22.047 7.07 1 95.88 317 SER B N 1
ATOM 6806 C CA . SER B 1 317 ? 12.906 -23.453 7.25 1 95.88 317 SER B CA 1
ATOM 6807 C C . SER B 1 317 ? 11.773 -24.203 7.934 1 95.88 317 SER B C 1
ATOM 6809 O O . SER B 1 317 ? 11.125 -23.688 8.836 1 95.88 317 SER B O 1
ATOM 6811 N N . PHE B 1 318 ? 11.602 -25.469 7.523 1 96 318 PHE B N 1
ATOM 6812 C CA . PHE B 1 318 ? 10.43 -26.203 7.984 1 96 318 PHE B CA 1
ATOM 6813 C C . PHE B 1 318 ? 10.852 -27.406 8.828 1 96 318 PHE B C 1
ATOM 6815 O O . PHE B 1 318 ? 11.922 -27.984 8.617 1 96 318 PHE B O 1
ATOM 6822 N N . ARG B 1 319 ? 9.953 -27.734 9.742 1 94.38 319 ARG B N 1
ATOM 6823 C CA . ARG B 1 319 ? 10.148 -28.953 10.531 1 94.38 319 ARG B CA 1
ATOM 6824 C C . ARG B 1 319 ? 9.891 -30.203 9.703 1 94.38 319 ARG B C 1
ATOM 6826 O O . ARG B 1 319 ? 9.008 -30.203 8.836 1 94.38 319 ARG B O 1
ATOM 6833 N N . ASN B 1 320 ? 10.672 -31.219 10.031 1 91.5 320 ASN B N 1
ATOM 6834 C CA . ASN B 1 320 ? 10.477 -32.5 9.359 1 91.5 320 ASN B CA 1
ATOM 6835 C C . ASN B 1 320 ? 9.773 -33.5 10.258 1 91.5 320 ASN B C 1
ATOM 6837 O O . ASN B 1 320 ? 10.25 -34.625 10.43 1 91.5 320 ASN B O 1
ATOM 6841 N N . ASP B 1 321 ? 8.688 -33.094 10.883 1 91.88 321 ASP B N 1
ATOM 6842 C CA . ASP B 1 321 ? 7.934 -33.969 11.789 1 91.88 321 ASP B CA 1
ATOM 6843 C C . ASP B 1 321 ? 6.438 -33.906 11.484 1 91.88 321 ASP B C 1
ATOM 6845 O O . ASP B 1 321 ? 5.621 -33.719 12.383 1 91.88 321 ASP B O 1
ATOM 6849 N N . VAL B 1 322 ? 6.098 -34.156 10.242 1 91.81 322 VAL B N 1
ATOM 6850 C CA . VAL B 1 322 ? 4.73 -33.969 9.781 1 91.81 322 VAL B CA 1
ATOM 6851 C C . VAL B 1 322 ? 3.795 -34.938 10.508 1 91.81 322 VAL B C 1
ATOM 6853 O O . VAL B 1 322 ? 2.607 -34.625 10.68 1 91.81 322 VAL B O 1
ATOM 6856 N N . CYS B 1 323 ? 4.258 -36.062 10.992 1 89.5 323 CYS B N 1
ATOM 6857 C CA . CYS B 1 323 ? 3.412 -37 11.703 1 89.5 323 CYS B CA 1
ATOM 6858 C C . CYS B 1 323 ? 2.984 -36.438 13.055 1 89.5 323 CYS B C 1
ATOM 6860 O O . CYS B 1 323 ? 1.875 -36.719 13.523 1 89.5 323 CYS B O 1
ATOM 6862 N N . GLU B 1 324 ? 3.826 -35.656 13.672 1 90.25 324 GLU B N 1
ATOM 6863 C CA . GLU B 1 324 ? 3.512 -35 14.938 1 90.25 324 GLU B CA 1
ATOM 6864 C C . GLU B 1 324 ? 2.828 -33.656 14.711 1 90.25 324 GLU B C 1
ATOM 6866 O O . GLU B 1 324 ? 1.944 -33.281 15.477 1 90.25 324 GLU B O 1
ATOM 6871 N N . ASN B 1 325 ? 3.295 -33.062 13.703 1 92 325 ASN B N 1
ATOM 6872 C CA . ASN B 1 325 ? 2.783 -31.734 13.352 1 92 325 ASN B CA 1
ATOM 6873 C C . ASN B 1 325 ? 2.367 -31.672 11.883 1 92 325 ASN B C 1
ATOM 6875 O O . ASN B 1 325 ? 3.068 -31.078 11.062 1 92 325 ASN B O 1
ATOM 6879 N N . PRO B 1 326 ? 1.211 -32.219 11.594 1 92.69 326 PRO B N 1
ATOM 6880 C CA . PRO B 1 326 ? 0.756 -32.219 10.203 1 92.69 326 PRO B CA 1
ATOM 6881 C C . PRO B 1 326 ? 0.512 -30.828 9.641 1 92.69 326 PRO B C 1
ATOM 6883 O O . PRO B 1 326 ? 0.366 -29.875 10.398 1 92.69 326 PRO B O 1
ATOM 6886 N N . PRO B 1 327 ? 0.504 -30.734 8.359 1 94.81 327 PRO B N 1
ATOM 6887 C CA . PRO B 1 327 ? 0.197 -29.422 7.762 1 94.81 327 PRO B CA 1
ATOM 6888 C C . PRO B 1 327 ? -1.188 -28.906 8.148 1 94.81 327 PRO B C 1
ATOM 6890 O O . PRO B 1 327 ? -2.08 -29.703 8.461 1 94.81 327 PRO B O 1
ATOM 6893 N N . ILE B 1 328 ? -1.325 -27.641 8.18 1 95.06 328 ILE B N 1
ATOM 6894 C CA . ILE B 1 328 ? -2.6 -27 8.484 1 95.06 328 ILE B CA 1
ATOM 6895 C C . ILE B 1 328 ? -3.15 -26.328 7.234 1 95.06 328 ILE B C 1
ATOM 6897 O O . ILE B 1 328 ? -2.424 -25.609 6.543 1 95.06 328 ILE B O 1
ATOM 6901 N N . SER B 1 329 ? -4.391 -26.578 6.91 1 96.25 329 SER B N 1
ATOM 6902 C CA . SER B 1 329 ? -4.984 -25.984 5.715 1 96.25 329 SER B CA 1
ATOM 6903 C C . SER B 1 329 ? -5.391 -24.531 5.961 1 96.25 329 SER B C 1
ATOM 6905 O O . SER B 1 329 ? -5.523 -24.109 7.113 1 96.25 329 SER B O 1
ATOM 6907 N N . LEU B 1 330 ? -5.52 -23.797 4.91 1 97.75 330 LEU B N 1
ATOM 6908 C CA . LEU B 1 330 ? -6.004 -22.422 5.004 1 97.75 330 LEU B CA 1
ATOM 6909 C C . LEU B 1 330 ? -7.379 -22.375 5.664 1 97.75 330 LEU B C 1
ATOM 6911 O O . LEU B 1 330 ? -7.637 -21.516 6.504 1 97.75 330 LEU B O 1
ATOM 6915 N N . SER B 1 331 ? -8.297 -23.297 5.301 1 96.44 331 SER B N 1
ATOM 6916 C CA . SER B 1 331 ? -9.625 -23.344 5.902 1 96.44 331 SER B CA 1
ATOM 6917 C C . SER B 1 331 ? -9.539 -23.531 7.414 1 96.44 331 SER B C 1
ATOM 6919 O O . SER B 1 331 ? -10.273 -22.891 8.164 1 96.44 331 SER B O 1
ATOM 6921 N N . ALA B 1 332 ? -8.625 -24.375 7.84 1 94.62 332 ALA B N 1
ATOM 6922 C CA . ALA B 1 332 ? -8.453 -24.625 9.273 1 94.62 332 ALA B CA 1
ATOM 6923 C C . ALA B 1 332 ? -7.895 -23.391 9.984 1 94.62 332 ALA B C 1
ATOM 6925 O O . ALA B 1 332 ? -8.289 -23.078 11.109 1 94.62 332 ALA B O 1
ATOM 6926 N N . LEU B 1 333 ? -6.914 -22.75 9.375 1 95.31 333 LEU B N 1
ATOM 6927 C CA . LEU B 1 333 ? -6.34 -21.531 9.953 1 95.31 333 LEU B CA 1
ATOM 6928 C C . LEU B 1 333 ? -7.41 -20.469 10.148 1 95.31 333 LEU B C 1
ATOM 6930 O O . LEU B 1 333 ? -7.438 -19.781 11.18 1 95.31 333 LEU B O 1
ATOM 6934 N N . MET B 1 334 ? -8.281 -20.281 9.18 1 96.06 334 MET B N 1
ATOM 6935 C CA . MET B 1 334 ? -9.32 -19.266 9.219 1 96.06 334 MET B CA 1
ATOM 6936 C C . MET B 1 334 ? -10.398 -19.609 10.234 1 96.06 334 MET B C 1
ATOM 6938 O O . MET B 1 334 ? -11.094 -18.734 10.742 1 96.06 334 MET B O 1
ATOM 6942 N N . ALA B 1 335 ? -10.562 -20.891 10.508 1 93 335 ALA B N 1
ATOM 6943 C CA . ALA B 1 335 ? -11.609 -21.359 11.406 1 93 335 ALA B CA 1
ATOM 6944 C C . ALA B 1 335 ? -11.148 -21.297 12.859 1 93 335 ALA B C 1
ATOM 6946 O O . ALA B 1 335 ? -11.953 -21.422 13.781 1 93 335 ALA B O 1
ATOM 6947 N N . SER B 1 336 ? -9.875 -21.125 13.023 1 86.69 336 SER B N 1
ATOM 6948 C CA . SER B 1 336 ? -9.344 -21.125 14.375 1 86.69 336 SER B CA 1
ATOM 6949 C C . SER B 1 336 ? -9.883 -19.953 15.18 1 86.69 336 SER B C 1
ATOM 6951 O O . SER B 1 336 ? -9.602 -18.797 14.867 1 86.69 336 SER B O 1
ATOM 6953 N N . GLU B 1 337 ? -10.758 -20.203 16.125 1 74.88 337 GLU B N 1
ATOM 6954 C CA . GLU B 1 337 ? -11.406 -19.172 16.938 1 74.88 337 GLU B CA 1
ATOM 6955 C C . GLU B 1 337 ? -10.43 -18.547 17.922 1 74.88 337 GLU B C 1
ATOM 6957 O O . GLU B 1 337 ? -9.547 -19.219 18.453 1 74.88 337 GLU B O 1
ATOM 6962 N N . GLY B 1 338 ? -10.555 -17.312 18.125 1 76.25 338 GLY B N 1
ATOM 6963 C CA . GLY B 1 338 ? -9.797 -16.609 19.141 1 76.25 338 GLY B CA 1
ATOM 6964 C C . GLY B 1 338 ? -8.453 -16.094 18.656 1 76.25 338 GLY B C 1
ATOM 6965 O O . GLY B 1 338 ? -7.777 -15.352 19.344 1 76.25 338 GLY B O 1
ATOM 6966 N N . THR B 1 339 ? -8.078 -16.562 17.469 1 83.56 339 THR B N 1
ATOM 6967 C CA . THR B 1 339 ? -6.809 -16.078 16.938 1 83.56 339 THR B CA 1
ATOM 6968 C C . THR B 1 339 ? -7.027 -14.898 16 1 83.56 339 THR B C 1
ATOM 6970 O O . THR B 1 339 ? -7.969 -14.898 15.203 1 83.56 339 THR B O 1
ATOM 6973 N N . ALA B 1 340 ? -6.246 -13.945 16.219 1 90.56 340 ALA B N 1
ATOM 6974 C CA . ALA B 1 340 ? -6.316 -12.773 15.344 1 90.56 340 ALA B CA 1
ATOM 6975 C C . ALA B 1 340 ? -5.895 -13.125 13.922 1 90.56 340 ALA B C 1
ATOM 6977 O O . ALA B 1 340 ? -5.051 -14 13.711 1 90.56 340 ALA B O 1
ATOM 6978 N N . PRO B 1 341 ? -6.562 -12.516 12.969 1 94.88 341 PRO B N 1
ATOM 6979 C CA . PRO B 1 341 ? -6.078 -12.688 11.594 1 94.88 341 PRO B CA 1
ATOM 6980 C C . PRO B 1 341 ? -4.602 -12.32 11.445 1 94.88 341 PRO B C 1
ATOM 6982 O O . PRO B 1 341 ? -4.055 -11.602 12.281 1 94.88 341 PRO B O 1
ATOM 6985 N N . PRO B 1 342 ? -3.957 -12.859 10.414 1 96.12 342 PRO B N 1
ATOM 6986 C CA . PRO B 1 342 ? -2.586 -12.43 10.133 1 96.12 342 PRO B CA 1
ATOM 6987 C C . PRO B 1 342 ? -2.496 -10.953 9.766 1 96.12 342 PRO B C 1
ATOM 6989 O O . PRO B 1 342 ? -3.514 -10.328 9.453 1 96.12 342 PRO B O 1
ATOM 6992 N N . LEU B 1 343 ? -1.312 -10.383 9.836 1 96.75 343 LEU B N 1
ATOM 6993 C CA . LEU B 1 343 ? -1.09 -9 9.414 1 96.75 343 LEU B CA 1
ATOM 6994 C C . LEU B 1 343 ? -1.643 -8.773 8.008 1 96.75 343 LEU B C 1
ATOM 6996 O O . LEU B 1 343 ? -1.56 -9.648 7.152 1 96.75 343 LEU B O 1
ATOM 7000 N N . LEU B 1 344 ? -2.188 -7.617 7.812 1 98 344 LEU B N 1
ATOM 7001 C CA . LEU B 1 344 ? -2.799 -7.277 6.531 1 98 344 LEU B CA 1
ATOM 7002 C C . LEU B 1 344 ? -1.804 -7.461 5.391 1 98 344 LEU B C 1
ATOM 7004 O O . LEU B 1 344 ? -2.152 -7.996 4.336 1 98 344 LEU B O 1
ATOM 7008 N N . GLY B 1 345 ? -0.582 -6.98 5.586 1 96.5 345 GLY B N 1
ATOM 7009 C CA . GLY B 1 345 ? 0.452 -7.133 4.574 1 96.5 345 GLY B CA 1
ATOM 7010 C C . GLY B 1 345 ? 0.71 -8.586 4.203 1 96.5 345 GLY B C 1
ATOM 7011 O O . GLY B 1 345 ? 0.945 -8.898 3.033 1 96.5 345 GLY B O 1
ATOM 7012 N N . ASP B 1 346 ? 0.662 -9.492 5.199 1 96.62 346 ASP B N 1
ATOM 7013 C CA . ASP B 1 346 ? 0.879 -10.914 4.953 1 96.62 346 ASP B CA 1
ATOM 7014 C C . ASP B 1 346 ? -0.258 -11.508 4.129 1 96.62 346 ASP B C 1
ATOM 7016 O O . ASP B 1 346 ? -0.036 -12.406 3.312 1 96.62 346 ASP B O 1
ATOM 7020 N N . ARG B 1 347 ? -1.439 -11.039 4.359 1 97.88 347 ARG B N 1
ATOM 7021 C CA . ARG B 1 347 ? -2.576 -11.523 3.582 1 97.88 347 ARG B CA 1
ATOM 7022 C C . ARG B 1 347 ? -2.461 -11.102 2.123 1 97.88 347 ARG B C 1
ATOM 7024 O O . ARG B 1 347 ? -2.807 -11.867 1.22 1 97.88 347 ARG B O 1
ATOM 7031 N N . PHE B 1 348 ? -1.955 -9.828 1.884 1 97.25 348 PHE B N 1
ATOM 7032 C CA . PHE B 1 348 ? -1.692 -9.391 0.517 1 97.25 348 PHE B CA 1
ATOM 7033 C C . PHE B 1 348 ? -0.646 -10.281 -0.142 1 97.25 348 PHE B C 1
ATOM 7035 O O . PHE B 1 348 ? -0.792 -10.664 -1.304 1 97.25 348 PHE B O 1
ATOM 7042 N N . ARG B 1 349 ? 0.369 -10.633 0.606 1 95.69 349 ARG B N 1
ATOM 7043 C CA . ARG B 1 349 ? 1.438 -11.477 0.085 1 95.69 349 ARG B CA 1
ATOM 7044 C C . ARG B 1 349 ? 0.924 -12.883 -0.238 1 95.69 349 ARG B C 1
ATOM 7046 O O . ARG B 1 349 ? 1.28 -13.453 -1.269 1 95.69 349 ARG B O 1
ATOM 7053 N N . LEU B 1 350 ? 0.143 -13.391 0.632 1 97.75 350 LEU B N 1
ATOM 7054 C CA . LEU B 1 350 ? -0.467 -14.695 0.413 1 97.75 350 LEU B CA 1
ATOM 7055 C C . LEU B 1 350 ? -1.284 -14.711 -0.875 1 97.75 350 LEU B C 1
ATOM 7057 O O . LEU B 1 350 ? -1.15 -15.625 -1.693 1 97.75 350 LEU B O 1
ATOM 7061 N N . ALA B 1 351 ? -2.096 -13.703 -1.055 1 98.25 351 ALA B N 1
ATOM 7062 C CA . ALA B 1 351 ? -2.941 -13.586 -2.24 1 98.25 351 ALA B CA 1
ATOM 7063 C C . ALA B 1 351 ? -2.1 -13.523 -3.512 1 98.25 351 ALA B C 1
ATOM 7065 O O . ALA B 1 351 ? -2.391 -14.219 -4.488 1 98.25 351 ALA B O 1
ATOM 7066 N N . PHE B 1 352 ? -1.071 -12.703 -3.473 1 96.94 352 PHE B N 1
ATOM 7067 C CA . PHE B 1 352 ? -0.204 -12.562 -4.637 1 96.94 352 PHE B CA 1
ATOM 7068 C C . PHE B 1 352 ? 0.471 -13.891 -4.973 1 96.94 352 PHE B C 1
ATOM 7070 O O . PHE B 1 352 ? 0.55 -14.273 -6.141 1 96.94 352 PHE B O 1
ATOM 7077 N N . THR B 1 353 ? 0.968 -14.547 -3.928 1 95.81 353 THR B N 1
ATOM 7078 C CA . THR B 1 353 ? 1.674 -15.812 -4.109 1 95.81 353 THR B CA 1
ATOM 7079 C C . THR B 1 353 ? 0.77 -16.844 -4.77 1 95.81 353 THR B C 1
ATOM 7081 O O . THR B 1 353 ? 1.185 -17.531 -5.703 1 95.81 353 THR B O 1
ATOM 7084 N N . LEU B 1 354 ? -0.417 -16.938 -4.328 1 97.62 354 LEU B N 1
ATOM 7085 C CA . LEU B 1 354 ? -1.355 -17.906 -4.898 1 97.62 354 LEU B CA 1
ATOM 7086 C C . LEU B 1 354 ? -1.699 -17.547 -6.34 1 97.62 354 LEU B C 1
ATOM 7088 O O . LEU B 1 354 ? -1.7 -18.406 -7.219 1 97.62 354 LEU B O 1
ATOM 7092 N N . ALA B 1 355 ? -1.981 -16.281 -6.578 1 97.38 355 ALA B N 1
ATOM 7093 C CA . ALA B 1 355 ? -2.307 -15.836 -7.934 1 97.38 355 ALA B CA 1
ATOM 7094 C C . ALA B 1 355 ? -1.149 -16.094 -8.891 1 97.38 355 ALA B C 1
ATOM 7096 O O . ALA B 1 355 ? -1.359 -16.547 -10.023 1 97.38 355 ALA B O 1
ATOM 7097 N N . SER B 1 356 ? 0.036 -15.812 -8.43 1 94.31 356 SER B N 1
ATOM 7098 C CA . SER B 1 356 ? 1.226 -16.047 -9.242 1 94.31 356 SER B CA 1
ATOM 7099 C C . SER B 1 356 ? 1.405 -17.516 -9.562 1 94.31 356 SER B C 1
ATOM 7101 O O . SER B 1 356 ? 1.733 -17.891 -10.695 1 94.31 356 SER B O 1
ATOM 7103 N N . ALA B 1 357 ? 1.185 -18.359 -8.609 1 93.88 357 ALA B N 1
ATOM 7104 C CA . ALA B 1 357 ? 1.3 -19.797 -8.812 1 93.88 357 ALA B CA 1
ATOM 7105 C C . ALA B 1 357 ? 0.304 -20.281 -9.859 1 93.88 357 ALA B C 1
ATOM 7107 O O . ALA B 1 357 ? 0.664 -21.047 -10.766 1 93.88 357 ALA B O 1
ATOM 7108 N N . PHE B 1 358 ? -0.895 -19.812 -9.766 1 95.06 358 PHE B N 1
ATOM 7109 C CA . PHE B 1 358 ? -1.92 -20.25 -10.711 1 95.06 358 PHE B CA 1
ATOM 7110 C C . PHE B 1 358 ? -1.6 -19.766 -12.117 1 95.06 358 PHE B C 1
ATOM 7112 O O . PHE B 1 358 ? -1.888 -20.453 -13.102 1 95.06 358 PHE B O 1
ATOM 7119 N N . SER B 1 359 ? -1.034 -18.594 -12.195 1 93.5 359 SER B N 1
ATOM 7120 C CA . SER B 1 359 ? -0.619 -18.094 -13.5 1 93.5 359 SER B CA 1
ATOM 7121 C C . SER B 1 359 ? 0.43 -19 -14.133 1 93.5 359 SER B C 1
ATOM 7123 O O . SER B 1 359 ? 0.39 -19.25 -15.336 1 93.5 359 SER B O 1
ATOM 7125 N N . LEU B 1 360 ? 1.296 -19.484 -13.359 1 89.81 360 LEU B N 1
ATOM 7126 C CA . LEU B 1 360 ? 2.346 -20.375 -13.844 1 89.81 360 LEU B CA 1
ATOM 7127 C C . LEU B 1 360 ? 1.77 -21.734 -14.227 1 89.81 360 LEU B C 1
ATOM 7129 O O . LEU B 1 360 ? 2.158 -22.312 -15.25 1 89.81 360 LEU B O 1
ATOM 7133 N N . PHE B 1 361 ? 0.809 -22.25 -13.383 1 89.44 361 PHE B N 1
ATOM 7134 C CA . PHE B 1 361 ? 0.132 -23.5 -13.727 1 89.44 361 PHE B CA 1
ATOM 7135 C C . PHE B 1 361 ? -0.518 -23.406 -15.102 1 89.44 361 PHE B C 1
ATOM 7137 O O . PHE B 1 361 ? -0.306 -24.266 -15.961 1 89.44 361 PHE B O 1
ATOM 7144 N N . HIS B 1 362 ? -1.209 -22.375 -15.328 1 89.12 362 HIS B N 1
ATOM 7145 C CA . HIS B 1 362 ? -1.962 -22.203 -16.562 1 89.12 362 HIS B CA 1
ATOM 7146 C C . HIS B 1 362 ? -1.029 -22.016 -17.75 1 89.12 362 HIS B C 1
ATOM 7148 O O . HIS B 1 362 ? -1.311 -22.516 -18.844 1 89.12 362 HIS B O 1
ATOM 7154 N N . ALA B 1 363 ? 0.047 -21.297 -17.484 1 86 363 ALA B N 1
ATOM 7155 C CA . ALA B 1 363 ? 1.024 -21.109 -18.562 1 86 363 ALA B CA 1
ATOM 7156 C C . ALA B 1 363 ? 1.672 -22.438 -18.953 1 86 363 ALA B C 1
ATOM 7158 O O . ALA B 1 363 ? 2.072 -22.625 -20.109 1 86 363 ALA B O 1
ATOM 7159 N N . ALA B 1 364 ? 1.742 -23.312 -17.984 1 81.44 364 ALA B N 1
ATOM 7160 C CA . ALA B 1 364 ? 2.289 -24.656 -18.25 1 81.44 364 ALA B CA 1
ATOM 7161 C C . ALA B 1 364 ? 1.225 -25.578 -18.812 1 81.44 364 ALA B C 1
ATOM 7163 O O . ALA B 1 364 ? 1.487 -26.766 -19.062 1 81.44 364 ALA B O 1
ATOM 7164 N N . GLY B 1 365 ? -0.003 -25.062 -18.953 1 80.5 365 GLY B N 1
ATOM 7165 C CA . GLY B 1 365 ? -1.078 -25.828 -19.562 1 80.5 365 GLY B CA 1
ATOM 7166 C C . GLY B 1 365 ? -1.803 -26.719 -18.578 1 80.5 365 GLY B C 1
ATOM 7167 O O . GLY B 1 365 ? -2.441 -27.703 -18.969 1 80.5 365 GLY B O 1
ATOM 7168 N N . TRP B 1 366 ? -1.646 -26.391 -17.328 1 83.81 366 TRP B N 1
ATOM 7169 C CA . TRP B 1 366 ? -2.203 -27.188 -16.25 1 83.81 366 TRP B CA 1
ATOM 7170 C C . TRP B 1 366 ? -3.383 -26.484 -15.602 1 83.81 366 TRP B C 1
ATOM 7172 O O . TRP B 1 366 ? -3.246 -25.344 -15.125 1 83.81 366 TRP B O 1
ATOM 7182 N N . LEU B 1 367 ? -4.613 -27.125 -15.617 1 88.94 367 LEU B N 1
ATOM 7183 C CA . LEU B 1 367 ? -5.738 -26.656 -14.82 1 88.94 367 LEU B CA 1
ATOM 7184 C C . LEU B 1 367 ? -5.801 -27.375 -13.477 1 88.94 367 LEU B C 1
ATOM 7186 O O . LEU B 1 367 ? -5.637 -28.594 -13.414 1 88.94 367 LEU B O 1
ATOM 7190 N N . HIS B 1 368 ? -6 -26.688 -12.398 1 91.62 368 HIS B N 1
ATOM 7191 C CA . HIS B 1 368 ? -6.09 -27.281 -11.078 1 91.62 368 HIS B CA 1
ATOM 7192 C C . HIS B 1 368 ? -7.418 -28.016 -10.891 1 91.62 368 HIS B C 1
ATOM 7194 O O . HIS B 1 368 ? -7.441 -29.188 -10.539 1 91.62 368 HIS B O 1
ATOM 7200 N N . LYS B 1 369 ? -8.609 -27.344 -11.07 1 90.75 369 LYS B N 1
ATOM 7201 C CA . LYS B 1 369 ? -9.984 -27.828 -11.141 1 90.75 369 LYS B CA 1
ATOM 7202 C C . LYS B 1 369 ? -10.516 -28.188 -9.758 1 90.75 369 LYS B C 1
ATOM 7204 O O . LYS B 1 369 ? -11.703 -28.469 -9.594 1 90.75 369 LYS B O 1
ATOM 7209 N N . GLY B 1 370 ? -9.719 -28.156 -8.719 1 91.38 370 GLY B N 1
ATOM 7210 C CA . GLY B 1 370 ? -10.172 -28.531 -7.391 1 91.38 370 GLY B CA 1
ATOM 7211 C C . GLY B 1 370 ? -9.727 -27.562 -6.305 1 91.38 370 GLY B C 1
ATOM 7212 O O . GLY B 1 370 ? -9.617 -27.953 -5.137 1 91.38 370 GLY B O 1
ATOM 7213 N N . LEU B 1 371 ? -9.492 -26.344 -6.633 1 95.25 371 LEU B N 1
ATOM 7214 C CA . LEU B 1 371 ? -8.961 -25.406 -5.652 1 95.25 371 LEU B CA 1
ATOM 7215 C C . LEU B 1 371 ? -10.031 -25 -4.656 1 95.25 371 LEU B C 1
ATOM 7217 O O . LEU B 1 371 ? -11.164 -24.672 -5.043 1 95.25 371 LEU B O 1
ATOM 7221 N N . HIS B 1 372 ? -9.828 -25.094 -3.494 1 96.56 372 HIS B N 1
ATOM 7222 C CA . HIS B 1 372 ? -10.547 -24.547 -2.344 1 96.56 372 HIS B CA 1
ATOM 7223 C C . HIS B 1 372 ? -9.609 -24.359 -1.154 1 96.56 372 HIS B C 1
ATOM 7225 O O . HIS B 1 372 ? -8.453 -24.781 -1.192 1 96.56 372 HIS B O 1
ATOM 7231 N N . SER B 1 373 ? -10.008 -23.688 -0.13 1 97.31 373 SER B N 1
ATOM 7232 C CA . SER B 1 373 ? -9.141 -23.297 0.972 1 97.31 373 SER B CA 1
ATOM 7233 C C . SER B 1 373 ? -8.602 -24.516 1.72 1 97.31 373 SER B C 1
ATOM 7235 O O . SER B 1 373 ? -7.594 -24.422 2.42 1 97.31 373 SER B O 1
ATOM 7237 N N . GLY B 1 374 ? -9.242 -25.656 1.58 1 95.12 374 GLY B N 1
ATOM 7238 C CA . GLY B 1 374 ? -8.75 -26.891 2.174 1 95.12 374 GLY B CA 1
ATOM 7239 C C . GLY B 1 374 ? -7.547 -27.469 1.448 1 95.12 374 GLY B C 1
ATOM 7240 O O . GLY B 1 374 ? -6.844 -28.328 1.986 1 95.12 374 GLY B O 1
ATOM 7241 N N . ASN B 1 375 ? -7.312 -27.016 0.223 1 95.81 375 ASN B N 1
ATOM 7242 C CA . ASN B 1 375 ? -6.223 -27.531 -0.6 1 95.81 375 ASN B CA 1
ATOM 7243 C C . ASN B 1 375 ? -5.023 -26.594 -0.595 1 95.81 375 ASN B C 1
ATOM 7245 O O . ASN B 1 375 ? -4.152 -26.688 -1.463 1 95.81 375 ASN B O 1
ATOM 7249 N N . ILE B 1 376 ? -5 -25.656 0.278 1 97.81 376 ILE B N 1
ATOM 7250 C CA . ILE B 1 376 ? -3.848 -24.812 0.565 1 97.81 376 ILE B CA 1
ATOM 7251 C C . ILE B 1 376 ? -3.289 -25.141 1.945 1 97.81 376 ILE B C 1
ATOM 7253 O O . ILE B 1 376 ? -3.967 -24.953 2.959 1 97.81 376 ILE B O 1
ATOM 7257 N N . GLN B 1 377 ? -2.064 -25.609 1.945 1 97.06 377 GLN B N 1
ATOM 7258 C CA . GLN B 1 377 ? -1.478 -26.141 3.17 1 97.06 377 GLN B CA 1
ATOM 7259 C C . GLN B 1 377 ? -0.319 -25.281 3.65 1 97.06 377 GLN B C 1
ATOM 7261 O O . GLN B 1 377 ? 0.373 -24.656 2.842 1 97.06 377 GLN B O 1
ATOM 7266 N N . PHE B 1 378 ? -0.14 -25.281 4.938 1 97.06 378 PHE B N 1
ATOM 7267 C CA . PHE B 1 378 ? 0.97 -24.578 5.578 1 97.06 378 PHE B CA 1
ATOM 7268 C C . PHE B 1 378 ? 1.74 -25.516 6.496 1 97.06 378 PHE B C 1
ATOM 7270 O O . PHE B 1 378 ? 1.142 -26.344 7.203 1 97.06 378 PHE B O 1
ATOM 7277 N N . LEU B 1 379 ? 2.998 -25.422 6.398 1 96.56 379 LEU B N 1
ATOM 7278 C CA . LEU B 1 379 ? 3.881 -26.266 7.203 1 96.56 379 LEU B CA 1
ATOM 7279 C C . LEU B 1 379 ? 4.457 -25.469 8.375 1 96.56 379 LEU B C 1
ATOM 7281 O O . LEU B 1 379 ? 4.637 -24.266 8.289 1 96.56 379 LEU B O 1
ATOM 7285 N N . ARG B 1 380 ? 4.703 -26.188 9.375 1 95.94 380 ARG B N 1
ATOM 7286 C CA . ARG B 1 380 ? 5.309 -25.562 10.547 1 95.94 380 ARG B CA 1
ATOM 7287 C C . ARG B 1 380 ? 6.793 -25.281 10.32 1 95.94 380 ARG B C 1
ATOM 7289 O O . ARG B 1 380 ? 7.516 -26.141 9.797 1 95.94 380 ARG B O 1
ATOM 7296 N N . GLU B 1 381 ? 7.168 -24.109 10.648 1 95.94 381 GLU B N 1
ATOM 7297 C CA . GLU B 1 381 ? 8.578 -23.75 10.547 1 95.94 381 GLU B CA 1
ATOM 7298 C C . GLU B 1 381 ? 9.367 -24.266 11.75 1 95.94 381 GLU B C 1
ATOM 7300 O O . GLU B 1 381 ? 8.781 -24.719 12.734 1 95.94 381 GLU B O 1
ATOM 7305 N N . VAL B 1 382 ? 10.664 -24.141 11.758 1 95.06 382 VAL B N 1
ATOM 7306 C CA . VAL B 1 382 ? 11.555 -24.703 12.773 1 95.06 382 VAL B CA 1
ATOM 7307 C C . VAL B 1 382 ? 11.266 -24.031 14.117 1 95.06 382 VAL B C 1
ATOM 7309 O O . VAL B 1 382 ? 11.375 -24.688 15.164 1 95.06 382 VAL B O 1
ATOM 7312 N N . ASP B 1 383 ? 10.867 -22.812 14.117 1 93.25 383 ASP B N 1
ATOM 7313 C CA . ASP B 1 383 ? 10.609 -22.094 15.367 1 93.25 383 ASP B CA 1
ATOM 7314 C C . ASP B 1 383 ? 9.219 -22.422 15.906 1 93.25 383 ASP B C 1
ATOM 7316 O O . ASP B 1 383 ? 8.812 -21.891 16.938 1 93.25 383 ASP B O 1
ATOM 7320 N N . GLY B 1 384 ? 8.477 -23.203 15.18 1 92.75 384 GLY B N 1
ATOM 7321 C CA . GLY B 1 384 ? 7.184 -23.656 15.656 1 92.75 384 GLY B CA 1
ATOM 7322 C C . GLY B 1 384 ? 6.02 -22.844 15.117 1 92.75 384 GLY B C 1
ATOM 7323 O O . GLY B 1 384 ? 4.859 -23.219 15.305 1 92.75 384 GLY B O 1
ATOM 7324 N N . THR B 1 385 ? 6.32 -21.844 14.383 1 93.19 385 THR B N 1
ATOM 7325 C CA . THR B 1 385 ? 5.273 -20.969 13.875 1 93.19 385 THR B CA 1
ATOM 7326 C C . THR B 1 385 ? 4.883 -21.359 12.445 1 93.19 385 THR B C 1
ATOM 7328 O O . THR B 1 385 ? 5.555 -22.188 11.82 1 93.19 385 THR B O 1
ATOM 7331 N N . VAL B 1 386 ? 3.715 -20.891 12.055 1 94.25 386 VAL B N 1
ATOM 7332 C CA . VAL B 1 386 ? 3.234 -21.062 10.688 1 94.25 386 VAL B CA 1
ATOM 7333 C C . VAL B 1 386 ? 3.229 -19.719 9.969 1 94.25 386 VAL B C 1
ATOM 7335 O O . VAL B 1 386 ? 2.658 -18.734 10.469 1 94.25 386 VAL B O 1
ATOM 7338 N N . SER B 1 387 ? 3.896 -19.625 8.891 1 95.25 387 SER B N 1
ATOM 7339 C CA . SER B 1 387 ? 3.896 -18.406 8.086 1 95.25 387 SER B CA 1
ATOM 7340 C C . SER B 1 387 ? 2.846 -18.469 6.98 1 95.25 387 SER B C 1
ATOM 7342 O O . SER B 1 387 ? 2.967 -19.281 6.055 1 95.25 387 SER B O 1
ATOM 7344 N N . VAL B 1 388 ? 1.924 -17.609 7.016 1 96 388 VAL B N 1
ATOM 7345 C CA . VAL B 1 388 ? 0.827 -17.625 6.055 1 96 388 VAL B CA 1
ATOM 7346 C C . VAL B 1 388 ? 1.33 -17.188 4.68 1 96 388 VAL B C 1
ATOM 7348 O O . VAL B 1 388 ? 0.649 -17.375 3.672 1 96 388 VAL B O 1
ATOM 7351 N N . THR B 1 389 ? 2.498 -16.625 4.586 1 96 389 THR B N 1
ATOM 7352 C CA . THR B 1 389 ? 3.043 -16.141 3.32 1 96 389 THR B CA 1
ATOM 7353 C C . THR B 1 389 ? 3.695 -17.281 2.545 1 96 389 THR B C 1
ATOM 7355 O O . THR B 1 389 ? 4.156 -17.094 1.417 1 96 389 THR B O 1
ATOM 7358 N N . GLN B 1 390 ? 3.75 -18.484 3.146 1 96.25 390 GLN B N 1
ATOM 7359 C CA . GLN B 1 390 ? 4.371 -19.625 2.492 1 96.25 390 GLN B CA 1
ATOM 7360 C C . GLN B 1 390 ? 3.359 -20.75 2.258 1 96.25 390 GLN B C 1
ATOM 7362 O O . GLN B 1 390 ? 3.48 -21.828 2.83 1 96.25 390 GLN B O 1
ATOM 7367 N N . PRO B 1 391 ? 2.451 -20.547 1.373 1 97.88 391 PRO B N 1
ATOM 7368 C CA . PRO B 1 391 ? 1.45 -21.578 1.099 1 97.88 391 PRO B CA 1
ATOM 7369 C C . PRO B 1 391 ? 1.979 -22.688 0.189 1 97.88 391 PRO B C 1
ATOM 7371 O O . PRO B 1 391 ? 2.838 -22.438 -0.661 1 97.88 391 PRO B O 1
ATOM 7374 N N . PHE B 1 392 ? 1.456 -23.875 0.352 1 97.69 392 PHE B N 1
ATOM 7375 C CA . PHE B 1 392 ? 1.653 -25 -0.556 1 97.69 392 PHE B CA 1
ATOM 7376 C C . PHE B 1 392 ? 0.321 -25.484 -1.12 1 97.69 392 PHE B C 1
ATOM 7378 O O . PHE B 1 392 ? -0.614 -25.766 -0.367 1 97.69 392 PHE B O 1
ATOM 7385 N N . ILE B 1 393 ? 0.249 -25.531 -2.404 1 97.19 393 ILE B N 1
ATOM 7386 C CA . ILE B 1 393 ? -0.992 -25.891 -3.082 1 97.19 393 ILE B CA 1
ATOM 7387 C C . ILE B 1 393 ? -1.046 -27.406 -3.299 1 97.19 393 ILE B C 1
ATOM 7389 O O . ILE B 1 393 ? -0.074 -28 -3.762 1 97.19 393 ILE B O 1
ATOM 7393 N N . THR B 1 394 ? -2.137 -28 -2.914 1 95.19 394 THR B N 1
ATOM 7394 C CA . THR B 1 394 ? -2.408 -29.422 -3.127 1 95.19 394 THR B CA 1
ATOM 7395 C C . THR B 1 394 ? -3.789 -29.625 -3.744 1 95.19 394 THR B C 1
ATOM 7397 O O . THR B 1 394 ? -4.336 -28.703 -4.367 1 95.19 394 THR B O 1
ATOM 7400 N N . GLY B 1 395 ? -4.266 -30.812 -3.744 1 91.62 395 GLY B N 1
ATOM 7401 C CA . GLY B 1 395 ? -5.602 -31.078 -4.254 1 91.62 395 GLY B CA 1
ATOM 7402 C C . GLY B 1 395 ? -5.652 -31.188 -5.766 1 91.62 395 GLY B C 1
ATOM 7403 O O . GLY B 1 395 ? -6.605 -30.719 -6.395 1 91.62 395 GLY B O 1
ATOM 7404 N N . PHE B 1 396 ? -4.695 -31.781 -6.348 1 86.88 396 PHE B N 1
ATOM 7405 C CA . PHE B 1 396 ? -4.578 -31.844 -7.801 1 86.88 396 PHE B CA 1
ATOM 7406 C C . PHE B 1 396 ? -5.301 -33.062 -8.352 1 86.88 396 PHE B C 1
ATOM 7408 O O . PHE B 1 396 ? -5.141 -33.406 -9.523 1 86.88 396 PHE B O 1
ATOM 7415 N N . GLN B 1 397 ? -6.09 -33.719 -7.613 1 75.75 397 GLN B N 1
ATOM 7416 C CA . GLN B 1 397 ? -6.68 -35 -7.984 1 75.75 397 GLN B CA 1
ATOM 7417 C C . GLN B 1 397 ? -7.516 -34.875 -9.258 1 75.75 397 GLN B C 1
ATOM 7419 O O . GLN B 1 397 ? -7.727 -35.844 -9.969 1 75.75 397 GLN B O 1
ATOM 7424 N N . TYR B 1 398 ? -7.93 -33.656 -9.531 1 74.94 398 TYR B N 1
ATOM 7425 C CA . TYR B 1 398 ? -8.789 -33.469 -10.703 1 74.94 398 TYR B CA 1
ATOM 7426 C C . TYR B 1 398 ? -8.062 -32.688 -11.789 1 74.94 398 TYR B C 1
ATOM 7428 O O . TYR B 1 398 ? -8.656 -32.375 -12.82 1 74.94 398 TYR B O 1
ATOM 7436 N N . SER B 1 399 ? -6.82 -32.438 -11.523 1 73.5 399 SER B N 1
ATOM 7437 C CA . SER B 1 399 ? -6.027 -31.656 -12.453 1 73.5 399 SER B CA 1
ATOM 7438 C C . SER B 1 399 ? -5.855 -32.375 -13.789 1 73.5 399 SER B C 1
ATOM 7440 O O . SER B 1 399 ? -5.758 -33.594 -13.828 1 73.5 399 SER B O 1
ATOM 7442 N N . ARG B 1 400 ? -5.941 -31.609 -14.844 1 71.5 400 ARG B N 1
ATOM 7443 C CA . ARG B 1 400 ? -5.812 -32.156 -16.188 1 71.5 400 ARG B CA 1
ATOM 7444 C C . ARG B 1 400 ? -5.227 -31.141 -17.156 1 71.5 400 ARG B C 1
ATOM 7446 O O . ARG B 1 400 ? -5.18 -29.953 -16.844 1 71.5 400 ARG B O 1
ATOM 7453 N N . HIS B 1 401 ? -4.746 -31.812 -18.203 1 70.88 401 HIS B N 1
ATOM 7454 C CA . HIS B 1 401 ? -4.371 -30.922 -19.297 1 70.88 401 HIS B CA 1
ATOM 7455 C C . HIS B 1 401 ? -5.586 -30.172 -19.828 1 70.88 401 HIS B C 1
ATOM 7457 O O . HIS B 1 401 ? -6.68 -30.719 -19.922 1 70.88 401 HIS B O 1
ATOM 7463 N N . GLN B 1 402 ? -5.367 -28.969 -20.188 1 69.25 402 GLN B N 1
ATOM 7464 C CA . GLN B 1 402 ? -6.441 -28.062 -20.562 1 69.25 402 GLN B CA 1
ATOM 7465 C C . GLN B 1 402 ? -7.27 -28.625 -21.703 1 69.25 402 GLN B C 1
ATOM 7467 O O . GLN B 1 402 ? -8.438 -28.266 -21.875 1 69.25 402 GLN B O 1
ATOM 7472 N N . ASN B 1 403 ? -6.734 -29.5 -22.391 1 65.56 403 ASN B N 1
ATOM 7473 C CA . ASN B 1 403 ? -7.434 -30.016 -23.562 1 65.56 403 ASN B CA 1
ATOM 7474 C C . ASN B 1 403 ? -8.117 -31.359 -23.266 1 65.56 403 ASN B C 1
ATOM 7476 O O . ASN B 1 403 ? -8.734 -31.938 -24.141 1 65.56 403 ASN B O 1
ATOM 7480 N N . GLN B 1 404 ? -8.062 -31.812 -22.047 1 68.06 404 GLN B N 1
ATOM 7481 C CA . GLN B 1 404 ? -8.641 -33.094 -21.703 1 68.06 404 GLN B CA 1
ATOM 7482 C C . GLN B 1 404 ? -10.031 -32.938 -21.094 1 68.06 404 GLN B C 1
ATOM 7484 O O . GLN B 1 404 ? -10.266 -32 -20.312 1 68.06 404 GLN B O 1
ATOM 7489 N N . ALA B 1 405 ? -10.906 -33.781 -21.5 1 65.31 405 ALA B N 1
ATOM 7490 C CA . ALA B 1 405 ? -12.289 -33.719 -21.031 1 65.31 405 ALA B CA 1
ATOM 7491 C C . ALA B 1 405 ? -12.383 -34.062 -19.547 1 65.31 405 ALA B C 1
ATOM 7493 O O . ALA B 1 405 ? -11.578 -34.875 -19.031 1 65.31 405 ALA B O 1
ATOM 7494 N N . SER B 1 406 ? -13.32 -33.469 -18.875 1 63.56 406 SER B N 1
ATOM 7495 C CA . SER B 1 406 ? -13.539 -33.75 -17.453 1 63.56 406 SER B CA 1
ATOM 7496 C C . SER B 1 406 ? -14.258 -35.062 -17.25 1 63.56 406 SER B C 1
ATOM 7498 O O . SER B 1 406 ? -14.977 -35.531 -18.141 1 63.56 406 SER B O 1
ATOM 7500 N N . LEU B 1 407 ? -13.836 -35.75 -16.172 1 60.69 407 LEU B N 1
ATOM 7501 C CA . LEU B 1 407 ? -14.547 -36.969 -15.797 1 60.69 407 LEU B CA 1
ATOM 7502 C C . LEU B 1 407 ? -15.828 -36.625 -15.031 1 60.69 407 LEU B C 1
ATOM 7504 O O . LEU B 1 407 ? -15.992 -35.5 -14.539 1 60.69 407 LEU B O 1
ATOM 7508 N N . SER B 1 408 ? -16.812 -37.562 -15.062 1 53.62 408 SER B N 1
ATOM 7509 C CA . SER B 1 408 ? -18.125 -37.406 -14.422 1 53.62 408 SER B CA 1
ATOM 7510 C C . SER B 1 408 ? -17.969 -37.094 -12.945 1 53.62 408 SER B C 1
ATOM 7512 O O . SER B 1 408 ? -18.719 -36.25 -12.398 1 53.62 408 SER B O 1
ATOM 7514 N N . ARG B 1 409 ? -17.094 -37.844 -12.281 1 59.44 409 ARG B N 1
ATOM 7515 C CA . ARG B 1 409 ? -16.906 -37.625 -10.852 1 59.44 409 ARG B CA 1
ATOM 7516 C C . ARG B 1 409 ? -15.844 -36.562 -10.594 1 59.44 409 ARG B C 1
ATOM 7518 O O . ARG B 1 409 ? -14.758 -36.594 -11.188 1 59.44 409 ARG B O 1
ATOM 7525 N N . GLY B 1 410 ? -16.297 -35.375 -10.047 1 63.41 410 GLY B N 1
ATOM 7526 C CA . GLY B 1 410 ? -15.367 -34.281 -9.82 1 63.41 410 GLY B CA 1
ATOM 7527 C C . GLY B 1 410 ? -15.664 -33.5 -8.547 1 63.41 410 GLY B C 1
ATOM 7528 O O . GLY B 1 410 ? -16.5 -33.906 -7.746 1 63.41 410 GLY B O 1
ATOM 7529 N N . PRO B 1 411 ? -14.805 -32.625 -8.156 1 62.62 411 PRO B N 1
ATOM 7530 C CA . PRO B 1 411 ? -14.992 -31.797 -6.965 1 62.62 411 PRO B CA 1
ATOM 7531 C C . PRO B 1 411 ? -16.391 -31.203 -6.875 1 62.62 411 PRO B C 1
ATOM 7533 O O . PRO B 1 411 ? -16.828 -30.812 -5.789 1 62.62 411 PRO B O 1
ATOM 7536 N N . LEU B 1 412 ? -17.109 -31.391 -7.922 1 71 412 LEU B N 1
ATOM 7537 C CA . LEU B 1 412 ? -18.406 -30.734 -8.023 1 71 412 LEU B CA 1
ATOM 7538 C C . LEU B 1 412 ? -19.469 -31.547 -7.293 1 71 412 LEU B C 1
ATOM 7540 O O . LEU B 1 412 ? -20.562 -31.047 -7.023 1 71 412 LEU B O 1
ATOM 7544 N N . ASP B 1 413 ? -19.078 -32.688 -6.887 1 76.38 413 ASP B N 1
ATOM 7545 C CA . ASP B 1 413 ? -20.078 -33.562 -6.273 1 76.38 413 ASP B CA 1
ATOM 7546 C C . ASP B 1 413 ? -20.219 -33.281 -4.781 1 76.38 413 ASP B C 1
ATOM 7548 O O . ASP B 1 413 ? -21.219 -33.656 -4.16 1 76.38 413 ASP B O 1
ATOM 7552 N N . ASP B 1 414 ? -19.281 -32.656 -4.227 1 80.88 414 ASP B N 1
ATOM 7553 C CA . ASP B 1 414 ? -19.328 -32.312 -2.812 1 80.88 414 ASP B CA 1
ATOM 7554 C C . ASP B 1 414 ? -20.094 -31 -2.604 1 80.88 414 ASP B C 1
ATOM 7556 O O . ASP B 1 414 ? -19.562 -29.922 -2.861 1 80.88 414 ASP B O 1
ATOM 7560 N N . LYS B 1 415 ? -21.266 -31.078 -2.057 1 82.19 415 LYS B N 1
ATOM 7561 C CA .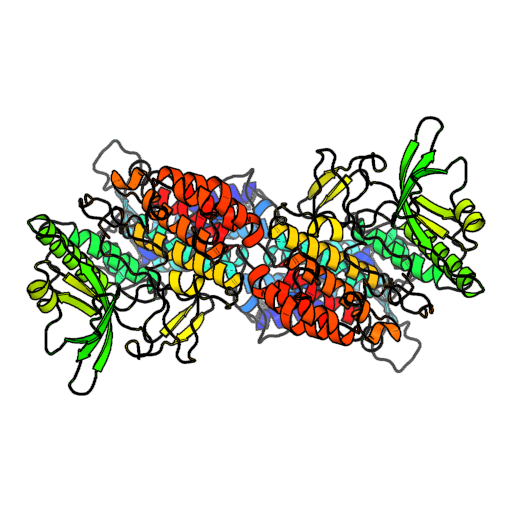 LYS B 1 415 ? -22.141 -29.922 -1.876 1 82.19 415 LYS B CA 1
ATOM 7562 C C . LYS B 1 415 ? -21.516 -28.906 -0.921 1 82.19 415 LYS B C 1
ATOM 7564 O O . LYS B 1 415 ? -21.766 -27.703 -1.024 1 82.19 415 LYS B O 1
ATOM 7569 N N . ARG B 1 416 ? -20.734 -29.391 -0.056 1 89.44 416 ARG B N 1
ATOM 7570 C CA . ARG B 1 416 ? -20.078 -28.516 0.926 1 89.44 416 ARG B CA 1
ATOM 7571 C C . ARG B 1 416 ? -19.078 -27.594 0.259 1 89.44 416 ARG B C 1
ATOM 7573 O O . ARG B 1 416 ? -18.688 -26.578 0.84 1 89.44 416 ARG B O 1
ATOM 7580 N N . LEU B 1 417 ? -18.641 -27.875 -0.978 1 91.69 417 LEU B N 1
ATOM 7581 C CA . LEU B 1 417 ? -17.641 -27.109 -1.701 1 91.69 417 LEU B CA 1
ATOM 7582 C C . LEU B 1 417 ? -18.266 -26.375 -2.889 1 91.69 417 LEU B C 1
ATOM 7584 O O . LEU B 1 417 ? -17.547 -25.828 -3.725 1 91.69 417 LEU B O 1
ATOM 7588 N N . SER B 1 418 ? -19.547 -26.281 -2.947 1 91.69 418 SER B N 1
ATOM 7589 C CA . SER B 1 418 ? -20.266 -25.766 -4.113 1 91.69 418 SER B CA 1
ATOM 7590 C C . SER B 1 418 ? -19.891 -24.328 -4.406 1 91.69 418 SER B C 1
ATOM 7592 O O . SER B 1 418 ? -19.781 -23.938 -5.57 1 91.69 418 SER B O 1
ATOM 7594 N N . HIS B 1 419 ? -19.641 -23.562 -3.389 1 95.19 419 HIS B N 1
ATOM 7595 C CA . HIS B 1 419 ? -19.422 -22.125 -3.58 1 95.19 419 HIS B CA 1
ATOM 7596 C C . HIS B 1 419 ? -18.047 -21.875 -4.188 1 95.19 419 HIS B C 1
ATOM 7598 O O . HIS B 1 419 ? -17.766 -20.766 -4.664 1 95.19 419 HIS B O 1
ATOM 7604 N N . TYR B 1 420 ? -17.188 -22.875 -4.262 1 96.81 420 TYR B N 1
ATOM 7605 C CA . TYR B 1 420 ? -15.844 -22.672 -4.777 1 96.81 420 TYR B CA 1
ATOM 7606 C C . TYR B 1 420 ? -15.82 -22.766 -6.301 1 96.81 420 TYR B C 1
ATOM 7608 O O . TYR B 1 420 ? -14.844 -22.375 -6.938 1 96.81 420 TYR B O 1
ATOM 7616 N N . TYR B 1 421 ? -16.906 -23.297 -6.871 1 95.06 421 TYR B N 1
ATOM 7617 C CA . TYR B 1 421 ? -16.859 -23.594 -8.297 1 95.06 421 TYR B CA 1
ATOM 7618 C C . TYR B 1 421 ? -17.953 -22.844 -9.055 1 95.06 421 TYR B C 1
ATOM 7620 O O . TYR B 1 421 ? -19.094 -22.781 -8.594 1 95.06 421 TYR B O 1
ATOM 7628 N N . HIS B 1 422 ? -17.531 -22.328 -10.18 1 95.25 422 HIS B N 1
ATOM 7629 C CA . HIS B 1 422 ? -18.469 -21.594 -11.023 1 95.25 422 HIS B CA 1
ATOM 7630 C C . HIS B 1 422 ? -19.578 -22.5 -11.523 1 95.25 422 HIS B C 1
ATOM 7632 O O . HIS B 1 422 ? -19.359 -23.672 -11.797 1 95.25 422 HIS B O 1
ATOM 7638 N N . PRO B 1 423 ? -20.781 -21.969 -11.742 1 93.62 423 PRO B N 1
ATOM 7639 C CA . PRO B 1 423 ? -21.906 -22.75 -12.227 1 93.62 423 PRO B CA 1
ATOM 7640 C C . PRO B 1 423 ? -21.625 -23.438 -13.562 1 93.62 423 PRO B C 1
ATOM 7642 O O . PRO B 1 423 ? -22.094 -24.547 -13.812 1 93.62 423 PRO B O 1
ATOM 7645 N N . ASP B 1 424 ? -20.781 -22.891 -14.367 1 92 424 ASP B N 1
ATOM 7646 C CA . ASP B 1 424 ? -20.531 -23.406 -15.703 1 92 424 ASP B CA 1
ATOM 7647 C C . ASP B 1 424 ? -19.438 -24.469 -15.672 1 92 424 ASP B C 1
ATOM 7649 O O . ASP B 1 424 ? -19.125 -25.094 -16.688 1 92 424 ASP B O 1
ATOM 7653 N N . ALA B 1 425 ? -18.875 -24.719 -14.531 1 89 425 ALA B N 1
ATOM 7654 C CA . ALA B 1 425 ? -17.797 -25.688 -14.438 1 89 425 ALA B CA 1
ATOM 7655 C C . ALA B 1 425 ? -18.266 -27.094 -14.781 1 89 425 ALA B C 1
ATOM 7657 O O . ALA B 1 425 ? -17.5 -27.938 -15.25 1 89 425 ALA B O 1
ATOM 7658 N N . ALA B 1 426 ? -19.516 -27.281 -14.555 1 82.56 426 ALA B N 1
ATOM 7659 C CA . ALA B 1 426 ? -20.094 -28.594 -14.844 1 82.56 426 ALA B CA 1
ATOM 7660 C C . ALA B 1 426 ? -19.984 -28.922 -16.328 1 82.56 426 ALA B C 1
ATOM 7662 O O . ALA B 1 426 ? -19.922 -30.094 -16.719 1 82.56 426 ALA B O 1
ATOM 7663 N N . LYS B 1 427 ? -19.938 -27.875 -17.125 1 83.31 427 LYS B N 1
ATOM 7664 C CA . LYS B 1 427 ? -19.828 -28.062 -18.578 1 83.31 427 LYS B CA 1
ATOM 7665 C C . LYS B 1 427 ? -18.375 -28.25 -19 1 83.31 427 LYS B C 1
ATOM 7667 O O . LYS B 1 427 ? -18.109 -28.562 -20.156 1 83.31 427 LYS B O 1
ATOM 7672 N N . GLY B 1 428 ? -17.484 -28.172 -18.125 1 83.56 428 GLY B N 1
ATOM 7673 C CA . GLY B 1 428 ? -16.062 -28.25 -18.406 1 83.56 428 GLY B CA 1
ATOM 7674 C C . GLY B 1 428 ? -15.289 -27.047 -17.891 1 83.56 428 GLY B C 1
ATOM 7675 O O . GLY B 1 428 ? -15.742 -25.922 -18.016 1 83.56 428 GLY B O 1
ATOM 7676 N N . PHE B 1 429 ? -14.133 -27.312 -17.469 1 87.31 429 PHE B N 1
ATOM 7677 C CA . PHE B 1 429 ? -13.32 -26.25 -16.891 1 87.31 429 PHE B CA 1
ATOM 7678 C C . PHE B 1 429 ? -12.555 -25.5 -17.969 1 87.31 429 PHE B C 1
ATOM 7680 O O . PHE B 1 429 ? -12.18 -26.078 -18.984 1 87.31 429 PHE B O 1
ATOM 7687 N N . SER B 1 430 ? -12.438 -24.25 -17.828 1 90 430 SER B N 1
ATOM 7688 C CA . SER B 1 430 ? -11.516 -23.359 -18.516 1 90 430 SER B CA 1
ATOM 7689 C C . SER B 1 430 ? -10.594 -22.641 -17.547 1 90 430 SER B C 1
ATOM 7691 O O . SER B 1 430 ? -10.742 -22.766 -16.328 1 90 430 SER B O 1
ATOM 7693 N N . LYS B 1 431 ? -9.586 -21.953 -18.062 1 92.88 431 LYS B N 1
ATOM 7694 C CA . LYS B 1 431 ? -8.711 -21.172 -17.203 1 92.88 431 LYS B CA 1
ATOM 7695 C C . LYS B 1 431 ? -9.508 -20.188 -16.359 1 92.88 431 LYS B C 1
ATOM 7697 O O . LYS B 1 431 ? -9.25 -20.016 -15.164 1 92.88 431 LYS B O 1
ATOM 7702 N N . ARG B 1 432 ? -10.516 -19.547 -16.969 1 95 432 ARG B N 1
ATOM 7703 C CA . ARG B 1 432 ? -11.336 -18.562 -16.281 1 95 432 ARG B CA 1
ATOM 7704 C C . ARG B 1 432 ? -12.117 -19.203 -15.141 1 95 432 ARG B C 1
ATOM 7706 O O . ARG B 1 432 ? -12.219 -18.641 -14.047 1 95 432 ARG B O 1
ATOM 7713 N N . LEU B 1 433 ? -12.672 -20.344 -15.43 1 93.31 433 LEU B N 1
ATOM 7714 C CA . LEU B 1 433 ? -13.5 -21.031 -14.438 1 93.31 433 LEU B CA 1
ATOM 7715 C C . LEU B 1 433 ? -12.633 -21.578 -13.305 1 93.31 433 LEU B C 1
ATOM 7717 O O . LEU B 1 433 ? -13.07 -21.625 -12.148 1 93.31 433 LEU B O 1
ATOM 7721 N N . ASP B 1 434 ? -11.406 -22.016 -13.672 1 94.31 434 ASP B N 1
ATOM 7722 C CA . ASP B 1 434 ? -10.43 -22.422 -12.672 1 94.31 434 ASP B CA 1
ATOM 7723 C C . ASP B 1 434 ? -10.07 -21.25 -11.75 1 94.31 434 ASP B C 1
ATOM 7725 O O . ASP B 1 434 ? -9.969 -21.422 -10.539 1 94.31 434 ASP B O 1
ATOM 7729 N N . LEU B 1 435 ? -9.977 -20.094 -12.336 1 97.56 435 LEU B N 1
ATOM 7730 C CA . LEU B 1 435 ? -9.578 -18.906 -11.602 1 97.56 435 LEU B CA 1
ATOM 7731 C C . LEU B 1 435 ? -10.742 -18.359 -10.766 1 97.56 435 LEU B C 1
ATOM 7733 O O . LEU B 1 435 ? -10.523 -17.609 -9.812 1 97.56 435 LEU B O 1
ATOM 7737 N N . TYR B 1 436 ? -11.961 -18.75 -11.148 1 98 436 TYR B N 1
ATOM 7738 C CA . TYR B 1 436 ? -13.086 -18.438 -10.266 1 98 436 TYR B CA 1
ATOM 7739 C C . TYR B 1 436 ? -12.852 -19 -8.867 1 98 436 TYR B C 1
ATOM 7741 O O . TYR B 1 436 ? -13.078 -18.297 -7.875 1 98 436 TYR B O 1
ATOM 7749 N N . SER B 1 437 ? -12.398 -20.203 -8.758 1 97.56 437 SER B N 1
ATOM 7750 C CA . SER B 1 437 ? -12.102 -20.828 -7.469 1 97.56 437 SER B CA 1
ATOM 7751 C C . SER B 1 437 ? -11.062 -20.031 -6.695 1 97.56 437 SER B C 1
ATOM 7753 O O . SER B 1 437 ? -11.18 -19.859 -5.48 1 97.56 437 SER B O 1
ATOM 7755 N N . LEU B 1 438 ? -10.062 -19.562 -7.441 1 98.62 438 LEU B N 1
ATOM 7756 C CA . LEU B 1 438 ? -9.062 -18.719 -6.816 1 98.62 438 LEU B CA 1
ATOM 7757 C C . LEU B 1 438 ? -9.695 -17.438 -6.258 1 98.62 438 LEU B C 1
ATOM 7759 O O . LEU B 1 438 ? -9.336 -17 -5.168 1 98.62 438 LEU B O 1
ATOM 7763 N N . GLY B 1 439 ? -10.617 -16.844 -7.035 1 98.81 439 GLY B N 1
ATOM 7764 C CA . GLY B 1 439 ? -11.32 -15.664 -6.566 1 98.81 439 GLY B CA 1
ATOM 7765 C C . GLY B 1 439 ? -12.039 -15.883 -5.25 1 98.81 439 GLY B C 1
ATOM 7766 O O . GLY B 1 439 ? -12 -15.023 -4.367 1 98.81 439 GLY B O 1
ATOM 7767 N N . VAL B 1 440 ? -12.688 -17.016 -5.133 1 98.75 440 VAL B N 1
ATOM 7768 C CA . VAL B 1 440 ? -13.398 -17.344 -3.902 1 98.75 440 VAL B CA 1
ATOM 7769 C C . VAL B 1 440 ? -12.398 -17.453 -2.748 1 98.75 440 VAL B C 1
ATOM 7771 O O . VAL B 1 440 ? -12.633 -16.906 -1.665 1 98.75 440 VAL B O 1
ATOM 7774 N N . VAL B 1 441 ? -11.289 -18.094 -2.965 1 98.75 441 VAL B N 1
ATOM 7775 C CA . VAL B 1 441 ? -10.266 -18.266 -1.938 1 98.75 441 VAL B CA 1
ATOM 7776 C C . VAL B 1 441 ? -9.711 -16.906 -1.532 1 98.75 441 VAL B C 1
ATOM 7778 O O . VAL B 1 441 ? -9.508 -16.641 -0.344 1 98.75 441 VAL B O 1
ATOM 7781 N N . LEU B 1 442 ? -9.445 -16.062 -2.535 1 98.88 442 LEU B N 1
ATOM 7782 C CA . LEU B 1 442 ? -8.93 -14.727 -2.23 1 98.88 442 LEU B CA 1
ATOM 7783 C C . LEU B 1 442 ? -9.945 -13.922 -1.431 1 98.88 442 LEU B C 1
ATOM 7785 O O . LEU B 1 442 ? -9.57 -13.117 -0.576 1 98.88 442 LEU B O 1
ATOM 7789 N N . CYS B 1 443 ? -11.203 -14.094 -1.748 1 98.69 443 CYS B N 1
ATOM 7790 C CA . CYS B 1 443 ? -12.25 -13.453 -0.955 1 98.69 443 CYS B CA 1
ATOM 7791 C C . CYS B 1 443 ? -12.18 -13.891 0.501 1 98.69 443 CYS B C 1
ATOM 7793 O O . CYS B 1 443 ? -12.266 -13.062 1.411 1 98.69 443 CYS B O 1
ATOM 7795 N N . GLU B 1 444 ? -11.984 -15.148 0.724 1 98.56 444 GLU B N 1
ATOM 7796 C CA . GLU B 1 444 ? -11.875 -15.703 2.07 1 98.56 444 GLU B CA 1
ATOM 7797 C C . GLU B 1 444 ? -10.633 -15.172 2.785 1 98.56 444 GLU B C 1
ATOM 7799 O O . GLU B 1 444 ? -10.68 -14.859 3.977 1 98.56 444 GLU B O 1
ATOM 7804 N N . ILE B 1 445 ? -9.555 -15.062 2.061 1 98.56 445 ILE B N 1
ATOM 7805 C CA . ILE B 1 445 ? -8.312 -14.539 2.621 1 98.56 445 ILE B CA 1
ATOM 7806 C C . ILE B 1 445 ? -8.516 -13.094 3.068 1 98.56 445 ILE B C 1
ATOM 7808 O O . ILE B 1 445 ? -8.078 -12.711 4.156 1 98.56 445 ILE B O 1
ATOM 7812 N N . GLY B 1 446 ? -9.195 -12.281 2.242 1 98.12 446 GLY B N 1
ATOM 7813 C CA . GLY B 1 446 ? -9.461 -10.898 2.598 1 98.12 446 GLY B CA 1
ATOM 7814 C C . GLY B 1 446 ? -10.305 -10.75 3.846 1 98.12 446 GLY B C 1
ATOM 7815 O O . GLY B 1 446 ? -10.047 -9.883 4.684 1 98.12 446 GLY B O 1
ATOM 7816 N N . ARG B 1 447 ? -11.25 -11.578 3.963 1 96.38 447 ARG B N 1
ATOM 7817 C CA . ARG B 1 447 ? -12.141 -11.578 5.117 1 96.38 447 ARG B CA 1
ATOM 7818 C C . ARG B 1 447 ? -11.5 -12.289 6.305 1 96.38 447 ARG B C 1
ATOM 7820 O O . ARG B 1 447 ? -11.883 -12.047 7.453 1 96.38 447 ARG B O 1
ATOM 7827 N N . TRP B 1 448 ? -10.555 -13.195 6.012 1 97.19 448 TRP B N 1
ATOM 7828 C CA . TRP B 1 448 ? -9.977 -14.188 6.91 1 97.19 448 TRP B CA 1
ATOM 7829 C C . TRP B 1 448 ? -11.07 -15 7.602 1 97.19 448 TRP B C 1
ATOM 7831 O O . TRP B 1 448 ? -11.07 -15.133 8.828 1 97.19 448 TRP B O 1
ATOM 7841 N N . ALA B 1 449 ? -11.977 -15.469 6.758 1 96.31 449 ALA B N 1
ATOM 7842 C CA . ALA B 1 449 ? -13.117 -16.297 7.125 1 96.31 449 ALA B CA 1
ATOM 7843 C C . ALA B 1 449 ? -13.703 -17.016 5.906 1 96.31 449 ALA B C 1
ATOM 7845 O O . ALA B 1 449 ? -13.625 -16.484 4.789 1 96.31 449 ALA B O 1
ATOM 7846 N N . SER B 1 450 ? -14.211 -18.172 6.133 1 95.88 450 SER B N 1
ATOM 7847 C CA . SER B 1 450 ? -14.883 -18.875 5.043 1 95.88 450 SER B CA 1
ATOM 7848 C C . SER B 1 450 ? -16.078 -18.078 4.52 1 95.88 450 SER B C 1
ATOM 7850 O O . SER B 1 450 ? -16.625 -17.234 5.23 1 95.88 450 SER B O 1
ATOM 7852 N N . ILE B 1 451 ? -16.453 -18.297 3.279 1 96.62 451 ILE B N 1
ATOM 7853 C CA . ILE B 1 451 ? -17.609 -17.641 2.658 1 96.62 451 ILE B CA 1
ATOM 7854 C C . ILE B 1 451 ? -18.859 -17.906 3.488 1 96.62 451 ILE B C 1
ATOM 7856 O O . ILE B 1 451 ? -19.734 -17.047 3.596 1 96.62 451 ILE B O 1
ATOM 7860 N N . THR B 1 452 ? -18.953 -19.047 4.133 1 93.44 452 THR B N 1
ATOM 7861 C CA . THR B 1 452 ? -20.156 -19.469 4.836 1 93.44 452 THR B CA 1
ATOM 7862 C C . THR B 1 452 ? -20.188 -18.922 6.258 1 93.44 452 THR B C 1
ATOM 7864 O O . THR B 1 452 ? -21.188 -19.062 6.965 1 93.44 452 THR B O 1
ATOM 7867 N N . SER B 1 453 ? -19.047 -18.344 6.633 1 91.38 453 SER B N 1
ATOM 7868 C CA . SER B 1 453 ? -18.969 -17.859 8 1 91.38 453 SER B CA 1
ATOM 7869 C C . SER B 1 453 ? -20 -16.766 8.266 1 91.38 453 SER B C 1
ATOM 7871 O O . SER B 1 453 ? -20.172 -15.859 7.457 1 91.38 453 SER B O 1
ATOM 7873 N N . LYS B 1 454 ? -20.797 -16.906 9.359 1 88.5 454 LYS B N 1
ATOM 7874 C CA . LYS B 1 454 ? -21.734 -15.914 9.875 1 88.5 454 LYS B CA 1
ATOM 7875 C C . LYS B 1 454 ? -22.859 -15.648 8.883 1 88.5 454 LYS B C 1
ATOM 7877 O O . LYS B 1 454 ? -23.328 -14.523 8.758 1 88.5 454 LYS B O 1
ATOM 7882 N N . ILE B 1 455 ? -23.141 -16.531 7.992 1 90.75 455 ILE B N 1
ATOM 7883 C CA . ILE B 1 455 ? -24.328 -16.438 7.145 1 90.75 455 ILE B CA 1
ATOM 7884 C C . ILE B 1 455 ? -25.562 -16.844 7.941 1 90.75 455 ILE B C 1
ATOM 7886 O O . ILE B 1 455 ? -25.578 -17.922 8.562 1 90.75 455 ILE B O 1
ATOM 7890 N N . PRO B 1 456 ? -26.484 -15.93 8.047 1 89.06 456 PRO B N 1
ATOM 7891 C CA . PRO B 1 456 ? -27.703 -16.312 8.742 1 89.06 456 PRO B CA 1
ATOM 7892 C C . PRO B 1 456 ? -28.312 -17.609 8.188 1 89.06 456 PRO B C 1
ATOM 7894 O O . PRO B 1 456 ? -28.281 -17.844 6.977 1 89.06 456 PRO B O 1
ATOM 7897 N N . LYS B 1 457 ? -28.906 -18.391 9.023 1 89.62 457 LYS B N 1
ATOM 7898 C CA . LYS B 1 457 ? -29.453 -19.703 8.672 1 89.62 457 LYS B CA 1
ATOM 7899 C C . LYS B 1 457 ? -30.5 -19.594 7.57 1 89.62 457 LYS B C 1
ATOM 7901 O O . LYS B 1 457 ? -30.562 -20.438 6.676 1 89.62 457 LYS B O 1
ATOM 7906 N N . GLU B 1 458 ? -31.281 -18.578 7.691 1 90.12 458 GLU B N 1
ATOM 7907 C CA . GLU B 1 458 ? -32.344 -18.359 6.699 1 90.12 458 GLU B CA 1
ATOM 7908 C C . GLU B 1 458 ? -31.75 -18.156 5.305 1 90.12 458 GLU B C 1
ATOM 7910 O O . GLU B 1 458 ? -32.281 -18.656 4.316 1 90.12 458 GLU B O 1
ATOM 7915 N N . ARG B 1 459 ? -30.656 -17.516 5.246 1 89.75 459 ARG B N 1
ATOM 7916 C CA . ARG B 1 459 ? -30 -17.266 3.969 1 89.75 459 ARG B CA 1
ATOM 7917 C C . ARG B 1 459 ? -29.281 -18.516 3.469 1 89.75 459 ARG B C 1
ATOM 7919 O O . ARG B 1 459 ? -29.25 -18.781 2.266 1 89.75 459 ARG B O 1
ATOM 7926 N N . LEU B 1 460 ? -28.719 -19.25 4.352 1 89.5 460 LEU B N 1
ATOM 7927 C CA . LEU B 1 460 ? -28 -20.484 4.008 1 89.5 460 LEU B CA 1
ATOM 7928 C C . LEU B 1 460 ? -28.938 -21.484 3.336 1 89.5 460 LEU B C 1
ATOM 7930 O O . LEU B 1 460 ? -28.531 -22.203 2.42 1 89.5 460 LEU B O 1
ATOM 7934 N N . ARG B 1 461 ? -30.172 -21.484 3.729 1 89.19 461 ARG B N 1
ATOM 7935 C CA . ARG B 1 461 ? -31.156 -22.391 3.168 1 89.19 461 ARG B CA 1
ATOM 7936 C C . ARG B 1 461 ? -31.453 -22.062 1.708 1 89.19 461 ARG B C 1
ATOM 7938 O O . ARG B 1 461 ? -31.828 -22.938 0.928 1 89.19 461 ARG B O 1
ATOM 7945 N N . LYS B 1 462 ? -31.219 -20.844 1.433 1 89.69 462 LYS B N 1
ATOM 7946 C CA . LYS B 1 462 ? -31.516 -20.391 0.079 1 89.69 462 LYS B CA 1
ATOM 7947 C C . LYS B 1 462 ? -30.344 -20.672 -0.863 1 89.69 462 LYS B C 1
ATOM 7949 O O . LYS B 1 462 ? -30.453 -20.484 -2.076 1 89.69 462 LYS B O 1
ATOM 7954 N N . MET B 1 463 ? -29.234 -21.109 -0.296 1 90.38 463 MET B N 1
ATOM 7955 C CA . MET B 1 463 ? -28.047 -21.406 -1.1 1 90.38 463 MET B CA 1
ATOM 7956 C C . MET B 1 463 ? -28.109 -22.828 -1.648 1 90.38 463 MET B C 1
ATOM 7958 O O . MET B 1 463 ? -27.344 -23.703 -1.21 1 90.38 463 MET B O 1
ATOM 7962 N N . THR B 1 464 ? -28.906 -23.078 -2.73 1 87.5 464 THR B N 1
ATOM 7963 C CA . THR B 1 464 ? -29.234 -24.422 -3.176 1 87.5 464 THR B CA 1
ATOM 7964 C C . THR B 1 464 ? -28.391 -24.828 -4.383 1 87.5 464 THR B C 1
ATOM 7966 O O . THR B 1 464 ? -28.344 -26 -4.75 1 87.5 464 THR B O 1
ATOM 7969 N N . ASN B 1 465 ? -27.828 -23.891 -5.047 1 91.25 465 ASN B N 1
ATOM 7970 C CA . ASN B 1 465 ? -27.016 -24.188 -6.223 1 91.25 465 ASN B CA 1
ATOM 7971 C C . ASN B 1 465 ? -25.859 -23.219 -6.363 1 91.25 465 ASN B C 1
ATOM 7973 O O . ASN B 1 465 ? -25.75 -22.25 -5.594 1 91.25 465 ASN B O 1
ATOM 7977 N N . ARG B 1 466 ? -25.047 -23.469 -7.316 1 94 466 ARG B N 1
ATOM 7978 C CA . ARG B 1 466 ? -23.812 -22.688 -7.492 1 94 466 ARG B CA 1
ATOM 7979 C C . ARG B 1 466 ? -24.141 -21.266 -7.941 1 94 466 ARG B C 1
ATOM 7981 O O . ARG B 1 466 ? -23.422 -20.328 -7.586 1 94 466 ARG B O 1
ATOM 7988 N N . GLU B 1 467 ? -25.219 -21.062 -8.648 1 95.06 467 GLU B N 1
ATOM 7989 C CA . GLU B 1 467 ? -25.625 -19.734 -9.086 1 95.06 467 GLU B CA 1
ATOM 7990 C C . GLU B 1 467 ? -26 -18.859 -7.891 1 95.06 467 GLU B C 1
ATOM 7992 O O . GLU B 1 467 ? -25.656 -17.672 -7.852 1 95.06 467 GLU B O 1
ATOM 7997 N N . ALA B 1 468 ? -26.688 -19.438 -7.02 1 95.31 468 ALA B N 1
ATOM 7998 C CA . ALA B 1 468 ? -27.062 -18.719 -5.805 1 95.31 468 ALA B CA 1
ATOM 7999 C C . ALA B 1 468 ? -25.828 -18.312 -5.004 1 95.31 468 ALA B C 1
ATOM 8001 O O . ALA B 1 468 ? -25.75 -17.188 -4.508 1 95.31 468 ALA B O 1
ATOM 8002 N N . TRP B 1 469 ? -24.922 -19.172 -4.902 1 95.94 469 TRP B N 1
ATOM 8003 C CA . TRP B 1 469 ? -23.672 -18.891 -4.191 1 95.94 469 TRP B CA 1
ATOM 8004 C C . TRP B 1 469 ? -22.906 -17.766 -4.867 1 95.94 469 TRP B C 1
ATOM 8006 O O . TRP B 1 469 ? -22.438 -16.828 -4.203 1 95.94 469 TRP B O 1
ATOM 8016 N N . ARG B 1 470 ? -22.75 -17.875 -6.168 1 96.81 470 ARG B N 1
ATOM 8017 C CA . ARG B 1 470 ? -22.016 -16.859 -6.914 1 96.81 470 ARG B CA 1
ATOM 8018 C C . ARG B 1 470 ? -22.656 -15.477 -6.727 1 96.81 470 ARG B C 1
ATOM 8020 O O . ARG B 1 470 ? -21.953 -14.492 -6.508 1 96.81 470 ARG B O 1
ATOM 8027 N N . SER B 1 471 ? -23.969 -15.383 -6.781 1 96.38 471 SER B N 1
ATOM 8028 C CA . SER B 1 471 ? -24.672 -14.125 -6.582 1 96.38 471 SER B CA 1
ATOM 8029 C C . SER B 1 471 ? -24.438 -13.57 -5.184 1 96.38 471 SER B C 1
ATOM 8031 O O . SER B 1 471 ? -24.203 -12.367 -5.016 1 96.38 471 SER B O 1
ATOM 8033 N N . TYR B 1 472 ? -24.484 -14.43 -4.238 1 96.19 472 TYR B N 1
ATOM 8034 C CA . TYR B 1 472 ? -24.25 -14.016 -2.859 1 96.19 472 TYR B CA 1
ATOM 8035 C C . TYR B 1 472 ? -22.844 -13.461 -2.68 1 96.19 472 TYR B C 1
ATOM 8037 O O . TYR B 1 472 ? -22.656 -12.422 -2.047 1 96.19 472 TYR B O 1
ATOM 8045 N N . ILE B 1 473 ? -21.891 -14.133 -3.227 1 97.75 473 ILE B N 1
ATOM 8046 C CA . ILE B 1 473 ? -20.5 -13.727 -3.092 1 97.75 473 ILE B CA 1
ATOM 8047 C C . ILE B 1 473 ? -20.297 -12.367 -3.764 1 97.75 473 ILE B C 1
ATOM 8049 O O . ILE B 1 473 ? -19.703 -11.461 -3.182 1 97.75 473 ILE B O 1
ATOM 8053 N N . LEU B 1 474 ? -20.844 -12.172 -4.973 1 97.88 474 LEU B N 1
ATOM 8054 C CA . LEU B 1 474 ? -20.672 -10.945 -5.742 1 97.88 474 LEU B CA 1
ATOM 8055 C C . LEU B 1 474 ? -21.406 -9.781 -5.082 1 97.88 474 LEU B C 1
ATOM 8057 O O . LEU B 1 474 ? -20.906 -8.656 -5.051 1 97.88 474 LEU B O 1
ATOM 8061 N N . ASP B 1 475 ? -22.516 -10.039 -4.414 1 95.44 475 ASP B N 1
ATOM 8062 C CA . ASP B 1 475 ? -23.375 -8.969 -3.924 1 95.44 475 ASP B CA 1
ATOM 8063 C C . ASP B 1 475 ? -23.047 -8.617 -2.475 1 95.44 475 ASP B C 1
ATOM 8065 O O . ASP B 1 475 ? -23.422 -7.555 -1.987 1 95.44 475 ASP B O 1
ATOM 8069 N N . SER B 1 476 ? -22.375 -9.492 -1.789 1 94.44 476 SER B N 1
ATOM 8070 C CA . SER B 1 476 ? -22.172 -9.25 -0.365 1 94.44 476 SER B CA 1
ATOM 8071 C C . SER B 1 476 ? -20.703 -9.375 0.009 1 94.44 476 SER B C 1
ATOM 8073 O O . SER B 1 476 ? -20.031 -8.375 0.298 1 94.44 476 SER B O 1
ATOM 8075 N N . ARG B 1 477 ? -20.125 -10.555 -0.158 1 96.5 477 ARG B N 1
ATOM 8076 C CA . ARG B 1 477 ? -18.781 -10.828 0.36 1 96.5 477 ARG B CA 1
ATOM 8077 C C . ARG B 1 477 ? -17.734 -10.008 -0.377 1 96.5 477 ARG B C 1
ATOM 8079 O O . ARG B 1 477 ? -16.797 -9.492 0.239 1 96.5 477 ARG B O 1
ATOM 8086 N N . LEU B 1 478 ? -17.891 -9.891 -1.717 1 97.88 478 LEU B N 1
ATOM 8087 C CA . LEU B 1 478 ? -16.953 -9.109 -2.516 1 97.88 478 LEU B CA 1
ATOM 8088 C C . LEU B 1 478 ? -16.938 -7.652 -2.066 1 97.88 478 LEU B C 1
ATOM 8090 O O . LEU B 1 478 ? -15.883 -7.023 -2.02 1 97.88 478 LEU B O 1
ATOM 8094 N N . LYS B 1 479 ? -18.078 -7.07 -1.688 1 96 479 LYS B N 1
ATOM 8095 C CA . LYS B 1 479 ? -18.188 -5.672 -1.284 1 96 479 LYS B CA 1
ATOM 8096 C C . LYS B 1 479 ? -17.422 -5.41 0.009 1 96 479 LYS B C 1
ATOM 8098 O O . LYS B 1 479 ? -16.875 -4.32 0.203 1 96 479 LYS B O 1
ATOM 8103 N N . GLU B 1 480 ? -17.328 -6.406 0.818 1 96.38 480 GLU B N 1
ATOM 8104 C CA . GLU B 1 480 ? -16.625 -6.273 2.094 1 96.38 480 GLU B CA 1
ATOM 8105 C C . GLU B 1 480 ? -15.133 -6.07 1.883 1 96.38 480 GLU B C 1
ATOM 8107 O O . GLU B 1 480 ? -14.453 -5.516 2.748 1 96.38 480 GLU B O 1
ATOM 8112 N N . LEU B 1 481 ? -14.648 -6.527 0.772 1 98.19 481 LEU B N 1
ATOM 8113 C CA . LEU B 1 481 ? -13.211 -6.473 0.538 1 98.19 481 LEU B CA 1
ATOM 8114 C C . LEU B 1 481 ? -12.742 -5.031 0.37 1 98.19 481 LEU B C 1
ATOM 8116 O O . LEU B 1 481 ? -11.57 -4.723 0.61 1 98.19 481 LEU B O 1
ATOM 8120 N N . GLY B 1 482 ? -13.688 -4.156 -0.007 1 97.31 482 GLY B N 1
ATOM 8121 C CA . GLY B 1 482 ? -13.312 -2.76 -0.167 1 97.31 482 GLY B CA 1
ATOM 8122 C C . GLY B 1 482 ? -12.781 -2.135 1.108 1 97.31 482 GLY B C 1
ATOM 8123 O O . GLY B 1 482 ? -11.75 -1.457 1.09 1 97.31 482 GLY B O 1
ATOM 8124 N N . TRP B 1 483 ? -13.469 -2.355 2.197 1 96.56 483 TRP B N 1
ATOM 8125 C CA . TRP B 1 483 ? -13.055 -1.718 3.445 1 96.56 483 TRP B CA 1
ATOM 8126 C C . TRP B 1 483 ? -12.117 -2.621 4.234 1 96.56 483 TRP B C 1
ATOM 8128 O O . TRP B 1 483 ? -11.438 -2.166 5.156 1 96.56 483 TRP B O 1
ATOM 8138 N N . ARG B 1 484 ? -11.984 -3.895 3.801 1 97.12 484 ARG B N 1
ATOM 8139 C CA . ARG B 1 484 ? -11.094 -4.805 4.512 1 97.12 484 ARG B CA 1
ATOM 8140 C C . ARG B 1 484 ? -9.703 -4.816 3.887 1 97.12 484 ARG B C 1
ATOM 8142 O O . ARG B 1 484 ? -8.695 -4.91 4.594 1 97.12 484 ARG B O 1
ATOM 8149 N N . MET B 1 485 ? -9.742 -4.781 2.494 1 98.12 485 MET B N 1
ATOM 8150 C CA . MET B 1 485 ? -8.484 -5.023 1.793 1 98.12 485 MET B CA 1
ATOM 8151 C C . MET B 1 485 ? -8.148 -3.865 0.86 1 98.12 485 MET B C 1
ATOM 8153 O O . MET B 1 485 ? -7.004 -3.723 0.428 1 98.12 485 MET B O 1
ATOM 8157 N N . GLY B 1 486 ? -9.102 -3.014 0.552 1 97.81 486 GLY B N 1
ATOM 8158 C CA . GLY B 1 486 ? -8.867 -1.902 -0.356 1 97.81 486 GLY B CA 1
ATOM 8159 C C . GLY B 1 486 ? -9.391 -2.154 -1.757 1 97.81 486 GLY B C 1
ATOM 8160 O O . GLY B 1 486 ? -9.703 -3.291 -2.113 1 97.81 486 GLY B O 1
ATOM 8161 N N . LYS B 1 487 ? -9.422 -1.176 -2.541 1 97.12 487 LYS B N 1
ATOM 8162 C CA . LYS B 1 487 ? -10.047 -1.201 -3.859 1 97.12 487 LYS B CA 1
ATOM 8163 C C . LYS B 1 487 ? -9.25 -2.057 -4.836 1 97.12 487 LYS B C 1
ATOM 8165 O O . LYS B 1 487 ? -9.82 -2.787 -5.645 1 97.12 487 LYS B O 1
ATOM 8170 N N . GLN B 1 488 ? -7.953 -1.96 -4.809 1 96.44 488 GLN B N 1
ATOM 8171 C CA . GLN B 1 488 ? -7.121 -2.73 -5.727 1 96.44 488 GLN B CA 1
ATOM 8172 C C . GLN B 1 488 ? -7.332 -4.23 -5.539 1 96.44 488 GLN B C 1
ATOM 8174 O O . GLN B 1 488 ? -7.488 -4.969 -6.512 1 96.44 488 GLN B O 1
ATOM 8179 N N . TYR B 1 489 ? -7.316 -4.66 -4.277 1 98.31 489 TYR B N 1
ATOM 8180 C CA . TYR B 1 489 ? -7.559 -6.066 -3.965 1 98.31 489 TYR B CA 1
ATOM 8181 C C . TYR B 1 489 ? -8.961 -6.48 -4.379 1 98.31 489 TYR B C 1
ATOM 8183 O O . TYR B 1 489 ? -9.148 -7.523 -5.008 1 98.31 489 TYR B O 1
ATOM 8191 N N . GLN B 1 490 ? -9.914 -5.633 -4.035 1 98.62 490 GLN B N 1
ATOM 8192 C CA . GLN B 1 490 ? -11.312 -5.902 -4.363 1 98.62 490 GLN B CA 1
ATOM 8193 C C . GLN B 1 490 ? -11.5 -6.055 -5.871 1 98.62 490 GLN B C 1
ATOM 8195 O O . GLN B 1 490 ? -12.188 -6.973 -6.324 1 98.62 490 GLN B O 1
ATOM 8200 N N . ASP B 1 491 ? -10.906 -5.176 -6.617 1 98.25 491 ASP B N 1
ATOM 8201 C CA . ASP B 1 491 ? -11.039 -5.195 -8.07 1 98.25 491 ASP B CA 1
ATOM 8202 C C . ASP B 1 491 ? -10.422 -6.461 -8.664 1 98.25 491 ASP B C 1
ATOM 8204 O O . ASP B 1 491 ? -10.969 -7.051 -9.594 1 98.25 491 ASP B O 1
ATOM 8208 N N . ALA B 1 492 ? -9.258 -6.82 -8.18 1 98.31 492 ALA B N 1
ATOM 8209 C CA . ALA B 1 492 ? -8.617 -8.047 -8.648 1 98.31 492 ALA B CA 1
ATOM 8210 C C . ALA B 1 492 ? -9.508 -9.258 -8.414 1 98.31 492 ALA B C 1
ATOM 8212 O O . ALA B 1 492 ? -9.672 -10.102 -9.305 1 98.31 492 ALA B O 1
ATOM 8213 N N . VAL B 1 493 ? -10.102 -9.336 -7.215 1 98.81 493 VAL B N 1
ATOM 8214 C CA . VAL B 1 493 ? -10.969 -10.461 -6.875 1 98.81 493 VAL B CA 1
ATOM 8215 C C . VAL B 1 493 ? -12.227 -10.422 -7.734 1 98.81 493 VAL B C 1
ATOM 8217 O O . VAL B 1 493 ? -12.719 -11.461 -8.18 1 98.81 493 VAL B O 1
ATOM 8220 N N . ARG B 1 494 ? -12.727 -9.234 -7.992 1 98.69 494 ARG B N 1
ATOM 8221 C CA . ARG B 1 494 ? -13.898 -9.078 -8.844 1 98.69 494 ARG B CA 1
ATOM 8222 C C . ARG B 1 494 ? -13.648 -9.633 -10.242 1 98.69 494 ARG B C 1
ATOM 8224 O O . ARG B 1 494 ? -14.508 -10.305 -10.812 1 98.69 494 ARG B O 1
ATOM 8231 N N . VAL B 1 495 ? -12.477 -9.344 -10.773 1 98.56 495 VAL B N 1
ATOM 8232 C CA . VAL B 1 495 ? -12.102 -9.836 -12.102 1 98.56 495 VAL B CA 1
ATOM 8233 C C . VAL B 1 495 ? -12.219 -11.359 -12.133 1 98.56 495 VAL B C 1
ATOM 8235 O O . VAL B 1 495 ? -12.734 -11.93 -13.102 1 98.56 495 VAL B O 1
ATOM 8238 N N . LEU B 1 496 ? -11.789 -12.031 -11.102 1 98.69 496 LEU B N 1
ATOM 8239 C CA . LEU B 1 496 ? -11.797 -13.492 -11.023 1 98.69 496 LEU B CA 1
ATOM 8240 C C . LEU B 1 496 ? -13.219 -14.016 -10.852 1 98.69 496 LEU B C 1
ATOM 8242 O O . LEU B 1 496 ? -13.633 -14.938 -11.562 1 98.69 496 LEU B O 1
ATOM 8246 N N . LEU B 1 497 ? -13.977 -13.398 -9.977 1 98.5 497 LEU B N 1
ATOM 8247 C CA . LEU B 1 497 ? -15.312 -13.891 -9.641 1 98.5 497 LEU B CA 1
ATOM 8248 C C . LEU B 1 497 ? -16.281 -13.648 -10.781 1 98.5 497 LEU B C 1
ATOM 8250 O O . LEU B 1 497 ? -17.219 -14.422 -10.984 1 98.5 497 LEU B O 1
ATOM 8254 N N . GLU B 1 498 ? -16.047 -12.617 -11.531 1 97.94 498 GLU B N 1
ATOM 8255 C CA . GLU B 1 498 ? -16.906 -12.305 -12.664 1 97.94 498 GLU B CA 1
ATOM 8256 C C . GLU B 1 498 ? -16.391 -12.953 -13.945 1 97.94 498 GLU B C 1
ATOM 8258 O O . GLU B 1 498 ? -17 -12.812 -15.008 1 97.94 498 GLU B O 1
ATOM 8263 N N . CYS B 1 499 ? -15.242 -13.617 -13.836 1 96.94 499 CYS B N 1
ATOM 8264 C CA . CYS B 1 499 ? -14.609 -14.234 -14.992 1 96.94 499 CYS B CA 1
ATOM 8265 C C . CYS B 1 499 ? -14.367 -13.211 -16.094 1 96.94 499 CYS B C 1
ATOM 8267 O O . CYS B 1 499 ? -14.656 -13.469 -17.266 1 96.94 499 CYS B O 1
ATOM 8269 N N . ASP B 1 500 ? -13.906 -11.984 -15.625 1 96.5 500 ASP B N 1
ATOM 8270 C CA . ASP B 1 500 ? -13.672 -10.891 -16.547 1 96.5 500 ASP B CA 1
ATOM 8271 C C . ASP B 1 500 ? -12.266 -10.977 -17.156 1 96.5 500 ASP B C 1
ATOM 8273 O O . ASP B 1 500 ? -11.461 -10.055 -17.016 1 96.5 500 ASP B O 1
ATOM 8277 N N . LEU B 1 501 ? -11.906 -12.062 -17.766 1 95.94 501 LEU B N 1
ATOM 8278 C CA . LEU B 1 501 ? -10.688 -12.344 -18.5 1 95.94 501 LEU B CA 1
ATOM 8279 C C . LEU B 1 501 ? -11 -12.898 -19.891 1 95.94 501 LEU B C 1
ATOM 8281 O O . LEU B 1 501 ? -12.094 -13.43 -20.109 1 95.94 501 LEU B O 1
ATOM 8285 N N . PRO B 1 502 ? -10.125 -12.719 -20.797 1 92.88 502 PRO B N 1
ATOM 8286 C CA . PRO B 1 502 ? -10.406 -13.195 -22.156 1 92.88 502 PRO B CA 1
ATOM 8287 C C . PRO B 1 502 ? -10.484 -14.719 -22.25 1 92.88 502 PRO B C 1
ATOM 8289 O O . PRO B 1 502 ? -9.992 -15.414 -21.359 1 92.88 502 PRO B O 1
ATOM 8292 N N . ASP B 1 503 ? -11.141 -15.164 -23.281 1 87.56 503 ASP B N 1
ATOM 8293 C CA . ASP B 1 503 ? -11.195 -16.594 -23.547 1 87.56 503 ASP B CA 1
ATOM 8294 C C . ASP B 1 503 ? -9.844 -17.109 -24.047 1 87.56 503 ASP B C 1
ATOM 8296 O O . ASP B 1 503 ? -9.344 -16.656 -25.078 1 87.56 503 ASP B O 1
ATOM 8300 N N . ASP B 1 504 ? -9.328 -18.031 -23.359 1 80.94 504 ASP B N 1
ATOM 8301 C CA . ASP B 1 504 ? -7.98 -18.5 -23.672 1 80.94 504 ASP B CA 1
ATOM 8302 C C . ASP B 1 504 ? -7.977 -19.312 -24.969 1 80.94 504 ASP B C 1
ATOM 8304 O O . ASP B 1 504 ? -6.961 -19.391 -25.656 1 80.94 504 ASP B O 1
ATOM 8308 N N . LYS B 1 505 ? -9.07 -19.906 -25.328 1 78.62 505 LYS B N 1
ATOM 8309 C CA . LYS B 1 505 ? -9.141 -20.703 -26.547 1 78.62 505 LYS B CA 1
ATOM 8310 C C . LYS B 1 505 ? -9.352 -19.812 -27.766 1 78.62 505 LYS B C 1
ATOM 8312 O O . LYS B 1 505 ? -8.719 -20.016 -28.797 1 78.62 505 LYS B O 1
ATOM 8317 N N . LYS B 1 506 ? -10.125 -18.828 -27.625 1 73 506 LYS B N 1
ATOM 8318 C CA . LYS B 1 506 ? -10.492 -17.984 -28.75 1 73 506 LYS B CA 1
ATOM 8319 C C . LYS B 1 506 ? -9.438 -16.906 -29 1 73 506 LYS B C 1
ATOM 8321 O O . LYS B 1 506 ? -9.055 -16.656 -30.141 1 73 506 LYS B O 1
ATOM 8326 N N . LEU B 1 507 ? -8.914 -16.344 -27.906 1 75.94 507 LEU B N 1
ATOM 8327 C CA . LEU B 1 507 ? -8.055 -15.172 -28.062 1 75.94 507 LEU B CA 1
ATOM 8328 C C . LEU B 1 507 ? -6.598 -15.523 -27.781 1 75.94 507 LEU B C 1
ATOM 8330 O O . LEU B 1 507 ? -5.703 -14.711 -28.031 1 75.94 507 LEU B O 1
ATOM 8334 N N . GLY B 1 508 ? -6.367 -16.688 -27.312 1 83.38 508 GLY B N 1
ATOM 8335 C CA . GLY B 1 508 ? -4.996 -17.156 -27.188 1 83.38 508 GLY B CA 1
ATOM 8336 C C . GLY B 1 508 ? -4.492 -17.141 -25.75 1 83.38 508 GLY B C 1
ATOM 8337 O O . GLY B 1 508 ? -4.918 -16.312 -24.953 1 83.38 508 GLY B O 1
ATOM 8338 N N . HIS B 1 509 ? -3.529 -17.969 -25.516 1 84.19 509 HIS B N 1
ATOM 8339 C CA . HIS B 1 509 ? -2.969 -18.188 -24.188 1 84.19 509 HIS B CA 1
ATOM 8340 C C . HIS B 1 509 ? -2.09 -17 -23.766 1 84.19 509 HIS B C 1
ATOM 8342 O O . HIS B 1 509 ? -2.004 -16.672 -22.578 1 84.19 509 HIS B O 1
ATOM 8348 N N . VAL B 1 510 ? -1.449 -16.422 -24.781 1 83.5 510 VAL B N 1
ATOM 8349 C CA . VAL B 1 510 ? -0.548 -15.305 -24.484 1 83.5 510 VAL B CA 1
ATOM 8350 C C . VAL B 1 510 ? -1.355 -14.086 -24.047 1 83.5 510 VAL B C 1
ATOM 8352 O O . VAL B 1 510 ? -1.035 -13.453 -23.031 1 83.5 510 VAL B O 1
ATOM 8355 N N . PHE B 1 511 ? -2.389 -13.844 -24.781 1 87.44 511 PHE B N 1
ATOM 8356 C CA . PHE B 1 511 ? -3.232 -12.703 -24.438 1 87.44 511 PHE B CA 1
ATOM 8357 C C . PHE B 1 511 ? -3.906 -12.922 -23.078 1 87.44 511 PHE B C 1
ATOM 8359 O O . PHE B 1 511 ? -4.055 -11.984 -22.297 1 87.44 511 PHE B O 1
ATOM 8366 N N . PHE B 1 512 ? -4.305 -14.117 -22.812 1 92.19 512 PHE B N 1
ATOM 8367 C CA . PHE B 1 512 ? -4.898 -14.453 -21.516 1 92.19 512 PHE B CA 1
ATOM 8368 C C . PHE B 1 512 ? -3.928 -14.156 -20.375 1 92.19 512 PHE B C 1
ATOM 8370 O O . PHE B 1 512 ? -4.301 -13.523 -19.391 1 92.19 512 PHE B O 1
ATOM 8377 N N . ALA B 1 513 ? -2.703 -14.625 -20.531 1 89.75 513 ALA B N 1
ATOM 8378 C CA . ALA B 1 513 ? -1.695 -14.422 -19.5 1 89.75 513 ALA B CA 1
ATOM 8379 C C . ALA B 1 513 ? -1.413 -12.938 -19.281 1 89.75 513 ALA B C 1
ATOM 8381 O O . ALA B 1 513 ? -1.211 -12.484 -18.156 1 89.75 513 ALA B O 1
ATOM 8382 N N . GLN B 1 514 ? -1.437 -12.18 -20.359 1 86.69 514 GLN B N 1
ATOM 8383 C CA . GLN B 1 514 ? -1.2 -10.742 -20.297 1 86.69 514 GLN B CA 1
ATOM 8384 C C . GLN B 1 514 ? -2.299 -10.039 -19.516 1 86.69 514 GLN B C 1
ATOM 8386 O O . GLN B 1 514 ? -2.016 -9.18 -18.672 1 86.69 514 GLN B O 1
ATOM 8391 N N . GLU B 1 515 ? -3.5 -10.414 -19.812 1 91.94 515 GLU B N 1
ATOM 8392 C CA . GLU B 1 515 ? -4.633 -9.781 -19.141 1 91.94 515 GLU B CA 1
ATOM 8393 C C . GLU B 1 515 ? -4.695 -10.18 -17.672 1 91.94 515 GLU B C 1
ATOM 8395 O O . GLU B 1 515 ? -5.074 -9.375 -16.828 1 91.94 515 GLU B O 1
ATOM 8400 N N . PHE B 1 516 ? -4.363 -11.438 -17.422 1 94.62 516 PHE B N 1
ATOM 8401 C CA . PHE B 1 516 ? -4.309 -11.875 -16.031 1 94.62 516 PHE B CA 1
ATOM 8402 C C . PHE B 1 516 ? -3.258 -11.094 -15.258 1 94.62 516 PHE B C 1
ATOM 8404 O O . PHE B 1 516 ? -3.49 -10.695 -14.109 1 94.62 516 PHE B O 1
ATOM 8411 N N . GLN B 1 517 ? -2.111 -10.859 -15.867 1 91.38 517 GLN B N 1
ATOM 8412 C CA . GLN B 1 517 ? -1.048 -10.07 -15.25 1 91.38 517 GLN B CA 1
ATOM 8413 C C . GLN B 1 517 ? -1.506 -8.641 -14.992 1 91.38 517 GLN B C 1
ATOM 8415 O O . GLN B 1 517 ? -1.288 -8.102 -13.906 1 91.38 517 GLN B O 1
ATOM 8420 N N . ARG B 1 518 ? -2.156 -8.055 -15.891 1 89.75 518 ARG B N 1
ATOM 8421 C CA . ARG B 1 518 ? -2.557 -6.652 -15.828 1 89.75 518 ARG B CA 1
ATOM 8422 C C . ARG B 1 518 ? -3.674 -6.441 -14.812 1 89.75 518 ARG B C 1
ATOM 8424 O O . ARG B 1 518 ? -3.625 -5.504 -14.016 1 89.75 518 ARG B O 1
ATOM 8431 N N . LYS B 1 519 ? -4.641 -7.336 -14.805 1 94.69 519 LYS B N 1
ATOM 8432 C CA . LYS B 1 519 ? -5.875 -7.09 -14.062 1 94.69 519 LYS B CA 1
ATOM 8433 C C . LYS B 1 519 ? -5.809 -7.695 -12.664 1 94.69 519 LYS B C 1
ATOM 8435 O O . LYS B 1 519 ? -6.559 -7.297 -11.773 1 94.69 519 LYS B O 1
ATOM 8440 N N . VAL B 1 520 ? -4.891 -8.633 -12.453 1 96.62 520 VAL B N 1
ATOM 8441 C CA . VAL B 1 520 ? -4.914 -9.344 -11.18 1 96.62 520 VAL B CA 1
ATOM 8442 C C . VAL B 1 520 ? -3.559 -9.203 -10.492 1 96.62 520 VAL B C 1
ATOM 8444 O O . VAL B 1 520 ? -3.461 -8.633 -9.398 1 96.62 520 VAL B O 1
ATOM 8447 N N . LEU B 1 521 ? -2.461 -9.57 -11.125 1 94.38 521 LEU B N 1
ATOM 8448 C CA . LEU B 1 521 ? -1.16 -9.625 -10.469 1 94.38 521 LEU B CA 1
ATOM 8449 C C . LE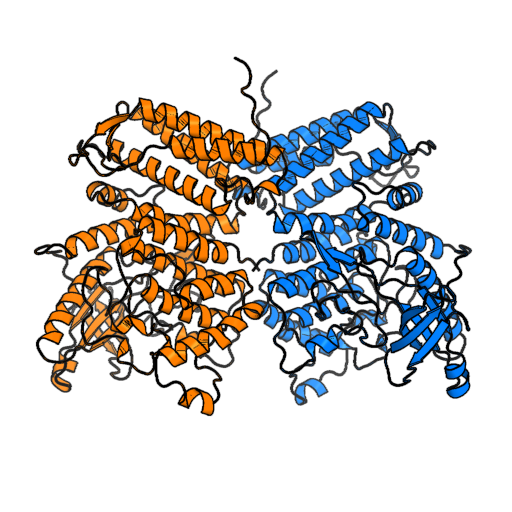U B 1 521 ? -0.626 -8.219 -10.203 1 94.38 521 LEU B C 1
ATOM 8451 O O . LEU B 1 521 ? -0.073 -7.961 -9.133 1 94.38 521 LEU B O 1
ATOM 8455 N N . GLN B 1 522 ? -0.798 -7.32 -11.172 1 90.56 522 GLN B N 1
ATOM 8456 C CA . GLN B 1 522 ? -0.286 -5.965 -10.984 1 90.56 522 GLN B CA 1
ATOM 8457 C C . GLN B 1 522 ? -0.982 -5.266 -9.82 1 90.56 522 GLN B C 1
ATOM 8459 O O . GLN B 1 522 ? -0.323 -4.754 -8.914 1 90.56 522 GLN B O 1
ATOM 8464 N N . PRO B 1 523 ? -2.305 -5.262 -9.797 1 93.5 523 PRO B N 1
ATOM 8465 C CA . PRO B 1 523 ? -2.971 -4.637 -8.648 1 93.5 523 PRO B CA 1
ATOM 8466 C C . PRO B 1 523 ? -2.566 -5.262 -7.316 1 93.5 523 PRO B C 1
ATOM 8468 O O . PRO B 1 523 ? -2.357 -4.551 -6.332 1 93.5 523 PRO B O 1
ATOM 8471 N N . LEU B 1 524 ? -2.463 -6.574 -7.238 1 95.25 524 LEU B N 1
ATOM 8472 C CA . LEU B 1 524 ? -2.078 -7.246 -6.004 1 95.25 524 LEU B CA 1
ATOM 8473 C C . LEU B 1 524 ? -0.659 -6.867 -5.594 1 95.25 524 LEU B C 1
ATOM 8475 O O . LEU B 1 524 ? -0.364 -6.738 -4.406 1 95.25 524 LEU B O 1
ATOM 8479 N N . SER B 1 525 ? 0.213 -6.625 -6.582 1 91.75 525 SER B N 1
ATOM 8480 C CA . SER B 1 525 ? 1.609 -6.301 -6.309 1 91.75 525 SER B CA 1
ATOM 8481 C C . SER B 1 525 ? 1.754 -4.879 -5.781 1 91.75 525 SER B C 1
ATOM 8483 O O . SER B 1 525 ? 2.771 -4.535 -5.172 1 91.75 525 SER B O 1
ATOM 8485 N N . ARG B 1 526 ? 0.745 -4.051 -6.004 1 89.56 526 ARG B N 1
ATOM 8486 C CA . ARG B 1 526 ? 0.798 -2.652 -5.598 1 89.56 526 ARG B CA 1
ATOM 8487 C C . ARG B 1 526 ? 0.382 -2.488 -4.137 1 89.56 526 ARG B C 1
ATOM 8489 O O . ARG B 1 526 ? 0.61 -1.438 -3.535 1 89.56 526 ARG B O 1
ATOM 8496 N N . CYS B 1 527 ? -0.286 -3.469 -3.619 1 92.19 527 CYS B N 1
ATOM 8497 C CA . CYS B 1 527 ? -0.761 -3.373 -2.244 1 92.19 527 CYS B CA 1
ATOM 8498 C C . CYS B 1 527 ? 0.406 -3.352 -1.265 1 92.19 527 CYS B C 1
ATOM 8500 O O . CYS B 1 527 ? 1.236 -4.262 -1.261 1 92.19 527 CYS B O 1
ATOM 8502 N N . ASN B 1 528 ? 0.542 -2.295 -0.469 1 88.44 528 ASN B N 1
ATOM 8503 C CA . ASN B 1 528 ? 1.594 -2.078 0.519 1 88.44 528 ASN B CA 1
ATOM 8504 C C . ASN B 1 528 ? 1.062 -1.363 1.758 1 88.44 528 ASN B C 1
ATOM 8506 O O . ASN B 1 528 ? 0.463 -0.292 1.652 1 88.44 528 ASN B O 1
ATOM 8510 N N . VAL B 1 529 ? 1.189 -1.973 2.949 1 93.25 529 VAL B N 1
ATOM 8511 C CA . VAL B 1 529 ? 0.632 -1.374 4.156 1 93.25 529 VAL B CA 1
ATOM 8512 C C . VAL B 1 529 ? 1.554 -1.647 5.344 1 93.25 529 VAL B C 1
ATOM 8514 O O . VAL B 1 529 ? 2.318 -2.615 5.332 1 93.25 529 VAL B O 1
#

Radius of gyration: 33.5 Å; Cα contacts (8 Å, |Δi|>4): 1785; chains: 2; bounding box: 73×101×86 Å

Secondary structure (DSSP, 8-state):
--------SHHHHHHHHHHHHHTS----EE---S-HHHHHHHHHHHHHHHHHHHHHHHTTTT-TTT-GGGGS-HHHHHHHHHHHHHHHHHHHHHHHHEEEEE---SSSSSS--EEEEES-HHHHHHHHHHHHHHHHHHHHHHS-HHHHHHHHHHTHHHHHHH---HHHHHHHHHS-GGG-HHHHHHHHHHHHHHHHHSTT-------EE-TTTEEEEE--TTSSEEEEEEESSSS-EEEEEEEEEE--SSHHHHHHHHHHHHHHHHHHHH--GGGT---EEEEEE-HHHHHHHSS-EEEEEE---SEEE-TT--EEEB-S-TTTS--EEHHHHHH-TTPPPPPHHHHHHHHHHHHHHHHHHHHTTEE-----GGGEEEPBBTTS-B-TTS-EE--GGG-EETTSPPPSS-GGG-GGGGGGS-GGGGG---HHHHHHHHHHHHHHHHHTS-TTTT--HHHHTT--SHHHHHHHIIIIIHHHHHHHT-HHHHHHHHHHHTT-S--HHHH-HHHHHHHHIIIIIHHHHH-B-/--------SHHHHHHHHHHHHHTS----EE---S-HHHHHHHHHHHHHHHHHHHHHHHTTTT-TTT-GGGGS-HHHHHHHHHHHHHHHHHHHHHHHTEEEEE---SSSSSS--EEEEES-HHHHHHHHHHHHHHHHHHHHHHS-HHHHHHHHHHTHHHHHHH---HHHHHHHHHS-GGG-HHHHHHHHHHHHHHHHHSTT-------EE-TTTEEEEE--TTSSEEEEEEESSSS-EEEEEEEEEE--SSHHHHHHHHHHHHHHHHHHHH--GGGT---EEEEEE-HHHHHHHSS-EEEEEE---SEEE-TTS-EEEB-S-TTTS--EEHHHHHH-TTPPPPPHHHHHHHHHHHHHHHHHHHHTTEE-----GGGEEEPBBTTS-B-TTS-EE--GGG-EETTSPPPSS-GGG-GGGGGGS-GGGGG---HHHHHHHHHHHHHHHHHTS-TTTT--HHHHHT--SHHHHHHHIIIIIHHHHHHHT-HHHHHHHHHHHTT-S--TTTT-HHHHHHHHIIIIIHHHHH-B-

pLDDT: mean 84.48, std 13.2, range [21.83, 98.88]

Solvent-accessible surface area (backbone atoms only — not comparable to full-atom values): 55945 Å² total; per-residue (Å²): 133,78,80,75,78,74,51,75,46,48,60,25,34,20,53,24,42,49,44,26,58,68,40,43,78,71,78,56,40,69,58,79,61,93,51,70,64,64,54,51,47,50,51,54,40,42,48,45,52,44,52,53,51,50,52,32,61,74,35,31,35,78,36,62,90,66,25,61,64,62,81,47,41,63,66,49,39,48,52,53,26,51,50,28,45,52,45,23,51,46,25,53,53,49,54,72,39,38,47,71,42,74,62,56,75,67,88,78,71,81,77,76,41,30,26,40,41,72,73,44,62,68,61,49,45,52,46,39,54,51,45,42,53,47,52,47,36,55,47,45,49,71,42,54,75,80,33,42,56,49,48,63,59,50,47,48,26,36,47,46,37,63,60,77,47,63,67,58,30,53,44,32,36,73,59,30,73,94,68,35,59,47,57,11,37,38,29,40,42,28,49,47,45,56,41,63,69,38,89,82,57,75,79,89,66,86,40,73,53,49,78,82,42,38,44,77,74,42,70,53,80,87,43,76,42,34,27,30,37,36,47,80,43,99,84,41,72,42,44,22,37,26,46,63,41,78,40,63,72,65,72,64,26,56,54,49,50,52,49,47,49,52,49,46,55,48,35,58,74,43,34,33,64,72,63,28,20,47,33,46,75,30,34,35,72,41,57,68,52,22,72,74,70,71,34,48,35,40,22,46,33,32,42,64,56,66,65,45,68,48,88,86,69,45,78,45,44,41,45,83,45,35,72,83,51,54,67,45,27,48,47,56,62,42,62,45,79,93,57,75,68,65,41,34,45,45,48,45,44,28,47,40,53,51,53,48,38,52,43,38,35,47,38,28,42,39,42,50,69,39,57,42,42,73,26,30,33,30,55,40,25,69,88,68,47,71,56,73,64,55,58,24,55,52,51,55,86,62,40,40,50,71,86,55,82,76,65,92,81,49,66,78,71,42,72,91,50,35,69,32,43,46,64,62,42,82,82,43,73,46,74,54,46,42,37,21,13,51,19,45,42,47,52,21,56,53,67,49,32,59,87,70,58,91,53,55,66,78,58,54,70,64,53,79,47,33,60,48,34,50,51,49,39,64,71,45,59,49,59,51,25,22,40,50,48,2,52,35,44,30,50,25,36,45,35,26,64,66,45,69,62,68,54,44,83,82,66,29,56,41,54,30,38,47,49,47,30,60,56,34,49,47,38,39,45,55,49,36,55,135,79,82,75,78,72,50,75,48,47,60,24,34,20,54,23,42,49,44,26,58,68,42,43,78,72,79,56,42,68,58,79,60,93,49,70,62,63,54,51,48,50,50,53,40,42,48,45,50,42,50,51,52,51,51,33,61,73,34,30,35,77,36,64,89,64,26,60,63,62,81,47,40,63,66,49,40,49,52,51,26,50,49,28,43,52,45,23,51,46,25,53,53,48,55,72,39,38,47,71,43,74,62,57,75,68,87,78,72,81,79,76,40,30,26,39,42,73,74,46,62,69,62,48,44,52,46,39,54,50,46,42,51,48,49,47,36,53,46,46,48,70,43,55,74,78,32,42,58,48,50,62,58,50,46,47,26,36,48,48,38,64,60,78,46,65,67,58,31,54,44,32,35,74,60,30,73,92,68,36,59,46,58,12,36,40,30,39,42,29,50,48,46,56,41,62,70,37,89,83,55,76,77,87,65,86,40,74,54,48,78,82,42,38,43,77,75,42,70,53,79,88,44,79,43,34,26,29,38,36,47,79,45,101,85,42,72,43,45,20,38,27,46,62,41,76,39,63,74,66,73,63,26,56,54,49,50,51,49,48,49,54,50,46,54,47,35,60,73,44,33,31,63,73,64,28,20,47,32,47,76,30,34,35,70,41,58,68,54,22,71,74,69,72,36,49,35,40,21,46,33,31,43,65,54,65,65,45,69,49,88,86,68,46,77,45,43,39,44,83,46,34,72,85,50,56,67,44,27,48,47,56,61,41,61,44,79,91,57,76,68,67,42,34,46,45,49,47,46,29,47,40,53,51,53,47,38,51,44,39,36,47,38,27,43,40,41,50,70,39,58,42,42,72,25,31,33,32,55,40,26,68,88,67,47,70,56,73,63,55,56,25,56,51,51,55,85,62,39,41,50,70,85,55,82,75,65,92,81,50,66,77,72,42,71,93,49,34,70,34,43,46,66,62,41,83,82,44,73,46,74,52,46,43,36,20,12,51,19,45,42,46,52,20,55,54,69,50,32,59,86,71,57,90,53,55,68,76,58,56,70,64,53,78,47,31,60,47,34,52,52,47,38,64,73,45,60,48,59,50,24,23,39,50,48,2,53,35,47,30,50,23,35,46,34,24,64,67,46,69,63,67,53,45,83,83,65,29,54,41,55,29,38,48,49,47,31,61,55,32,50,47,39,38,44,58,48,37,54